Protein AF-0000000087769773 (afdb_homodimer)

Foldseek 3Di:
DVVPVVVVVVVVVVVVVVVVVVVVVVVVVVVVVVQVVDPVDDDDPDCVPPPDFDFDPLLLVLLVVLQDFDDPDDDLLQLVNADPVLSVVLVVLLVCLVVVNDDFAQVCCVSFWPDDPPFLEFPLLPQHTATPSLVVSLVVLVVVCVVPVVCSVSPVVSVLLSSLLNLVCVQQVHTSNQKFKFQAVLQLLLLVLVQQDAAALAEEEEEPLPAPSSVVSNVVSCVVRNHYYDYFYCQVPFPPQVVVLVRLLVSLVVSPLRHAEYEAECARSVAGGGHLQLSSLVSCVVSPYAYEYEDQPPRLLHRHHDVNSNHQKYKYHCCRNLRFPRRIIMMGGDPVNQPRRAGPAADSLPPSGNSSRRVDRDDDSPSSSSSSSVSSSSSVSCPPVFQVVQLVLVVLLLVVLCVLQVHDDKGQNPDSSGQKIKHFHHAQPPDWFDLQVQLVLQVCCCPVVSYHWHWGGDPRTIITMGGGGSHHDSVSSVSVSVSSVVRSPDDPPDPDPRGDRDRD/DVPPVVVVVVVVVVVVVVVVVVVVVVVVVVVVVVQVVDPPDDDDPDCVPPPDFDFDPLLLVLLVLLQDFDDPDDDLLQLVNADPVLSVVLVVLLVCLVVVNDDFAQVCCVSFFPDDPPFLEFPLLVFNTATPSLVVSLVVLVVVCVVDVVCSVSPVVSVLLSSLLNLVCVQQVHTSNQKFKFQAVLQQLLLVLVQQDAAALAEEEEEPLPAPSSVVSNVVSCVVRNHYYDYFYCQVPAPPQVVVLVRLLVSLVVSPLRHAEYEAECARSVAGGGHLQLSSLVSCVVSPYAYEYEDQPPRLLHRHHDVNSNHQKYKYHCRRNLRFPRRIIMMGGDPVNQPRRAGPAADSLPPSGNSSRRVDRDDDSPSSSSSSSVSSSSSVSCPPVFQVVQLVLVVLLLVVQCVLQVHDDKGQNPDSSGQKIKHFHHAQPPDWFDLQVQLVLQVCCCPVVSYHWHWGGDPRTIITMGGGGSHHDSVSSVSVSVSSVVRSPDDPPDPDPRRDRDRD

Solvent-accessible surface area (backbone atoms only — not comparable to full-atom values): 50017 Å² total; per-residue (Å²): 127,76,73,54,26,51,59,16,0,47,49,44,44,49,44,49,54,45,42,51,50,44,47,50,46,46,50,47,44,51,36,45,52,45,40,69,72,36,88,50,46,46,75,37,70,49,23,78,77,66,59,75,74,73,51,30,39,36,56,54,52,47,21,54,56,45,55,36,74,79,72,86,87,68,64,54,53,38,49,88,66,42,59,77,89,40,23,64,61,51,48,52,50,40,50,33,38,74,67,68,62,69,55,70,13,62,63,32,29,70,71,41,35,45,57,47,84,84,51,43,78,24,41,40,76,82,52,22,58,24,30,41,58,15,46,48,40,22,49,54,47,49,52,49,33,40,27,42,40,62,62,22,65,64,42,54,47,54,56,39,42,47,45,23,41,50,36,48,16,60,63,33,55,45,61,31,50,39,51,46,65,36,46,22,34,51,42,38,52,36,14,52,61,72,40,52,90,66,42,68,72,28,25,40,34,35,41,75,56,48,55,51,32,58,48,35,32,51,36,52,53,21,36,75,38,51,15,22,40,38,31,36,63,40,82,94,42,70,93,35,61,69,59,50,51,49,50,51,48,51,49,52,59,41,42,66,67,31,34,56,36,33,52,40,49,36,40,29,78,72,54,28,35,71,45,62,45,48,62,49,24,50,52,29,52,74,58,68,20,42,29,36,35,42,22,48,59,33,45,65,47,45,93,51,49,54,73,78,36,55,46,42,29,40,26,22,19,35,14,23,55,37,17,18,37,56,31,20,14,33,33,36,38,35,77,92,57,35,77,74,51,43,50,60,40,52,15,56,17,56,90,56,50,56,47,15,26,48,72,34,60,56,70,53,68,62,33,29,39,49,11,37,30,51,18,49,35,51,55,56,41,46,51,67,59,43,58,55,49,25,35,53,50,43,54,52,37,52,53,51,40,27,63,72,48,72,40,84,55,67,37,16,62,85,43,83,58,30,47,35,30,22,35,45,49,56,76,36,68,95,49,73,64,32,57,66,52,18,19,51,50,31,50,44,34,36,74,75,62,33,30,42,46,51,33,40,45,57,93,78,33,39,31,32,41,43,33,45,52,59,40,52,47,69,65,55,46,50,51,51,43,52,52,50,53,51,60,27,72,41,74,76,67,74,78,60,78,88,69,50,34,62,63,124,128,76,72,53,25,51,58,15,0,48,47,44,44,49,44,47,54,45,41,50,50,44,47,52,46,45,52,47,44,51,38,46,51,45,39,69,73,37,90,49,46,46,78,36,68,49,24,78,79,68,60,77,74,72,53,31,37,36,56,54,52,47,22,53,56,46,56,36,74,76,74,85,88,68,63,56,53,39,49,85,64,41,60,78,90,39,23,63,62,52,48,51,50,40,50,34,39,75,69,68,62,69,55,69,14,61,63,31,29,71,70,40,35,46,57,47,85,85,51,45,79,22,34,38,75,83,46,22,59,19,30,42,57,14,46,49,39,22,50,53,46,49,51,48,33,40,28,41,39,64,61,23,65,65,43,54,47,55,55,37,43,47,43,22,41,49,35,48,16,61,64,33,54,44,63,33,50,38,53,46,66,36,45,20,34,52,44,38,52,37,15,52,60,72,41,50,89,66,41,67,73,29,27,38,34,36,41,75,57,49,55,50,34,55,48,37,31,53,36,52,54,23,37,77,38,51,14,24,41,37,32,36,62,40,84,94,39,69,93,36,61,69,59,50,51,50,51,52,49,51,48,52,59,40,43,68,67,31,34,58,35,33,51,40,50,36,40,29,78,72,53,29,34,71,46,64,44,47,61,48,22,50,50,29,52,76,57,68,20,43,29,36,34,42,21,46,59,34,45,66,47,44,94,52,48,55,73,78,36,55,46,42,29,38,27,20,19,34,19,24,55,38,17,17,38,58,30,20,16,31,34,37,38,36,76,91,54,35,76,75,50,45,50,62,39,52,16,56,16,55,92,56,50,57,49,14,25,49,71,34,59,59,70,53,67,62,32,32,40,48,11,37,30,52,18,49,36,51,55,58,40,43,52,66,60,43,58,54,49,23,35,52,50,43,53,52,39,51,53,50,42,27,61,72,46,71,38,84,58,68,38,15,63,85,43,85,59,30,45,36,30,23,36,45,51,56,77,37,70,95,50,74,66,33,57,67,52,18,14,52,49,31,50,45,34,36,75,76,63,32,30,41,45,52,32,39,44,58,94,79,33,40,30,32,41,43,34,46,50,60,42,52,49,68,65,54,45,51,51,50,42,54,51,50,54,50,62,27,70,42,73,78,66,74,80,60,77,87,68,48,32,61,62,124

Organism: Chlorella sorokiniana (NCBI:txid3076)

pLDDT: mean 91.24, std 16.18, range [23.48, 98.94]

Sequence (1008 aa):
MASSIHTKASGLLAAGAALGFLYSALRRLKQRSLLRSEPFLRLIAQPAQQYKPHTPPWLAAAAAEASSGPPDGADPLAPEALPAPVQQAVCRLQAAAAAGELQFGHAMRTELFMLEEGTVYLNHGSYGAALRVAVQAQRYFQDRLEAQPVRFMETEALVAIRQAQLALAELVRAEPRDIVFVPNATTAVNAVLQSISLKPGDLLLLADTTYPAVRSAAASIAARCGAALLEVQLLDALGQDDEIVRRYEAALVAGGGHVRLAILDQIISLAPVHLPVGALCALCRRHGAASLVDGAHAVGAVPLDLPSLGADYYTSNLHKWACTPKGAAFLWVARSRQAGLLPPVTSHGYSLGFQGEFLWAGTADSTAVMAVPTALAVMRALEPAATAYRSSLLRQAVALLLRSWGTQAALGVQSPAAVMCAVELPQFSGRPPSGALAATIHAALRREHSIEVPVACAGGRMWCRISVQVYNELSDYQQLADAVKQLAAGPSAAPDAPAAAAPSMASSIHTKASGLLAAGAALGFLYSALRRLKQRSLLRSEPFLRLIAQPAQQYKPHTPPWLAAAAAEASSGPPDGADPLAPEALPAPVQQAVCRLQAAAAAGELQFGHAMRTELFMLEEGTVYLNHGSYGAALRVAVQAQRYFQDRLEAQPVRFMETEALVAIRQAQLALAELVRAEPRDIVFVPNATTAVNAVLQSISLKPGDLLLLADTTYPAVRSAAASIAARCGAALLEVQLLDALGQDDEIVRRYEAALVAGGGHVRLAILDQIISLAPVHLPVGALCALCRRHGAASLVDGAHAVGAVPLDLPSLGADYYTSNLHKWACTPKGAAFLWVARSRQAGLLPPVTSHGYSLGFQGEFLWAGTADSTAVMAVPTALAVMRALEPAATAYRSSLLRQAVALLLRSWGTQAALGVQSPAAVMCAVELPQFSGRPPSGALAATIHAALRREHSIEVPVACAGGRMWCRISVQVYNELSDYQQLADAVKQLAAGPSAAPDAPAAAAPS

InterPro domains:
  IPR000192 Aminotransferase class V domain [PF00266] (145-480)
  IPR015421 Pyridoxal phosphate-dependent transferase, major domain [G3DSA:3.40.640.10] (131-385)
  IPR015422 Pyridoxal phosphate-dependent transferase, small domain [G3DSA:3.90.1150.10] (120-480)
  IPR015424 Pyridoxal phosphate-dependent transferase [SSF53383] (112-487)

Radius of gyration: 29.86 Å; Cα contacts (8 Å, |Δi|>4): 2117; chains: 2; bounding box: 96×72×79 Å

Structure (mmCIF, N/CA/C/O backbone):
data_AF-0000000087769773-model_v1
#
loop_
_entity.id
_entity.type
_entity.pdbx_description
1 polymer 'Class V aminotransferase'
#
loop_
_atom_site.group_PDB
_atom_site.id
_atom_site.type_symbol
_atom_site.label_atom_id
_atom_site.label_alt_id
_atom_site.label_comp_id
_atom_site.label_asym_id
_atom_site.label_entity_id
_atom_site.label_seq_id
_atom_site.pdbx_PDB_ins_code
_atom_site.Cartn_x
_atom_site.Cartn_y
_atom_site.Cartn_z
_atom_site.occupancy
_atom_site.B_iso_or_equiv
_atom_site.auth_seq_id
_atom_site.auth_comp_id
_atom_site.auth_asym_id
_atom_site.auth_atom_id
_atom_site.pdbx_PDB_model_num
ATOM 1 N N . MET A 1 1 ? 67.375 11.156 3.248 1 24.88 1 MET A N 1
ATOM 2 C CA . MET A 1 1 ? 67.062 9.734 3.086 1 24.88 1 MET A CA 1
ATOM 3 C C . MET A 1 1 ? 65.625 9.453 3.381 1 24.88 1 MET A C 1
ATOM 5 O O . MET A 1 1 ? 65.188 8.297 3.355 1 24.88 1 MET A O 1
ATOM 9 N N . ALA A 1 2 ? 65 10.508 3.984 1 33.72 2 ALA A N 1
ATOM 10 C CA . ALA A 1 2 ? 63.625 10.461 4.504 1 33.72 2 ALA A CA 1
ATOM 11 C C . ALA A 1 2 ? 62.594 10.469 3.371 1 33.72 2 ALA A C 1
ATOM 13 O O . ALA A 1 2 ? 61.406 10.266 3.602 1 33.72 2 ALA A O 1
ATOM 14 N N . SER A 1 3 ? 63.062 10.859 2.27 1 34.31 3 SER A N 1
ATOM 15 C CA . SER A 1 3 ? 62.125 11.094 1.185 1 34.31 3 SER A CA 1
ATOM 16 C C . SER A 1 3 ? 61.594 9.789 0.609 1 34.31 3 SER A C 1
ATOM 18 O O . SER A 1 3 ? 60.594 9.781 -0.121 1 34.31 3 SER A O 1
ATOM 20 N N . SER A 1 4 ? 62.406 8.703 0.793 1 34 4 SER A N 1
ATOM 21 C CA . SER A 1 4 ? 62.094 7.531 -0.026 1 34 4 SER A CA 1
ATOM 22 C C . SER A 1 4 ? 60.969 6.695 0.597 1 34 4 SER A C 1
ATOM 24 O O . SER A 1 4 ? 60.562 5.691 0.02 1 34 4 SER A O 1
ATOM 26 N N . ILE A 1 5 ? 60.719 7 1.87 1 35.22 5 ILE A N 1
ATOM 27 C CA . ILE A 1 5 ? 59.812 6.055 2.525 1 35.22 5 ILE A CA 1
ATOM 28 C C . ILE A 1 5 ? 58.375 6.359 2.137 1 35.22 5 ILE A C 1
ATOM 30 O O . ILE A 1 5 ? 57.469 5.555 2.387 1 35.22 5 ILE A O 1
ATOM 34 N N . HIS A 1 6 ? 58.125 7.574 1.604 1 37.94 6 HIS A N 1
ATOM 35 C CA . HIS A 1 6 ? 56.719 7.91 1.377 1 37.94 6 HIS A CA 1
ATOM 36 C C . HIS A 1 6 ? 56.188 7.203 0.142 1 37.94 6 HIS A C 1
ATOM 38 O O . HIS A 1 6 ? 54.969 7.121 -0.047 1 37.94 6 HIS A O 1
ATOM 44 N N . THR A 1 7 ? 57.094 6.824 -0.776 1 34.97 7 THR A N 1
ATOM 45 C CA . THR A 1 7 ? 56.562 6.27 -2.02 1 34.97 7 THR A CA 1
ATOM 46 C C . THR A 1 7 ? 56.125 4.824 -1.825 1 34.97 7 THR A C 1
ATOM 48 O O . THR A 1 7 ? 55.281 4.316 -2.57 1 34.97 7 THR A O 1
ATOM 51 N N . LYS A 1 8 ? 56.781 4.145 -0.756 1 34.97 8 LYS A N 1
ATOM 52 C CA . LYS A 1 8 ? 56.469 2.719 -0.712 1 34.97 8 LYS A CA 1
ATOM 53 C C . LYS A 1 8 ? 55.094 2.475 -0.044 1 34.97 8 LYS A C 1
ATOM 55 O O . LYS A 1 8 ? 54.562 1.37 -0.116 1 34.97 8 LYS A O 1
ATOM 60 N N . ALA A 1 9 ? 54.688 3.434 0.77 1 38.88 9 ALA A N 1
ATOM 61 C CA . ALA A 1 9 ? 53.406 3.17 1.404 1 38.88 9 ALA A CA 1
ATOM 62 C C . ALA A 1 9 ? 52.25 3.377 0.42 1 38.88 9 ALA A C 1
ATOM 64 O O . ALA A 1 9 ? 51.25 2.682 0.489 1 38.88 9 ALA A O 1
ATOM 65 N N . SER A 1 10 ? 52.531 4.309 -0.536 1 42.47 10 SER A N 1
ATOM 66 C CA . SER A 1 10 ? 51.5 4.48 -1.561 1 42.47 10 SER A CA 1
ATOM 67 C C . SER A 1 10 ? 51.375 3.244 -2.447 1 42.47 10 SER A C 1
ATOM 69 O O . SER A 1 10 ? 50.344 2.977 -3.021 1 42.47 10 SER A O 1
ATOM 71 N N . GLY A 1 11 ? 52.5 2.533 -2.498 1 38.84 11 GLY A N 1
ATOM 72 C CA . GLY A 1 11 ? 52.469 1.323 -3.305 1 38.84 11 GLY A CA 1
ATOM 73 C C . GLY A 1 11 ? 51.75 0.169 -2.637 1 38.84 11 GLY A C 1
ATOM 74 O O . GLY A 1 11 ? 51.188 -0.688 -3.314 1 38.84 11 GLY A O 1
ATOM 75 N N . LEU A 1 12 ? 51.875 0.18 -1.312 1 45.09 12 LEU A N 1
ATOM 76 C CA . LEU A 1 12 ? 51.25 -0.944 -0.637 1 45.09 12 LEU A CA 1
ATOM 77 C C . LEU A 1 12 ? 49.75 -0.735 -0.542 1 45.09 12 LEU A C 1
ATOM 79 O O . LEU A 1 12 ? 48.969 -1.694 -0.625 1 45.09 12 LEU A O 1
ATOM 83 N N . LEU A 1 13 ? 49.219 0.528 -0.383 1 43.69 13 LEU A N 1
ATOM 84 C CA . LEU A 1 13 ? 47.781 0.765 -0.439 1 43.69 13 LEU A CA 1
ATOM 85 C C . LEU A 1 13 ? 47.25 0.509 -1.842 1 43.69 13 LEU A C 1
ATOM 87 O O . LEU A 1 13 ? 46.156 -0.008 -2.002 1 43.69 13 LEU A O 1
ATOM 91 N N . ALA A 1 14 ? 48.031 0.844 -2.832 1 44.34 14 ALA A N 1
ATOM 92 C CA . ALA A 1 14 ? 47.656 0.469 -4.195 1 44.34 14 ALA A CA 1
ATOM 93 C C . ALA A 1 14 ? 47.719 -1.044 -4.383 1 44.34 14 ALA A C 1
ATOM 95 O O . ALA A 1 14 ? 46.906 -1.621 -5.105 1 44.34 14 ALA A O 1
ATOM 96 N N . ALA A 1 15 ? 48.531 -1.635 -3.607 1 49 15 ALA A N 1
ATOM 97 C CA . ALA A 1 15 ? 48.625 -3.088 -3.713 1 49 15 ALA A CA 1
ATOM 98 C C . ALA A 1 15 ? 47.438 -3.764 -3.002 1 49 15 ALA A C 1
ATOM 100 O O . ALA A 1 15 ? 46.938 -4.785 -3.465 1 49 15 ALA A O 1
ATOM 101 N N . GLY A 1 16 ? 46.875 -3.125 -1.976 1 45.59 16 GLY A N 1
ATOM 102 C CA . GLY A 1 16 ? 45.719 -3.668 -1.308 1 45.59 16 GLY A CA 1
ATOM 103 C C . GLY A 1 16 ? 44.438 -3.5 -2.109 1 45.59 16 GLY A C 1
ATOM 104 O O . GLY A 1 16 ? 43.594 -4.414 -2.17 1 45.59 16 GLY A O 1
ATOM 105 N N . ALA A 1 17 ? 44.219 -2.279 -2.645 1 49.62 17 ALA A N 1
ATOM 106 C CA . ALA A 1 17 ? 43.125 -2.102 -3.59 1 49.62 17 ALA A CA 1
ATOM 107 C C . ALA A 1 17 ? 43.312 -2.98 -4.82 1 49.62 17 ALA A C 1
ATOM 109 O O . ALA A 1 17 ? 42.375 -3.555 -5.336 1 49.62 17 ALA A O 1
ATOM 110 N N . ALA A 1 18 ? 44.531 -3.047 -5.164 1 48.09 18 ALA A N 1
ATOM 111 C CA . ALA A 1 18 ? 44.844 -3.93 -6.285 1 48.09 18 ALA A CA 1
ATOM 112 C C . ALA A 1 18 ? 44.656 -5.395 -5.902 1 48.09 18 ALA A C 1
ATOM 114 O O . ALA A 1 18 ? 44.125 -6.188 -6.695 1 48.09 18 ALA A O 1
ATOM 115 N N . LEU A 1 19 ? 44.875 -5.676 -4.672 1 51.03 19 LEU A N 1
ATOM 116 C CA . LEU A 1 19 ? 44.625 -7.039 -4.215 1 51.03 19 LEU A CA 1
ATOM 117 C C . LEU A 1 19 ? 43.156 -7.273 -3.965 1 51.03 19 LEU A C 1
ATOM 119 O O . LEU A 1 19 ? 42.625 -8.352 -4.266 1 51.03 19 LEU A O 1
ATOM 123 N N . GLY A 1 20 ? 42.406 -6.285 -3.459 1 48.5 20 GLY A N 1
ATOM 124 C CA . GLY A 1 20 ? 40.969 -6.375 -3.377 1 48.5 20 GLY A CA 1
ATOM 125 C C . GLY A 1 20 ? 40.281 -6.496 -4.734 1 48.5 20 GLY A C 1
ATOM 126 O O . GLY A 1 20 ? 39.375 -7.305 -4.914 1 48.5 20 GLY A O 1
ATOM 127 N N . PHE A 1 21 ? 40.812 -5.719 -5.637 1 49.69 21 PHE A N 1
ATOM 128 C CA . PHE A 1 21 ? 40.375 -5.832 -7.016 1 49.69 21 PHE A CA 1
ATOM 129 C C . PHE A 1 21 ? 40.781 -7.172 -7.617 1 49.69 21 PHE A C 1
ATOM 131 O O . PHE A 1 21 ? 39.969 -7.816 -8.305 1 49.69 21 PHE A O 1
ATOM 138 N N . LEU A 1 22 ? 42 -7.52 -7.375 1 49.09 22 LEU A N 1
ATOM 139 C CA . LEU A 1 22 ? 42.469 -8.805 -7.879 1 49.09 22 LEU A CA 1
ATOM 140 C C . LEU A 1 22 ? 41.719 -9.953 -7.191 1 49.09 22 LEU A C 1
ATOM 142 O O . LEU A 1 22 ? 41.344 -10.93 -7.844 1 49.09 22 LEU A O 1
ATOM 146 N N . TYR A 1 23 ? 41.562 -9.836 -5.945 1 48.03 23 TYR A N 1
ATOM 147 C CA . TYR A 1 23 ? 40.781 -10.844 -5.234 1 48.03 23 TYR A CA 1
ATOM 148 C C . TYR A 1 23 ? 39.344 -10.852 -5.703 1 48.03 23 TYR A C 1
ATOM 150 O O . TYR A 1 23 ? 38.75 -11.922 -5.922 1 48.03 23 TYR A O 1
ATOM 158 N N . SER A 1 24 ? 38.812 -9.711 -5.848 1 53.22 24 SER A N 1
ATOM 159 C CA . SER A 1 24 ? 37.469 -9.625 -6.434 1 53.22 24 SER A CA 1
ATOM 160 C C . SER A 1 24 ? 37.469 -10.18 -7.855 1 53.22 24 SER A C 1
ATOM 162 O O . SER A 1 24 ? 36.531 -10.883 -8.242 1 53.22 24 SER A O 1
ATOM 164 N N . ALA A 1 25 ? 38.5 -9.953 -8.555 1 49.47 25 ALA A N 1
ATOM 165 C CA . ALA A 1 25 ? 38.656 -10.484 -9.914 1 49.47 25 ALA A CA 1
ATOM 166 C C . ALA A 1 25 ? 38.875 -11.992 -9.891 1 49.47 25 ALA A C 1
ATOM 168 O O . ALA A 1 25 ? 38.25 -12.727 -10.672 1 49.47 25 ALA A O 1
ATOM 169 N N . LEU A 1 26 ? 39.719 -12.438 -9.094 1 47.66 26 LEU A N 1
ATOM 170 C CA . LEU A 1 26 ? 39.969 -13.875 -8.992 1 47.66 26 LEU A CA 1
ATOM 171 C C . LEU A 1 26 ? 38.75 -14.609 -8.43 1 47.66 26 LEU A C 1
ATOM 173 O O . LEU A 1 26 ? 38.406 -15.695 -8.898 1 47.66 26 LEU A O 1
ATOM 177 N N . ARG A 1 27 ? 38.156 -14.094 -7.469 1 52.53 27 ARG A N 1
ATOM 178 C CA . ARG A 1 27 ? 36.906 -14.633 -6.949 1 52.53 27 ARG A CA 1
ATOM 179 C C . ARG A 1 27 ? 35.812 -14.625 -8.016 1 52.53 27 ARG A C 1
ATOM 181 O O . ARG A 1 27 ? 35.062 -15.586 -8.141 1 52.53 27 ARG A O 1
ATOM 188 N N . ARG A 1 28 ? 35.938 -13.586 -8.719 1 54.44 28 ARG A N 1
ATOM 189 C CA . ARG A 1 28 ? 35.062 -13.555 -9.891 1 54.44 28 ARG A CA 1
ATOM 190 C C . ARG A 1 28 ? 35.469 -14.641 -10.891 1 54.44 28 ARG A C 1
ATOM 192 O O . ARG A 1 28 ? 34.594 -15.281 -11.484 1 54.44 28 ARG A O 1
ATOM 199 N N . LEU A 1 29 ? 36.75 -14.766 -11.023 1 48.41 29 LEU A N 1
ATOM 200 C CA . LEU A 1 29 ? 37.25 -15.781 -11.945 1 48.41 29 LEU A CA 1
ATOM 201 C C . LEU A 1 29 ? 36.906 -17.188 -11.438 1 48.41 29 LEU A C 1
ATOM 203 O O . LEU A 1 29 ? 36.5 -18.047 -12.219 1 48.41 29 LEU A O 1
ATOM 207 N N . LYS A 1 30 ? 37.156 -17.531 -10.242 1 51.31 30 LYS A N 1
ATOM 208 C CA . LYS A 1 30 ? 36.844 -18.828 -9.68 1 51.31 30 LYS A CA 1
ATOM 209 C C . LYS A 1 30 ? 35.312 -19.094 -9.742 1 51.31 30 LYS A C 1
ATOM 211 O O . LYS A 1 30 ? 34.906 -20.203 -10.062 1 51.31 30 LYS A O 1
ATOM 216 N N . GLN A 1 31 ? 34.656 -18.016 -9.367 1 54.84 31 GLN A N 1
ATOM 217 C CA . GLN A 1 31 ? 33.219 -18.141 -9.516 1 54.84 31 GLN A CA 1
ATOM 218 C C . GLN A 1 31 ? 32.812 -18.422 -10.961 1 54.84 31 GLN A C 1
ATOM 220 O O . GLN A 1 31 ? 31.969 -19.25 -11.234 1 54.84 31 GLN A O 1
ATOM 225 N N . ARG A 1 32 ? 33.625 -17.781 -11.82 1 56.41 32 ARG A N 1
ATOM 226 C CA . ARG A 1 32 ? 33.375 -18.016 -13.234 1 56.41 32 ARG A CA 1
ATOM 227 C C . ARG A 1 32 ? 33.75 -19.438 -13.641 1 56.41 32 ARG A C 1
ATOM 229 O O . ARG A 1 32 ? 33.094 -20.047 -14.477 1 56.41 32 ARG A O 1
ATOM 236 N N . SER A 1 33 ? 34.844 -19.781 -13.086 1 55.91 33 SER A N 1
ATOM 237 C CA . SER A 1 33 ? 35.281 -21.141 -13.43 1 55.91 33 SER A CA 1
ATOM 238 C C . SER A 1 33 ? 34.281 -22.172 -12.914 1 55.91 33 SER A C 1
ATOM 240 O O . SER A 1 33 ? 33.938 -23.125 -13.617 1 55.91 33 SER A O 1
ATOM 242 N N . LEU A 1 34 ? 33.812 -22.016 -11.703 1 55.81 34 LEU A N 1
ATOM 243 C CA . LEU A 1 34 ? 32.844 -22.922 -11.141 1 55.81 34 LEU A CA 1
ATOM 244 C C . LEU A 1 34 ? 31.516 -22.828 -11.898 1 55.81 34 LEU A C 1
ATOM 246 O O . LEU A 1 34 ? 30.844 -23.844 -12.133 1 55.81 34 LEU A O 1
ATOM 250 N N . LEU A 1 35 ? 31.297 -21.719 -12.352 1 60.19 35 LEU A N 1
ATOM 251 C CA . LEU A 1 35 ? 30.078 -21.578 -13.141 1 60.19 35 LEU A CA 1
ATOM 252 C C . LEU A 1 35 ? 30.25 -22.203 -14.523 1 60.19 35 LEU A C 1
ATOM 254 O O . LEU A 1 35 ? 29.281 -22.719 -15.094 1 60.19 35 LEU A O 1
ATOM 258 N N . ARG A 1 36 ? 31.453 -22.328 -15.016 1 59.81 36 ARG A N 1
ATOM 259 C CA . ARG A 1 36 ? 31.703 -22.875 -16.344 1 59.81 36 ARG A CA 1
ATOM 260 C C . ARG A 1 36 ? 31.453 -24.375 -16.375 1 59.81 36 ARG A C 1
ATOM 262 O O . ARG A 1 36 ? 31.141 -24.953 -17.422 1 59.81 36 ARG A O 1
ATOM 269 N N . SER A 1 37 ? 31.438 -24.969 -15.125 1 67.56 37 SER A N 1
ATOM 270 C CA . SER A 1 37 ? 31.328 -26.422 -15.156 1 67.56 37 SER A CA 1
ATOM 271 C C . SER A 1 37 ? 29.875 -26.875 -15.031 1 67.56 37 SER A C 1
ATOM 273 O O . SER A 1 37 ? 29.547 -28.016 -15.359 1 67.56 37 SER A O 1
ATOM 275 N N . GLU A 1 38 ? 29.016 -26.031 -14.68 1 82.88 38 GLU A N 1
ATOM 276 C CA . GLU A 1 38 ? 27.625 -26.453 -14.547 1 82.88 38 GLU A CA 1
ATOM 277 C C . GLU A 1 38 ? 26.719 -25.719 -15.523 1 82.88 38 GLU A C 1
ATOM 279 O O . GLU A 1 38 ? 26.359 -24.562 -15.289 1 82.88 38 GLU A O 1
ATOM 284 N N . PRO A 1 39 ? 26.328 -26.391 -16.594 1 88.94 39 PRO A N 1
ATOM 285 C CA . PRO A 1 39 ? 25.594 -25.719 -17.688 1 88.94 39 PRO A CA 1
ATOM 286 C C . PRO A 1 39 ? 24.25 -25.156 -17.234 1 88.94 39 PRO A C 1
ATOM 288 O O . PRO A 1 39 ? 23.672 -24.328 -17.922 1 88.94 39 PRO A O 1
ATOM 291 N N . PHE A 1 40 ? 23.812 -25.578 -16.031 1 94.44 40 PHE A N 1
ATOM 292 C CA . PHE A 1 40 ? 22.5 -25.125 -15.562 1 94.44 40 PHE A CA 1
ATOM 293 C C . PHE A 1 40 ? 22.641 -23.906 -14.648 1 94.44 40 PHE A C 1
ATOM 295 O O . PHE A 1 40 ? 21.656 -23.422 -14.086 1 94.44 40 PHE A O 1
ATOM 302 N N . LEU A 1 41 ? 23.797 -23.391 -14.492 1 95.94 41 LEU A N 1
ATOM 303 C CA . LEU A 1 41 ? 24.016 -22.188 -13.695 1 95.94 41 LEU A CA 1
ATOM 304 C C . LEU A 1 41 ? 24.344 -21 -14.586 1 95.94 41 LEU A C 1
ATOM 306 O O . LEU A 1 41 ? 25.062 -21.125 -15.57 1 95.94 41 LEU A O 1
ATOM 310 N N . ARG A 1 42 ? 23.734 -19.875 -14.32 1 94.69 42 ARG A N 1
ATOM 311 C CA . ARG A 1 42 ? 24 -18.625 -15.023 1 94.69 42 ARG A CA 1
ATOM 312 C C . ARG A 1 42 ? 24.297 -17.5 -14.039 1 94.69 42 ARG A C 1
ATOM 314 O O . ARG A 1 42 ? 23.531 -17.266 -13.109 1 94.69 42 ARG A O 1
ATOM 321 N N . LEU A 1 43 ? 25.375 -16.844 -14.25 1 95.19 43 LEU A N 1
ATOM 322 C CA . LEU A 1 43 ? 25.75 -15.703 -13.422 1 95.19 43 LEU A CA 1
ATOM 323 C C . LEU A 1 43 ? 25.406 -14.398 -14.125 1 95.19 43 LEU A C 1
ATOM 325 O O . LEU A 1 43 ? 25.797 -14.172 -15.266 1 95.19 43 LEU A O 1
ATOM 329 N N . ILE A 1 44 ? 24.625 -13.57 -13.508 1 95.75 44 ILE A N 1
ATOM 330 C CA . ILE A 1 44 ? 24.406 -12.188 -13.922 1 95.75 44 ILE A CA 1
ATOM 331 C C . ILE A 1 44 ? 25.234 -11.25 -13.055 1 95.75 44 ILE A C 1
ATOM 333 O O . ILE A 1 44 ? 24.766 -10.766 -12.023 1 95.75 44 ILE A O 1
ATOM 337 N N . ALA A 1 45 ? 26.391 -10.93 -13.5 1 94.25 45 ALA A N 1
ATOM 338 C CA . ALA A 1 45 ? 27.406 -10.242 -12.711 1 94.25 45 ALA A CA 1
ATOM 339 C C . ALA A 1 45 ? 27.078 -8.758 -12.578 1 94.25 45 ALA A C 1
ATOM 341 O O . ALA A 1 45 ? 27.391 -8.141 -11.555 1 94.25 45 ALA A O 1
ATOM 342 N N . GLN A 1 46 ? 26.531 -8.219 -13.672 1 94.44 46 GLN A N 1
ATOM 343 C CA . GLN A 1 46 ? 26.125 -6.816 -13.695 1 94.44 46 GLN A CA 1
ATOM 344 C C . GLN A 1 46 ? 24.641 -6.676 -13.984 1 94.44 46 GLN A C 1
ATOM 346 O O . GLN A 1 46 ? 24.25 -6.293 -15.094 1 94.44 46 GLN A O 1
ATOM 351 N N . PRO A 1 47 ? 23.875 -6.832 -12.906 1 95.56 47 PRO A N 1
ATOM 352 C CA . PRO A 1 47 ? 22.422 -6.844 -13.125 1 95.56 47 PRO A CA 1
ATOM 353 C C . PRO A 1 47 ? 21.922 -5.574 -13.805 1 95.56 47 PRO A C 1
ATOM 355 O O . PRO A 1 47 ? 21 -5.629 -14.625 1 95.56 47 PRO A O 1
ATOM 358 N N . ALA A 1 48 ? 22.484 -4.414 -13.508 1 92.12 48 ALA A N 1
ATOM 359 C CA . ALA A 1 48 ? 22.047 -3.154 -14.102 1 92.12 48 ALA A CA 1
ATOM 360 C C . ALA A 1 48 ? 22.109 -3.215 -15.625 1 92.12 48 ALA A C 1
ATOM 362 O O . ALA A 1 48 ? 21.266 -2.623 -16.312 1 92.12 48 ALA A O 1
ATOM 363 N N . GLN A 1 49 ? 23.031 -3.994 -16.156 1 93 49 GLN A N 1
ATOM 364 C CA . GLN A 1 49 ? 23.281 -4.027 -17.609 1 93 49 GLN A CA 1
ATOM 365 C C . GLN A 1 49 ? 22.734 -5.316 -18.219 1 93 49 GLN A C 1
ATOM 367 O O . GLN A 1 49 ? 22.344 -5.332 -19.391 1 93 49 GLN A O 1
ATOM 372 N N . GLN A 1 50 ? 22.766 -6.402 -17.438 1 94.44 50 GLN A N 1
ATOM 373 C CA . GLN A 1 50 ? 22.594 -7.719 -18.031 1 94.44 50 GLN A CA 1
ATOM 374 C C . GLN A 1 50 ? 21.203 -8.266 -17.766 1 94.44 50 GLN A C 1
ATOM 376 O O . GLN A 1 50 ? 20.734 -9.18 -18.453 1 94.44 50 GLN A O 1
ATOM 381 N N . TYR A 1 51 ? 20.547 -7.789 -16.719 1 96 51 TYR A N 1
ATOM 382 C CA . TYR A 1 51 ? 19.219 -8.289 -16.406 1 96 51 TYR A CA 1
ATOM 383 C C . TYR A 1 51 ? 18.172 -7.715 -17.344 1 96 51 TYR A C 1
ATOM 385 O O . TYR A 1 51 ? 18.141 -6.504 -17.578 1 96 51 TYR A O 1
ATOM 393 N N . LYS A 1 52 ? 17.375 -8.57 -17.906 1 94 52 LYS A N 1
ATOM 394 C CA . LYS A 1 52 ? 16.266 -8.172 -18.766 1 94 52 LYS A CA 1
ATOM 395 C C . LYS A 1 52 ? 14.914 -8.484 -18.109 1 94 52 LYS A C 1
ATOM 397 O O . LYS A 1 52 ? 14.531 -9.648 -18 1 94 52 LYS A O 1
ATOM 402 N N . PRO A 1 53 ? 14.211 -7.438 -17.766 1 94.31 53 PRO A N 1
ATOM 403 C CA . PRO A 1 53 ? 12.93 -7.664 -17.094 1 94.31 53 PRO A CA 1
ATOM 404 C C . PRO A 1 53 ? 11.883 -8.289 -18.016 1 94.31 53 PRO A C 1
ATOM 406 O O . PRO A 1 53 ? 11.82 -7.957 -19.203 1 94.31 53 PRO A O 1
ATOM 409 N N . HIS A 1 54 ? 11.094 -9.227 -17.453 1 91.75 54 HIS A N 1
ATOM 410 C CA . HIS A 1 54 ? 9.906 -9.75 -18.125 1 91.75 54 HIS A CA 1
ATOM 411 C C . HIS A 1 54 ? 8.664 -8.961 -17.734 1 91.75 54 HIS A C 1
ATOM 413 O O . HIS A 1 54 ? 7.883 -9.406 -16.891 1 91.75 54 HIS A O 1
ATOM 419 N N . THR A 1 55 ? 8.422 -7.902 -18.422 1 92.56 55 THR A N 1
ATOM 420 C CA . THR A 1 55 ? 7.297 -7.008 -18.156 1 92.56 55 THR A CA 1
ATOM 421 C C . THR A 1 55 ? 6.082 -7.406 -19 1 92.56 55 THR A C 1
ATOM 423 O O . THR A 1 55 ? 6.191 -7.598 -20.203 1 92.56 55 THR A O 1
ATOM 426 N N . PRO A 1 56 ? 4.961 -7.5 -18.328 1 91.75 56 PRO A N 1
ATOM 427 C CA . PRO A 1 56 ? 3.762 -7.738 -19.141 1 91.75 56 PRO A CA 1
ATOM 428 C C . PRO A 1 56 ? 3.502 -6.621 -20.141 1 91.75 56 PRO A C 1
ATOM 430 O O . PRO A 1 56 ? 3.637 -5.441 -19.812 1 91.75 56 PRO A O 1
ATOM 433 N N . PRO A 1 57 ? 3.098 -6.961 -21.312 1 91.25 57 PRO A N 1
ATOM 434 C CA . PRO A 1 57 ? 2.873 -5.949 -22.344 1 91.25 57 PRO A CA 1
ATOM 435 C C . PRO A 1 57 ? 1.812 -4.926 -21.953 1 91.25 57 PRO A C 1
ATOM 437 O O . PRO A 1 57 ? 1.928 -3.746 -22.281 1 91.25 57 PRO A O 1
ATOM 440 N N . TRP A 1 58 ? 0.786 -5.383 -21.266 1 91.75 58 TRP A N 1
ATOM 441 C CA . TRP A 1 58 ? -0.279 -4.465 -20.875 1 91.75 58 TRP A CA 1
ATOM 442 C C . TRP A 1 58 ? 0.246 -3.385 -19.938 1 91.75 58 TRP A C 1
ATOM 444 O O . TRP A 1 58 ? -0.221 -2.244 -19.969 1 91.75 58 TRP A O 1
ATOM 454 N N . LEU A 1 59 ? 1.204 -3.719 -19.078 1 95.5 59 LEU A N 1
ATOM 455 C CA . LEU A 1 59 ? 1.779 -2.732 -18.172 1 95.5 59 LEU A CA 1
ATOM 456 C C . LEU A 1 59 ? 2.67 -1.752 -18.922 1 95.5 59 LEU A C 1
ATOM 458 O O . LEU A 1 59 ? 2.666 -0.553 -18.641 1 95.5 59 LEU A O 1
ATOM 462 N N . ALA A 1 60 ? 3.424 -2.293 -19.875 1 96.06 60 ALA A N 1
ATOM 463 C CA . ALA A 1 60 ? 4.262 -1.43 -20.703 1 96.06 60 ALA A CA 1
ATOM 464 C C . ALA A 1 60 ? 3.412 -0.416 -21.469 1 96.06 60 ALA A C 1
ATOM 466 O O . ALA A 1 60 ? 3.768 0.762 -21.547 1 96.06 60 ALA A O 1
ATOM 467 N N . ALA A 1 61 ? 2.322 -0.883 -21.984 1 96.12 61 ALA A N 1
ATOM 468 C CA . ALA A 1 61 ? 1.414 -0.001 -22.719 1 96.12 61 ALA A CA 1
ATOM 469 C C . ALA A 1 61 ? 0.827 1.064 -21.797 1 96.12 61 ALA A C 1
ATOM 471 O O . ALA A 1 61 ? 0.744 2.238 -22.172 1 96.12 61 ALA A O 1
ATOM 472 N N . ALA A 1 62 ? 0.428 0.672 -20.641 1 97.38 62 ALA A N 1
ATOM 473 C CA . ALA A 1 62 ? -0.136 1.611 -19.688 1 97.38 62 ALA A CA 1
ATOM 474 C C . ALA A 1 62 ? 0.903 2.643 -19.25 1 97.38 62 ALA A C 1
ATOM 476 O O . ALA A 1 62 ? 0.581 3.818 -19.062 1 97.38 62 ALA A O 1
ATOM 477 N N . ALA A 1 63 ? 2.098 2.17 -19.016 1 97.75 63 ALA A N 1
ATOM 478 C CA . ALA A 1 63 ? 3.188 3.072 -18.656 1 97.75 63 ALA A CA 1
ATOM 479 C C . ALA A 1 63 ? 3.426 4.113 -19.734 1 97.75 63 ALA A C 1
ATOM 481 O O . ALA A 1 63 ? 3.65 5.289 -19.453 1 97.75 63 ALA A O 1
ATOM 482 N N . ALA A 1 64 ? 3.4 3.66 -20.984 1 97.31 64 ALA A N 1
ATOM 483 C CA . ALA A 1 64 ? 3.568 4.574 -22.109 1 97.31 64 ALA A CA 1
ATOM 484 C C . ALA A 1 64 ? 2.453 5.613 -22.141 1 97.31 64 ALA A C 1
ATOM 486 O O . ALA A 1 64 ? 2.709 6.801 -22.359 1 97.31 64 ALA A O 1
ATOM 487 N N . GLU A 1 65 ? 1.256 5.172 -21.922 1 96.56 65 GLU A N 1
ATOM 488 C CA . GLU A 1 65 ? 0.116 6.086 -21.891 1 96.56 65 GLU A CA 1
ATOM 489 C C . GLU A 1 65 ? 0.252 7.098 -20.766 1 96.56 65 GLU A C 1
ATOM 491 O O . GLU A 1 65 ? 0.016 8.289 -20.953 1 96.56 65 GLU A O 1
ATOM 496 N N . ALA A 1 66 ? 0.625 6.625 -19.594 1 97.19 66 ALA A N 1
ATOM 497 C CA . ALA A 1 66 ? 0.769 7.484 -18.422 1 97.19 66 ALA A CA 1
ATOM 498 C C . ALA A 1 66 ? 1.876 8.516 -18.641 1 97.19 66 ALA A C 1
ATOM 500 O O . ALA A 1 66 ? 1.888 9.562 -17.984 1 97.19 66 ALA A O 1
ATOM 501 N N . SER A 1 67 ? 2.781 8.195 -19.516 1 96.81 67 SER A N 1
ATOM 502 C CA . SER A 1 67 ? 3.922 9.062 -19.781 1 96.81 67 SER A CA 1
ATOM 503 C C . SER A 1 67 ? 3.576 10.117 -20.828 1 96.81 67 SER A C 1
ATOM 505 O O . SER A 1 67 ? 4.391 10.992 -21.125 1 96.81 67 SER A O 1
ATOM 507 N N . SER A 1 68 ? 2.391 10.07 -21.359 1 94.12 68 SER A N 1
ATOM 508 C CA . SER A 1 68 ? 1.992 10.969 -22.438 1 94.12 68 SER A CA 1
ATOM 509 C C . SER A 1 68 ? 1.207 12.164 -21.906 1 94.12 68 SER A C 1
ATOM 511 O O . SER A 1 68 ? 0.8 12.172 -20.734 1 94.12 68 SER A O 1
ATOM 513 N N . GLY A 1 69 ? 1.057 13.227 -22.703 1 90.81 69 GLY A N 1
ATOM 514 C CA . GLY A 1 69 ? 0.25 14.383 -22.344 1 90.81 69 GLY A CA 1
ATOM 515 C C . GLY A 1 69 ? -1.24 14.094 -22.359 1 90.81 69 GLY A C 1
ATOM 516 O O . GLY A 1 69 ? -1.662 12.992 -22.703 1 90.81 69 GLY A O 1
ATOM 517 N N . PRO A 1 70 ? -2.014 15 -21.859 1 88.62 70 PRO A N 1
ATOM 518 C CA . PRO A 1 70 ? -3.467 14.805 -21.875 1 88.62 70 PRO A CA 1
ATOM 519 C C . PRO A 1 70 ? -4.039 14.75 -23.281 1 88.62 70 PRO A C 1
ATOM 521 O O . PRO A 1 70 ? -3.525 15.414 -24.188 1 88.62 70 PRO A O 1
ATOM 524 N N . PRO A 1 71 ? -5.035 13.938 -23.391 1 84.88 71 PRO A N 1
ATOM 525 C CA . PRO A 1 71 ? -5.723 13.969 -24.688 1 84.88 71 PRO A CA 1
ATOM 526 C C . PRO A 1 71 ? -6.441 15.289 -24.953 1 84.88 71 PRO A C 1
ATOM 528 O O . PRO A 1 71 ? -6.73 16.031 -24.016 1 84.88 71 PRO A O 1
ATOM 531 N N . ASP A 1 72 ? -6.641 15.633 -26.141 1 80.31 72 ASP A N 1
ATOM 532 C CA . ASP A 1 72 ? -7.254 16.906 -26.5 1 80.31 72 ASP A CA 1
ATOM 533 C C . ASP A 1 72 ? -8.742 16.922 -26.156 1 80.31 72 ASP A C 1
ATOM 535 O O . ASP A 1 72 ? -9.469 15.984 -26.469 1 80.31 72 ASP A O 1
ATOM 539 N N . GLY A 1 73 ? -9.117 17.953 -25.484 1 74.5 73 GLY A N 1
ATOM 540 C CA . GLY A 1 73 ? -10.477 18.453 -25.391 1 74.5 73 GLY A CA 1
ATOM 541 C C . GLY A 1 73 ? -11.312 17.688 -24.359 1 74.5 73 GLY A C 1
ATOM 542 O O . GLY A 1 73 ? -12.438 18.094 -24.062 1 74.5 73 GLY A O 1
ATOM 543 N N . ALA A 1 74 ? -10.906 16.688 -23.719 1 79.81 74 ALA A N 1
ATOM 544 C CA . ALA A 1 74 ? -11.82 15.953 -22.844 1 79.81 74 ALA A CA 1
ATOM 545 C C . ALA A 1 74 ? -11.688 16.422 -21.391 1 79.81 74 ALA A C 1
ATOM 547 O O . ALA A 1 74 ? -10.578 16.547 -20.875 1 79.81 74 ALA A O 1
ATOM 548 N N . ASP A 1 75 ? -12.914 16.828 -20.812 1 86.19 75 ASP A N 1
ATOM 549 C CA . ASP A 1 75 ? -12.938 17.109 -19.391 1 86.19 75 ASP A CA 1
ATOM 550 C C . ASP A 1 75 ? -12.984 15.82 -18.578 1 86.19 75 ASP A C 1
ATOM 552 O O . ASP A 1 75 ? -14 15.117 -18.562 1 86.19 75 ASP A O 1
ATOM 556 N N . PRO A 1 76 ? -11.93 15.57 -17.797 1 86.81 76 PRO A N 1
ATOM 557 C CA . PRO A 1 76 ? -11.891 14.32 -17.047 1 86.81 76 PRO A CA 1
ATOM 558 C C . PRO A 1 76 ? -12.875 14.305 -15.875 1 86.81 76 PRO A C 1
ATOM 560 O O . PRO A 1 76 ? -13.117 13.25 -15.273 1 86.81 76 PRO A O 1
ATOM 563 N N . LEU A 1 77 ? -13.484 15.422 -15.562 1 89.62 77 LEU A N 1
ATOM 564 C CA . LEU A 1 77 ? -14.367 15.508 -14.406 1 89.62 77 LEU A CA 1
ATOM 565 C C . LEU A 1 77 ? -15.82 15.656 -14.844 1 89.62 77 LEU A C 1
ATOM 567 O O . LEU A 1 77 ? -16.703 15.859 -14.008 1 89.62 77 LEU A O 1
ATOM 571 N N . ALA A 1 78 ? -16.016 15.578 -16.203 1 89.94 78 ALA A N 1
ATOM 572 C CA . ALA A 1 78 ? -17.406 15.586 -16.672 1 89.94 78 ALA A CA 1
ATOM 573 C C . ALA A 1 78 ? -18.172 14.383 -16.125 1 89.94 78 ALA A C 1
ATOM 575 O O . ALA A 1 78 ? -17.625 13.281 -16.047 1 89.94 78 ALA A O 1
ATOM 576 N N . PRO A 1 79 ? -19.422 14.617 -15.766 1 89.31 79 PRO A N 1
ATOM 577 C CA . PRO A 1 79 ? -20.203 13.523 -15.18 1 89.31 79 PRO A CA 1
ATOM 578 C C . PRO A 1 79 ? -20.219 12.281 -16.062 1 89.31 79 PRO A C 1
ATOM 580 O O . PRO A 1 79 ? -20.234 11.156 -15.547 1 89.31 79 PRO A O 1
ATOM 583 N N . GLU A 1 80 ? -20.156 12.438 -17.344 1 89.44 80 GLU A N 1
ATOM 584 C CA . GLU A 1 80 ? -20.203 11.312 -18.266 1 89.44 80 GLU A CA 1
ATOM 585 C C . GLU A 1 80 ? -18.922 10.477 -18.188 1 89.44 80 GLU A C 1
ATOM 587 O O . GLU A 1 80 ? -18.906 9.32 -18.609 1 89.44 80 GLU A O 1
ATOM 592 N N . ALA A 1 81 ? -17.891 11.102 -17.656 1 90.81 81 ALA A N 1
ATOM 593 C CA . ALA A 1 81 ? -16.609 10.414 -17.531 1 90.81 81 ALA A CA 1
ATOM 594 C C . ALA A 1 81 ? -16.531 9.641 -16.219 1 90.81 81 ALA A C 1
ATOM 596 O O . ALA A 1 81 ? -15.633 8.805 -16.031 1 90.81 81 ALA A O 1
ATOM 597 N N . LEU A 1 82 ? -17.5 9.875 -15.297 1 96.31 82 LEU A N 1
ATOM 598 C CA . LEU A 1 82 ? -17.5 9.242 -13.984 1 96.31 82 LEU A CA 1
ATOM 599 C C . LEU A 1 82 ? -18.219 7.902 -14.016 1 96.31 82 LEU A C 1
ATOM 601 O O . LEU A 1 82 ? -18.938 7.605 -14.977 1 96.31 82 LEU A O 1
ATOM 605 N N . PRO A 1 83 ? -18 7.02 -12.992 1 96.44 83 PRO A N 1
ATOM 606 C CA . PRO A 1 83 ? -18.719 5.754 -12.945 1 96.44 83 PRO A CA 1
ATOM 607 C C . PRO A 1 83 ? -20.234 5.945 -12.977 1 96.44 83 PRO A C 1
ATOM 609 O O . PRO A 1 83 ? -20.766 6.871 -12.352 1 96.44 83 PRO A O 1
ATOM 612 N N . ALA A 1 84 ? -20.969 5.062 -13.547 1 95.31 84 ALA A N 1
ATOM 613 C CA . ALA A 1 84 ? -22.391 5.184 -13.852 1 95.31 84 ALA A CA 1
ATOM 614 C C . ALA A 1 84 ? -23.203 5.422 -12.578 1 95.31 84 ALA A C 1
ATOM 616 O O . ALA A 1 84 ? -24.078 6.293 -12.555 1 95.31 84 ALA A O 1
ATOM 617 N N . PRO A 1 85 ? -22.875 4.797 -11.484 1 95.75 85 PRO A N 1
ATOM 618 C CA . PRO A 1 85 ? -23.75 4.914 -10.312 1 95.75 85 PRO A CA 1
ATOM 619 C C . PRO A 1 85 ? -23.688 6.293 -9.664 1 95.75 85 PRO A C 1
ATOM 621 O O . PRO A 1 85 ? -24.562 6.645 -8.867 1 95.75 85 PRO A O 1
ATOM 624 N N . VAL A 1 86 ? -22.656 7.082 -9.969 1 97.5 86 VAL A N 1
ATOM 625 C CA . VAL A 1 86 ? -22.5 8.328 -9.227 1 97.5 86 VAL A CA 1
ATOM 626 C C . VAL A 1 86 ? -22.797 9.516 -10.133 1 97.5 86 VAL A C 1
ATOM 628 O O . VAL A 1 86 ? -22.828 10.664 -9.68 1 97.5 86 VAL A O 1
ATOM 631 N N . GLN A 1 87 ? -23.031 9.289 -11.422 1 97.25 87 GLN A N 1
ATOM 632 C CA . GLN A 1 87 ? -23.188 10.352 -12.406 1 97.25 87 GLN A CA 1
ATOM 633 C C . GLN A 1 87 ? -24.344 11.266 -12.047 1 97.25 87 GLN A C 1
ATOM 635 O O . GLN A 1 87 ? -24.203 12.492 -12.039 1 97.25 87 GLN A O 1
ATOM 640 N N . GLN A 1 88 ? -25.469 10.641 -11.711 1 96.62 88 GLN A N 1
ATOM 641 C CA . GLN A 1 88 ? -26.672 11.422 -11.438 1 96.62 88 GLN A CA 1
ATOM 642 C C . GLN A 1 88 ? -26.484 12.289 -10.188 1 96.62 88 GLN A C 1
ATOM 644 O O . GLN A 1 88 ? -26.906 13.445 -10.172 1 96.62 88 GLN A O 1
ATOM 649 N N . ALA A 1 89 ? -25.938 11.719 -9.18 1 96.38 89 ALA A N 1
ATOM 650 C CA . ALA A 1 89 ? -25.719 12.461 -7.941 1 96.38 89 ALA A CA 1
ATOM 651 C C . ALA A 1 89 ? -24.812 13.664 -8.172 1 96.38 89 ALA A C 1
ATOM 653 O O . ALA A 1 89 ? -25.062 14.75 -7.656 1 96.38 89 ALA A O 1
ATOM 654 N N . VAL A 1 90 ? -23.75 13.531 -8.953 1 96.69 90 VAL A N 1
ATOM 655 C CA . VAL A 1 90 ? -22.797 14.602 -9.234 1 96.69 90 VAL A CA 1
ATOM 656 C C . VAL A 1 90 ? -23.469 15.672 -10.094 1 96.69 90 VAL A C 1
ATOM 658 O O . VAL A 1 90 ? -23.281 16.875 -9.852 1 96.69 90 VAL A O 1
ATOM 661 N N . CYS A 1 91 ? -24.266 15.227 -11.039 1 96.69 91 CYS A N 1
ATOM 662 C CA . CYS A 1 91 ? -25 16.156 -11.883 1 96.69 91 CYS A CA 1
ATOM 663 C C . CYS A 1 91 ? -25.938 17.031 -11.047 1 96.69 91 CYS A C 1
ATOM 665 O O . CYS A 1 91 ? -26.016 18.234 -11.25 1 96.69 91 CYS A O 1
ATOM 667 N N . ARG A 1 92 ? -26.609 16.406 -10.148 1 96.06 92 ARG A N 1
ATOM 668 C CA . ARG A 1 92 ? -27.547 17.125 -9.281 1 96.06 92 ARG A CA 1
ATOM 669 C C . ARG A 1 92 ? -26.812 18.141 -8.422 1 96.06 92 ARG A C 1
ATOM 671 O O . ARG A 1 92 ? -27.281 19.266 -8.242 1 96.06 92 ARG A O 1
ATOM 678 N N . LEU A 1 93 ? -25.703 17.766 -7.91 1 96.12 93 LEU A N 1
ATOM 679 C CA . LEU A 1 93 ? -24.906 18.672 -7.086 1 96.12 93 LEU A CA 1
ATOM 680 C C . LEU A 1 93 ? -24.406 19.859 -7.906 1 96.12 93 LEU A C 1
ATOM 682 O O . LEU A 1 93 ? -24.453 21 -7.441 1 96.12 93 LEU A O 1
ATOM 686 N N . GLN A 1 94 ? -23.938 19.594 -9.078 1 95.12 94 GLN A N 1
ATOM 687 C CA . GLN A 1 94 ? -23.453 20.656 -9.969 1 95.12 94 GLN A CA 1
ATOM 688 C C . GLN A 1 94 ? -24.562 21.625 -10.32 1 95.12 94 GLN A C 1
ATOM 690 O O . GLN A 1 94 ? -24.344 22.844 -10.359 1 95.12 94 GLN A O 1
ATOM 695 N N . ALA A 1 95 ? -25.734 21.078 -10.5 1 95.94 95 ALA A N 1
ATOM 696 C CA . ALA A 1 95 ? -26.891 21.922 -10.805 1 95.94 95 ALA A CA 1
ATOM 697 C C . ALA A 1 95 ? -27.266 22.797 -9.617 1 95.94 95 ALA A C 1
ATOM 699 O O . ALA A 1 95 ? -27.562 23.984 -9.781 1 95.94 95 ALA A O 1
ATOM 700 N N . ALA A 1 96 ? -27.281 22.203 -8.484 1 95.81 96 ALA A N 1
ATOM 701 C CA . ALA A 1 96 ? -27.578 22.953 -7.273 1 95.81 96 ALA A CA 1
ATOM 702 C C . ALA A 1 96 ? -26.547 24.062 -7.055 1 95.81 96 ALA A C 1
ATOM 704 O O . ALA A 1 96 ? -26.906 25.172 -6.645 1 95.81 96 ALA A O 1
ATOM 705 N N . ALA A 1 97 ? -25.297 23.781 -7.277 1 95.06 97 ALA A N 1
ATOM 706 C CA . ALA A 1 97 ? -24.234 24.766 -7.148 1 95.06 97 ALA A CA 1
ATOM 707 C C . ALA A 1 97 ? -24.422 25.922 -8.133 1 95.06 97 ALA A C 1
ATOM 709 O O . ALA A 1 97 ? -24.266 27.078 -7.77 1 95.06 97 ALA A O 1
ATOM 710 N N . ALA A 1 98 ? -24.719 25.547 -9.344 1 94 98 ALA A N 1
ATOM 711 C CA . ALA A 1 98 ? -24.922 26.547 -10.391 1 94 98 ALA A CA 1
ATOM 712 C C . ALA A 1 98 ? -26.094 27.453 -10.055 1 94 98 ALA A C 1
ATOM 714 O O . ALA A 1 98 ? -26.094 28.641 -10.391 1 94 98 ALA A O 1
ATOM 715 N N . ALA A 1 99 ? -27.016 26.922 -9.336 1 96.06 99 ALA A N 1
ATOM 716 C CA . ALA A 1 99 ? -28.219 27.672 -8.984 1 96.06 99 ALA A CA 1
ATOM 717 C C . ALA A 1 99 ? -28.031 28.438 -7.676 1 96.06 99 ALA A C 1
ATOM 719 O O . ALA A 1 99 ? -28.922 29.172 -7.246 1 96.06 99 ALA A O 1
ATOM 720 N N . GLY A 1 100 ? -26.922 28.25 -7.043 1 93.5 100 GLY A N 1
ATOM 721 C CA . GLY A 1 100 ? -26.672 28.906 -5.77 1 93.5 100 GLY A CA 1
ATOM 722 C C . GLY A 1 100 ? -27.516 28.344 -4.637 1 93.5 100 GLY A C 1
ATOM 723 O O . GLY A 1 100 ? -27.906 29.078 -3.729 1 93.5 100 GLY A O 1
ATOM 724 N N . GLU A 1 101 ? -27.781 27.047 -4.691 1 93.19 101 GLU A N 1
ATOM 725 C CA . GLU A 1 101 ? -28.703 26.438 -3.748 1 93.19 101 GLU A CA 1
ATOM 726 C C . GLU A 1 101 ? -27.984 25.516 -2.775 1 93.19 101 GLU A C 1
ATOM 728 O O . GLU A 1 101 ? -28.609 24.719 -2.07 1 93.19 101 GLU A O 1
ATOM 733 N N . LEU A 1 102 ? -26.703 25.625 -2.783 1 93.94 102 LEU A N 1
ATOM 734 C CA . LEU A 1 102 ? -25.953 24.797 -1.851 1 93.94 102 LEU A CA 1
ATOM 735 C C . LEU A 1 102 ? -26.203 25.219 -0.411 1 93.94 102 LEU A C 1
ATOM 737 O O . LEU A 1 102 ? -26.281 26.422 -0.122 1 93.94 102 LEU A O 1
ATOM 741 N N . GLN A 1 103 ? -26.453 24.281 0.439 1 95.44 103 GLN A N 1
ATOM 742 C CA . GLN A 1 103 ? -26.594 24.531 1.871 1 95.44 103 GLN A CA 1
ATOM 743 C C . GLN A 1 103 ? -25.453 23.891 2.654 1 95.44 103 GLN A C 1
ATOM 745 O O . GLN A 1 103 ? -25.5 22.703 2.982 1 95.44 103 GLN A O 1
ATOM 750 N N . PHE A 1 104 ? -24.5 24.734 3.059 1 97.88 104 PHE A N 1
ATOM 751 C CA . PHE A 1 104 ? -23.359 24.234 3.822 1 97.88 104 PHE A CA 1
ATOM 752 C C . PHE A 1 104 ? -23.766 23.953 5.266 1 97.88 104 PHE A C 1
ATOM 754 O O . PHE A 1 104 ? -24.891 24.219 5.668 1 97.88 104 PHE A O 1
ATOM 761 N N . GLY A 1 105 ? -22.859 23.312 6.039 1 98.31 105 GLY A N 1
ATOM 762 C CA . GLY A 1 105 ? -23.141 22.938 7.418 1 98.31 105 GLY A CA 1
ATOM 763 C C . GLY A 1 105 ? -23.656 21.516 7.566 1 98.31 105 GLY A C 1
ATOM 764 O O . GLY A 1 105 ? -23.281 20.641 6.785 1 98.31 105 GLY A O 1
ATOM 765 N N . HIS A 1 106 ? -24.469 21.312 8.547 1 98.19 106 HIS A N 1
ATOM 766 C CA . HIS A 1 106 ? -24.922 19.984 8.906 1 98.19 106 HIS A CA 1
ATOM 767 C C . HIS A 1 106 ? -25.75 19.359 7.793 1 98.19 106 HIS A C 1
ATOM 769 O O . HIS A 1 106 ? -25.75 18.141 7.609 1 98.19 106 HIS A O 1
ATOM 775 N N . ALA A 1 107 ? -26.453 20.156 7.043 1 96.88 107 ALA A N 1
ATOM 776 C CA . ALA A 1 107 ? -27.203 19.656 5.902 1 96.88 107 ALA A CA 1
ATOM 777 C C . ALA A 1 107 ? -26.266 19 4.887 1 96.88 107 ALA A C 1
ATOM 779 O O . ALA A 1 107 ? -26.562 17.906 4.371 1 96.88 107 ALA A O 1
ATOM 780 N N . MET A 1 108 ? -25.219 19.656 4.621 1 97.38 108 MET A N 1
ATOM 781 C CA . MET A 1 108 ? -24.234 19.125 3.68 1 97.38 108 MET A CA 1
ATOM 782 C C . MET A 1 108 ? -23.562 17.875 4.238 1 97.38 108 MET A C 1
ATOM 784 O O . MET A 1 108 ? -23.219 16.953 3.488 1 97.38 108 MET A O 1
ATOM 788 N N . ARG A 1 109 ? -23.328 17.859 5.535 1 98.19 109 ARG A N 1
ATOM 789 C CA . ARG A 1 109 ? -22.781 16.688 6.199 1 98.19 109 ARG A CA 1
ATOM 790 C C . ARG A 1 109 ? -23.578 15.43 5.867 1 98.19 109 ARG A C 1
ATOM 792 O O . ARG A 1 109 ? -23.016 14.414 5.449 1 98.19 109 ARG A O 1
ATOM 799 N N . THR A 1 110 ? -24.859 15.508 6.031 1 96.62 110 THR A N 1
ATOM 800 C CA . THR A 1 110 ? -25.781 14.391 5.82 1 96.62 110 THR A CA 1
ATOM 801 C C . THR A 1 110 ? -25.828 14 4.348 1 96.62 110 THR A C 1
ATOM 803 O O . THR A 1 110 ? -25.906 12.812 4.016 1 96.62 110 THR A O 1
ATOM 806 N N . GLU A 1 111 ? -25.719 14.961 3.549 1 95.62 111 GLU A N 1
ATOM 807 C CA . GLU A 1 111 ? -25.891 14.734 2.117 1 95.62 111 GLU A CA 1
ATOM 808 C C . GLU A 1 111 ? -24.625 14.141 1.504 1 95.62 111 GLU A C 1
ATOM 810 O O . GLU A 1 111 ? -24.688 13.211 0.7 1 95.62 111 GLU A O 1
ATOM 815 N N . LEU A 1 112 ? -23.484 14.664 1.954 1 98 112 LEU A N 1
ATOM 816 C CA . LEU A 1 112 ? -22.297 14.414 1.124 1 98 112 LEU A CA 1
ATOM 817 C C . LEU A 1 112 ? -21.297 13.539 1.858 1 98 112 LEU A C 1
ATOM 819 O O . LEU A 1 112 ? -20.406 12.945 1.236 1 98 112 LEU A O 1
ATOM 823 N N . PHE A 1 113 ? -21.344 13.461 3.178 1 98.62 113 PHE A N 1
ATOM 824 C CA . PHE A 1 113 ? -20.219 12.859 3.883 1 98.62 113 PHE A CA 1
ATOM 825 C C . PHE A 1 113 ? -20.641 11.586 4.598 1 98.62 113 PHE A C 1
ATOM 827 O O . PHE A 1 113 ? -21.828 11.406 4.914 1 98.62 113 PHE A O 1
ATOM 834 N N . MET A 1 114 ? -19.688 10.711 4.895 1 98.62 114 MET A N 1
ATOM 835 C CA . MET A 1 114 ? -19.906 9.391 5.469 1 98.62 114 MET A CA 1
ATOM 836 C C . MET A 1 114 ? -19.953 9.453 6.992 1 98.62 114 MET A C 1
ATOM 838 O O . MET A 1 114 ? -20.312 8.477 7.648 1 98.62 114 MET A O 1
ATOM 842 N N . LEU A 1 115 ? -19.703 10.57 7.637 1 98.62 115 LEU A N 1
ATOM 843 C CA . LEU A 1 115 ? -19.547 10.727 9.078 1 98.62 115 LEU A CA 1
ATOM 844 C C . LEU A 1 115 ? -20.781 10.266 9.82 1 98.62 115 LEU A C 1
ATOM 846 O O . LEU A 1 115 ? -21.906 10.523 9.391 1 98.62 115 LEU A O 1
ATOM 850 N N . GLU A 1 116 ? -20.547 9.562 10.922 1 98.06 116 GLU A N 1
ATOM 851 C CA . GLU A 1 116 ? -21.672 9.086 11.734 1 98.06 116 GLU A CA 1
ATOM 852 C C . GLU A 1 116 ? -22.422 10.242 12.367 1 98.06 116 GLU A C 1
ATOM 854 O O . GLU A 1 116 ? -21.859 11.32 12.586 1 98.06 116 GLU A O 1
ATOM 859 N N . GLU A 1 117 ? -23.656 10.031 12.688 1 96.38 117 GLU A N 1
ATOM 860 C CA . GLU A 1 117 ? -24.469 11.031 13.367 1 96.38 117 GLU A CA 1
ATOM 861 C C . GLU A 1 117 ? -24.078 11.148 14.836 1 96.38 117 GLU A C 1
ATOM 863 O O . GLU A 1 117 ? -23.594 10.188 15.438 1 96.38 117 GLU A O 1
ATOM 868 N N . GLY A 1 118 ? -24.188 12.336 15.305 1 94.88 118 GLY A N 1
ATOM 869 C CA . GLY A 1 118 ? -24.016 12.523 16.734 1 94.88 118 GLY A CA 1
ATOM 870 C C . GLY A 1 118 ? -22.594 12.867 17.125 1 94.88 118 GLY A C 1
ATOM 871 O O . GLY A 1 118 ? -22.312 13.125 18.297 1 94.88 118 GLY A O 1
ATOM 872 N N . THR A 1 119 ? -21.734 12.852 16.234 1 96.81 119 THR A N 1
ATOM 873 C CA . THR A 1 119 ? -20.359 13.188 16.531 1 96.81 119 THR A CA 1
ATOM 874 C C . THR A 1 119 ? -19.984 14.539 15.93 1 96.81 119 THR A C 1
ATOM 876 O O . THR A 1 119 ? -20.312 14.82 14.781 1 96.81 119 THR A O 1
ATOM 879 N N . VAL A 1 120 ? -19.391 15.398 16.75 1 98.5 120 VAL A N 1
ATOM 880 C CA . VAL A 1 120 ? -18.781 16.625 16.266 1 98.5 120 VAL A CA 1
ATOM 881 C C . VAL A 1 120 ? -17.359 16.344 15.773 1 98.5 120 VAL A C 1
ATOM 883 O O . VAL A 1 120 ? -16.453 16.078 16.578 1 98.5 120 VAL A O 1
ATOM 886 N N . TYR A 1 121 ? -17.188 16.359 14.453 1 98.62 121 TYR A N 1
ATOM 887 C CA . TYR A 1 121 ? -15.906 16 13.867 1 98.62 121 TYR A CA 1
ATOM 888 C C . TYR A 1 121 ? -15.117 17.25 13.469 1 98.62 121 TYR A C 1
ATOM 890 O O . TYR A 1 121 ? -15.43 17.891 12.461 1 98.62 121 TYR A O 1
ATOM 898 N N . LEU A 1 122 ? -14.07 17.562 14.203 1 98.75 122 LEU A N 1
ATOM 899 C CA . LEU A 1 122 ? -13.266 18.75 14 1 98.75 122 LEU A CA 1
ATOM 900 C C . LEU A 1 122 ? -11.82 18.391 13.68 1 98.75 122 LEU A C 1
ATOM 902 O O . LEU A 1 122 ? -10.906 19.188 13.922 1 98.75 122 LEU A O 1
ATOM 906 N N . ASN A 1 123 ? -11.617 17.156 13.203 1 98.19 123 ASN A N 1
ATOM 907 C CA . ASN A 1 123 ? -10.281 16.656 12.906 1 98.19 123 ASN A CA 1
ATOM 908 C C . ASN A 1 123 ? -10.156 16.203 11.453 1 98.19 123 ASN A C 1
ATOM 910 O O . ASN A 1 123 ? -9.648 15.117 11.172 1 98.19 123 ASN A O 1
ATOM 914 N N . HIS A 1 124 ? -10.703 17.062 10.57 1 97.75 124 HIS A N 1
ATOM 915 C CA . HIS A 1 124 ? -10.578 16.766 9.148 1 97.75 124 HIS A CA 1
ATOM 916 C C . HIS A 1 124 ? -9.109 16.656 8.734 1 97.75 124 HIS A C 1
ATOM 918 O O . HIS A 1 124 ? -8.781 15.938 7.781 1 97.75 124 HIS A O 1
ATOM 924 N N . GLY A 1 125 ? -8.227 17.312 9.391 1 97.19 125 GLY A N 1
ATOM 925 C CA . GLY A 1 125 ? -6.816 17.391 9.039 1 97.19 125 GLY A CA 1
ATOM 926 C C . GLY A 1 125 ? -6.094 16.062 9.188 1 97.19 125 GLY A C 1
ATOM 927 O O . GLY A 1 125 ? -5.188 15.75 8.406 1 97.19 125 GLY A O 1
ATOM 928 N N . SER A 1 126 ? -6.441 15.219 10.109 1 95.25 126 SER A N 1
ATOM 929 C CA . SER A 1 126 ? -5.734 13.961 10.336 1 95.25 126 SER A CA 1
ATOM 930 C C . SER A 1 126 ? -6.098 12.922 9.273 1 95.25 126 SER A C 1
ATOM 932 O O . SER A 1 126 ? -5.215 12.328 8.648 1 95.25 126 SER A O 1
ATOM 934 N N . TYR A 1 127 ? -7.387 12.664 9.031 1 95.69 127 TYR A N 1
ATOM 935 C CA . TYR A 1 127 ? -7.746 11.578 8.133 1 95.69 127 TYR A CA 1
ATOM 936 C C . TYR A 1 127 ? -8.797 12.023 7.125 1 95.69 127 TYR A C 1
ATOM 938 O O . TYR A 1 127 ? -9.055 11.336 6.137 1 95.69 127 TYR A O 1
ATOM 946 N N . GLY A 1 128 ? -9.328 13.203 7.273 1 96.81 128 GLY A N 1
ATOM 947 C CA . GLY A 1 128 ? -10.352 13.68 6.352 1 96.81 128 GLY A CA 1
ATOM 948 C C . GLY A 1 128 ? -11.641 12.891 6.438 1 96.81 128 GLY A C 1
ATOM 949 O O . GLY A 1 128 ? -11.648 11.75 6.91 1 96.81 128 GLY A O 1
ATOM 950 N N . ALA A 1 129 ? -12.766 13.492 6.082 1 98.44 129 ALA A N 1
ATOM 951 C CA . ALA A 1 129 ? -14.031 12.805 5.848 1 98.44 129 ALA A CA 1
ATOM 952 C C . ALA A 1 129 ? -14.234 12.516 4.363 1 98.44 129 ALA A C 1
ATOM 954 O O . ALA A 1 129 ? -13.977 13.375 3.516 1 98.44 129 ALA A O 1
ATOM 955 N N . ALA A 1 130 ? -14.648 11.32 4.066 1 98.75 130 ALA A N 1
ATOM 956 C CA . ALA A 1 130 ? -14.828 10.93 2.67 1 98.75 130 ALA A CA 1
ATOM 957 C C . ALA A 1 130 ? -16.219 11.312 2.17 1 98.75 130 ALA A C 1
ATOM 959 O O . ALA A 1 130 ? -17.188 11.297 2.932 1 98.75 130 ALA A O 1
ATOM 960 N N . LEU A 1 131 ? -16.297 11.664 0.904 1 98.81 131 LEU A N 1
ATOM 961 C CA . LEU A 1 131 ? -17.578 11.898 0.251 1 98.81 131 LEU A CA 1
ATOM 962 C C . LEU 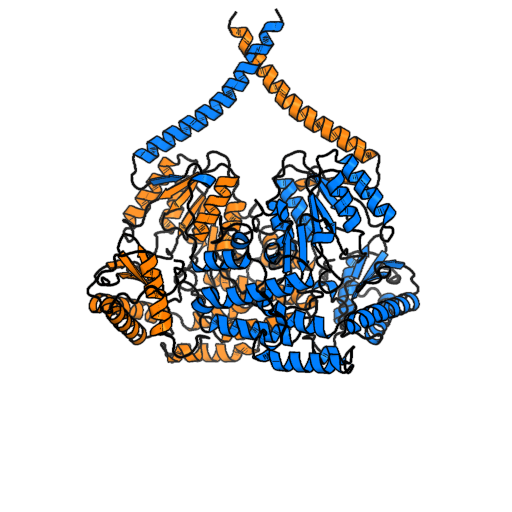A 1 131 ? -18.312 10.586 -0 1 98.81 131 LEU A C 1
ATOM 964 O O . LEU A 1 131 ? -17.719 9.617 -0.473 1 98.81 131 LEU A O 1
ATOM 968 N N . ARG A 1 132 ? -19.578 10.594 0.239 1 98.31 132 ARG A N 1
ATOM 969 C CA . ARG A 1 132 ? -20.422 9.414 0.024 1 98.31 132 ARG A CA 1
ATOM 970 C C . ARG A 1 132 ? -20.328 8.938 -1.422 1 98.31 132 ARG A C 1
ATOM 972 O O . ARG A 1 132 ? -20.172 7.742 -1.678 1 98.31 132 ARG A O 1
ATOM 979 N N . VAL A 1 133 ? -20.391 9.859 -2.354 1 98.31 133 VAL A N 1
ATOM 980 C CA . VAL A 1 133 ? -20.406 9.508 -3.77 1 98.31 133 VAL A CA 1
ATOM 981 C C . VAL A 1 133 ? -19.031 8.977 -4.18 1 98.31 133 VAL A C 1
ATOM 983 O O . VAL A 1 133 ? -18.922 8.133 -5.07 1 98.31 133 VAL A O 1
ATOM 986 N N . ALA A 1 134 ? -17.969 9.484 -3.598 1 98.75 134 ALA A N 1
ATOM 987 C CA . ALA A 1 134 ? -16.641 8.953 -3.893 1 98.75 134 ALA A CA 1
ATOM 988 C C . ALA A 1 134 ? -16.484 7.527 -3.381 1 98.75 134 ALA A C 1
ATOM 990 O O . ALA A 1 134 ? -15.875 6.684 -4.043 1 98.75 134 ALA A O 1
ATOM 991 N N . VAL A 1 135 ? -17.047 7.246 -2.166 1 98.75 135 VAL A N 1
ATOM 992 C CA . VAL A 1 135 ? -17.047 5.887 -1.63 1 98.75 135 VAL A CA 1
ATOM 993 C C . VAL A 1 135 ? -17.875 4.977 -2.523 1 98.75 135 VAL A C 1
ATOM 995 O O . VAL A 1 135 ? -17.5 3.826 -2.768 1 98.75 135 VAL A O 1
ATOM 998 N N . GLN A 1 136 ? -18.953 5.492 -3.021 1 98.5 136 GLN A N 1
ATOM 999 C CA . GLN A 1 136 ? -19.781 4.734 -3.955 1 98.5 136 GLN A CA 1
ATOM 1000 C C . GLN A 1 136 ? -19.016 4.402 -5.23 1 98.5 136 GLN A C 1
ATOM 1002 O O . GLN A 1 136 ? -19.125 3.297 -5.762 1 98.5 136 GLN A O 1
ATOM 1007 N N . ALA A 1 137 ? -18.297 5.352 -5.746 1 98.69 137 ALA A N 1
ATOM 1008 C CA . ALA A 1 137 ? -17.438 5.102 -6.91 1 98.69 137 ALA A CA 1
ATOM 1009 C C . ALA A 1 137 ? -16.406 4.023 -6.613 1 98.69 137 ALA A C 1
ATOM 1011 O O . ALA A 1 137 ? -16.156 3.148 -7.445 1 98.69 137 ALA A O 1
ATOM 1012 N N . GLN A 1 138 ? -15.797 4.113 -5.453 1 98.75 138 GLN A N 1
ATOM 1013 C CA . GLN A 1 138 ? -14.836 3.094 -5.043 1 98.75 138 GLN A CA 1
ATOM 1014 C C . GLN A 1 138 ? -15.477 1.706 -5.051 1 98.75 138 GLN A C 1
ATOM 1016 O O . GLN A 1 138 ? -14.883 0.75 -5.555 1 98.75 138 GLN A O 1
ATOM 1021 N N . ARG A 1 139 ? -16.672 1.616 -4.504 1 98.25 139 ARG A N 1
ATOM 1022 C CA . ARG A 1 139 ? -17.359 0.337 -4.41 1 98.25 139 ARG A CA 1
ATOM 1023 C C . ARG A 1 139 ? -17.734 -0.19 -5.793 1 98.25 139 ARG A C 1
ATOM 1025 O O . ARG A 1 139 ? -17.703 -1.398 -6.031 1 98.25 139 ARG A O 1
ATOM 1032 N N . TYR A 1 140 ? -18.094 0.729 -6.668 1 98.31 140 TYR A N 1
ATOM 1033 C CA . TYR A 1 140 ? -18.344 0.351 -8.055 1 98.31 140 TYR A CA 1
ATOM 1034 C C . TYR A 1 140 ? -17.141 -0.345 -8.656 1 98.31 140 TYR A C 1
ATOM 1036 O O . TYR A 1 140 ? -17.266 -1.415 -9.258 1 98.31 140 TYR A O 1
ATOM 1044 N N . PHE A 1 141 ? -15.961 0.175 -8.484 1 98.69 141 PHE A N 1
ATOM 1045 C CA . PHE A 1 141 ? -14.742 -0.396 -9.047 1 98.69 141 PHE A CA 1
ATOM 1046 C C . PHE A 1 141 ? -14.367 -1.686 -8.32 1 98.69 141 PHE A C 1
ATOM 1048 O O . PHE A 1 141 ? -13.844 -2.615 -8.938 1 98.69 141 PHE A O 1
ATOM 1055 N N . GLN A 1 142 ? -14.602 -1.777 -7.004 1 98.5 142 GLN A N 1
ATOM 1056 C CA . GLN A 1 142 ? -14.328 -3.006 -6.27 1 98.5 142 GLN A CA 1
ATOM 1057 C C . GLN A 1 142 ? -15.188 -4.156 -6.777 1 98.5 142 GLN A C 1
ATOM 1059 O O . GLN A 1 142 ? -14.719 -5.297 -6.871 1 98.5 142 GLN A O 1
ATOM 1064 N N . ASP A 1 143 ? -16.438 -3.803 -7.055 1 98.5 143 ASP A N 1
ATOM 1065 C CA . ASP A 1 143 ? -17.328 -4.824 -7.609 1 98.5 143 ASP A CA 1
ATOM 1066 C C . ASP A 1 143 ? -16.812 -5.324 -8.961 1 98.5 143 ASP A C 1
ATOM 1068 O O . ASP A 1 143 ? -16.812 -6.527 -9.227 1 98.5 143 ASP A O 1
ATOM 1072 N N . ARG A 1 144 ? -16.375 -4.41 -9.773 1 98.31 144 ARG A N 1
ATOM 1073 C CA . ARG A 1 144 ? -15.828 -4.777 -11.078 1 98.31 144 ARG A CA 1
ATOM 1074 C C . ARG A 1 144 ? -14.539 -5.586 -10.922 1 98.31 144 ARG A C 1
ATOM 1076 O O . ARG A 1 144 ? -14.32 -6.559 -11.641 1 98.31 144 ARG A O 1
ATOM 1083 N N . LEU A 1 145 ? -13.719 -5.191 -9.984 1 98.69 145 LEU A N 1
ATOM 1084 C CA . LEU A 1 145 ? -12.484 -5.895 -9.672 1 98.69 145 LEU A CA 1
ATOM 1085 C C . LEU A 1 145 ? -12.758 -7.363 -9.359 1 98.69 145 LEU A C 1
ATOM 1087 O O . LEU A 1 145 ? -12.125 -8.25 -9.945 1 98.69 145 LEU A O 1
ATOM 1091 N N . GLU A 1 146 ? -13.719 -7.605 -8.531 1 98.56 146 GLU A N 1
ATOM 1092 C CA . GLU A 1 146 ? -13.938 -8.961 -8.039 1 98.56 146 GLU A CA 1
ATOM 1093 C C . GLU A 1 146 ? -14.773 -9.781 -9.023 1 98.56 146 GLU A C 1
ATOM 1095 O O . GLU A 1 146 ? -14.766 -11.008 -8.977 1 98.56 146 GLU A O 1
ATOM 1100 N N . ALA A 1 147 ? -15.492 -9.117 -9.953 1 98.38 147 ALA A N 1
ATOM 1101 C CA . ALA A 1 147 ? -16.328 -9.805 -10.938 1 98.38 147 ALA A CA 1
ATOM 1102 C C . ALA A 1 147 ? -15.461 -10.539 -11.961 1 98.38 147 ALA A C 1
ATOM 1104 O O . ALA A 1 147 ? -15.828 -11.617 -12.43 1 98.38 147 ALA A O 1
ATOM 1105 N N . GLN A 1 148 ? -14.406 -9.953 -12.375 1 98.06 148 GLN A N 1
ATOM 1106 C CA . GLN A 1 148 ? -13.398 -10.531 -13.258 1 98.06 148 GLN A CA 1
ATOM 1107 C C . GLN A 1 148 ? -12.031 -9.914 -13.016 1 98.06 148 GLN A C 1
ATOM 1109 O O . GLN A 1 148 ? -11.594 -9.039 -13.766 1 98.06 148 GLN A O 1
ATOM 1114 N N . PRO A 1 149 ? -11.297 -10.484 -12.039 1 98 149 PRO A N 1
ATOM 1115 C CA . PRO A 1 149 ? -10.102 -9.828 -11.508 1 98 149 PRO A CA 1
ATOM 1116 C C . PRO A 1 149 ? -9.031 -9.609 -12.57 1 98 149 PRO A C 1
ATOM 1118 O O . PRO A 1 149 ? -8.359 -8.57 -12.578 1 98 149 PRO A O 1
ATOM 1121 N N . VAL A 1 150 ? -8.828 -10.5 -13.523 1 97.31 150 VAL A N 1
ATOM 1122 C CA . VAL A 1 150 ? -7.754 -10.406 -14.508 1 97.31 150 VAL A CA 1
ATOM 1123 C C . VAL A 1 150 ? -8.055 -9.273 -15.492 1 97.31 150 VAL A C 1
ATOM 1125 O O . VAL A 1 150 ? -7.219 -8.391 -15.695 1 97.31 150 VAL A O 1
ATOM 1128 N N . ARG A 1 151 ? -9.25 -9.297 -16.062 1 96.75 151 ARG A N 1
ATOM 1129 C CA . ARG A 1 151 ? -9.656 -8.227 -16.969 1 96.75 151 ARG A CA 1
ATOM 1130 C C . ARG A 1 151 ? -9.555 -6.863 -16.297 1 96.75 151 ARG A C 1
ATOM 1132 O O . ARG A 1 151 ? -9.055 -5.906 -16.891 1 96.75 151 ARG A O 1
ATOM 1139 N N . PHE A 1 152 ? -10.047 -6.855 -15.094 1 98.19 152 PHE A N 1
ATOM 1140 C CA . PHE A 1 152 ? -10.023 -5.598 -14.359 1 98.19 152 PHE A CA 1
ATOM 1141 C C . PHE A 1 152 ? -8.594 -5.098 -14.172 1 98.19 152 PHE A C 1
ATOM 1143 O O . PHE A 1 152 ? -8.281 -3.959 -14.516 1 98.19 152 PHE A O 1
ATOM 1150 N N . MET A 1 153 ? -7.684 -5.914 -13.672 1 97.5 153 MET A N 1
ATOM 1151 C CA . MET A 1 153 ? -6.316 -5.523 -13.352 1 97.5 153 MET A CA 1
ATOM 1152 C C . MET A 1 153 ? -5.539 -5.16 -14.609 1 97.5 153 MET A C 1
ATOM 1154 O O . MET A 1 153 ? -4.758 -4.207 -14.609 1 97.5 153 MET A O 1
ATOM 1158 N N . GLU A 1 154 ? -5.75 -5.863 -15.648 1 95.69 154 GLU A N 1
ATOM 1159 C CA . GLU A 1 154 ? -4.918 -5.719 -16.828 1 95.69 154 GLU A CA 1
ATOM 1160 C C . GLU A 1 154 ? -5.445 -4.621 -17.75 1 95.69 154 GLU A C 1
ATOM 1162 O O . GLU A 1 154 ? -4.742 -4.16 -18.656 1 95.69 154 GLU A O 1
ATOM 1167 N N . THR A 1 155 ? -6.695 -4.145 -17.5 1 96.12 155 THR A N 1
ATOM 1168 C CA . THR A 1 155 ? -7.273 -3.197 -18.453 1 96.12 155 THR A CA 1
ATOM 1169 C C . THR A 1 155 ? -8 -2.074 -17.719 1 96.12 155 THR A C 1
ATOM 1171 O O . THR A 1 155 ? -7.488 -0.957 -17.625 1 96.12 155 THR A O 1
ATOM 1174 N N . GLU A 1 156 ? -9.109 -2.439 -17.031 1 97.38 156 GLU A N 1
ATOM 1175 C CA . GLU A 1 156 ? -10.031 -1.45 -16.484 1 97.38 156 GLU A CA 1
ATOM 1176 C C . GLU A 1 156 ? -9.352 -0.569 -15.445 1 97.38 156 GLU A C 1
ATOM 1178 O O . GLU A 1 156 ? -9.57 0.644 -15.414 1 97.38 156 GLU A O 1
ATOM 1183 N N . ALA A 1 157 ? -8.594 -1.186 -14.641 1 98.12 157 ALA A N 1
ATOM 1184 C CA . ALA A 1 157 ? -7.91 -0.448 -13.578 1 98.12 157 ALA A CA 1
ATOM 1185 C C . ALA A 1 157 ? -6.973 0.608 -14.156 1 98.12 157 ALA A C 1
ATOM 1187 O O . ALA A 1 157 ? -6.93 1.742 -13.672 1 98.12 157 ALA A O 1
ATOM 1188 N N . LEU A 1 158 ? -6.215 0.251 -15.156 1 97.62 158 LEU A N 1
ATOM 1189 C CA . LEU A 1 158 ? -5.199 1.12 -15.742 1 97.62 158 LEU A CA 1
ATOM 1190 C C . LEU A 1 158 ? -5.844 2.316 -16.438 1 97.62 158 LEU A C 1
ATOM 1192 O O . LEU A 1 158 ? -5.328 3.434 -16.359 1 97.62 158 LEU A O 1
ATOM 1196 N N . VAL A 1 159 ? -6.98 2.076 -17.047 1 96.56 159 VAL A N 1
ATOM 1197 C CA . VAL A 1 159 ? -7.734 3.152 -17.672 1 96.56 159 VAL A CA 1
ATOM 1198 C C . VAL A 1 159 ? -8.25 4.117 -16.609 1 96.56 159 VAL A C 1
ATOM 1200 O O . VAL A 1 159 ? -8.141 5.336 -16.75 1 96.56 159 VAL A O 1
ATOM 1203 N N . ALA A 1 160 ? -8.789 3.607 -15.547 1 97.88 160 ALA A N 1
ATOM 1204 C CA . ALA A 1 160 ? -9.336 4.426 -14.469 1 97.88 160 ALA A CA 1
ATOM 1205 C C . ALA A 1 160 ? -8.234 5.219 -13.766 1 97.88 160 ALA A C 1
ATOM 1207 O O . ALA A 1 160 ? -8.438 6.371 -13.383 1 97.88 160 ALA A O 1
ATOM 1208 N N . ILE A 1 161 ? -7.082 4.629 -13.555 1 98.25 161 ILE A N 1
ATOM 1209 C CA . ILE A 1 161 ? -5.949 5.301 -12.93 1 98.25 161 ILE A CA 1
ATOM 1210 C C . ILE A 1 161 ? -5.477 6.453 -13.82 1 98.25 161 ILE A C 1
ATOM 1212 O O . ILE A 1 161 ? -5.156 7.535 -13.328 1 98.25 161 ILE A O 1
ATOM 1216 N N . ARG A 1 162 ? -5.434 6.203 -15.117 1 97.44 162 ARG A N 1
ATOM 1217 C CA . ARG A 1 162 ? -5.078 7.266 -16.047 1 97.44 162 ARG A CA 1
ATOM 1218 C C . ARG A 1 162 ? -6.055 8.43 -15.953 1 97.44 162 ARG A C 1
ATOM 1220 O O . ARG A 1 162 ? -5.645 9.594 -15.953 1 97.44 162 ARG A O 1
ATOM 1227 N N . GLN A 1 163 ? -7.344 8.125 -15.852 1 96.88 163 GLN A N 1
ATOM 1228 C CA . GLN A 1 163 ? -8.352 9.172 -15.695 1 96.88 163 GLN A CA 1
ATOM 1229 C C . GLN A 1 163 ? -8.109 9.984 -14.422 1 96.88 163 GLN A C 1
ATOM 1231 O O . GLN A 1 163 ? -8.25 11.203 -14.422 1 96.88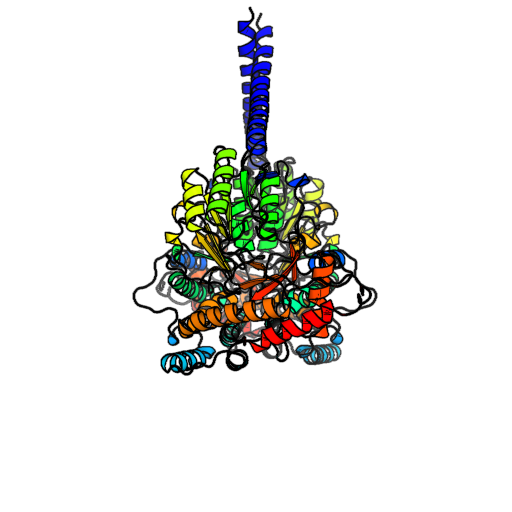 163 GLN A O 1
ATOM 1236 N N . ALA A 1 164 ? -7.777 9.305 -13.398 1 98.38 164 ALA A N 1
ATOM 1237 C CA . ALA A 1 164 ? -7.461 9.977 -12.141 1 98.38 164 ALA A CA 1
ATOM 1238 C C . ALA A 1 164 ? -6.246 10.883 -12.297 1 98.38 164 ALA A C 1
ATOM 1240 O O . ALA A 1 164 ? -6.227 12 -11.773 1 98.38 164 ALA A O 1
ATOM 1241 N N . GLN A 1 165 ? -5.234 10.367 -12.961 1 98.44 165 GLN A N 1
ATOM 1242 C CA . GLN A 1 165 ? -4.02 11.133 -13.211 1 98.44 165 GLN A CA 1
ATOM 1243 C C . GLN A 1 165 ? -4.328 12.43 -13.953 1 98.44 165 GLN A C 1
ATOM 1245 O O . GLN A 1 165 ? -3.832 13.492 -13.586 1 98.44 165 GLN A O 1
ATOM 1250 N N . LEU A 1 166 ? -5.152 12.32 -14.969 1 97.56 166 LEU A N 1
ATOM 1251 C CA . LEU A 1 166 ? -5.527 13.484 -15.766 1 97.56 166 LEU A CA 1
ATOM 1252 C C . LEU A 1 166 ? -6.297 14.5 -14.922 1 97.56 166 LEU A C 1
ATOM 1254 O O . LEU A 1 166 ? -6.023 15.695 -14.977 1 97.56 166 LEU A O 1
ATOM 1258 N N . ALA A 1 167 ? -7.219 14.039 -14.133 1 97.31 167 ALA A N 1
ATOM 1259 C CA . ALA A 1 167 ? -8.023 14.906 -13.273 1 97.31 167 ALA A CA 1
ATOM 1260 C C . ALA A 1 167 ? -7.152 15.633 -12.258 1 97.31 167 ALA A C 1
ATOM 1262 O O . ALA A 1 167 ? -7.297 16.844 -12.055 1 97.31 167 ALA A O 1
ATOM 1263 N N . LEU A 1 168 ? -6.266 14.906 -11.664 1 98.12 168 LEU A N 1
ATOM 1264 C CA . LEU A 1 168 ? -5.395 15.484 -10.648 1 98.12 168 LEU A CA 1
ATOM 1265 C C . LEU A 1 168 ? -4.434 16.5 -11.273 1 98.12 168 LEU A C 1
ATOM 1267 O O . LEU A 1 168 ? -4.168 17.547 -10.68 1 98.12 168 LEU A O 1
ATOM 1271 N N . ALA A 1 169 ? -3.883 16.141 -12.398 1 97.62 169 ALA A N 1
ATOM 1272 C CA . ALA A 1 169 ? -2.963 17.031 -13.094 1 97.62 169 ALA A CA 1
ATOM 1273 C C . ALA A 1 169 ? -3.602 18.391 -13.328 1 97.62 169 ALA A C 1
ATOM 1275 O O . ALA A 1 169 ? -2.953 19.422 -13.156 1 97.62 169 ALA A O 1
ATOM 1276 N N . GLU A 1 170 ? -4.816 18.375 -13.68 1 94.94 170 GLU A N 1
ATOM 1277 C CA . GLU A 1 170 ? -5.535 19.625 -13.898 1 94.94 170 GLU A CA 1
ATOM 1278 C C . GLU A 1 170 ? -5.676 20.422 -12.594 1 94.94 170 GLU A C 1
ATOM 1280 O O . GLU A 1 170 ? -5.449 21.625 -12.57 1 94.94 170 GLU A O 1
ATOM 1285 N N . LEU A 1 171 ? -5.992 19.734 -11.57 1 95.88 171 LEU A N 1
ATOM 1286 C CA . LEU A 1 171 ? -6.215 20.375 -10.281 1 95.88 171 LEU A CA 1
ATOM 1287 C C . LEU A 1 171 ? -4.945 21.062 -9.789 1 95.88 171 LEU A C 1
ATOM 1289 O O . LEU A 1 171 ? -5.004 22.141 -9.211 1 95.88 171 LEU A O 1
ATOM 1293 N N . VAL A 1 172 ? -3.793 20.422 -10 1 97.69 172 VAL A N 1
ATOM 1294 C CA . VAL A 1 172 ? -2.557 20.938 -9.422 1 97.69 172 VAL A CA 1
ATOM 1295 C C . VAL A 1 172 ? -1.747 21.672 -10.484 1 97.69 172 VAL A C 1
ATOM 1297 O O . VAL A 1 172 ? -0.59 22.031 -10.258 1 97.69 172 VAL A O 1
ATOM 1300 N N . ARG A 1 173 ? -2.344 21.844 -11.703 1 97 173 ARG A N 1
ATOM 1301 C CA . ARG A 1 173 ? -1.791 22.578 -12.836 1 97 173 ARG A CA 1
ATOM 1302 C C . ARG A 1 173 ? -0.413 22.047 -13.219 1 97 173 ARG A C 1
ATOM 1304 O O . ARG A 1 173 ? 0.541 22.828 -13.344 1 97 173 ARG A O 1
ATOM 1311 N N . ALA A 1 174 ? -0.328 20.797 -13.336 1 97.75 174 ALA A N 1
ATOM 1312 C CA . ALA A 1 174 ? 0.902 20.109 -13.734 1 97.75 174 ALA A CA 1
ATOM 1313 C C . ALA A 1 174 ? 0.666 19.219 -14.953 1 97.75 174 ALA A C 1
ATOM 1315 O O . ALA A 1 174 ? -0.475 19.031 -15.383 1 97.75 174 ALA A O 1
ATOM 1316 N N . GLU A 1 175 ? 1.744 18.766 -15.57 1 97.5 175 GLU A N 1
ATOM 1317 C CA . GLU A 1 175 ? 1.632 17.734 -16.609 1 97.5 175 GLU A CA 1
ATOM 1318 C C . GLU A 1 175 ? 1.338 16.359 -15.992 1 97.5 175 GLU A C 1
ATOM 1320 O O . GLU A 1 175 ? 1.939 15.992 -14.984 1 97.5 175 GLU A O 1
ATOM 1325 N N . PRO A 1 176 ? 0.399 15.664 -16.609 1 97.5 176 PRO A N 1
ATOM 1326 C CA . PRO A 1 176 ? 0.067 14.352 -16.047 1 97.5 176 PRO A CA 1
ATOM 1327 C C . PRO A 1 176 ? 1.283 13.438 -15.922 1 97.5 176 PRO A C 1
ATOM 1329 O O . PRO A 1 176 ? 1.407 12.695 -14.945 1 97.5 176 PRO A O 1
ATOM 1332 N N . ARG A 1 177 ? 2.232 13.516 -16.844 1 97.75 177 ARG A N 1
ATOM 1333 C CA . ARG A 1 177 ? 3.377 12.609 -16.875 1 97.75 177 ARG A CA 1
ATOM 1334 C C . ARG A 1 177 ? 4.316 12.867 -15.711 1 97.75 177 ARG A C 1
ATOM 1336 O O . ARG A 1 177 ? 5.23 12.078 -15.453 1 97.75 177 ARG A O 1
ATOM 1343 N N . ASP A 1 178 ? 4.117 13.953 -14.922 1 98.56 178 ASP A N 1
ATOM 1344 C CA . ASP A 1 178 ? 4.984 14.289 -13.797 1 98.56 178 ASP A CA 1
ATOM 1345 C C . ASP A 1 178 ? 4.371 13.844 -12.477 1 98.56 178 ASP A C 1
ATOM 1347 O O . ASP A 1 178 ? 4.906 14.141 -11.406 1 98.56 178 ASP A O 1
ATOM 1351 N N . ILE A 1 179 ? 3.244 13.109 -12.547 1 98.69 179 ILE A N 1
ATOM 1352 C CA . ILE A 1 179 ? 2.498 12.727 -11.352 1 98.69 179 ILE A CA 1
ATOM 1353 C C . ILE A 1 179 ? 2.359 11.211 -11.289 1 98.69 179 ILE A C 1
ATOM 1355 O O . ILE A 1 179 ? 1.992 10.57 -12.273 1 98.69 179 ILE A O 1
ATOM 1359 N N . VAL A 1 180 ? 2.652 10.625 -10.141 1 98.81 180 VAL A N 1
ATOM 1360 C CA . VAL A 1 180 ? 2.363 9.219 -9.875 1 98.81 180 VAL A CA 1
ATOM 1361 C C . VAL A 1 180 ? 1.555 9.094 -8.586 1 98.81 180 VAL A C 1
ATOM 1363 O O . VAL A 1 180 ? 1.612 9.969 -7.719 1 98.81 180 VAL A O 1
ATOM 1366 N N . PHE A 1 181 ? 0.772 8.047 -8.5 1 98.75 181 PHE A N 1
ATOM 1367 C CA . PHE A 1 181 ? -0.032 7.812 -7.305 1 98.75 181 PHE A CA 1
ATOM 1368 C C . PHE A 1 181 ? 0.709 6.914 -6.32 1 98.75 181 PHE A C 1
ATOM 1370 O O . PHE A 1 181 ? 1.477 6.039 -6.727 1 98.75 181 PHE A O 1
ATOM 1377 N N . VAL A 1 182 ? 0.554 7.152 -5.074 1 98.5 182 VAL A N 1
ATOM 1378 C CA . VAL A 1 182 ? 1.005 6.375 -3.926 1 98.5 182 VAL A CA 1
ATOM 1379 C C . VAL A 1 182 ? -0.11 6.297 -2.887 1 98.5 182 VAL A C 1
ATOM 1381 O O . VAL A 1 182 ? -1.08 7.055 -2.947 1 98.5 182 VAL A O 1
ATOM 1384 N N . PRO A 1 183 ? -0.021 5.387 -1.972 1 97.94 183 PRO A N 1
ATOM 1385 C CA . PRO A 1 183 ? -1.129 5.219 -1.027 1 97.94 183 PRO A CA 1
ATOM 1386 C C . PRO A 1 183 ? -1.243 6.379 -0.04 1 97.94 183 PRO A C 1
ATOM 1388 O O . PRO A 1 183 ? -2.324 6.633 0.497 1 97.94 183 PRO A O 1
ATOM 1391 N N . ASN A 1 184 ? -0.175 7.062 0.25 1 98.5 184 ASN A N 1
ATOM 1392 C CA . ASN A 1 184 ? -0.118 8.164 1.209 1 98.5 184 ASN A CA 1
ATOM 1393 C C . ASN A 1 184 ? 1.161 8.977 1.05 1 98.5 184 ASN A C 1
ATOM 1395 O O . ASN A 1 184 ? 2.109 8.539 0.401 1 98.5 184 ASN A O 1
ATOM 1399 N N . ALA A 1 185 ? 1.188 10.109 1.62 1 98.75 185 ALA A N 1
ATOM 1400 C CA . ALA A 1 185 ? 2.332 11.008 1.509 1 98.75 185 ALA A CA 1
ATOM 1401 C C . ALA A 1 185 ? 3.58 10.391 2.133 1 98.75 185 ALA A C 1
ATOM 1403 O O . ALA A 1 185 ? 4.695 10.609 1.653 1 98.75 185 ALA A O 1
ATOM 1404 N N . THR A 1 186 ? 3.426 9.617 3.207 1 98.69 186 THR A N 1
ATOM 1405 C CA . THR A 1 186 ? 4.551 8.953 3.855 1 98.69 186 THR A CA 1
ATOM 1406 C C . THR A 1 186 ? 5.289 8.047 2.871 1 98.69 186 THR A C 1
ATOM 1408 O O . THR A 1 186 ? 6.52 8.031 2.838 1 98.69 186 THR A O 1
ATOM 1411 N N . THR A 1 187 ? 4.551 7.352 2.053 1 98.81 187 THR A N 1
ATOM 1412 C CA . THR A 1 187 ? 5.148 6.488 1.042 1 98.81 187 THR A CA 1
ATOM 1413 C C . THR A 1 187 ? 5.922 7.312 0.016 1 98.81 187 THR A C 1
ATOM 1415 O O . THR A 1 187 ? 7.02 6.926 -0.397 1 98.81 187 THR A O 1
ATOM 1418 N N . ALA A 1 188 ? 5.379 8.422 -0.381 1 98.88 188 ALA A N 1
ATOM 1419 C CA . ALA A 1 188 ? 6.055 9.305 -1.328 1 98.88 188 ALA A CA 1
ATOM 1420 C C . ALA A 1 188 ? 7.375 9.812 -0.759 1 98.88 188 ALA A C 1
ATOM 1422 O O . ALA A 1 188 ? 8.398 9.812 -1.45 1 98.88 188 ALA A O 1
ATOM 1423 N N . VAL A 1 189 ? 7.332 10.227 0.479 1 98.88 189 VAL A N 1
ATOM 1424 C CA . VAL A 1 189 ? 8.523 10.727 1.151 1 98.88 189 VAL A CA 1
ATOM 1425 C C . VAL A 1 189 ? 9.594 9.641 1.181 1 98.88 189 VAL A C 1
ATOM 1427 O O . VAL A 1 189 ? 10.766 9.898 0.887 1 98.88 189 VAL A O 1
ATOM 1430 N N . ASN A 1 190 ? 9.195 8.43 1.501 1 98.81 190 ASN A N 1
ATOM 1431 C CA . ASN A 1 190 ? 10.125 7.309 1.523 1 98.81 190 ASN A CA 1
ATOM 1432 C C . ASN A 1 190 ? 10.727 7.051 0.145 1 98.81 190 ASN A C 1
ATOM 1434 O O . ASN A 1 190 ? 11.922 6.77 0.026 1 98.81 190 ASN A O 1
ATOM 1438 N N . ALA A 1 191 ? 9.922 7.109 -0.872 1 98.75 191 ALA A N 1
ATOM 1439 C CA . ALA A 1 191 ? 10.422 6.91 -2.23 1 98.75 191 ALA A CA 1
ATOM 1440 C C . ALA A 1 191 ? 11.539 7.895 -2.553 1 98.75 191 ALA A C 1
ATOM 1442 O O . ALA A 1 191 ? 12.586 7.504 -3.074 1 98.75 191 ALA A O 1
ATOM 1443 N N . VAL A 1 192 ? 11.344 9.164 -2.227 1 98.88 192 VAL A N 1
ATOM 1444 C CA . VAL A 1 192 ? 12.328 10.203 -2.516 1 98.88 192 VAL A CA 1
ATOM 1445 C C . VAL A 1 192 ? 13.578 9.977 -1.68 1 98.88 192 VAL A C 1
ATOM 1447 O O . VAL A 1 192 ? 14.695 9.961 -2.211 1 98.88 192 VAL A O 1
ATOM 1450 N N . LEU A 1 193 ? 13.414 9.75 -0.391 1 98.62 193 LEU A N 1
ATOM 1451 C CA . LEU A 1 193 ? 14.539 9.594 0.527 1 98.62 193 LEU A CA 1
ATOM 1452 C C . LEU A 1 193 ? 15.406 8.414 0.128 1 98.62 193 LEU A C 1
ATOM 1454 O O . LEU A 1 193 ? 16.641 8.477 0.23 1 98.62 193 LEU A O 1
ATOM 1458 N N . GLN A 1 194 ? 14.789 7.359 -0.343 1 97 194 GLN A N 1
ATOM 1459 C CA . GLN A 1 194 ? 15.508 6.141 -0.682 1 97 194 GLN A CA 1
ATOM 1460 C C . GLN A 1 194 ? 16.172 6.254 -2.053 1 97 194 GLN A C 1
ATOM 1462 O O . GLN A 1 194 ? 17.016 5.426 -2.412 1 97 194 GLN A O 1
ATOM 1467 N N . SER A 1 195 ? 15.766 7.234 -2.777 1 96.69 195 SER A N 1
ATOM 1468 C CA . SER A 1 195 ? 16.266 7.359 -4.141 1 96.69 195 SER A CA 1
ATOM 1469 C C . SER A 1 195 ? 17.375 8.406 -4.23 1 96.69 195 SER A C 1
ATOM 1471 O O . SER A 1 195 ? 18.078 8.5 -5.246 1 96.69 195 SER A O 1
ATOM 1473 N N . ILE A 1 196 ? 17.516 9.164 -3.135 1 94 196 ILE A N 1
ATOM 1474 C CA . ILE A 1 196 ? 18.562 10.164 -3.154 1 94 196 ILE A CA 1
ATOM 1475 C C . ILE A 1 196 ? 19.891 9.531 -2.709 1 94 196 ILE A C 1
ATOM 1477 O O . ILE A 1 196 ? 19.906 8.672 -1.822 1 94 196 ILE A O 1
ATOM 1481 N N . SER A 1 197 ? 20.906 9.539 -3.422 1 88.75 197 SER A N 1
ATOM 1482 C CA . SER A 1 197 ? 22.219 8.969 -3.107 1 88.75 197 SER A CA 1
ATOM 1483 C C . SER A 1 197 ? 22.891 9.734 -1.975 1 88.75 197 SER A C 1
ATOM 1485 O O . SER A 1 197 ? 23.578 10.727 -2.213 1 88.75 197 SER A O 1
ATOM 1487 N N . LEU A 1 198 ? 22.656 9.242 -0.76 1 94.94 198 LEU A N 1
ATOM 1488 C CA . LEU A 1 198 ? 23.281 9.836 0.415 1 94.94 198 LEU A CA 1
ATOM 1489 C C . LEU A 1 198 ? 24.609 9.156 0.724 1 94.94 198 LEU A C 1
ATOM 1491 O O . LEU A 1 198 ? 24.75 7.945 0.553 1 94.94 198 LEU A O 1
ATOM 1495 N N . LYS A 1 199 ? 25.578 9.867 1.111 1 94.12 199 LYS A N 1
ATOM 1496 C CA . LYS A 1 199 ? 26.906 9.398 1.526 1 94.12 199 LYS A CA 1
ATOM 1497 C C . LYS A 1 199 ? 27.281 9.961 2.893 1 94.12 199 LYS A C 1
ATOM 1499 O O . LYS A 1 199 ? 26.656 10.914 3.371 1 94.12 199 LYS A O 1
ATOM 1504 N N . PRO A 1 200 ? 28.281 9.32 3.527 1 94.88 200 PRO A N 1
ATOM 1505 C CA . PRO A 1 200 ? 28.75 9.914 4.785 1 94.88 200 PRO A CA 1
ATOM 1506 C C . PRO A 1 200 ? 29.156 11.375 4.637 1 94.88 200 PRO A C 1
ATOM 1508 O O . PRO A 1 200 ? 29.828 11.742 3.672 1 94.88 200 PRO A O 1
ATOM 1511 N N . GLY A 1 201 ? 28.656 12.156 5.477 1 94.38 201 GLY A N 1
ATOM 1512 C CA . GLY A 1 201 ? 28.938 13.586 5.41 1 94.38 201 GLY A CA 1
ATOM 1513 C C . GLY A 1 201 ? 27.781 14.398 4.863 1 94.38 201 GLY A C 1
ATOM 1514 O O . GLY A 1 201 ? 27.734 15.617 5.066 1 94.38 201 GLY A O 1
ATOM 1515 N N . ASP A 1 202 ? 26.875 13.766 4.207 1 97.69 202 ASP A N 1
ATOM 1516 C CA . ASP A 1 202 ? 25.719 14.461 3.672 1 97.69 202 ASP A CA 1
ATOM 1517 C C . ASP A 1 202 ? 24.719 14.789 4.777 1 97.69 202 ASP A C 1
ATOM 1519 O O . ASP A 1 202 ? 24.75 14.195 5.859 1 97.69 202 ASP A O 1
ATOM 1523 N N . LEU A 1 203 ? 23.922 15.844 4.477 1 98.06 203 LEU A N 1
ATOM 1524 C CA . LEU A 1 203 ? 22.938 16.312 5.434 1 98.06 203 LEU A CA 1
ATOM 1525 C C . LEU A 1 203 ? 21.531 16.297 4.824 1 98.06 203 LEU A C 1
ATOM 1527 O O . LEU A 1 203 ? 21.359 16.625 3.648 1 98.06 203 LEU A O 1
ATOM 1531 N N . LEU A 1 204 ? 20.609 15.781 5.59 1 98.75 204 LEU A N 1
ATOM 1532 C CA . LEU A 1 204 ? 19.203 16.047 5.344 1 98.75 204 LEU A CA 1
ATOM 1533 C C . LEU A 1 204 ? 18.703 17.203 6.219 1 98.75 204 LEU A C 1
ATOM 1535 O O . LEU A 1 204 ? 18.922 17.203 7.43 1 98.75 204 LEU A O 1
ATOM 1539 N N . LEU A 1 205 ? 18.109 18.203 5.574 1 98.75 205 LEU A N 1
ATOM 1540 C CA . LEU A 1 205 ? 17.609 19.375 6.277 1 98.75 205 LEU A CA 1
ATOM 1541 C C . LEU A 1 205 ? 16.109 19.25 6.551 1 98.75 205 LEU A C 1
ATOM 1543 O O . LEU A 1 205 ? 15.336 18.922 5.645 1 98.75 205 LEU A O 1
ATOM 1547 N N . LEU A 1 206 ? 15.672 19.375 7.812 1 98.56 206 LEU A N 1
ATOM 1548 C CA . LEU A 1 206 ? 14.258 19.359 8.188 1 98.56 206 LEU A CA 1
ATOM 1549 C C . LEU A 1 206 ? 14.016 20.266 9.391 1 98.56 206 LEU A C 1
ATOM 1551 O O . LEU A 1 206 ? 14.938 20.906 9.891 1 98.56 206 LEU A O 1
ATOM 1555 N N . ALA A 1 207 ? 12.812 20.469 9.797 1 98.19 207 ALA A N 1
ATOM 1556 C CA . ALA A 1 207 ? 12.445 21.297 10.945 1 98.19 207 ALA A CA 1
ATOM 1557 C C . ALA A 1 207 ? 11.984 20.438 12.117 1 98.19 207 ALA A C 1
ATOM 1559 O O . ALA A 1 207 ? 11.68 19.266 11.953 1 98.19 207 ALA A O 1
ATOM 1560 N N . ASP A 1 208 ? 12.008 21 13.305 1 95.56 208 ASP A N 1
ATOM 1561 C CA . ASP A 1 208 ? 11.469 20.312 14.477 1 95.56 208 ASP A CA 1
ATOM 1562 C C . ASP A 1 208 ? 9.953 20.172 14.375 1 95.56 208 ASP A C 1
ATOM 1564 O O . ASP A 1 208 ? 9.352 19.406 15.133 1 95.56 208 ASP A O 1
ATOM 1568 N N . THR A 1 209 ? 9.359 20.844 13.367 1 96 209 THR A N 1
ATOM 1569 C CA . THR A 1 209 ? 7.922 20.766 13.164 1 96 209 THR A CA 1
ATOM 1570 C C . THR A 1 209 ? 7.574 19.75 12.086 1 96 209 THR A C 1
ATOM 1572 O O . THR A 1 209 ? 6.398 19.453 11.852 1 96 209 THR A O 1
ATOM 1575 N N . THR A 1 210 ? 8.617 19.172 11.438 1 97.94 210 THR A N 1
ATOM 1576 C CA . THR A 1 210 ? 8.375 18.156 10.406 1 97.94 210 THR A CA 1
ATOM 1577 C C . THR A 1 210 ? 7.562 17 10.977 1 97.94 210 THR A C 1
ATOM 1579 O O . THR A 1 210 ? 7.77 16.594 12.117 1 97.94 210 THR A O 1
ATOM 1582 N N . TYR A 1 211 ? 6.598 16.578 10.203 1 97.75 211 TYR A N 1
ATOM 1583 C CA . TYR A 1 211 ? 5.715 15.492 10.602 1 97.75 211 TYR A CA 1
ATOM 1584 C C . TYR A 1 211 ? 6.512 14.305 11.125 1 97.75 211 TYR A C 1
ATOM 1586 O O . TYR A 1 211 ? 7.496 13.883 10.508 1 97.75 211 TYR A O 1
ATOM 1594 N N . PRO A 1 212 ? 6.137 13.719 12.219 1 96.81 212 PRO A N 1
ATOM 1595 C CA . PRO A 1 212 ? 6.957 12.727 12.914 1 96.81 212 PRO A CA 1
ATOM 1596 C C . PRO A 1 212 ? 7.297 11.523 12.039 1 96.81 212 PRO A C 1
ATOM 1598 O O . PRO A 1 212 ? 8.43 11.031 12.07 1 96.81 212 PRO A O 1
ATOM 1601 N N . ALA A 1 213 ? 6.363 10.977 11.289 1 98 213 ALA A N 1
ATOM 1602 C CA . ALA A 1 213 ? 6.645 9.844 10.406 1 98 213 ALA A CA 1
ATOM 1603 C C . ALA A 1 213 ? 7.715 10.195 9.383 1 98 213 ALA A C 1
ATOM 1605 O O . ALA A 1 213 ? 8.547 9.359 9.023 1 98 213 ALA A O 1
ATOM 1606 N N . VAL A 1 214 ? 7.656 11.406 8.883 1 98.62 214 VAL A N 1
ATOM 1607 C CA . VAL A 1 214 ? 8.617 11.891 7.906 1 98.62 214 VAL A CA 1
ATOM 1608 C C . VAL A 1 214 ? 9.992 12.031 8.555 1 98.62 214 VAL A C 1
ATOM 1610 O O . VAL A 1 214 ? 11.008 11.656 7.965 1 98.62 214 VAL A O 1
ATOM 1613 N N . ARG A 1 215 ? 10.031 12.555 9.766 1 98.19 215 ARG A N 1
ATOM 1614 C CA . ARG A 1 215 ? 11.281 12.656 10.508 1 98.19 215 ARG A CA 1
ATOM 1615 C C . ARG A 1 215 ? 11.906 11.281 10.719 1 98.19 215 ARG A C 1
ATOM 1617 O O . ARG A 1 215 ? 13.117 11.109 10.547 1 98.19 215 ARG A O 1
ATOM 1624 N N . SER A 1 216 ? 11.086 10.352 11.086 1 98.38 216 SER A N 1
ATOM 1625 C CA . SER A 1 216 ? 11.562 8.984 11.297 1 98.38 216 SER A CA 1
ATOM 1626 C C . SER A 1 216 ? 12.133 8.391 10.016 1 98.38 216 SER A C 1
ATOM 1628 O O . SER A 1 216 ? 13.156 7.703 10.039 1 98.38 216 SER A O 1
ATOM 1630 N N . ALA A 1 217 ? 11.453 8.602 8.93 1 98.56 217 ALA A N 1
ATOM 1631 C CA . ALA A 1 217 ? 11.945 8.117 7.641 1 98.56 217 ALA A CA 1
ATOM 1632 C C . ALA A 1 217 ? 13.305 8.727 7.312 1 98.56 217 ALA A C 1
ATOM 1634 O O . ALA A 1 217 ? 14.219 8.023 6.875 1 98.56 217 ALA A O 1
ATOM 1635 N N . ALA A 1 218 ? 13.414 10.055 7.52 1 98.75 218 ALA A N 1
ATOM 1636 C CA . ALA A 1 218 ? 14.68 10.75 7.277 1 98.75 218 ALA A CA 1
ATOM 1637 C C . ALA A 1 218 ? 15.781 10.203 8.18 1 98.75 218 ALA A C 1
ATOM 1639 O O . ALA A 1 218 ? 16.906 9.969 7.719 1 98.75 218 ALA A O 1
ATOM 1640 N N . ALA A 1 219 ? 15.445 10 9.461 1 98.31 219 ALA A N 1
ATOM 1641 C CA . ALA A 1 219 ? 16.422 9.469 10.414 1 98.31 219 ALA A CA 1
ATOM 1642 C C . ALA A 1 219 ? 16.875 8.07 10.008 1 98.31 219 ALA A C 1
ATOM 1644 O O . ALA A 1 219 ? 18.062 7.75 10.078 1 98.31 219 ALA A O 1
ATOM 1645 N N . SER A 1 220 ? 15.961 7.27 9.617 1 97.19 220 SER A N 1
ATOM 1646 C CA . SER A 1 220 ? 16.25 5.891 9.227 1 97.19 220 SER A CA 1
ATOM 1647 C C . SER A 1 220 ? 17.219 5.84 8.055 1 97.19 220 SER A C 1
ATOM 1649 O O . SER A 1 220 ? 18.234 5.145 8.117 1 97.19 220 SER A O 1
ATOM 1651 N N . ILE A 1 221 ? 16.938 6.582 6.996 1 97.19 221 ILE A N 1
ATOM 1652 C CA . ILE A 1 221 ? 17.781 6.523 5.801 1 97.19 221 ILE A CA 1
ATOM 1653 C C . ILE A 1 221 ? 19.125 7.168 6.082 1 97.19 221 ILE A C 1
ATOM 1655 O O . ILE A 1 221 ? 20.156 6.699 5.598 1 97.19 221 ILE A O 1
ATOM 1659 N N . ALA A 1 222 ? 19.141 8.281 6.828 1 97.56 222 ALA A N 1
ATOM 1660 C CA . ALA A 1 222 ? 20.391 8.93 7.191 1 97.56 222 ALA A CA 1
ATOM 1661 C C . ALA A 1 222 ? 21.297 7.977 7.969 1 97.56 222 ALA A C 1
ATOM 1663 O O . ALA A 1 222 ? 22.5 7.883 7.691 1 97.56 222 ALA A O 1
ATOM 1664 N N . ALA A 1 223 ? 20.719 7.301 8.922 1 95.88 223 ALA A N 1
ATOM 1665 C CA . ALA A 1 223 ? 21.484 6.344 9.734 1 95.88 223 ALA A CA 1
ATOM 1666 C C . ALA A 1 223 ? 22.094 5.254 8.859 1 95.88 223 ALA A C 1
ATOM 1668 O O . ALA A 1 223 ? 23.266 4.906 9.016 1 95.88 223 ALA A O 1
ATOM 1669 N N . ARG A 1 224 ? 21.359 4.762 7.969 1 92.75 224 ARG A N 1
ATOM 1670 C CA . ARG A 1 224 ? 21.781 3.662 7.105 1 92.75 224 ARG A CA 1
ATOM 1671 C C . ARG A 1 224 ? 22.922 4.094 6.191 1 92.75 224 ARG A C 1
ATOM 1673 O O . ARG A 1 224 ? 23.797 3.289 5.855 1 92.75 224 ARG A O 1
ATOM 1680 N N . CYS A 1 225 ? 22.922 5.34 5.84 1 94 225 CYS A N 1
ATOM 1681 C CA . CYS A 1 225 ? 23.875 5.816 4.848 1 94 225 CYS A CA 1
ATOM 1682 C C . CYS A 1 225 ? 25.047 6.535 5.512 1 94 225 CYS A C 1
ATOM 1684 O O . CYS A 1 225 ? 25.969 6.98 4.832 1 94 225 CYS A O 1
ATOM 1686 N N . GLY A 1 226 ? 25 6.707 6.828 1 94.81 226 GLY A N 1
ATOM 1687 C CA . GLY A 1 226 ? 26.047 7.438 7.535 1 94.81 226 GLY A CA 1
ATOM 1688 C C . GLY A 1 226 ? 25.922 8.945 7.395 1 94.81 226 GLY A C 1
ATOM 1689 O O . GLY A 1 226 ? 26.891 9.672 7.57 1 94.81 226 GLY A O 1
ATOM 1690 N N . ALA A 1 227 ? 24.734 9.391 6.961 1 97.31 227 ALA A N 1
ATOM 1691 C CA . ALA A 1 227 ? 24.438 10.812 6.855 1 97.31 227 ALA A CA 1
ATOM 1692 C C . ALA A 1 227 ? 23.891 11.359 8.172 1 97.31 227 ALA A C 1
ATOM 1694 O O . ALA A 1 227 ? 23.812 10.633 9.164 1 97.31 227 ALA A O 1
ATOM 1695 N N . ALA A 1 228 ? 23.656 12.672 8.227 1 97.75 228 ALA A N 1
ATOM 1696 C CA . ALA A 1 228 ? 23.172 13.32 9.445 1 97.75 228 ALA A CA 1
ATOM 1697 C C . ALA A 1 228 ? 21.938 14.172 9.164 1 97.75 228 ALA A C 1
ATOM 1699 O O . ALA A 1 228 ? 21.562 14.375 8 1 97.75 228 ALA A O 1
ATOM 1700 N N . LEU A 1 229 ? 21.25 14.562 10.203 1 98.19 229 LEU A N 1
ATOM 1701 C CA . LEU A 1 229 ? 20.109 15.469 10.109 1 98.19 229 LEU A CA 1
ATOM 1702 C C . LEU A 1 229 ? 20.484 16.859 10.609 1 98.19 229 LEU A C 1
ATOM 1704 O O . LEU A 1 229 ? 21.156 17 11.633 1 98.19 229 LEU A O 1
ATOM 1708 N N . LEU A 1 230 ? 20.203 17.844 9.859 1 98 230 LEU A N 1
ATOM 1709 C CA . LEU A 1 230 ? 20.25 19.25 10.281 1 98 230 LEU A CA 1
ATOM 1710 C C . LEU A 1 230 ? 18.844 19.797 10.508 1 98 230 LEU A C 1
ATOM 1712 O O . LEU A 1 230 ? 18.062 19.906 9.57 1 98 230 LEU A O 1
ATOM 1716 N N . GLU A 1 231 ? 18.562 20.156 11.719 1 97.75 231 GLU A N 1
ATOM 1717 C CA . GLU A 1 231 ? 17.219 20.531 12.117 1 97.75 231 GLU A CA 1
ATOM 1718 C C . GLU A 1 231 ? 17.125 22.031 12.398 1 97.75 231 GLU A C 1
ATOM 1720 O O . GLU A 1 231 ? 17.969 22.594 13.094 1 97.75 231 GLU A O 1
ATOM 1725 N N . VAL A 1 232 ? 16.141 22.656 11.82 1 97.88 232 VAL A N 1
ATOM 1726 C CA . VAL A 1 232 ? 15.812 24.047 12.094 1 97.88 232 VAL A CA 1
ATOM 1727 C C . VAL A 1 232 ? 14.703 24.125 13.148 1 97.88 232 VAL A C 1
ATOM 1729 O O . VAL A 1 232 ? 13.633 23.547 12.969 1 97.88 232 VAL A O 1
ATOM 1732 N N . GLN A 1 233 ? 14.93 24.828 14.203 1 96.44 233 GLN A N 1
ATOM 1733 C CA . GLN A 1 233 ? 13.906 25.062 15.211 1 96.44 233 GLN A CA 1
ATOM 1734 C C . GLN A 1 233 ? 12.961 26.172 14.773 1 96.44 233 GLN A C 1
ATOM 1736 O O . GLN A 1 233 ? 13.383 27.312 14.578 1 96.44 233 GLN A O 1
ATOM 1741 N N . LEU A 1 234 ? 11.695 25.812 14.68 1 96.06 234 LEU A N 1
ATOM 1742 C CA . LEU A 1 234 ? 10.75 26.766 14.117 1 96.06 234 LEU A CA 1
ATOM 1743 C C . LEU A 1 234 ? 9.664 27.109 15.133 1 96.06 234 LEU A C 1
ATOM 1745 O O . LEU A 1 234 ? 8.914 28.078 14.945 1 96.06 234 LEU A O 1
ATOM 1749 N N . LEU A 1 235 ? 9.5 26.406 16.172 1 91.88 235 LEU A N 1
ATOM 1750 C CA . LEU A 1 235 ? 8.336 26.5 17.047 1 91.88 235 LEU A CA 1
ATOM 1751 C C . LEU A 1 235 ? 8.141 27.922 17.547 1 91.88 235 LEU A C 1
ATOM 1753 O O . LEU A 1 235 ? 7.012 28.422 17.594 1 91.88 235 LEU A O 1
ATOM 1757 N N . ASP A 1 236 ? 9.258 28.594 17.875 1 91.5 236 ASP A N 1
ATOM 1758 C CA . ASP A 1 236 ? 9.172 29.938 18.453 1 91.5 236 ASP A CA 1
ATOM 1759 C C . ASP A 1 236 ? 9.086 31 17.344 1 91.5 236 ASP A C 1
ATOM 1761 O O . ASP A 1 236 ? 8.906 32.188 17.625 1 91.5 236 ASP A O 1
ATOM 1765 N N . ALA A 1 237 ? 9.133 30.547 16.109 1 94.06 237 ALA A N 1
ATOM 1766 C CA . ALA A 1 237 ? 9.164 31.484 15 1 94.06 237 ALA A CA 1
ATOM 1767 C C . ALA A 1 237 ? 7.914 31.344 14.125 1 94.06 237 ALA A C 1
ATOM 1769 O O . ALA A 1 237 ? 7.75 32.062 13.141 1 94.06 237 ALA A O 1
ATOM 1770 N N . LEU A 1 238 ? 7.035 30.484 14.516 1 93.38 238 LEU A N 1
ATOM 1771 C CA . LEU A 1 238 ? 5.859 30.219 13.688 1 93.38 238 LEU A CA 1
ATOM 1772 C C . LEU A 1 238 ? 5.039 31.5 13.5 1 93.38 238 LEU A C 1
ATOM 1774 O O . LEU A 1 238 ? 4.785 32.219 14.453 1 93.38 238 LEU A O 1
ATOM 1778 N N . GLY A 1 239 ? 4.676 31.766 12.273 1 90.25 239 GLY A N 1
ATOM 1779 C CA . GLY A 1 239 ? 3.924 32.969 11.93 1 90.25 239 GLY A CA 1
ATOM 1780 C C . GLY A 1 239 ? 4.809 34.125 11.492 1 90.25 239 GLY A C 1
ATOM 1781 O O . GLY A 1 239 ? 4.309 35.188 11.109 1 90.25 239 GLY A O 1
ATOM 1782 N N . GLN A 1 240 ? 6.09 33.906 11.555 1 95.19 240 GLN A N 1
ATOM 1783 C CA . GLN A 1 240 ? 7.051 34.938 11.117 1 95.19 240 GLN A CA 1
ATOM 1784 C C . GLN A 1 240 ? 7.828 34.438 9.891 1 95.19 240 GLN A C 1
ATOM 1786 O O . GLN A 1 240 ? 8.945 33.938 10.016 1 95.19 240 GLN A O 1
ATOM 1791 N N . ASP A 1 241 ? 7.363 34.75 8.758 1 96.19 241 ASP A N 1
ATOM 1792 C CA . ASP A 1 241 ? 7.887 34.219 7.504 1 96.19 241 ASP A CA 1
ATOM 1793 C C . ASP A 1 241 ? 9.344 34.625 7.297 1 96.19 241 ASP A C 1
ATOM 1795 O O . ASP A 1 241 ? 10.18 33.812 6.906 1 96.19 241 ASP A O 1
ATOM 1799 N N . ASP A 1 242 ? 9.625 35.875 7.574 1 97.25 242 ASP A N 1
ATOM 1800 C CA . ASP A 1 242 ? 10.984 36.375 7.359 1 97.25 242 ASP A CA 1
ATOM 1801 C C . ASP A 1 242 ? 11.977 35.625 8.258 1 97.25 242 ASP A C 1
ATOM 1803 O O . ASP A 1 242 ? 13.086 35.281 7.824 1 97.25 242 ASP A O 1
ATOM 1807 N N . GLU A 1 243 ? 11.555 35.438 9.484 1 97.19 243 GLU A N 1
ATOM 1808 C CA . GLU A 1 243 ? 12.414 34.719 10.422 1 97.19 243 GLU A CA 1
ATOM 1809 C C . GLU A 1 243 ? 12.609 33.25 10 1 97.19 243 GLU A C 1
ATOM 1811 O O . GLU A 1 243 ? 13.703 32.719 10.125 1 97.19 243 GLU A O 1
ATOM 1816 N N . ILE A 1 244 ? 11.562 32.656 9.539 1 97.81 244 ILE A N 1
ATOM 1817 C CA . ILE A 1 244 ? 11.633 31.266 9.07 1 97.81 244 ILE A CA 1
ATOM 1818 C C . ILE A 1 244 ? 12.609 31.156 7.902 1 97.81 244 ILE A C 1
ATOM 1820 O O . ILE A 1 244 ? 13.492 30.297 7.898 1 97.81 244 ILE A O 1
ATOM 1824 N N . VAL A 1 245 ? 12.508 32.062 6.93 1 98.31 245 VAL A N 1
ATOM 1825 C CA . VAL A 1 245 ? 13.391 32.031 5.77 1 98.31 245 VAL A CA 1
ATOM 1826 C C . VAL A 1 245 ? 14.836 32.281 6.219 1 98.31 245 VAL A C 1
ATOM 1828 O O . VAL A 1 245 ? 15.75 31.594 5.746 1 98.31 245 VAL A O 1
ATOM 1831 N N . ARG A 1 246 ? 14.992 33.188 7.145 1 97.56 246 ARG A N 1
ATOM 1832 C CA . ARG A 1 246 ? 16.328 33.469 7.66 1 97.56 246 ARG A CA 1
ATOM 1833 C C . ARG A 1 246 ? 16.938 32.25 8.312 1 97.56 246 ARG A C 1
ATOM 1835 O O . ARG A 1 246 ? 18.125 31.969 8.117 1 97.56 246 ARG A O 1
ATOM 1842 N N . ARG A 1 247 ? 16.219 31.547 9.039 1 97.88 247 ARG A N 1
ATOM 1843 C CA . ARG A 1 247 ? 16.719 30.359 9.742 1 97.88 247 ARG A CA 1
ATOM 1844 C C . ARG A 1 247 ? 17.078 29.25 8.758 1 97.88 247 ARG A C 1
ATOM 1846 O O . ARG A 1 247 ? 18.094 28.562 8.945 1 97.88 247 ARG A O 1
ATOM 1853 N N . TYR A 1 248 ? 16.297 29.062 7.77 1 98.25 248 TYR A N 1
ATOM 1854 C CA . TYR A 1 248 ? 16.625 28.078 6.75 1 98.25 248 TYR A CA 1
ATOM 1855 C C . TYR A 1 248 ? 17.875 28.484 5.98 1 98.25 248 TYR A C 1
ATOM 1857 O O . TYR A 1 248 ? 18.703 27.625 5.629 1 98.25 248 TYR A O 1
ATOM 1865 N N . GLU A 1 249 ? 17.984 29.75 5.707 1 97.88 249 GLU A N 1
ATOM 1866 C CA . GLU A 1 249 ? 19.203 30.219 5.047 1 97.88 249 GLU A CA 1
ATOM 1867 C C . GLU A 1 249 ? 20.422 29.938 5.906 1 97.88 249 GLU A C 1
ATOM 1869 O O . GLU A 1 249 ? 21.453 29.469 5.398 1 97.88 249 GLU A O 1
ATOM 1874 N N . ALA A 1 250 ? 20.281 30.266 7.152 1 96.81 250 ALA A N 1
ATOM 1875 C CA . ALA A 1 250 ? 21.391 30 8.078 1 96.81 250 ALA A CA 1
ATOM 1876 C C . ALA A 1 250 ? 21.75 28.516 8.062 1 96.81 250 ALA A C 1
ATOM 1878 O O . ALA A 1 250 ? 22.938 28.156 8.109 1 96.81 250 ALA A O 1
ATOM 1879 N N . ALA A 1 251 ? 20.781 27.656 8.023 1 97.62 251 ALA A N 1
ATOM 1880 C CA . ALA A 1 251 ? 21 26.219 7.996 1 97.62 251 ALA A CA 1
ATOM 1881 C C . ALA A 1 251 ? 21.734 25.797 6.723 1 97.62 251 ALA A C 1
ATOM 1883 O O . ALA A 1 251 ? 22.656 24.984 6.766 1 97.62 251 ALA A O 1
ATOM 1884 N N . LEU A 1 252 ? 21.297 26.312 5.617 1 97.62 252 LEU A N 1
ATOM 1885 C CA . LEU A 1 252 ? 21.906 25.984 4.332 1 97.62 252 LEU A CA 1
ATOM 1886 C C . LEU A 1 252 ? 23.344 26.469 4.266 1 97.62 252 LEU A C 1
ATOM 1888 O O . LEU A 1 252 ? 24.219 25.766 3.754 1 97.62 252 LEU A O 1
ATOM 1892 N N . VAL A 1 253 ? 23.562 27.656 4.797 1 95.81 253 VAL A N 1
ATOM 1893 C CA . VAL A 1 253 ? 24.922 28.203 4.863 1 95.81 253 VAL A CA 1
ATOM 1894 C C . VAL A 1 253 ? 25.781 27.328 5.77 1 95.81 253 VAL A C 1
ATOM 1896 O O . VAL A 1 253 ? 26.891 26.938 5.402 1 95.81 253 VAL A O 1
ATOM 1899 N N . ALA A 1 254 ? 25.219 27 6.891 1 94.12 254 ALA A N 1
ATOM 1900 C CA . ALA A 1 254 ? 25.938 26.156 7.844 1 94.12 254 ALA A CA 1
ATOM 1901 C C . ALA A 1 254 ? 26.234 24.781 7.254 1 94.12 254 ALA A C 1
ATOM 1903 O O . ALA A 1 254 ? 27.266 24.172 7.551 1 94.12 254 ALA A O 1
ATOM 1904 N N . GLY A 1 255 ? 25.375 24.281 6.461 1 93.5 255 GLY A N 1
ATOM 1905 C CA . GLY A 1 255 ? 25.531 22.984 5.836 1 93.5 255 GLY A CA 1
ATOM 1906 C C . GLY A 1 255 ? 26.656 22.938 4.812 1 93.5 255 GLY A C 1
ATOM 1907 O O . GLY A 1 255 ? 27.156 21.875 4.465 1 93.5 255 GLY A O 1
ATOM 1908 N N . GLY A 1 256 ? 26.984 24.078 4.207 1 90.38 256 GLY A N 1
ATOM 1909 C CA . GLY A 1 256 ? 28.188 24.234 3.412 1 90.38 256 GLY A CA 1
ATOM 1910 C C . GLY A 1 256 ? 28.156 23.438 2.123 1 90.38 256 GLY A C 1
ATOM 1911 O O . GLY A 1 256 ? 29.156 22.812 1.752 1 90.38 256 GLY A O 1
ATOM 1912 N N . GLY A 1 257 ? 27.109 23.25 1.587 1 93.31 257 GLY A N 1
ATOM 1913 C CA . GLY A 1 257 ? 27.016 22.516 0.333 1 93.31 257 GLY A CA 1
ATOM 1914 C C . GLY A 1 257 ? 26.766 21.031 0.524 1 93.31 257 GLY A C 1
ATOM 1915 O O . GLY A 1 257 ? 26.656 20.281 -0.45 1 93.31 257 GLY A O 1
ATOM 1916 N N . HIS A 1 258 ? 26.594 20.625 1.753 1 96.06 258 HIS A N 1
ATOM 1917 C CA . HIS A 1 258 ? 26.438 19.203 2.039 1 96.06 258 HIS A CA 1
ATOM 1918 C C . HIS A 1 258 ? 24.969 18.844 2.234 1 96.06 258 HIS A C 1
ATOM 1920 O O . HIS A 1 258 ? 24.625 17.672 2.404 1 96.06 258 HIS A O 1
ATOM 1926 N N . VAL A 1 259 ? 24.062 19.828 2.254 1 98.06 259 VAL A N 1
ATOM 1927 C CA . VAL A 1 259 ? 22.625 19.516 2.314 1 98.06 259 VAL A CA 1
ATOM 1928 C C . VAL A 1 259 ? 22.172 18.953 0.974 1 98.06 259 VAL A C 1
ATOM 1930 O O . VAL A 1 259 ? 22.125 19.672 -0.027 1 98.06 259 VAL A O 1
ATOM 1933 N N . ARG A 1 260 ? 21.797 17.688 0.997 1 98.19 260 ARG A N 1
ATOM 1934 C CA . ARG A 1 260 ? 21.391 17.031 -0.242 1 98.19 260 ARG A CA 1
ATOM 1935 C C . ARG A 1 260 ? 19.906 17.203 -0.5 1 98.19 260 ARG A C 1
ATOM 1937 O O . ARG A 1 260 ? 19.469 17.25 -1.653 1 98.19 260 ARG A O 1
ATOM 1944 N N . LEU A 1 261 ? 19.141 17.219 0.556 1 98.75 261 LEU A N 1
ATOM 1945 C CA . LEU A 1 261 ? 17.688 17.328 0.473 1 98.75 261 LEU A CA 1
ATOM 1946 C C . LEU A 1 261 ? 17.141 18.109 1.665 1 98.75 261 LEU A C 1
ATOM 1948 O O . LEU A 1 261 ? 17.516 17.844 2.809 1 98.75 261 LEU A O 1
ATOM 1952 N N . ALA A 1 262 ? 16.328 19.109 1.382 1 98.88 262 ALA A N 1
ATOM 1953 C CA . ALA A 1 262 ? 15.523 19.797 2.395 1 98.88 262 ALA A CA 1
ATOM 1954 C C . ALA A 1 262 ? 14.07 19.328 2.355 1 98.88 262 ALA A C 1
ATOM 1956 O O . ALA A 1 262 ? 13.43 19.344 1.303 1 98.88 262 ALA A O 1
ATOM 1957 N N . ILE A 1 263 ? 13.602 18.812 3.453 1 98.88 263 ILE A N 1
ATOM 1958 C CA . ILE A 1 263 ? 12.203 18.453 3.605 1 98.88 263 ILE A CA 1
ATOM 1959 C C . ILE A 1 263 ? 11.422 19.625 4.191 1 98.88 263 ILE A C 1
ATOM 1961 O O . ILE A 1 263 ? 11.688 20.062 5.312 1 98.88 263 ILE A O 1
ATOM 1965 N N . LEU A 1 264 ? 10.438 20.156 3.41 1 98.81 264 LEU A N 1
ATOM 1966 C CA . LEU A 1 264 ? 9.727 21.375 3.74 1 98.81 264 LEU A CA 1
ATOM 1967 C C . LEU A 1 264 ? 8.227 21.125 3.859 1 98.81 264 LEU A C 1
ATOM 1969 O O . LEU A 1 264 ? 7.633 20.469 2.996 1 98.81 264 LEU A O 1
ATOM 1973 N N . ASP A 1 265 ? 7.621 21.578 4.926 1 98.19 265 ASP A N 1
ATOM 1974 C CA . ASP A 1 265 ? 6.168 21.5 5.062 1 98.19 265 ASP A CA 1
ATOM 1975 C C . ASP A 1 265 ? 5.484 22.656 4.348 1 98.19 265 ASP A C 1
ATOM 1977 O O . ASP A 1 265 ? 5.895 23.812 4.496 1 98.19 265 ASP A O 1
ATOM 1981 N N . GLN A 1 266 ? 4.504 22.359 3.605 1 98.12 266 GLN A N 1
ATOM 1982 C CA . GLN A 1 266 ? 3.689 23.469 3.117 1 98.12 266 GLN A CA 1
ATOM 1983 C C . GLN A 1 266 ? 2.748 23.984 4.203 1 98.12 266 GLN A C 1
ATOM 1985 O O . GLN A 1 266 ? 2.611 25.203 4.395 1 98.12 266 GLN A O 1
ATOM 1990 N N . ILE A 1 267 ? 2.08 23.094 4.797 1 98.31 267 ILE A N 1
ATOM 1991 C CA . ILE A 1 267 ? 1.281 23.344 5.992 1 98.31 267 ILE A CA 1
ATOM 1992 C C . ILE A 1 267 ? 1.702 22.375 7.098 1 98.31 267 ILE A C 1
ATOM 1994 O O . ILE A 1 267 ? 1.606 21.156 6.93 1 98.31 267 ILE A O 1
ATOM 1998 N N . ILE A 1 268 ? 2.234 22.906 8.195 1 97.75 268 ILE A N 1
ATOM 1999 C CA . ILE A 1 268 ? 2.658 22.062 9.312 1 97.75 268 ILE A CA 1
ATOM 2000 C C . ILE A 1 268 ? 1.447 21.359 9.914 1 97.75 268 ILE A C 1
ATOM 2002 O O . ILE A 1 268 ? 0.354 21.922 9.977 1 97.75 268 ILE A O 1
ATOM 2006 N N . SER A 1 269 ? 1.588 20.125 10.328 1 95.5 269 SER A N 1
ATOM 2007 C CA . SER A 1 269 ? 0.492 19.359 10.922 1 95.5 269 SER A CA 1
ATOM 2008 C C . SER A 1 269 ? 0.054 19.969 12.25 1 95.5 269 SER A C 1
ATOM 2010 O O . SER A 1 269 ? -1.139 20.172 12.477 1 95.5 269 SER A O 1
ATOM 2012 N N . LEU A 1 270 ? 0.915 20.25 13.195 1 89.31 270 LEU A N 1
ATOM 2013 C CA . LEU A 1 270 ? 0.668 20.891 14.477 1 89.31 270 LEU A CA 1
ATOM 2014 C C . LEU A 1 270 ? 1.876 21.719 14.906 1 89.31 270 LEU A C 1
ATOM 2016 O O . LEU A 1 270 ? 2.92 21.172 15.258 1 89.31 270 LEU A O 1
ATOM 2020 N N . ALA A 1 271 ? 1.651 23 14.836 1 93.75 271 ALA A N 1
ATOM 2021 C CA . ALA A 1 271 ? 0.518 23.875 14.523 1 93.75 271 ALA A CA 1
ATOM 2022 C C . ALA A 1 271 ? 0.404 24.109 13.023 1 93.75 271 ALA A C 1
ATOM 2024 O O . ALA A 1 271 ? 1.416 24.203 12.328 1 93.75 271 ALA A O 1
ATOM 2025 N N . PRO A 1 272 ? -0.767 24.203 12.555 1 97.25 272 PRO A N 1
ATOM 2026 C CA . PRO A 1 272 ? -0.98 24.172 11.102 1 97.25 272 PRO A CA 1
ATOM 2027 C C . PRO A 1 272 ? -0.669 25.516 10.445 1 97.25 272 PRO A C 1
ATOM 2029 O O . PRO A 1 272 ? -1.488 26.047 9.68 1 97.25 272 PRO A O 1
ATOM 2032 N N . VAL A 1 273 ? 0.525 26.016 10.617 1 97.31 273 VAL A N 1
ATOM 2033 C CA . VAL A 1 273 ? 1.018 27.25 10.008 1 97.31 273 VAL A CA 1
ATOM 2034 C C . VAL A 1 273 ? 1.448 26.984 8.57 1 97.31 273 VAL A C 1
ATOM 2036 O O . VAL A 1 273 ? 2.064 25.953 8.281 1 97.31 273 VAL A O 1
ATOM 2039 N N . HIS A 1 274 ? 1.046 27.859 7.672 1 97.56 274 HIS A N 1
ATOM 2040 C CA . HIS A 1 274 ? 1.487 27.812 6.281 1 97.56 274 HIS A CA 1
ATOM 2041 C C . HIS A 1 274 ? 2.893 28.375 6.129 1 97.56 274 HIS A C 1
ATOM 2043 O O . HIS A 1 274 ? 3.133 29.547 6.449 1 97.56 274 HIS A O 1
ATOM 2049 N N . LEU A 1 275 ? 3.83 27.594 5.668 1 97.88 275 LEU A N 1
ATOM 2050 C CA . LEU A 1 275 ? 5.195 28.062 5.484 1 97.88 275 LEU A CA 1
ATOM 2051 C C . LEU A 1 275 ? 5.371 28.688 4.102 1 97.88 275 LEU A C 1
ATOM 2053 O O . LEU A 1 275 ? 4.625 28.375 3.176 1 97.88 275 LEU A O 1
ATOM 2057 N N . PRO A 1 276 ? 6.293 29.656 4.016 1 97.25 276 PRO A N 1
ATOM 2058 C CA . PRO A 1 276 ? 6.578 30.25 2.707 1 97.25 276 PRO A CA 1
ATOM 2059 C C . PRO A 1 276 ? 7.391 29.328 1.802 1 97.25 276 PRO A C 1
ATOM 2061 O O . PRO A 1 276 ? 8.531 29.641 1.455 1 97.25 276 PRO A O 1
ATOM 2064 N N . VAL A 1 277 ? 6.801 28.281 1.319 1 97.38 277 VAL A N 1
ATOM 2065 C CA . VAL A 1 277 ? 7.484 27.156 0.709 1 97.38 277 VAL A CA 1
ATOM 2066 C C . VAL A 1 277 ? 8.102 27.578 -0.619 1 97.38 277 VAL A C 1
ATOM 2068 O O . VAL A 1 277 ? 9.172 27.094 -0.997 1 97.38 277 VAL A O 1
ATOM 2071 N N . GLY A 1 278 ? 7.457 28.484 -1.387 1 98.06 278 GLY A N 1
ATOM 2072 C CA . GLY A 1 278 ? 8.086 29 -2.594 1 98.06 278 GLY A CA 1
ATOM 2073 C C . GLY A 1 278 ? 9.445 29.625 -2.338 1 98.06 278 GLY A C 1
ATOM 2074 O O . GLY A 1 278 ? 10.414 29.328 -3.033 1 98.06 278 GLY A O 1
ATOM 2075 N N . ALA A 1 279 ? 9.5 30.5 -1.345 1 98.31 279 ALA A N 1
ATOM 2076 C CA . ALA A 1 279 ? 10.75 31.156 -0.96 1 98.31 279 ALA A CA 1
ATOM 2077 C C . ALA A 1 279 ? 11.773 30.141 -0.463 1 98.31 279 ALA A C 1
ATOM 2079 O O . ALA A 1 279 ? 12.961 30.266 -0.755 1 98.31 279 ALA A O 1
ATOM 2080 N N . LEU A 1 280 ? 11.305 29.188 0.253 1 98.75 280 LEU A N 1
ATOM 2081 C CA . LEU A 1 280 ? 12.195 28.172 0.794 1 98.75 280 LEU A CA 1
ATOM 2082 C C . LEU A 1 280 ? 12.773 27.312 -0.321 1 98.75 280 LEU A C 1
ATOM 2084 O O . LEU A 1 280 ? 13.953 26.953 -0.286 1 98.75 280 LEU A O 1
ATOM 2088 N N . CYS A 1 281 ? 11.977 26.906 -1.295 1 98.75 281 CYS A N 1
ATOM 2089 C CA . CYS A 1 281 ? 12.461 26.156 -2.441 1 98.75 281 CYS A CA 1
ATOM 2090 C C . CYS A 1 281 ? 13.516 26.938 -3.211 1 98.75 281 CYS A C 1
ATOM 2092 O O . CYS A 1 281 ? 14.539 26.391 -3.613 1 98.75 281 CYS A O 1
ATOM 2094 N N . ALA A 1 282 ? 13.242 28.203 -3.428 1 98.5 282 ALA A N 1
ATOM 2095 C CA . ALA A 1 282 ? 14.211 29.062 -4.109 1 98.5 282 ALA A CA 1
ATOM 2096 C C . ALA A 1 282 ? 15.531 29.125 -3.348 1 98.5 282 ALA A C 1
ATOM 2098 O O . ALA A 1 282 ? 16.609 29.094 -3.953 1 98.5 282 ALA A O 1
ATOM 2099 N N . LEU A 1 283 ? 15.422 29.266 -2.062 1 98.19 283 LEU A N 1
ATOM 2100 C CA . LEU A 1 283 ? 16.594 29.266 -1.203 1 98.19 283 LEU A CA 1
ATOM 2101 C C . LEU A 1 283 ? 17.406 27.984 -1.36 1 98.19 283 LEU A C 1
ATOM 2103 O O . LEU A 1 283 ? 18.625 28.016 -1.459 1 98.19 283 LEU A O 1
ATOM 2107 N N . CYS A 1 284 ? 16.703 26.812 -1.301 1 98.56 284 CYS A N 1
ATOM 2108 C CA . CYS A 1 284 ? 17.359 25.516 -1.475 1 98.56 284 CYS A CA 1
ATOM 2109 C C . CYS A 1 284 ? 18.109 25.453 -2.803 1 98.56 284 CYS A C 1
ATOM 2111 O O . CYS A 1 284 ? 19.266 25.031 -2.85 1 98.56 284 CYS A O 1
ATOM 2113 N N . ARG A 1 285 ? 17.5 25.875 -3.822 1 97.94 285 ARG A N 1
ATOM 2114 C CA . ARG A 1 285 ? 18.094 25.875 -5.152 1 97.94 285 ARG A CA 1
ATOM 2115 C C . ARG A 1 285 ? 19.359 26.719 -5.18 1 97.94 285 ARG A C 1
ATOM 2117 O O . ARG A 1 285 ? 20.375 26.312 -5.754 1 97.94 285 ARG A O 1
ATOM 2124 N N . ARG A 1 286 ? 19.312 27.891 -4.578 1 97.81 286 ARG A N 1
ATOM 2125 C CA . ARG A 1 286 ? 20.453 28.797 -4.547 1 97.81 286 ARG A CA 1
ATOM 2126 C C . ARG A 1 286 ? 21.641 28.156 -3.855 1 97.81 286 ARG A C 1
ATOM 2128 O O . ARG A 1 286 ? 22.797 28.469 -4.184 1 97.81 286 ARG A O 1
ATOM 2135 N N . HIS A 1 287 ? 21.406 27.297 -2.955 1 97.62 287 HIS A N 1
ATOM 2136 C CA . HIS A 1 287 ? 22.484 26.703 -2.176 1 97.62 287 HIS A CA 1
ATOM 2137 C C . HIS A 1 287 ? 22.781 25.281 -2.65 1 97.62 287 HIS A C 1
ATOM 2139 O O . HIS A 1 287 ? 23.547 24.562 -2.008 1 97.62 287 HIS A O 1
ATOM 2145 N N . GLY A 1 288 ? 22.094 24.812 -3.74 1 97.38 288 GLY A N 1
ATOM 2146 C CA . GLY A 1 288 ? 22.422 23.547 -4.371 1 97.38 288 GLY A CA 1
ATOM 2147 C C . GLY A 1 288 ? 21.734 22.359 -3.711 1 97.38 288 GLY A C 1
ATOM 2148 O O . GLY A 1 288 ? 22.109 21.219 -3.955 1 97.38 288 GLY A O 1
ATOM 2149 N N . ALA A 1 289 ? 20.781 22.594 -2.816 1 98.19 289 ALA A N 1
ATOM 2150 C CA . ALA A 1 289 ? 20.031 21.531 -2.162 1 98.19 289 ALA A CA 1
ATOM 2151 C C . ALA A 1 289 ? 18.734 21.234 -2.91 1 98.19 289 ALA A C 1
ATOM 2153 O O . ALA A 1 289 ? 18.062 22.141 -3.393 1 98.19 289 ALA A O 1
ATOM 2154 N N . ALA A 1 290 ? 18.391 19.906 -3.068 1 98.38 290 ALA A N 1
ATOM 2155 C CA . ALA A 1 290 ? 17.062 19.547 -3.564 1 98.38 290 ALA A CA 1
ATOM 2156 C C . ALA A 1 290 ? 15.992 19.812 -2.506 1 98.38 290 ALA A C 1
ATOM 2158 O O . ALA A 1 290 ? 16.297 19.875 -1.313 1 98.38 290 ALA A O 1
ATOM 2159 N N . SER A 1 291 ? 14.781 20.016 -2.951 1 98.81 291 SER A N 1
ATOM 2160 C CA . SER A 1 291 ? 13.68 20.266 -2.027 1 98.81 291 SER A CA 1
ATOM 2161 C C . SER A 1 291 ? 12.555 19.25 -2.211 1 98.81 291 SER A C 1
ATOM 2163 O O . SER A 1 291 ? 12.188 18.922 -3.34 1 98.81 291 SER A O 1
ATOM 2165 N N . LEU A 1 292 ? 12.086 18.656 -1.154 1 98.94 292 LEU A N 1
ATOM 2166 C CA . LEU A 1 292 ? 10.867 17.859 -1.052 1 98.94 292 LEU A CA 1
ATOM 2167 C C . LEU A 1 292 ? 9.812 18.578 -0.207 1 98.94 292 LEU A C 1
ATOM 2169 O O . LEU A 1 292 ? 10 18.75 0.999 1 98.94 292 LEU A O 1
ATOM 2173 N N . VAL A 1 293 ? 8.727 18.938 -0.821 1 98.94 293 VAL A N 1
ATOM 2174 C CA . VAL A 1 293 ? 7.656 19.625 -0.104 1 98.94 293 VAL A CA 1
ATOM 2175 C C . VAL A 1 293 ? 6.602 18.609 0.345 1 98.94 293 VAL A C 1
ATOM 2177 O O . VAL A 1 293 ? 6.02 17.906 -0.48 1 98.94 293 VAL A O 1
ATOM 2180 N N . ASP A 1 294 ? 6.449 18.516 1.634 1 98.81 294 ASP A N 1
ATOM 2181 C CA . ASP A 1 294 ? 5.32 17.797 2.223 1 98.81 294 ASP A CA 1
ATOM 2182 C C . ASP A 1 294 ? 4.059 18.656 2.215 1 98.81 294 ASP A C 1
ATOM 2184 O O . ASP A 1 294 ? 3.855 19.484 3.109 1 98.81 294 ASP A O 1
ATOM 2188 N N . GLY A 1 295 ? 3.254 18.406 1.207 1 98.81 295 GLY A N 1
ATOM 2189 C CA . GLY A 1 295 ? 1.973 19.078 1.067 1 98.81 295 GLY A CA 1
ATOM 2190 C C . GLY A 1 295 ? 0.798 18.219 1.509 1 98.81 295 GLY A C 1
ATOM 2191 O O . GLY A 1 295 ? -0.281 18.281 0.917 1 98.81 295 GLY A O 1
ATOM 2192 N N . ALA A 1 296 ? 0.961 17.406 2.527 1 98.56 296 ALA A N 1
ATOM 2193 C CA . ALA A 1 296 ? -0.048 16.438 2.943 1 98.56 296 ALA A CA 1
ATOM 2194 C C . ALA A 1 296 ? -1.394 17.125 3.186 1 98.56 296 ALA A C 1
ATOM 2196 O O . ALA A 1 296 ? -2.447 16.516 2.965 1 98.56 296 ALA A O 1
ATOM 2197 N N . HIS A 1 297 ? -1.372 18.391 3.576 1 98.38 297 HIS A N 1
ATOM 2198 C CA . HIS A 1 297 ? -2.594 19.125 3.889 1 98.38 297 HIS A CA 1
ATOM 2199 C C . HIS A 1 297 ? -2.967 20.078 2.756 1 98.38 297 HIS A C 1
ATOM 2201 O O . HIS A 1 297 ? -3.934 20.828 2.871 1 98.38 297 HIS A O 1
ATOM 2207 N N . ALA A 1 298 ? -2.297 20.062 1.66 1 98.12 298 ALA A N 1
ATOM 2208 C CA . ALA A 1 298 ? -2.379 21.203 0.744 1 98.12 298 ALA A CA 1
ATOM 2209 C C . ALA A 1 298 ? -3.463 20.984 -0.308 1 98.12 298 ALA A C 1
ATOM 2211 O O . ALA A 1 298 ? -4.289 21.859 -0.551 1 98.12 298 ALA A O 1
ATOM 2212 N N . VAL A 1 299 ? -3.502 19.781 -0.93 1 97.5 299 VAL A N 1
ATOM 2213 C CA . VAL A 1 299 ? -4.445 19.562 -2.02 1 97.5 299 VAL A CA 1
ATOM 2214 C C . VAL A 1 299 ? -5.875 19.641 -1.491 1 97.5 299 VAL A C 1
ATOM 2216 O O . VAL A 1 299 ? -6.215 18.984 -0.498 1 97.5 299 VAL A O 1
ATOM 2219 N N . GLY A 1 300 ? -6.648 20.438 -2.088 1 95.5 300 GLY A N 1
ATOM 2220 C CA . GLY A 1 300 ? -8.016 20.656 -1.646 1 95.5 300 GLY A CA 1
ATOM 2221 C C . GLY A 1 300 ? -8.156 21.781 -0.646 1 95.5 300 GLY A C 1
ATOM 2222 O O . GLY A 1 300 ? -9.242 22.344 -0.481 1 95.5 300 GLY A O 1
ATOM 2223 N N . ALA A 1 301 ? -7.035 22.125 0.088 1 96.56 301 ALA A N 1
ATOM 2224 C CA . ALA A 1 301 ? -7.07 23.188 1.101 1 96.56 301 ALA A CA 1
ATOM 2225 C C . ALA A 1 301 ? -6.609 24.516 0.521 1 96.56 301 ALA A C 1
ATOM 2227 O O . ALA A 1 301 ? -7.117 25.578 0.9 1 96.56 301 ALA A O 1
ATOM 2228 N N . VAL A 1 302 ? -5.598 24.469 -0.375 1 95.25 302 VAL A N 1
ATOM 2229 C CA . VAL A 1 302 ? -5.059 25.672 -0.987 1 95.25 302 VAL A CA 1
ATOM 2230 C C . VAL A 1 302 ? -4.977 25.5 -2.5 1 95.25 302 VAL A C 1
ATOM 2232 O O . VAL A 1 302 ? -4.84 24.375 -2.994 1 95.25 302 VAL A O 1
ATOM 2235 N N . PRO A 1 303 ? -5.133 26.609 -3.232 1 93.75 303 PRO A N 1
ATOM 2236 C CA . PRO A 1 303 ? -4.852 26.5 -4.668 1 93.75 303 PRO A CA 1
ATOM 2237 C C . PRO A 1 303 ? -3.408 26.094 -4.957 1 93.75 303 PRO A C 1
ATOM 2239 O O . PRO A 1 303 ? -2.486 26.594 -4.301 1 93.75 303 PRO A O 1
ATOM 2242 N N . LEU A 1 304 ? -3.258 25.219 -5.965 1 96.5 304 LEU A N 1
ATOM 2243 C CA . LEU A 1 304 ? -1.915 24.719 -6.242 1 96.5 304 LEU A CA 1
ATOM 2244 C C . LEU A 1 304 ? -1.548 24.938 -7.707 1 96.5 304 LEU A C 1
ATOM 2246 O O . LEU A 1 304 ? -2.395 24.781 -8.594 1 96.5 304 LEU A O 1
ATOM 2250 N N . ASP A 1 305 ? -0.375 25.344 -7.945 1 97.94 305 ASP A N 1
ATOM 2251 C CA . ASP A 1 305 ? 0.403 25.312 -9.18 1 97.94 305 ASP A CA 1
ATOM 2252 C C . ASP A 1 305 ? 1.808 24.766 -8.93 1 97.94 305 ASP A C 1
ATOM 2254 O O . ASP A 1 305 ? 2.738 25.531 -8.672 1 97.94 305 ASP A O 1
ATOM 2258 N N . LEU A 1 306 ? 1.953 23.438 -9.102 1 98.25 306 LEU A N 1
ATOM 2259 C CA . LEU A 1 306 ? 3.105 22.734 -8.539 1 98.25 306 LEU A CA 1
ATOM 2260 C C . LEU A 1 306 ? 4.391 23.156 -9.25 1 98.25 306 LEU A C 1
ATOM 2262 O O . LEU A 1 306 ? 5.395 23.453 -8.602 1 98.25 306 LEU A O 1
ATOM 2266 N N . PRO A 1 307 ? 4.414 23.234 -10.578 1 97.56 307 PRO A N 1
ATOM 2267 C CA . PRO A 1 307 ? 5.66 23.656 -11.234 1 97.56 307 PRO A CA 1
ATOM 2268 C C . PRO A 1 307 ? 6.133 25.031 -10.789 1 97.56 307 PRO A C 1
ATOM 2270 O O . PRO A 1 307 ? 7.34 25.281 -10.695 1 97.56 307 PRO A O 1
ATOM 2273 N N . SER A 1 308 ? 5.23 25.922 -10.406 1 97.31 308 SER A N 1
ATOM 2274 C CA . SER A 1 308 ? 5.574 27.297 -10.062 1 97.31 308 SER A CA 1
ATOM 2275 C C . SER A 1 308 ? 6.207 27.375 -8.672 1 97.31 308 SER A C 1
ATOM 2277 O O . SER A 1 308 ? 6.836 28.375 -8.328 1 97.31 308 SER A O 1
ATOM 2279 N N . LEU A 1 309 ? 6.07 26.375 -7.848 1 97.19 309 LEU A N 1
ATOM 2280 C CA . LEU A 1 309 ? 6.609 26.375 -6.492 1 97.19 309 LEU A CA 1
ATOM 2281 C C . LEU A 1 309 ? 8.133 26.281 -6.508 1 97.19 309 LEU A C 1
ATOM 2283 O O . LEU A 1 309 ? 8.789 26.672 -5.539 1 97.19 309 LEU A O 1
ATOM 2287 N N . GLY A 1 310 ? 8.648 25.656 -7.602 1 97.88 310 GLY A N 1
ATOM 2288 C CA . GLY A 1 310 ? 10.086 25.469 -7.715 1 97.88 310 GLY A CA 1
ATOM 2289 C C . GLY A 1 310 ? 10.602 24.312 -6.887 1 97.88 310 GLY A C 1
ATOM 2290 O O . GLY A 1 310 ? 11.797 24.219 -6.609 1 97.88 310 GLY A O 1
ATOM 2291 N N . ALA A 1 311 ? 9.742 23.438 -6.434 1 98.62 311 ALA A N 1
ATOM 2292 C CA . ALA A 1 311 ? 10.141 22.25 -5.695 1 98.62 311 ALA A CA 1
ATOM 2293 C C . ALA A 1 311 ? 10.703 21.188 -6.633 1 98.62 311 ALA A C 1
ATOM 2295 O O . ALA A 1 311 ? 10.375 21.156 -7.82 1 98.62 311 ALA A O 1
ATOM 2296 N N . ASP A 1 312 ? 11.578 20.328 -6.137 1 98.75 312 ASP A N 1
ATOM 2297 C CA . ASP A 1 312 ? 12.039 19.156 -6.887 1 98.75 312 ASP A CA 1
ATOM 2298 C C . ASP A 1 312 ? 11.055 18 -6.758 1 98.75 312 ASP A C 1
ATOM 2300 O O . ASP A 1 312 ? 10.852 17.234 -7.707 1 98.75 312 ASP A O 1
ATOM 2304 N N . TYR A 1 313 ? 10.531 17.828 -5.637 1 98.88 313 TYR A N 1
ATOM 2305 C CA . TYR A 1 313 ? 9.531 16.812 -5.301 1 98.88 313 TYR A CA 1
ATOM 2306 C C . TYR A 1 313 ? 8.391 17.422 -4.5 1 98.88 313 TYR A C 1
ATOM 2308 O O . TYR A 1 313 ? 8.609 18.281 -3.65 1 98.88 313 TYR A O 1
ATOM 2316 N N . TYR A 1 314 ? 7.168 17.016 -4.758 1 98.94 314 TYR A N 1
ATOM 2317 C CA . TYR A 1 314 ? 5.988 17.453 -4.016 1 98.94 314 TYR A CA 1
ATOM 2318 C C . TYR A 1 314 ? 5.031 16.297 -3.785 1 98.94 314 TYR A C 1
ATOM 2320 O O . TYR A 1 314 ? 4.742 15.531 -4.707 1 98.94 314 TYR A O 1
ATOM 2328 N N . THR A 1 315 ? 4.57 16.094 -2.555 1 98.94 315 THR A N 1
ATOM 2329 C CA . THR A 1 315 ? 3.576 15.062 -2.277 1 98.94 315 THR A CA 1
ATOM 2330 C C . THR A 1 315 ? 2.398 15.648 -1.501 1 98.94 315 THR A C 1
ATOM 2332 O O . THR A 1 315 ? 2.533 16.672 -0.835 1 98.94 315 THR A O 1
ATOM 2335 N N . SER A 1 316 ? 1.247 14.984 -1.624 1 98.88 316 SER A N 1
ATOM 2336 C CA . SER A 1 316 ? 0.056 15.375 -0.876 1 98.88 316 SER A CA 1
ATOM 2337 C C . SER A 1 316 ? -0.91 14.203 -0.723 1 98.88 316 SER A C 1
ATOM 2339 O O . SER A 1 316 ? -0.844 13.234 -1.481 1 98.88 316 SER A O 1
ATOM 2341 N N . ASN A 1 317 ? -1.727 14.266 0.288 1 98.75 317 ASN A N 1
ATOM 2342 C CA . ASN A 1 317 ? -2.775 13.273 0.52 1 98.75 317 ASN A CA 1
ATOM 2343 C C . ASN A 1 317 ? -4.094 13.695 -0.121 1 98.75 317 ASN A C 1
ATOM 2345 O O . ASN A 1 317 ? -4.574 14.812 0.111 1 98.75 317 ASN A O 1
ATOM 2349 N N . LEU A 1 318 ? -4.699 12.812 -0.848 1 98.69 318 LEU A N 1
ATOM 2350 C CA . LEU A 1 318 ? -5.996 13.109 -1.451 1 98.69 318 LEU A CA 1
ATOM 2351 C C . LEU A 1 318 ? -7.133 12.773 -0.49 1 98.69 318 LEU A C 1
ATOM 2353 O O . LEU A 1 318 ? -8.242 13.289 -0.631 1 98.69 318 LEU A O 1
ATOM 2357 N N . HIS A 1 319 ? -6.859 11.953 0.551 1 98.25 319 HIS A N 1
ATOM 2358 C CA . HIS A 1 319 ? -7.902 11.5 1.466 1 98.25 319 HIS A CA 1
ATOM 2359 C C . HIS A 1 319 ? -8.164 12.531 2.562 1 98.25 319 HIS A C 1
ATOM 2361 O O . HIS A 1 319 ? -9.016 12.32 3.424 1 98.25 319 HIS A O 1
ATOM 2367 N N . LYS A 1 320 ? -7.41 13.633 2.605 1 98 320 LYS A N 1
ATOM 2368 C CA . LYS A 1 320 ? -7.68 14.703 3.566 1 98 320 LYS A CA 1
ATOM 2369 C C . LYS A 1 320 ? -8.609 15.758 2.971 1 98 320 LYS A C 1
ATOM 2371 O O . LYS A 1 320 ? -9.812 15.516 2.818 1 98 320 LYS A O 1
ATOM 2376 N N . TRP A 1 321 ? -8.125 16.766 2.361 1 98.12 321 TRP A N 1
ATOM 2377 C CA . TRP A 1 321 ? -8.938 17.922 1.996 1 98.12 321 TRP A CA 1
ATOM 2378 C C . TRP A 1 321 ? -9.555 17.734 0.616 1 98.12 321 TRP A C 1
ATOM 2380 O O . TRP A 1 321 ? -10.461 18.484 0.23 1 98.12 321 TRP A O 1
ATOM 2390 N N . ALA A 1 322 ? -9.148 16.656 -0.14 1 98.06 322 ALA A N 1
ATOM 2391 C CA . ALA A 1 322 ? -9.836 16.312 -1.381 1 98.06 322 ALA A CA 1
ATOM 2392 C C . ALA A 1 322 ? -10.938 15.289 -1.127 1 98.06 322 ALA A C 1
ATOM 2394 O O . ALA A 1 322 ? -11.711 14.969 -2.029 1 98.06 322 ALA A O 1
ATOM 2395 N N . CYS A 1 323 ? -11.031 14.742 0.017 1 98.56 323 CYS A N 1
ATOM 2396 C CA . CYS A 1 323 ? -12.172 14 0.56 1 98.56 323 CYS A CA 1
ATOM 2397 C C . CYS A 1 323 ? -12.375 12.688 -0.185 1 98.56 323 CYS A C 1
ATOM 2399 O O . CYS A 1 323 ? -13.508 12.25 -0.385 1 98.56 323 CYS A O 1
ATOM 2401 N N . THR A 1 324 ? -11.305 12.094 -0.703 1 98.69 324 THR A N 1
ATOM 2402 C CA . THR A 1 324 ? -11.375 10.75 -1.278 1 98.69 324 THR A CA 1
ATOM 2403 C C . THR A 1 324 ? -11.445 9.695 -0.181 1 98.69 324 THR A C 1
ATOM 2405 O O . THR A 1 324 ? -11.227 9.992 0.995 1 98.69 324 THR A O 1
ATOM 2408 N N . PRO A 1 325 ? -11.773 8.422 -0.571 1 98.44 325 PRO A N 1
ATOM 2409 C CA . PRO A 1 325 ? -11.516 7.328 0.369 1 98.44 325 PRO A CA 1
ATOM 2410 C C . PRO A 1 325 ? -10.039 7.211 0.737 1 98.44 325 PRO A C 1
ATOM 2412 O O . PRO A 1 325 ? -9.18 7.801 0.074 1 98.44 325 PRO A O 1
ATOM 2415 N N . LYS A 1 326 ? -9.758 6.559 1.863 1 98.56 326 LYS A N 1
ATOM 2416 C CA . LYS A 1 326 ? -8.383 6.414 2.326 1 98.56 326 LYS A CA 1
ATOM 2417 C C . LYS A 1 326 ? -7.559 5.582 1.349 1 98.56 326 LYS A C 1
ATOM 2419 O O . LYS A 1 326 ? -8.07 4.629 0.752 1 98.56 326 LYS A O 1
ATOM 2424 N N . GLY A 1 327 ? -6.324 5.949 1.204 1 97.5 327 GLY A N 1
ATOM 2425 C CA . GLY A 1 327 ? -5.418 5.16 0.387 1 97.5 327 GLY A CA 1
ATOM 2426 C C . GLY A 1 327 ? -5.082 5.816 -0.939 1 97.5 327 GLY A C 1
ATOM 2427 O O . GLY A 1 327 ? -4.637 5.148 -1.874 1 97.5 327 GLY A O 1
ATOM 2428 N N . ALA A 1 328 ? -5.293 7.105 -1.058 1 98.31 328 ALA A N 1
ATOM 2429 C CA . ALA A 1 328 ? -4.965 7.836 -2.279 1 98.31 328 ALA A CA 1
ATOM 2430 C C . ALA A 1 328 ? -4.129 9.07 -1.971 1 98.31 328 ALA A C 1
ATOM 2432 O O . ALA A 1 328 ? -4.531 9.914 -1.164 1 98.31 328 ALA A O 1
ATOM 2433 N N . ALA A 1 329 ? -3.008 9.156 -2.539 1 98.81 329 ALA A N 1
ATOM 2434 C CA . ALA A 1 329 ? -2.062 10.266 -2.496 1 98.81 329 ALA A CA 1
ATOM 2435 C C . ALA A 1 329 ? -1.245 10.344 -3.783 1 98.81 329 ALA A C 1
ATOM 2437 O O . ALA A 1 329 ? -1.425 9.523 -4.688 1 98.81 329 ALA A O 1
ATOM 2438 N N . PHE A 1 330 ? -0.465 11.383 -3.924 1 98.88 330 PHE A N 1
ATOM 2439 C CA . PHE A 1 330 ? 0.33 11.461 -5.141 1 98.88 330 PHE A CA 1
ATOM 2440 C C . PHE A 1 330 ? 1.708 12.047 -4.852 1 98.88 330 PHE A C 1
ATOM 2442 O O . PHE A 1 330 ? 1.937 12.609 -3.779 1 98.88 330 PHE A O 1
ATOM 2449 N N . LEU A 1 331 ? 2.633 11.781 -5.715 1 98.94 331 LEU A N 1
ATOM 2450 C CA . LEU A 1 331 ? 3.969 12.359 -5.797 1 98.94 331 LEU A CA 1
ATOM 2451 C C . LEU A 1 331 ? 4.176 13.055 -7.137 1 98.94 331 LEU A C 1
ATOM 2453 O O . LEU A 1 331 ? 3.998 12.445 -8.195 1 98.94 331 LEU A O 1
ATOM 2457 N N . TRP A 1 332 ? 4.367 14.328 -7.117 1 98.94 332 TRP A N 1
ATOM 2458 C CA . TRP A 1 332 ? 4.812 15.094 -8.273 1 98.94 332 TRP A CA 1
ATOM 2459 C C . TRP A 1 332 ? 6.328 15.258 -8.266 1 98.94 332 TRP A C 1
ATOM 2461 O O . TRP A 1 332 ? 6.926 15.523 -7.223 1 98.94 332 TRP A O 1
ATOM 2471 N N . VAL A 1 333 ? 6.945 15.086 -9.398 1 98.88 333 VAL A N 1
ATOM 2472 C CA . VAL A 1 333 ? 8.398 15.156 -9.508 1 98.88 333 VAL A CA 1
ATOM 2473 C C . VAL A 1 333 ? 8.781 16.047 -10.688 1 98.88 333 VAL A C 1
ATOM 2475 O O . VAL A 1 333 ? 8.305 15.844 -11.805 1 98.88 333 VAL A O 1
ATOM 2478 N N . ALA A 1 334 ? 9.633 17.062 -10.406 1 98.62 334 ALA A N 1
ATOM 2479 C CA . ALA A 1 334 ? 10.18 17.844 -11.508 1 98.62 334 ALA A CA 1
ATOM 2480 C C . ALA A 1 334 ? 10.836 16.938 -12.547 1 98.62 334 ALA A C 1
ATOM 2482 O O . ALA A 1 334 ? 11.5 15.961 -12.203 1 98.62 334 ALA A O 1
ATOM 2483 N N . ARG A 1 335 ? 10.688 17.297 -13.781 1 96.88 335 ARG A N 1
ATOM 2484 C CA . ARG A 1 335 ? 11.148 16.469 -14.898 1 96.88 335 ARG A CA 1
ATOM 2485 C C . ARG A 1 335 ? 12.625 16.109 -14.75 1 96.88 335 ARG A C 1
ATOM 2487 O O . ARG A 1 335 ? 13.016 14.977 -14.984 1 96.88 335 ARG A O 1
ATOM 2494 N N . SER A 1 336 ? 13.406 17 -14.344 1 96.5 336 SER A N 1
ATOM 2495 C CA . SER A 1 336 ? 14.852 16.828 -14.242 1 96.5 336 SER A CA 1
ATOM 2496 C C . SER A 1 336 ? 15.219 15.859 -13.125 1 96.5 336 SER A C 1
ATOM 2498 O O . SER A 1 336 ? 16.359 15.398 -13.039 1 96.5 336 SER A O 1
ATOM 2500 N N . ARG A 1 337 ? 14.273 15.555 -12.211 1 97.56 337 ARG A N 1
ATOM 2501 C CA . ARG A 1 337 ? 14.562 14.719 -11.047 1 97.56 337 ARG A CA 1
ATOM 2502 C C . ARG A 1 337 ? 13.953 13.328 -11.211 1 97.56 337 ARG A C 1
ATOM 2504 O O . ARG A 1 337 ? 14.086 12.484 -10.32 1 97.56 337 ARG A O 1
ATOM 2511 N N . GLN A 1 338 ? 13.273 13.055 -12.312 1 98 338 GLN A N 1
ATOM 2512 C CA . GLN A 1 338 ? 12.5 11.82 -12.461 1 98 338 GLN A CA 1
ATOM 2513 C C . GLN A 1 338 ? 13.422 10.625 -12.703 1 98 338 GLN A C 1
ATOM 2515 O O . GLN A 1 338 ? 13.148 9.523 -12.234 1 98 338 GLN A O 1
ATOM 2520 N N . ALA A 1 339 ? 14.523 10.922 -13.414 1 94.06 339 ALA A N 1
ATOM 2521 C CA . ALA A 1 339 ? 15.453 9.828 -13.703 1 94.06 339 ALA A CA 1
ATOM 2522 C C . ALA A 1 339 ? 16.078 9.289 -12.43 1 94.06 339 ALA A C 1
ATOM 2524 O O . ALA A 1 339 ? 16.609 10.047 -11.617 1 94.06 339 ALA A O 1
ATOM 2525 N N . GLY A 1 340 ? 15.93 8.047 -12.117 1 90.75 340 GLY A N 1
ATOM 2526 C CA . GLY A 1 340 ? 16.547 7.406 -10.969 1 90.75 340 GLY A CA 1
ATOM 2527 C C . GLY A 1 340 ? 15.633 7.312 -9.766 1 90.75 340 GLY A C 1
ATOM 2528 O O . GLY A 1 340 ? 15.938 6.621 -8.789 1 90.75 340 GLY A O 1
ATOM 2529 N N . LEU A 1 341 ? 14.539 8.102 -9.797 1 97.12 341 LEU A N 1
ATOM 2530 C CA . LEU A 1 341 ? 13.57 7.984 -8.719 1 97.12 341 LEU A CA 1
ATOM 2531 C C . LEU A 1 341 ? 12.812 6.664 -8.797 1 97.12 341 LEU A C 1
ATOM 2533 O O . LEU A 1 341 ? 12.242 6.336 -9.836 1 97.12 341 LEU A O 1
ATOM 2537 N N . LEU A 1 342 ? 12.875 5.902 -7.758 1 97 342 LEU A N 1
ATOM 2538 C CA . LEU A 1 342 ? 12.219 4.598 -7.715 1 97 342 LEU A CA 1
ATOM 2539 C C . LEU A 1 342 ? 11.195 4.539 -6.59 1 97 342 LEU A C 1
ATOM 2541 O O . LEU A 1 342 ? 11.352 5.207 -5.562 1 97 342 LEU A O 1
ATOM 2545 N N . PRO A 1 343 ? 10.109 3.803 -6.773 1 98.12 343 PRO A N 1
ATOM 2546 C CA . PRO A 1 343 ? 9.219 3.521 -5.648 1 98.12 343 PRO A CA 1
ATOM 2547 C C . PRO A 1 343 ? 9.859 2.629 -4.59 1 98.12 343 PRO A C 1
ATOM 2549 O O . PRO A 1 343 ? 10.883 1.985 -4.859 1 98.12 343 PRO A O 1
ATOM 2552 N N . PRO A 1 344 ? 9.258 2.617 -3.369 1 98.06 344 PRO A N 1
ATOM 2553 C CA . PRO A 1 344 ? 9.812 1.737 -2.332 1 98.06 344 PRO A CA 1
ATOM 2554 C C . PRO A 1 344 ? 9.719 0.26 -2.705 1 98.06 344 PRO A C 1
ATOM 2556 O O . PRO A 1 344 ? 10.516 -0.552 -2.223 1 98.06 344 PRO A O 1
ATOM 2559 N N . VAL A 1 345 ? 8.789 -0.102 -3.561 1 98.5 345 VAL A N 1
ATOM 2560 C CA . VAL A 1 345 ? 8.578 -1.49 -3.963 1 98.5 345 VAL A CA 1
ATOM 2561 C C . VAL A 1 345 ? 8.859 -1.642 -5.457 1 98.5 345 VAL A C 1
ATOM 2563 O O . VAL A 1 345 ? 8.18 -1.024 -6.285 1 98.5 345 VAL A O 1
ATOM 2566 N N . THR A 1 346 ? 9.859 -2.406 -5.781 1 98.19 346 THR A N 1
ATOM 2567 C CA . THR A 1 346 ? 10.141 -2.771 -7.164 1 98.19 346 THR A CA 1
ATOM 2568 C C . THR A 1 346 ? 9.305 -3.971 -7.59 1 98.19 346 THR A C 1
ATOM 2570 O O . THR A 1 346 ? 9.219 -4.965 -6.867 1 98.19 346 THR A O 1
ATOM 2573 N N . SER A 1 347 ? 8.656 -3.826 -8.68 1 98.06 347 SER A N 1
ATOM 2574 C CA . SER A 1 347 ? 7.789 -4.863 -9.227 1 98.06 347 SER A CA 1
ATOM 2575 C C . SER A 1 347 ? 7.93 -4.961 -10.742 1 98.06 347 SER A C 1
ATOM 2577 O O . SER A 1 347 ? 9.023 -4.797 -11.281 1 98.06 347 SER A O 1
ATOM 2579 N N . HIS A 1 348 ? 6.863 -5.215 -11.438 1 97.19 348 HIS A N 1
ATOM 2580 C CA . HIS A 1 348 ? 6.863 -5.477 -12.867 1 97.19 348 HIS A CA 1
ATOM 2581 C C . HIS A 1 348 ? 7.254 -4.23 -13.656 1 97.19 348 HIS A C 1
ATOM 2583 O O . HIS A 1 348 ? 7.629 -4.324 -14.828 1 97.19 348 HIS A O 1
ATOM 2589 N N . GLY A 1 349 ? 7.207 -3.102 -13.039 1 96.88 349 GLY A N 1
ATOM 2590 C CA . GLY A 1 349 ? 7.469 -1.858 -13.75 1 96.88 349 GLY A CA 1
ATOM 2591 C C . GLY A 1 349 ? 8.945 -1.519 -13.828 1 96.88 349 GLY A C 1
ATOM 2592 O O . GLY A 1 349 ? 9.328 -0.503 -14.414 1 96.88 349 GLY A O 1
ATOM 2593 N N . TYR A 1 350 ? 9.773 -2.42 -13.32 1 96.44 350 TYR A N 1
ATOM 2594 C CA . TYR A 1 350 ? 11.211 -2.191 -13.266 1 96.44 350 TYR A CA 1
ATOM 2595 C C . TYR A 1 350 ? 11.766 -1.867 -14.641 1 96.44 350 TYR A C 1
ATOM 2597 O O . TYR A 1 350 ? 11.5 -2.582 -15.609 1 96.44 350 TYR A O 1
ATOM 2605 N N . SER A 1 351 ? 12.438 -0.736 -14.781 1 94.69 351 SER A N 1
ATOM 2606 C CA . SER A 1 351 ? 13.18 -0.289 -15.961 1 94.69 351 SER A CA 1
ATOM 2607 C C . SER A 1 351 ? 12.242 0.321 -17 1 94.69 351 SER A C 1
ATOM 2609 O O . SER A 1 351 ? 12.625 0.52 -18.156 1 94.69 351 SER A O 1
ATOM 2611 N N . LEU A 1 352 ? 10.961 0.592 -16.641 1 95.81 352 LEU A N 1
ATOM 2612 C CA . LEU A 1 352 ? 10.016 1.197 -17.578 1 95.81 352 LEU A CA 1
ATOM 2613 C C . LEU A 1 352 ? 9.984 2.713 -17.406 1 95.81 352 LEU A C 1
ATOM 2615 O O . LEU A 1 352 ? 9.094 3.381 -17.938 1 95.81 352 LEU A O 1
ATOM 2619 N N . GLY A 1 353 ? 10.867 3.244 -16.609 1 95.88 353 GLY A N 1
ATOM 2620 C CA . GLY A 1 353 ? 10.891 4.676 -16.375 1 95.88 353 GLY A CA 1
ATOM 2621 C C . GLY A 1 353 ? 10.008 5.102 -15.211 1 95.88 353 GLY A C 1
ATOM 2622 O O . GLY A 1 353 ? 9.453 4.258 -14.5 1 95.88 353 GLY A O 1
ATOM 2623 N N . PHE A 1 354 ? 9.875 6.418 -15.039 1 97.88 354 PHE A N 1
ATOM 2624 C CA . PHE A 1 354 ? 9.219 7.023 -13.883 1 97.88 354 PHE A CA 1
ATOM 2625 C C . PHE A 1 354 ? 7.793 6.516 -13.742 1 97.88 354 PHE A C 1
ATOM 2627 O O . PHE A 1 354 ? 7.418 5.98 -12.695 1 97.88 354 PHE A O 1
ATOM 2634 N N . GLN A 1 355 ? 6.996 6.617 -14.797 1 98.06 355 GLN A N 1
ATOM 2635 C CA . GLN A 1 355 ? 5.598 6.203 -14.75 1 98.06 355 GLN A CA 1
ATOM 2636 C C . GLN A 1 355 ? 5.473 4.699 -14.531 1 98.06 355 GLN A C 1
ATOM 2638 O O . GLN A 1 355 ? 4.742 4.254 -13.641 1 98.06 355 GLN A O 1
ATOM 2643 N N . GLY A 1 356 ? 6.242 3.893 -15.273 1 97.44 356 GLY A N 1
ATOM 2644 C CA . GLY A 1 356 ? 6.145 2.443 -15.203 1 97.44 356 GLY A CA 1
ATOM 2645 C C . GLY A 1 356 ? 6.551 1.881 -13.852 1 97.44 356 GLY A C 1
ATOM 2646 O O . GLY A 1 356 ? 5.926 0.944 -13.352 1 97.44 356 GLY A O 1
ATOM 2647 N N . GLU A 1 357 ? 7.578 2.457 -13.242 1 97.38 357 GLU A N 1
ATOM 2648 C CA . GLU A 1 357 ? 8.086 1.986 -11.961 1 97.38 357 GLU A CA 1
ATOM 2649 C C . GLU A 1 357 ? 7.039 2.158 -10.859 1 97.38 357 GLU A C 1
ATOM 2651 O O . GLU A 1 357 ? 6.914 1.309 -9.977 1 97.38 357 GLU A O 1
ATOM 2656 N N . PHE A 1 358 ? 6.273 3.203 -10.93 1 98.25 358 PHE A N 1
ATOM 2657 C CA . PHE A 1 358 ? 5.348 3.531 -9.852 1 98.25 358 PHE A CA 1
ATOM 2658 C C . PHE A 1 358 ? 3.961 2.965 -10.133 1 98.25 358 PHE A C 1
ATOM 2660 O O . PHE A 1 358 ? 3.115 2.902 -9.242 1 98.25 358 PHE A O 1
ATOM 2667 N N . LEU A 1 359 ? 3.674 2.545 -11.336 1 97.19 359 LEU A N 1
ATOM 2668 C CA . LEU A 1 359 ? 2.318 2.244 -11.781 1 97.19 359 LEU A CA 1
ATOM 2669 C C . LEU A 1 359 ? 1.812 0.949 -11.156 1 97.19 359 LEU A C 1
ATOM 2671 O O . LEU A 1 359 ? 0.609 0.786 -10.945 1 97.19 359 LEU A O 1
ATOM 2675 N N . TRP A 1 360 ? 2.797 0.052 -10.797 1 94.06 360 TRP A N 1
ATOM 2676 C CA . TRP A 1 360 ? 2.398 -1.281 -10.359 1 94.06 360 TRP A CA 1
ATOM 2677 C C . TRP A 1 360 ? 3.326 -1.793 -9.266 1 94.06 360 TRP A C 1
ATOM 2679 O O . TRP A 1 360 ? 4.504 -2.061 -9.516 1 94.06 360 TRP A O 1
ATOM 2689 N N . ALA A 1 361 ? 2.771 -1.963 -8.133 1 94.38 361 ALA A N 1
ATOM 2690 C CA . ALA A 1 361 ? 3.566 -2.451 -7.008 1 94.38 361 ALA A CA 1
ATOM 2691 C C . ALA A 1 361 ? 3.109 -3.842 -6.574 1 94.38 361 ALA A C 1
ATOM 2693 O O . ALA A 1 361 ? 3.359 -4.258 -5.441 1 94.38 361 ALA A O 1
ATOM 2694 N N . GLY A 1 362 ? 2.461 -4.582 -7.477 1 95.88 362 GLY A N 1
ATOM 2695 C CA . GLY A 1 362 ? 1.857 -5.859 -7.121 1 95.88 362 GLY A CA 1
ATOM 2696 C C . GLY A 1 362 ? 0.354 -5.773 -6.934 1 95.88 362 GLY A C 1
ATOM 2697 O O . GLY A 1 362 ? -0.214 -4.68 -6.91 1 95.88 362 GLY A O 1
ATOM 2698 N N . THR A 1 363 ? -0.262 -6.934 -6.809 1 96.56 363 THR A N 1
ATOM 2699 C CA . THR A 1 363 ? -1.712 -7.012 -6.672 1 96.56 363 THR A CA 1
ATOM 2700 C C . THR A 1 363 ? -2.174 -6.305 -5.402 1 96.56 363 THR A C 1
ATOM 2702 O O . THR A 1 363 ? -1.762 -6.664 -4.297 1 96.56 363 THR A O 1
ATOM 2705 N N . ALA A 1 364 ? -2.961 -5.309 -5.562 1 96.19 364 ALA A N 1
ATOM 2706 C CA . ALA A 1 364 ? -3.555 -4.547 -4.469 1 96.19 364 ALA A CA 1
ATOM 2707 C C . ALA A 1 364 ? -4.898 -3.951 -4.879 1 96.19 364 ALA A C 1
ATOM 2709 O O . ALA A 1 364 ? -5.363 -4.168 -6.004 1 96.19 364 ALA A O 1
ATOM 2710 N N . ASP A 1 365 ? -5.57 -3.391 -3.957 1 97.25 365 ASP A N 1
ATOM 2711 C CA . ASP A 1 365 ? -6.797 -2.646 -4.234 1 97.25 365 ASP A CA 1
ATOM 2712 C C . ASP A 1 365 ? -6.504 -1.163 -4.441 1 97.25 365 ASP A C 1
ATOM 2714 O O . ASP A 1 365 ? -6.352 -0.412 -3.479 1 97.25 365 ASP A O 1
ATOM 2718 N N . SER A 1 366 ? -6.512 -0.689 -5.672 1 97.19 366 SER A N 1
ATOM 2719 C CA . SER A 1 366 ? -6.191 0.699 -5.988 1 97.19 366 SER A CA 1
ATOM 2720 C C . SER A 1 366 ? -7.457 1.516 -6.23 1 97.19 366 SER A C 1
ATOM 2722 O O . SER A 1 366 ? -7.406 2.578 -6.855 1 97.19 366 SER A O 1
ATOM 2724 N N . THR A 1 367 ? -8.578 1.029 -5.781 1 98.5 367 THR A N 1
ATOM 2725 C CA . THR A 1 367 ? -9.852 1.618 -6.184 1 98.5 367 THR A CA 1
ATOM 2726 C C . THR A 1 367 ? -10.047 2.979 -5.52 1 98.5 367 THR A C 1
ATOM 2728 O O . THR A 1 367 ? -10.875 3.779 -5.969 1 98.5 367 THR A O 1
ATOM 2731 N N . ALA A 1 368 ? -9.32 3.279 -4.418 1 98.56 368 ALA A N 1
ATOM 2732 C CA . ALA A 1 368 ? -9.367 4.625 -3.854 1 98.56 368 ALA A CA 1
ATOM 2733 C C . ALA A 1 368 ? -8.891 5.664 -4.871 1 98.56 368 ALA A C 1
ATOM 2735 O O . ALA A 1 368 ? -9.484 6.738 -4.988 1 98.56 368 ALA A O 1
ATOM 2736 N N . VAL A 1 369 ? -7.84 5.316 -5.621 1 98.69 369 VAL A N 1
ATOM 2737 C CA . VAL A 1 369 ? -7.309 6.191 -6.66 1 98.69 369 VAL A CA 1
ATOM 2738 C C . VAL A 1 369 ? -8.344 6.375 -7.766 1 98.69 369 VAL A C 1
ATOM 2740 O O . VAL A 1 369 ? -8.523 7.48 -8.273 1 98.69 369 VAL A O 1
ATOM 2743 N N . MET A 1 370 ? -9.055 5.332 -8.062 1 98.56 370 MET A N 1
ATOM 2744 C CA . MET A 1 370 ? -10.016 5.352 -9.156 1 98.56 370 MET A CA 1
ATOM 2745 C C . MET A 1 370 ? -11.234 6.199 -8.805 1 98.56 370 MET A C 1
ATOM 2747 O O . MET A 1 370 ? -11.977 6.633 -9.688 1 98.56 370 MET A O 1
ATOM 2751 N N . ALA A 1 371 ? -11.398 6.473 -7.535 1 98.62 371 ALA A N 1
ATOM 2752 C CA . ALA A 1 371 ? -12.516 7.289 -7.062 1 98.62 371 ALA A CA 1
ATOM 2753 C C . ALA A 1 371 ? -12.148 8.773 -7.066 1 98.62 371 ALA A C 1
ATOM 2755 O O . ALA A 1 371 ? -13.008 9.633 -6.859 1 98.62 371 ALA A O 1
ATOM 2756 N N . VAL A 1 372 ? -10.906 9.117 -7.328 1 98.75 372 VAL A N 1
ATOM 2757 C CA . VAL A 1 372 ? -10.375 10.477 -7.219 1 98.75 372 VAL A CA 1
ATOM 2758 C C . VAL A 1 372 ? -11.156 11.406 -8.148 1 98.75 372 VAL A C 1
ATOM 2760 O O . VAL A 1 372 ? -11.586 12.484 -7.727 1 98.75 372 VAL A O 1
ATOM 2763 N N . PRO A 1 373 ? -11.445 11.008 -9.414 1 98.56 373 PRO A N 1
ATOM 2764 C CA . PRO A 1 373 ? -12.172 11.93 -10.289 1 98.56 373 PRO A CA 1
ATOM 2765 C C . PRO A 1 373 ? -13.547 12.305 -9.734 1 98.56 373 PRO A C 1
ATOM 2767 O O . PRO A 1 373 ? -13.969 13.461 -9.852 1 98.56 373 PRO A O 1
ATOM 2770 N N . THR A 1 374 ? -14.25 11.344 -9.094 1 98.69 374 THR A N 1
ATOM 2771 C CA . THR A 1 374 ? -15.555 11.609 -8.508 1 98.69 374 THR A CA 1
ATOM 2772 C C . THR A 1 374 ? -15.445 12.633 -7.383 1 98.69 374 THR A C 1
ATOM 2774 O O . THR A 1 374 ? -16.234 13.586 -7.316 1 98.69 374 THR A O 1
ATOM 2777 N N . ALA A 1 375 ? -14.477 12.461 -6.516 1 98.69 375 ALA A N 1
ATOM 2778 C CA . ALA A 1 375 ? -14.258 13.398 -5.414 1 98.69 375 ALA A CA 1
ATOM 2779 C C . ALA A 1 375 ? -13.93 14.797 -5.938 1 98.69 375 ALA A C 1
ATOM 2781 O O . ALA A 1 375 ? -14.484 15.789 -5.465 1 98.69 375 ALA A O 1
ATOM 2782 N N . LEU A 1 376 ? -13.039 14.844 -6.953 1 98.25 376 LEU A N 1
ATOM 2783 C CA . LEU A 1 376 ? -12.602 16.125 -7.488 1 98.25 376 LEU A CA 1
ATOM 2784 C C . LEU A 1 376 ? -13.742 16.844 -8.211 1 98.25 376 LEU A C 1
ATOM 2786 O O . LEU A 1 376 ? -13.828 18.062 -8.188 1 98.25 376 LEU A O 1
ATOM 2790 N N . ALA A 1 377 ? -14.609 16.078 -8.844 1 97.94 377 ALA A N 1
ATOM 2791 C CA . ALA A 1 377 ? -15.781 16.672 -9.5 1 97.94 377 ALA A CA 1
ATOM 2792 C C . ALA A 1 377 ? -16.688 17.359 -8.477 1 97.94 377 ALA A C 1
ATOM 2794 O O . ALA A 1 377 ? -17.188 18.453 -8.727 1 97.94 377 ALA A O 1
ATOM 2795 N N . VAL A 1 378 ? -16.875 16.719 -7.344 1 97.75 378 VAL A N 1
ATOM 2796 C CA . VAL A 1 378 ? -17.703 17.281 -6.277 1 97.75 378 VAL A CA 1
ATOM 2797 C C . VAL A 1 378 ? -17.031 18.531 -5.715 1 97.75 378 VAL A C 1
ATOM 2799 O O . VAL A 1 378 ? -17.656 19.578 -5.574 1 97.75 378 VAL A O 1
ATOM 2802 N N . MET A 1 379 ? -15.75 18.422 -5.43 1 95.88 379 MET A N 1
ATOM 2803 C CA . MET A 1 379 ? -15.016 19.547 -4.844 1 95.88 379 MET A CA 1
ATOM 2804 C C . MET A 1 379 ? -15.023 20.75 -5.77 1 95.88 379 MET A C 1
ATOM 2806 O O . MET A 1 379 ? -15.18 21.891 -5.316 1 95.88 379 MET A O 1
ATOM 2810 N N . ARG A 1 380 ? -14.859 20.469 -7.035 1 95.31 380 ARG A N 1
ATOM 2811 C CA . ARG A 1 380 ? -14.891 21.547 -8.023 1 95.31 380 ARG A CA 1
ATOM 2812 C C . ARG A 1 380 ? -16.25 22.234 -8.039 1 95.31 380 ARG A C 1
ATOM 2814 O O . ARG A 1 380 ? -16.328 23.453 -8.148 1 95.31 380 ARG A O 1
ATOM 2821 N N . ALA A 1 381 ? -17.297 21.469 -7.922 1 95.94 381 ALA A N 1
ATOM 2822 C CA . ALA A 1 381 ? -18.656 22 -7.957 1 95.94 381 ALA A CA 1
ATOM 2823 C C . ALA A 1 381 ? -18.906 22.922 -6.758 1 95.94 381 ALA A C 1
ATOM 2825 O O . ALA A 1 381 ? -19.688 23.875 -6.852 1 95.94 381 ALA A O 1
ATOM 2826 N N . LEU A 1 382 ? -18.25 22.719 -5.672 1 97 382 LEU A N 1
ATOM 2827 C CA . LEU A 1 382 ? -18.5 23.453 -4.438 1 97 382 LEU A CA 1
ATOM 2828 C C . LEU A 1 382 ? -17.766 24.781 -4.441 1 97 382 LEU A C 1
ATOM 2830 O O . LEU A 1 382 ? -18.062 25.672 -3.639 1 97 382 LEU A O 1
ATOM 2834 N N . GLU A 1 383 ? -16.797 24.922 -5.312 1 95.06 383 GLU A N 1
ATOM 2835 C CA . GLU A 1 383 ? -15.977 26.125 -5.344 1 95.06 383 GLU A CA 1
ATOM 2836 C C . GLU A 1 383 ? -16.609 27.203 -6.223 1 95.06 383 GLU A C 1
ATOM 2838 O O . GLU A 1 383 ? -17.328 26.875 -7.172 1 95.06 383 GLU A O 1
ATOM 2843 N N . PRO A 1 384 ? -16.359 28.375 -5.867 1 95.25 384 PRO A N 1
ATOM 2844 C CA . PRO A 1 384 ? -15.523 28.938 -4.801 1 95.25 384 PRO A CA 1
ATOM 2845 C C . PRO A 1 384 ? -16.281 29.125 -3.49 1 95.25 384 PRO A C 1
ATOM 2847 O O . PRO A 1 384 ? -15.719 29.594 -2.504 1 95.25 384 PRO A O 1
ATOM 2850 N N . ALA A 1 385 ? -17.547 28.828 -3.428 1 96.38 385 ALA A N 1
ATOM 2851 C CA . ALA A 1 385 ? -18.391 29.031 -2.256 1 96.38 385 ALA A CA 1
ATOM 2852 C C . ALA A 1 385 ? -17.844 28.281 -1.045 1 96.38 385 ALA A C 1
ATOM 2854 O O . ALA A 1 385 ? -17.922 28.781 0.083 1 96.38 385 ALA A O 1
ATOM 2855 N N . ALA A 1 386 ? -17.344 27.141 -1.238 1 96.94 386 ALA A N 1
ATOM 2856 C CA . ALA A 1 386 ? -16.797 26.328 -0.153 1 96.94 386 ALA A CA 1
ATOM 2857 C C . ALA A 1 386 ? -15.617 27.031 0.514 1 96.94 386 ALA A C 1
ATOM 2859 O O . ALA A 1 386 ? -15.516 27.062 1.742 1 96.94 386 ALA A O 1
ATOM 2860 N N . THR A 1 387 ? -14.734 27.547 -0.259 1 96.62 387 THR A N 1
ATOM 2861 C CA . THR A 1 387 ? -13.57 28.25 0.27 1 96.62 387 THR A CA 1
ATOM 2862 C C . THR A 1 387 ? -14 29.453 1.117 1 96.62 387 THR A C 1
ATOM 2864 O O . THR A 1 387 ? -13.477 29.656 2.213 1 96.62 387 THR A O 1
ATOM 2867 N N . ALA A 1 388 ? -14.906 30.203 0.611 1 96.31 388 ALA A N 1
ATOM 2868 C CA . ALA A 1 388 ? -15.414 31.359 1.346 1 96.31 388 ALA A CA 1
ATOM 2869 C C . ALA A 1 388 ? -16.047 30.938 2.664 1 96.31 388 ALA A C 1
ATOM 2871 O O . ALA A 1 388 ? -15.828 31.562 3.701 1 96.31 388 ALA A O 1
ATOM 2872 N N . TYR A 1 389 ? -16.828 29.891 2.574 1 97.69 389 TYR A N 1
ATOM 2873 C CA . TYR A 1 389 ? -17.5 29.375 3.76 1 97.69 389 TYR A CA 1
ATOM 2874 C C . TYR A 1 389 ? -16.484 28.938 4.812 1 97.69 389 TYR A C 1
ATOM 2876 O O . TYR A 1 389 ? -16.594 29.328 5.98 1 97.69 389 TYR A O 1
ATOM 2884 N N . ARG A 1 390 ? -15.523 28.156 4.469 1 98.12 390 ARG A N 1
ATOM 2885 C CA . ARG A 1 390 ? -14.531 27.609 5.387 1 98.12 390 ARG A CA 1
ATOM 2886 C C . ARG A 1 390 ? -13.688 28.719 6.012 1 98.12 390 ARG A C 1
ATOM 2888 O O . ARG A 1 390 ? -13.422 28.703 7.215 1 98.12 390 ARG A O 1
ATOM 2895 N N . SER A 1 391 ? -13.297 29.656 5.191 1 97.06 391 SER A N 1
ATOM 2896 C CA . SER A 1 391 ? -12.492 30.781 5.672 1 97.06 391 SER A CA 1
ATOM 2897 C C . SER A 1 391 ? -13.234 31.594 6.727 1 97.06 391 SER A C 1
ATOM 2899 O O . SER A 1 391 ? -12.672 31.922 7.773 1 97.06 391 SER A O 1
ATOM 2901 N N . SER A 1 392 ? -14.453 31.906 6.43 1 97.88 392 SER A N 1
ATOM 2902 C CA . SER A 1 392 ? -15.273 32.688 7.359 1 97.88 392 SER A CA 1
ATOM 2903 C C . SER A 1 392 ? -15.523 31.891 8.648 1 97.88 392 SER A C 1
ATOM 2905 O O . SER A 1 392 ? -15.375 32.438 9.742 1 97.88 392 SER A O 1
ATOM 2907 N N . LEU A 1 393 ? -15.891 30.656 8.5 1 98.69 393 LEU A N 1
ATOM 2908 C CA . LEU A 1 393 ? -16.203 29.828 9.656 1 98.69 393 LEU A CA 1
ATOM 2909 C C . LEU A 1 393 ? -14.984 29.656 10.547 1 98.69 393 LEU A C 1
ATOM 2911 O O . LEU A 1 393 ? -15.102 29.656 11.773 1 98.69 393 LEU A O 1
ATOM 2915 N N . LEU A 1 394 ? -13.82 29.453 9.969 1 98.75 394 LEU A N 1
ATOM 2916 C CA . LEU A 1 394 ? -12.609 29.281 10.766 1 98.75 394 LEU A CA 1
ATOM 2917 C C . LEU A 1 394 ? -12.344 30.5 11.625 1 98.75 394 LEU A C 1
ATOM 2919 O O . LEU A 1 394 ? -12.039 30.375 12.812 1 98.75 394 LEU A O 1
ATOM 2923 N N . ARG A 1 395 ? -12.469 31.688 11.078 1 98.44 395 ARG A N 1
ATOM 2924 C CA . ARG A 1 395 ? -12.219 32.938 11.812 1 98.44 395 ARG A CA 1
ATOM 2925 C C . ARG A 1 395 ? -13.219 33.094 12.953 1 98.44 395 ARG A C 1
ATOM 2927 O O . ARG A 1 395 ? -12.844 33.469 14.062 1 98.44 395 ARG A O 1
ATOM 2934 N N . GLN A 1 396 ? -14.453 32.812 12.656 1 98.81 396 GLN A N 1
ATOM 2935 C CA . GLN A 1 396 ? -15.484 32.906 13.68 1 98.81 396 GLN A CA 1
ATOM 2936 C C . GLN A 1 396 ? -15.234 31.891 14.797 1 98.81 396 GLN A C 1
ATOM 2938 O O . GLN A 1 396 ? -15.391 32.219 15.977 1 98.81 396 GLN A O 1
ATOM 2943 N N . ALA A 1 397 ? -14.906 30.688 14.391 1 98.88 397 ALA A N 1
ATOM 2944 C CA . ALA A 1 397 ? -14.648 29.625 15.352 1 98.88 397 ALA A CA 1
ATOM 2945 C C . ALA A 1 397 ? -13.477 29.969 16.266 1 98.88 397 ALA A C 1
ATOM 2947 O O . ALA A 1 397 ? -13.547 29.781 17.484 1 98.88 397 ALA A O 1
ATOM 2948 N N . VAL A 1 398 ? -12.391 30.438 15.703 1 98.81 398 VAL A N 1
ATOM 2949 C CA . VAL A 1 398 ? -11.203 30.812 16.469 1 98.81 398 VAL A CA 1
ATOM 2950 C C . VAL A 1 398 ? -11.539 31.922 17.453 1 98.81 398 VAL A C 1
ATOM 2952 O O . VAL A 1 398 ? -11.172 31.859 18.625 1 98.81 398 VAL A O 1
ATOM 2955 N N . ALA A 1 399 ? -12.227 32.938 16.969 1 98.69 399 ALA A N 1
ATOM 2956 C CA . ALA A 1 399 ? -12.633 34.031 17.828 1 98.69 399 ALA A CA 1
ATOM 2957 C C . ALA A 1 399 ? -13.492 33.531 18.984 1 98.69 399 ALA A C 1
ATOM 2959 O O . ALA A 1 399 ? -13.305 33.938 20.125 1 98.69 399 ALA A O 1
ATOM 2960 N N . LEU A 1 400 ? -14.422 32.688 18.672 1 98.88 400 LEU A N 1
ATOM 2961 C CA . LEU A 1 400 ? -15.32 32.125 19.672 1 98.88 400 LEU A CA 1
ATOM 2962 C C . LEU A 1 400 ? -14.539 31.359 20.734 1 98.88 400 LEU A C 1
ATOM 2964 O O . LEU A 1 400 ? -14.773 31.531 21.922 1 98.88 400 LEU A O 1
ATOM 2968 N N . LEU A 1 401 ? -13.617 30.531 20.328 1 98.88 401 LEU A N 1
ATOM 2969 C CA . LEU A 1 401 ? -12.867 29.672 21.234 1 98.88 401 LEU A CA 1
ATOM 2970 C C . LEU A 1 401 ? -11.945 30.5 22.125 1 98.88 401 LEU A C 1
ATOM 2972 O O . LEU A 1 401 ? -11.883 30.281 23.328 1 98.88 401 LEU A O 1
ATOM 2976 N N . LEU A 1 402 ? -11.219 31.453 21.531 1 98.62 402 LEU A N 1
ATOM 2977 C CA . LEU A 1 402 ? -10.328 32.312 22.297 1 98.62 402 LEU A CA 1
ATOM 2978 C C . LEU A 1 402 ? -11.094 33.094 23.359 1 98.62 402 LEU A C 1
ATOM 2980 O O . LEU A 1 402 ? -10.656 33.188 24.5 1 98.62 402 LEU A O 1
ATOM 2984 N N . ARG A 1 403 ? -12.188 33.625 22.984 1 98.5 403 ARG A N 1
ATOM 2985 C CA . ARG A 1 403 ? -13.023 34.375 23.906 1 98.5 403 ARG A CA 1
ATOM 2986 C C . ARG A 1 403 ? -13.547 33.469 25.031 1 98.5 403 ARG A C 1
ATOM 2988 O O . ARG A 1 403 ? -13.5 33.844 26.203 1 98.5 403 ARG A O 1
ATOM 2995 N N . SER A 1 404 ? -14.047 32.375 24.656 1 98.5 404 SER A N 1
ATOM 2996 C CA . SER A 1 404 ? -14.641 31.438 25.609 1 98.5 404 SER A CA 1
ATOM 2997 C C . SER A 1 404 ? -13.617 30.922 26.609 1 98.5 404 SER A C 1
ATOM 2999 O O . SER A 1 404 ? -13.938 30.688 27.766 1 98.5 404 SER A O 1
ATOM 3001 N N . TRP A 1 405 ? -12.391 30.703 26.156 1 98.19 405 TRP A N 1
ATOM 3002 C CA . TRP A 1 405 ? -11.367 30.078 26.984 1 98.19 405 TRP A CA 1
ATOM 3003 C C . TRP A 1 405 ? -10.484 31.125 27.656 1 98.19 405 TRP A C 1
ATOM 3005 O O . TRP A 1 405 ? -9.695 30.797 28.547 1 98.19 405 TRP A O 1
ATOM 3015 N N . GLY A 1 406 ? -10.578 32.375 27.25 1 97.88 406 GLY A N 1
ATOM 3016 C CA . GLY A 1 406 ? -9.766 33.438 27.797 1 97.88 406 GLY A CA 1
ATOM 3017 C C . GLY A 1 406 ? -8.305 33.344 27.422 1 97.88 406 GLY A C 1
ATOM 3018 O O . GLY A 1 406 ? -7.422 33.625 28.234 1 97.88 406 GLY A O 1
ATOM 3019 N N . THR A 1 407 ? -8.055 32.781 26.312 1 97.75 407 THR A N 1
ATOM 3020 C CA . THR A 1 407 ? -6.695 32.656 25.781 1 97.75 407 THR A CA 1
ATOM 3021 C C . THR A 1 407 ? -6.496 33.531 24.562 1 97.75 407 THR A C 1
ATOM 3023 O O . THR A 1 407 ? -7.441 34.156 24.078 1 97.75 407 THR A O 1
ATOM 3026 N N . GLN A 1 408 ? -5.262 33.656 24.078 1 95.88 408 GLN A N 1
ATOM 3027 C CA . GLN A 1 408 ? -5.027 34.625 23.031 1 95.88 408 GLN A CA 1
ATOM 3028 C C . GLN A 1 408 ? -4.258 34.031 21.875 1 95.88 408 GLN A C 1
ATOM 3030 O O . GLN A 1 408 ? -4.23 34.594 20.781 1 95.88 408 GLN A O 1
ATOM 3035 N N . ALA A 1 409 ? -3.674 32.938 22.078 1 95.75 409 ALA A N 1
ATOM 3036 C CA . ALA A 1 409 ? -2.77 32.406 21.047 1 95.75 409 ALA A CA 1
ATOM 3037 C C . ALA A 1 409 ? -3.518 31.531 20.047 1 95.75 409 ALA A C 1
ATOM 3039 O O . ALA A 1 409 ? -4.332 30.688 20.438 1 95.75 409 ALA A O 1
ATOM 3040 N N . ALA A 1 410 ? -3.332 31.766 18.844 1 97.12 410 ALA A N 1
ATOM 3041 C CA . ALA A 1 410 ? -3.832 30.984 17.719 1 97.12 410 ALA A CA 1
ATOM 3042 C C . ALA A 1 410 ? -2.811 30.938 16.578 1 97.12 410 ALA A C 1
ATOM 3044 O O . ALA A 1 410 ? -2.229 31.953 16.219 1 97.12 410 ALA A O 1
ATOM 3045 N N . LEU A 1 411 ? -2.525 29.766 16.094 1 96.25 411 LEU A N 1
ATOM 3046 C CA . LEU A 1 411 ? -1.531 29.594 15.039 1 96.25 411 LEU A CA 1
ATOM 3047 C C . LEU A 1 411 ? -2.146 28.938 13.805 1 96.25 411 LEU A C 1
ATOM 3049 O O . LEU A 1 411 ? -2.779 27.891 13.914 1 96.25 411 LEU A O 1
ATOM 3053 N N . GLY A 1 412 ? -1.985 29.5 12.656 1 95.12 412 GLY A N 1
ATOM 3054 C CA . GLY A 1 412 ? -2.494 28.953 11.406 1 95.12 412 GLY A CA 1
ATOM 3055 C C . GLY A 1 412 ? -3.533 29.844 10.75 1 95.12 412 GLY A C 1
ATOM 3056 O O . GLY A 1 412 ? -3.557 29.984 9.523 1 95.12 412 GLY A O 1
ATOM 3057 N N . VAL A 1 413 ? -4.312 30.531 11.492 1 94.44 413 VAL A N 1
ATOM 3058 C CA . VAL A 1 413 ? -5.473 31.281 11.008 1 94.44 413 VAL A CA 1
ATOM 3059 C C . VAL A 1 413 ? -5.004 32.5 10.242 1 94.44 413 VAL A C 1
ATOM 3061 O O . VAL A 1 413 ? -5.773 33.094 9.477 1 94.44 413 VAL A O 1
ATOM 3064 N N . GLN A 1 414 ? -3.727 32.844 10.32 1 91.06 414 GLN A N 1
ATOM 3065 C CA . GLN A 1 414 ? -3.178 34.031 9.695 1 91.06 414 GLN A CA 1
ATOM 3066 C C . GLN A 1 414 ? -3.191 33.938 8.172 1 91.06 414 GLN A C 1
ATOM 3068 O O . GLN A 1 414 ? -3.26 34.938 7.469 1 91.06 414 GLN A O 1
ATOM 3073 N N . SER A 1 415 ? -3.148 32.688 7.691 1 93.19 415 SER A N 1
ATOM 3074 C CA . SER A 1 415 ? -3.223 32.5 6.25 1 93.19 415 SER A CA 1
ATOM 3075 C C . SER A 1 415 ? -4.652 32.656 5.742 1 93.19 415 SER A C 1
ATOM 3077 O O . SER A 1 415 ? -5.594 32.125 6.34 1 93.19 415 SER A O 1
ATOM 3079 N N . PRO A 1 416 ? -4.762 33.375 4.637 1 91.19 416 PRO A N 1
ATOM 3080 C CA . PRO A 1 416 ? -6.109 33.5 4.078 1 91.19 416 PRO A CA 1
ATOM 3081 C C . PRO A 1 416 ? -6.711 32.188 3.645 1 91.19 416 PRO A C 1
ATOM 3083 O O . PRO A 1 416 ? -7.934 32.031 3.59 1 91.19 416 PRO A O 1
ATOM 3086 N N . ALA A 1 417 ? -5.883 31.234 3.418 1 92.88 417 ALA A N 1
ATOM 3087 C CA . ALA A 1 417 ? -6.348 29.953 2.928 1 92.88 417 ALA A CA 1
ATOM 3088 C C . ALA A 1 417 ? -6.438 28.922 4.062 1 92.88 417 ALA A C 1
ATOM 3090 O O . ALA A 1 417 ? -6.645 27.734 3.818 1 92.88 417 ALA A O 1
ATOM 3091 N N . ALA A 1 418 ? -6.324 29.391 5.262 1 96.69 418 ALA A N 1
ATOM 3092 C CA . ALA A 1 418 ? -6.281 28.484 6.406 1 96.69 418 ALA A CA 1
ATOM 3093 C C . ALA A 1 418 ? -7.602 27.734 6.559 1 96.69 418 ALA A C 1
ATOM 3095 O O . ALA A 1 418 ? -8.68 28.312 6.43 1 96.69 418 ALA A O 1
ATOM 3096 N N . VAL A 1 419 ? -7.492 26.406 6.777 1 97.38 419 VAL A N 1
ATOM 3097 C CA . VAL A 1 419 ? -8.664 25.594 7.051 1 97.38 419 VAL A CA 1
ATOM 3098 C C . VAL A 1 419 ? -8.477 24.859 8.383 1 97.38 419 VAL A C 1
ATOM 3100 O O . VAL A 1 419 ? -9.344 24.094 8.797 1 97.38 419 VAL A O 1
ATOM 3103 N N . MET A 1 420 ? -7.367 25.062 9 1 98.5 420 MET A N 1
ATOM 3104 C CA . MET A 1 420 ? -7.027 24.547 10.328 1 98.5 420 MET A CA 1
ATOM 3105 C C . MET A 1 420 ? -6.418 25.641 11.195 1 98.5 420 MET A C 1
ATOM 3107 O O . MET A 1 420 ? -5.898 26.641 10.68 1 98.5 420 MET A O 1
ATOM 3111 N N . CYS A 1 421 ? -6.508 25.469 12.484 1 98.5 421 CYS A N 1
ATOM 3112 C CA . CYS A 1 421 ? -5.902 26.391 13.438 1 98.5 421 CYS A CA 1
ATOM 3113 C C . CYS A 1 421 ? -5.621 25.688 14.766 1 98.5 421 CYS A C 1
ATOM 3115 O O . CYS A 1 421 ? -6.445 24.922 15.25 1 98.5 421 CYS A O 1
ATOM 3117 N N . ALA A 1 422 ? -4.441 25.859 15.258 1 98.12 422 ALA A N 1
ATOM 3118 C CA . ALA A 1 422 ? -4.168 25.5 16.641 1 98.12 422 ALA A CA 1
ATOM 3119 C C . ALA A 1 422 ? -4.598 26.609 17.594 1 98.12 422 ALA A C 1
ATOM 3121 O O . ALA A 1 422 ? -4.105 27.734 17.516 1 98.12 422 ALA A O 1
ATOM 3122 N N . VAL A 1 423 ? -5.496 26.297 18.469 1 98.62 423 VAL A N 1
ATOM 3123 C CA . VAL A 1 423 ? -6.012 27.266 19.422 1 98.62 423 VAL A CA 1
ATOM 3124 C C . VAL A 1 423 ? -5.574 26.891 20.828 1 98.62 423 VAL A C 1
ATOM 3126 O O . VAL A 1 423 ? -5.711 25.734 21.25 1 98.62 423 VAL A O 1
ATOM 3129 N N . GLU A 1 424 ? -5.027 27.828 21.516 1 98 424 GLU A N 1
ATOM 3130 C CA . GLU A 1 424 ? -4.562 27.594 22.875 1 98 424 GLU A CA 1
ATOM 3131 C C . GLU A 1 424 ? -5.723 27.234 23.797 1 98 424 GLU A C 1
ATOM 3133 O O . GLU A 1 424 ? -6.758 27.891 23.797 1 98 424 GLU A O 1
ATOM 3138 N N . LEU A 1 425 ? -5.543 26.156 24.5 1 98.25 425 LEU A N 1
ATOM 3139 C CA . LEU A 1 425 ? -6.523 25.719 25.484 1 98.25 425 LEU A CA 1
ATOM 3140 C C . LEU A 1 425 ? -6.348 26.469 26.797 1 98.25 425 LEU A C 1
ATOM 3142 O O . LEU A 1 425 ? -5.266 26.984 27.078 1 98.25 425 LEU A O 1
ATOM 3146 N N . PRO A 1 426 ? -7.414 26.531 27.609 1 96.94 426 PRO A N 1
ATOM 3147 C CA . PRO A 1 426 ? -7.25 27.125 28.938 1 96.94 426 PRO A CA 1
ATOM 3148 C C . PRO A 1 426 ? -6.422 26.25 29.891 1 96.94 426 PRO A C 1
ATOM 3150 O O . PRO A 1 426 ? -6.094 25.109 29.547 1 96.94 426 PRO A O 1
ATOM 3153 N N . GLN A 1 427 ? -6.078 26.828 30.953 1 93.44 427 GLN A N 1
ATOM 3154 C CA . GLN A 1 427 ? -5.387 26.047 31.969 1 93.44 427 GLN A CA 1
ATOM 3155 C C . GLN A 1 427 ? -6.316 25.016 32.594 1 93.44 427 GLN A C 1
ATOM 3157 O O . GLN A 1 427 ? -7.512 25.266 32.781 1 93.44 427 GLN A O 1
ATOM 3162 N N . PHE A 1 428 ? -5.758 23.891 32.75 1 92.44 428 PHE A N 1
ATOM 3163 C CA . PHE A 1 428 ? -6.469 22.828 33.438 1 92.44 428 PHE A CA 1
ATOM 3164 C C . PHE A 1 428 ? -6.043 22.766 34.906 1 92.44 428 PHE A C 1
ATOM 3166 O O . PHE A 1 428 ? -4.883 22.469 35.188 1 92.44 428 PHE A O 1
ATOM 3173 N N . SER A 1 429 ? -6.934 23.094 35.781 1 84.88 429 SER A N 1
ATOM 3174 C CA . SER A 1 429 ? -6.656 23.297 37.188 1 84.88 429 SER A CA 1
ATOM 3175 C C . SER A 1 429 ? -5.871 22.125 37.781 1 84.88 429 SER A C 1
ATOM 3177 O O . SER A 1 429 ? -6.336 20.984 37.75 1 84.88 429 SER A O 1
ATOM 3179 N N . GLY A 1 430 ? -4.645 22.406 38.281 1 85.56 430 GLY A N 1
ATOM 3180 C CA . GLY A 1 430 ? -3.842 21.422 38.969 1 85.56 430 GLY A CA 1
ATOM 3181 C C . GLY A 1 430 ? -3.137 20.453 38.062 1 85.56 430 GLY A C 1
ATOM 3182 O O . GLY A 1 430 ? -2.467 19.531 38.531 1 85.56 430 GLY A O 1
ATOM 3183 N N . ARG A 1 431 ? -3.26 20.578 36.812 1 90.75 431 ARG A N 1
ATOM 3184 C CA . ARG A 1 431 ? -2.672 19.656 35.844 1 90.75 431 ARG A CA 1
ATOM 3185 C C . ARG A 1 431 ? -1.78 20.406 34.844 1 90.75 431 ARG A C 1
ATOM 3187 O O . ARG A 1 431 ? -2.27 20.969 33.875 1 90.75 431 ARG A O 1
ATOM 3194 N N . PRO A 1 432 ? -0.491 20.453 35.062 1 93.44 432 PRO A N 1
ATOM 3195 C CA . PRO A 1 432 ? 0.413 21.172 34.156 1 93.44 432 PRO A CA 1
ATOM 3196 C C . PRO A 1 432 ? 0.378 20.625 32.719 1 93.44 432 PRO A C 1
ATOM 3198 O O . PRO A 1 432 ? 0.171 19.438 32.531 1 93.44 432 PRO A O 1
ATOM 3201 N N . PRO A 1 433 ? 0.617 21.516 31.75 1 95.62 433 PRO A N 1
ATOM 3202 C CA . PRO A 1 433 ? 0.642 21.078 30.359 1 95.62 433 PRO A CA 1
ATOM 3203 C C . PRO A 1 433 ? 1.617 19.922 30.109 1 95.62 433 PRO A C 1
ATOM 3205 O O . PRO A 1 433 ? 2.764 19.984 30.562 1 95.62 433 PRO A O 1
ATOM 3208 N N . SER A 1 434 ? 1.183 18.875 29.422 1 94.81 434 SER A N 1
ATOM 3209 C CA . SER A 1 434 ? 1.992 17.703 29.078 1 94.81 434 SER A CA 1
ATOM 3210 C C . SER A 1 434 ? 1.343 16.875 27.984 1 94.81 434 SER A C 1
ATOM 3212 O O . SER A 1 434 ? 0.161 17.062 27.672 1 94.81 434 SER A O 1
ATOM 3214 N N . GLY A 1 435 ? 2.16 16.109 27.438 1 92.94 435 GLY A N 1
ATOM 3215 C CA . GLY A 1 435 ? 1.617 15.172 26.453 1 92.94 435 GLY A CA 1
ATOM 3216 C C . GLY A 1 435 ? 0.569 14.242 27.047 1 92.94 435 GLY A C 1
ATOM 3217 O O . GLY A 1 435 ? -0.426 13.93 26.391 1 92.94 435 GLY A O 1
ATOM 3218 N N . ALA A 1 436 ? 0.817 13.828 28.203 1 92.44 436 ALA A N 1
ATOM 3219 C CA . ALA A 1 436 ? -0.12 12.938 28.891 1 92.44 436 ALA A CA 1
ATOM 3220 C C . ALA A 1 436 ? -1.467 13.625 29.094 1 92.44 436 ALA A C 1
ATOM 3222 O O . ALA A 1 436 ? -2.52 13.008 28.922 1 92.44 436 ALA A O 1
ATOM 3223 N N . LEU A 1 437 ? -1.394 14.883 29.562 1 94.56 437 LEU A N 1
ATOM 3224 C CA . LEU A 1 437 ? -2.629 15.633 29.734 1 94.56 437 LEU A CA 1
ATOM 3225 C C . LEU A 1 437 ? -3.361 15.797 28.406 1 94.56 437 LEU A C 1
ATOM 3227 O O . LEU A 1 437 ? -4.586 15.672 28.344 1 94.56 437 LEU A O 1
ATOM 3231 N N . ALA A 1 438 ? -2.617 16.062 27.359 1 96.25 438 ALA A N 1
ATOM 3232 C CA . ALA A 1 438 ? -3.213 16.219 26.031 1 96.25 438 ALA A CA 1
ATOM 3233 C C . ALA A 1 438 ? -3.975 14.953 25.641 1 96.25 438 ALA A C 1
ATOM 3235 O O . ALA A 1 438 ? -5.102 15.039 25.141 1 96.25 438 ALA A O 1
ATOM 3236 N N . ALA A 1 439 ? -3.344 13.844 25.844 1 93.81 439 ALA A N 1
ATOM 3237 C CA . ALA A 1 439 ? -3.973 12.562 25.516 1 93.81 439 ALA A CA 1
ATOM 3238 C C . ALA A 1 439 ? -5.25 12.359 26.328 1 93.81 439 ALA A C 1
ATOM 3240 O O . ALA A 1 439 ? -6.254 11.875 25.797 1 93.81 439 ALA A O 1
ATOM 3241 N N . THR A 1 440 ? -5.188 12.695 27.562 1 94 440 THR A N 1
ATOM 3242 C CA . THR A 1 440 ? -6.328 12.539 28.453 1 94 440 THR A CA 1
ATOM 3243 C C . THR A 1 440 ? -7.492 13.414 28 1 94 440 THR A C 1
ATOM 3245 O O . THR A 1 440 ? -8.641 12.969 27.984 1 94 440 THR A O 1
ATOM 3248 N N . ILE A 1 441 ? -7.188 14.633 27.656 1 96.75 441 ILE A N 1
ATOM 3249 C CA . ILE A 1 441 ? -8.219 15.578 27.25 1 96.75 441 ILE A CA 1
ATOM 3250 C C . ILE A 1 441 ? -8.82 15.125 25.906 1 96.75 441 ILE A C 1
ATOM 3252 O O . ILE A 1 441 ? -10.039 15.18 25.734 1 96.75 441 ILE A O 1
ATOM 3256 N N . HIS A 1 442 ? -7.98 14.727 24.969 1 97.06 442 HIS A N 1
ATOM 3257 C CA . HIS A 1 442 ? -8.461 14.203 23.703 1 97.06 442 HIS A CA 1
ATOM 3258 C C . HIS A 1 442 ? -9.43 13.047 23.906 1 97.06 442 HIS A C 1
ATOM 3260 O O . HIS A 1 442 ? -10.523 13.031 23.328 1 97.06 442 HIS A O 1
ATOM 3266 N N . ALA A 1 443 ? -9.047 12.117 24.75 1 95.62 443 ALA A N 1
ATOM 3267 C CA . ALA A 1 443 ? -9.867 10.945 25.031 1 95.62 443 ALA A CA 1
ATOM 3268 C C . ALA A 1 443 ? -11.188 11.336 25.672 1 95.62 443 ALA A C 1
ATOM 3270 O O . ALA A 1 443 ? -12.242 10.781 25.344 1 95.62 443 ALA A O 1
ATOM 3271 N N . ALA A 1 444 ? -11.172 12.273 26.594 1 96.81 444 ALA A N 1
ATOM 3272 C CA . ALA A 1 444 ? -12.375 12.727 27.281 1 96.81 444 ALA A CA 1
ATOM 3273 C C . ALA A 1 444 ? -13.336 13.414 26.312 1 96.81 444 ALA A C 1
ATOM 3275 O O . ALA A 1 444 ? -14.555 13.203 26.391 1 96.81 444 ALA A O 1
ATOM 3276 N N . LEU A 1 445 ? -12.781 14.25 25.453 1 98.31 445 LEU A N 1
ATOM 3277 C CA . LEU A 1 445 ? -13.617 14.93 24.469 1 98.31 445 LEU A CA 1
ATOM 3278 C C . LEU A 1 445 ? -14.336 13.922 23.578 1 98.31 445 LEU A C 1
ATOM 3280 O O . LEU A 1 445 ? -15.523 14.078 23.281 1 98.31 445 LEU A O 1
ATOM 3284 N N . ARG A 1 446 ? -13.633 12.906 23.172 1 97.31 446 ARG A N 1
ATOM 3285 C CA . ARG A 1 446 ? -14.219 11.883 22.312 1 97.31 446 ARG A CA 1
ATOM 3286 C C . ARG A 1 446 ? -15.234 11.047 23.094 1 97.31 446 ARG A C 1
ATOM 3288 O O . ARG A 1 446 ? -16.359 10.852 22.625 1 97.31 446 ARG A O 1
ATOM 3295 N N . ARG A 1 447 ? -14.906 10.539 24.234 1 96.12 447 ARG A N 1
ATOM 3296 C CA . ARG A 1 447 ? -15.695 9.562 24.969 1 96.12 447 ARG A CA 1
ATOM 3297 C C . ARG A 1 447 ? -16.891 10.219 25.641 1 96.12 447 ARG A C 1
ATOM 3299 O O . ARG A 1 447 ? -18 9.68 25.641 1 96.12 447 ARG A O 1
ATOM 3306 N N . GLU A 1 448 ? -16.688 11.406 26.219 1 96.69 448 GLU A N 1
ATOM 3307 C CA . GLU A 1 448 ? -17.703 12.016 27.062 1 96.69 448 GLU A CA 1
ATOM 3308 C C . GLU A 1 448 ? -18.547 13.016 26.281 1 96.69 448 GLU A C 1
ATOM 3310 O O . GLU A 1 448 ? -19.703 13.273 26.625 1 96.69 448 GLU A O 1
ATOM 3315 N N . HIS A 1 449 ? -17.969 13.539 25.266 1 97.88 449 HIS A N 1
ATOM 3316 C CA . HIS A 1 449 ? -18.672 14.633 24.594 1 97.88 449 HIS A CA 1
ATOM 3317 C C . HIS A 1 449 ? -18.875 14.344 23.109 1 97.88 449 HIS A C 1
ATOM 3319 O O . HIS A 1 449 ? -19.469 15.156 22.391 1 97.88 449 HIS A O 1
ATOM 3325 N N . SER A 1 450 ? -18.375 13.203 22.562 1 98 450 SER A N 1
ATOM 3326 C CA . SER A 1 450 ? -18.484 12.82 21.156 1 98 450 SER A CA 1
ATOM 3327 C C . SER A 1 450 ? -17.906 13.891 20.234 1 98 450 SER A C 1
ATOM 3329 O O . SER A 1 450 ? -18.5 14.227 19.203 1 98 450 SER A O 1
ATOM 3331 N N . ILE A 1 451 ? -16.812 14.523 20.703 1 98.69 451 ILE A N 1
ATOM 3332 C CA . ILE A 1 451 ? -16.078 15.516 19.922 1 98.69 451 ILE A CA 1
ATOM 3333 C C . ILE A 1 451 ? -14.711 14.969 19.531 1 98.69 451 ILE A C 1
ATOM 3335 O O . ILE A 1 451 ? -13.945 14.531 20.391 1 98.69 451 ILE A O 1
ATOM 3339 N N . GLU A 1 452 ? -14.5 14.914 18.266 1 98.5 452 GLU A N 1
ATOM 3340 C CA . GLU A 1 452 ? -13.188 14.492 17.766 1 98.5 452 GLU A CA 1
ATOM 3341 C C . GLU A 1 452 ? -12.336 15.695 17.375 1 98.5 452 GLU A C 1
ATOM 3343 O O . GLU A 1 452 ? -12.648 16.391 16.406 1 98.5 452 GLU A O 1
ATOM 3348 N N . VAL A 1 453 ? -11.297 15.938 18.078 1 98.56 453 VAL A N 1
ATOM 3349 C CA . VAL A 1 453 ? -10.375 17.047 17.828 1 98.56 453 VAL A CA 1
ATOM 3350 C C . VAL A 1 453 ? -9 16.719 18.406 1 98.56 453 VAL A C 1
ATOM 3352 O O . VAL A 1 453 ? -8.906 16.203 19.516 1 98.56 453 VAL A O 1
ATOM 3355 N N . PRO A 1 454 ? -7.957 16.922 17.656 1 97.62 454 PRO A N 1
ATOM 3356 C CA . PRO A 1 454 ? -6.637 16.641 18.234 1 97.62 454 PRO A CA 1
ATOM 3357 C C . PRO A 1 454 ? -6.223 17.656 19.297 1 97.62 454 PRO A C 1
ATOM 3359 O O . PRO A 1 454 ? -6.492 18.844 19.156 1 97.62 454 PRO A O 1
ATOM 3362 N N . VAL A 1 455 ? -5.629 17.156 20.375 1 97.38 455 VAL A N 1
ATOM 3363 C CA . VAL A 1 455 ? -5.066 17.953 21.453 1 97.38 455 VAL A CA 1
ATOM 3364 C C . VAL A 1 455 ? -3.582 17.625 21.625 1 97.38 455 VAL A C 1
ATOM 3366 O O . VAL A 1 455 ? -3.17 16.469 21.484 1 97.38 455 VAL A O 1
ATOM 3369 N N . ALA A 1 456 ? -2.834 18.641 21.828 1 95.88 456 ALA A N 1
ATOM 3370 C CA . ALA A 1 456 ? -1.394 18.453 21.953 1 95.88 456 ALA A CA 1
ATOM 3371 C C . ALA A 1 456 ? -0.786 19.453 22.938 1 95.88 456 ALA A C 1
ATOM 3373 O O . ALA A 1 456 ? -1.418 20.453 23.266 1 95.88 456 ALA A O 1
ATOM 3374 N N . CYS A 1 457 ? 0.346 19.094 23.438 1 94.75 457 CYS A N 1
ATOM 3375 C CA . CYS A 1 457 ? 1.17 20.016 24.234 1 94.75 457 CYS A CA 1
ATOM 3376 C C . CYS A 1 457 ? 2.42 20.422 23.453 1 94.75 457 CYS A C 1
ATOM 3378 O O . CYS A 1 457 ? 3.176 19.562 23 1 94.75 457 CYS A O 1
ATOM 3380 N N . ALA A 1 458 ? 2.592 21.656 23.234 1 91 458 ALA A N 1
ATOM 3381 C CA . ALA A 1 458 ? 3.77 22.203 22.562 1 91 458 ALA A CA 1
ATOM 3382 C C . ALA A 1 458 ? 4.156 23.547 23.156 1 91 458 ALA A C 1
ATOM 3384 O O . ALA A 1 458 ? 3.291 24.375 23.438 1 91 458 ALA A O 1
ATOM 3385 N N . GLY A 1 459 ? 5.426 23.703 23.391 1 88 459 GLY A N 1
ATOM 3386 C CA . GLY A 1 459 ? 5.906 24.969 23.922 1 88 459 GLY A CA 1
ATOM 3387 C C . GLY A 1 459 ? 5.387 25.266 25.328 1 88 459 GLY A C 1
ATOM 3388 O O . GLY A 1 459 ? 5.086 26.406 25.656 1 88 459 GLY A O 1
ATOM 3389 N N . GLY A 1 460 ? 5.055 24.312 25.984 1 89.94 460 GLY A N 1
ATOM 3390 C CA . GLY A 1 460 ? 4.609 24.484 27.359 1 89.94 460 GLY A CA 1
ATOM 3391 C C . GLY A 1 460 ? 3.141 24.844 27.469 1 89.94 460 GLY A C 1
ATOM 3392 O O . GLY A 1 460 ? 2.662 25.188 28.562 1 89.94 460 GLY A O 1
ATOM 3393 N N . ARG A 1 461 ? 2.486 24.719 26.375 1 93.69 461 ARG A N 1
ATOM 3394 C CA . ARG A 1 461 ? 1.067 25.062 26.344 1 93.69 461 ARG A CA 1
ATOM 3395 C C . ARG A 1 461 ? 0.244 23.922 25.766 1 93.69 461 ARG A C 1
ATOM 3397 O O . ARG A 1 461 ? 0.777 23.062 25.062 1 93.69 461 ARG A O 1
ATOM 3404 N N . MET A 1 462 ? -0.988 23.953 26.156 1 96.56 462 MET A N 1
ATOM 3405 C CA . MET A 1 462 ? -1.94 23 25.594 1 96.56 462 MET A CA 1
ATOM 3406 C C . MET A 1 462 ? -2.652 23.609 24.391 1 96.56 462 MET A C 1
ATOM 3408 O O . MET A 1 462 ? -3.002 24.797 24.391 1 96.56 462 MET A O 1
ATOM 3412 N N . TRP A 1 463 ? -2.795 22.781 23.344 1 97.5 463 TRP A N 1
ATOM 3413 C CA . TRP A 1 463 ? -3.416 23.25 22.109 1 97.5 463 TRP A CA 1
ATOM 3414 C C . TRP A 1 463 ? -4.488 22.266 21.641 1 97.5 463 TRP A C 1
ATOM 3416 O O . TRP A 1 463 ? -4.414 21.078 21.938 1 97.5 463 TRP A O 1
ATOM 3426 N N . CYS A 1 464 ? -5.453 22.719 21.016 1 97.38 464 CYS A N 1
ATOM 3427 C CA . CYS A 1 464 ? -6.309 21.906 20.172 1 97.38 464 CYS A CA 1
ATOM 3428 C C . CYS A 1 464 ? -6.234 22.375 18.719 1 97.38 464 CYS A C 1
ATOM 3430 O O . CYS A 1 464 ? -6.23 23.578 18.438 1 97.38 464 CYS A O 1
ATOM 3432 N N . ARG A 1 465 ? -6.066 21.516 17.781 1 98.44 465 ARG A N 1
ATOM 3433 C CA . ARG A 1 465 ? -6.051 21.859 16.375 1 98.44 465 ARG A CA 1
ATOM 3434 C C . ARG A 1 465 ? -7.41 21.609 15.727 1 98.44 465 ARG A C 1
ATOM 3436 O O . ARG A 1 465 ? -7.758 20.469 15.422 1 98.44 465 ARG A O 1
ATOM 3443 N N . ILE A 1 466 ? -8.109 22.656 15.477 1 98.69 466 ILE A N 1
ATOM 3444 C CA . ILE A 1 466 ? -9.422 22.5 14.867 1 98.69 466 ILE A CA 1
ATOM 3445 C C . ILE A 1 466 ? -9.297 22.531 13.352 1 98.69 466 ILE A C 1
ATOM 3447 O O . ILE A 1 466 ? -8.367 23.141 12.812 1 98.69 466 ILE A O 1
ATOM 3451 N N . SER A 1 467 ? -10.188 21.844 12.727 1 98.69 467 SER A N 1
ATOM 3452 C CA . SER A 1 467 ? -10.391 21.875 11.281 1 98.69 467 SER A CA 1
ATOM 3453 C C . SER A 1 467 ? -11.781 22.406 10.938 1 98.69 467 SER A C 1
ATOM 3455 O O . SER A 1 467 ? -12.727 22.25 11.711 1 98.69 467 SER A O 1
ATOM 3457 N N . VAL A 1 468 ? -11.891 23.062 9.828 1 98.56 468 VAL A N 1
ATOM 3458 C CA . VAL A 1 468 ? -13.188 23.5 9.32 1 98.56 468 VAL A CA 1
ATOM 3459 C C . VAL A 1 468 ? -13.414 22.922 7.922 1 98.56 468 VAL A C 1
ATOM 3461 O O . VAL A 1 468 ? -12.523 22.984 7.066 1 98.56 468 VAL A O 1
ATOM 3464 N N . GLN A 1 469 ? -14.5 22.312 7.711 1 98.5 469 GLN A N 1
ATOM 3465 C CA . GLN A 1 469 ? -14.953 21.812 6.418 1 98.5 469 GLN A CA 1
ATOM 3466 C C . GLN A 1 469 ? -16.406 22.203 6.164 1 98.5 469 GLN A C 1
ATOM 3468 O O . GLN A 1 469 ? -17.078 22.734 7.051 1 98.5 469 GLN A O 1
ATOM 3473 N N . VAL A 1 470 ? -16.938 21.969 4.984 1 98.44 470 VAL A N 1
ATOM 3474 C CA . VAL A 1 470 ? -18.234 22.469 4.531 1 98.44 470 VAL A CA 1
ATOM 3475 C C . VAL A 1 470 ? -19.344 21.797 5.324 1 98.44 470 VAL A C 1
ATOM 3477 O O . VAL A 1 470 ? -20.5 22.234 5.27 1 98.44 470 VAL A O 1
ATOM 3480 N N . TYR A 1 471 ? -19.016 20.828 6.148 1 98.62 471 TYR A N 1
ATOM 3481 C CA . TYR A 1 471 ? -20.047 20.125 6.91 1 98.62 471 TYR A CA 1
ATOM 3482 C C . TYR A 1 471 ? -20.109 20.656 8.336 1 98.62 471 TYR A C 1
ATOM 3484 O O . TYR A 1 471 ? -20.922 20.188 9.141 1 98.62 471 TYR A O 1
ATOM 3492 N N . ASN A 1 472 ? -19.281 21.625 8.734 1 98.81 472 ASN A N 1
ATOM 3493 C CA . ASN A 1 472 ? -19.25 22.172 10.086 1 98.81 472 ASN A CA 1
ATOM 3494 C C . ASN A 1 472 ? -20.078 23.438 10.195 1 98.81 472 ASN A C 1
ATOM 3496 O O . ASN A 1 472 ? -20.328 24.125 9.195 1 98.81 472 ASN A O 1
ATOM 3500 N N . GLU A 1 473 ? -20.469 23.703 11.336 1 98.81 473 GLU A N 1
ATOM 3501 C CA . GLU A 1 473 ? -21.141 24.938 11.711 1 98.81 473 GLU A CA 1
ATOM 3502 C C . GLU A 1 473 ? -20.547 25.531 12.984 1 98.81 473 GLU A C 1
ATOM 3504 O O . GLU A 1 473 ? -19.844 24.844 13.719 1 98.81 473 GLU A O 1
ATOM 3509 N N . LEU A 1 474 ? -20.844 26.812 13.203 1 98.81 474 LEU A N 1
ATOM 3510 C CA . LEU A 1 474 ? -20.297 27.5 14.375 1 98.81 474 LEU A CA 1
ATOM 3511 C C . LEU A 1 474 ? -20.734 26.797 15.664 1 98.81 474 LEU A C 1
ATOM 3513 O O . LEU A 1 474 ? -20 26.781 16.641 1 98.81 474 LEU A O 1
ATOM 3517 N N . SER A 1 475 ? -21.891 26.156 15.625 1 98.81 475 SER A N 1
ATOM 3518 C CA . SER A 1 475 ? -22.422 25.469 16.797 1 98.81 475 SER A CA 1
ATOM 3519 C C . SER A 1 475 ? -21.531 24.297 17.203 1 98.81 475 SER A C 1
ATOM 3521 O O . SER A 1 475 ? -21.453 23.938 18.375 1 98.81 475 SER A O 1
ATOM 3523 N N . ASP A 1 476 ? -20.875 23.656 16.219 1 98.88 476 ASP A N 1
ATOM 3524 C CA . ASP A 1 476 ? -19.938 22.594 16.531 1 98.88 476 ASP A CA 1
ATOM 3525 C C . ASP A 1 476 ? -18.797 23.109 17.406 1 98.88 476 ASP A C 1
ATOM 3527 O O . ASP A 1 476 ? -18.375 22.438 18.359 1 98.88 476 ASP A O 1
ATOM 3531 N N . TYR A 1 477 ? -18.344 24.25 17.188 1 98.94 477 TYR A N 1
ATOM 3532 C CA . TYR A 1 477 ? -17.234 24.844 17.922 1 98.94 477 TYR A CA 1
ATOM 3533 C C . TYR A 1 477 ? -17.703 25.375 19.266 1 98.94 477 TYR A C 1
ATOM 3535 O O . TYR A 1 477 ? -16.938 25.375 20.234 1 98.94 477 TYR A O 1
ATOM 3543 N N . GLN A 1 478 ? -18.938 25.828 19.328 1 98.88 478 GLN A N 1
ATOM 3544 C CA . GLN A 1 478 ? -19.516 26.172 20.625 1 98.88 478 GLN A CA 1
ATOM 3545 C C . GLN A 1 478 ? -19.562 24.969 21.547 1 98.88 478 GLN A C 1
ATOM 3547 O O . GLN A 1 478 ? -19.266 25.078 22.734 1 98.88 478 GLN A O 1
ATOM 3552 N N . GLN A 1 479 ? -19.922 23.844 20.969 1 98.81 479 GLN A N 1
ATOM 3553 C CA . GLN A 1 479 ? -19.922 22.609 21.75 1 98.81 479 GLN A CA 1
ATOM 3554 C C . GLN A 1 479 ? -18.516 22.281 22.266 1 98.81 479 GLN A C 1
ATOM 3556 O O . GLN A 1 479 ? -18.344 21.859 23.406 1 98.81 479 GLN A O 1
ATOM 3561 N N . LEU A 1 480 ? -17.547 22.438 21.422 1 98.88 480 LEU A N 1
ATOM 3562 C CA . LEU A 1 480 ? -16.156 22.234 21.828 1 98.88 480 LEU A CA 1
ATOM 3563 C C . LEU A 1 480 ? -15.781 23.188 22.969 1 98.88 480 LEU A C 1
ATOM 3565 O O . LEU A 1 480 ? -15.172 22.766 23.953 1 98.88 480 LEU A O 1
ATOM 3569 N N . ALA A 1 481 ? -16.125 24.453 22.797 1 98.81 481 ALA A N 1
ATOM 3570 C CA . ALA A 1 481 ? -15.812 25.469 23.812 1 98.81 481 ALA A CA 1
ATOM 3571 C C . ALA A 1 481 ? -16.375 25.062 25.172 1 98.81 481 ALA A C 1
ATOM 3573 O O . ALA A 1 481 ? -15.664 25.109 26.188 1 98.81 481 ALA A O 1
ATOM 3574 N N . ASP A 1 482 ? -17.594 24.641 25.203 1 98.62 482 ASP A N 1
ATOM 3575 C CA . ASP A 1 482 ? -18.281 24.297 26.438 1 98.62 482 ASP A CA 1
ATOM 3576 C C . ASP A 1 482 ? -17.672 23.031 27.062 1 98.62 482 ASP A C 1
ATOM 3578 O O . ASP A 1 482 ? -17.484 22.969 28.281 1 98.62 482 ASP A O 1
ATOM 3582 N N . ALA A 1 483 ? -17.406 22.047 26.234 1 98.5 483 ALA A N 1
ATOM 3583 C CA . ALA A 1 483 ? -16.828 20.797 26.719 1 98.5 483 ALA A CA 1
ATOM 3584 C C . ALA A 1 483 ? -15.461 21.047 27.359 1 98.5 483 ALA A C 1
ATOM 3586 O O . ALA A 1 483 ? -15.156 20.484 28.406 1 98.5 483 ALA A O 1
ATOM 3587 N N . VAL A 1 484 ? -14.648 21.859 26.75 1 98.5 484 VAL A N 1
ATOM 3588 C CA . VAL A 1 484 ? -13.312 22.141 27.25 1 98.5 484 VAL A CA 1
ATOM 3589 C C . VAL A 1 484 ? -13.414 22.875 28.594 1 98.5 484 VAL A C 1
ATOM 3591 O O . VAL A 1 484 ? -12.656 22.594 29.516 1 98.5 484 VAL A O 1
ATOM 3594 N N . LYS A 1 485 ? -14.297 23.812 28.703 1 97.31 485 LYS A N 1
ATOM 3595 C CA . LYS A 1 485 ? -14.484 24.516 29.953 1 97.31 485 LYS A CA 1
ATOM 3596 C C . LYS A 1 485 ? -14.875 23.562 31.078 1 97.31 485 LYS A C 1
ATOM 3598 O O . LYS A 1 485 ? -14.398 23.688 32.219 1 97.31 485 LYS A O 1
ATOM 3603 N N . GLN A 1 486 ? -15.711 22.609 30.75 1 96.19 486 GLN A N 1
ATOM 3604 C CA . GLN A 1 486 ? -16.125 21.609 31.734 1 96.19 486 GLN A CA 1
ATOM 3605 C C . GLN A 1 486 ? -14.938 20.766 32.188 1 96.19 486 GLN A C 1
ATOM 3607 O O . GLN A 1 486 ? -14.766 20.5 33.375 1 96.19 486 GLN A O 1
ATOM 3612 N N . LEU A 1 487 ? -14.133 20.359 31.219 1 95.81 487 LEU A N 1
ATOM 3613 C CA . LEU A 1 487 ? -12.977 19.516 31.516 1 95.81 487 LEU A CA 1
ATOM 3614 C C . LEU A 1 487 ? -11.922 20.297 32.281 1 95.81 487 LEU A C 1
ATOM 3616 O O . LEU A 1 487 ? -11.188 19.734 33.094 1 95.81 487 LEU A O 1
ATOM 3620 N N . ALA A 1 488 ? -11.844 21.609 32 1 95.06 488 ALA A N 1
ATOM 3621 C CA . ALA A 1 488 ? -10.859 22.453 32.656 1 95.06 488 ALA A CA 1
ATOM 3622 C C . ALA A 1 488 ? -11.219 22.672 34.125 1 95.06 488 ALA A C 1
ATOM 3624 O O . ALA A 1 488 ? -10.328 22.797 34.969 1 95.06 488 ALA A O 1
ATOM 3625 N N . ALA A 1 489 ? -12.516 22.703 34.469 1 88.31 489 ALA A N 1
ATOM 3626 C CA . ALA A 1 489 ? -13.008 22.953 35.844 1 88.31 489 ALA A CA 1
ATOM 3627 C C . ALA A 1 489 ? -13.023 21.656 36.656 1 88.31 489 ALA A C 1
ATOM 3629 O O . ALA A 1 489 ? -12.992 21.703 37.875 1 88.31 489 ALA A O 1
ATOM 3630 N N . GLY A 1 490 ? -13.234 20.516 36.062 1 76.12 490 GLY A N 1
ATOM 3631 C CA . GLY A 1 490 ? -13.453 19.25 36.719 1 76.12 490 GLY A CA 1
ATOM 3632 C C . GLY A 1 490 ? -12.18 18.688 37.344 1 76.12 490 GLY A C 1
ATOM 3633 O O . GLY A 1 490 ? -11.078 19.078 36.969 1 76.12 490 GLY A O 1
ATOM 3634 N N . PRO A 1 491 ? -12.469 17.969 38.562 1 64.44 491 PRO A N 1
ATOM 3635 C CA . PRO A 1 491 ? -11.336 17.297 39.188 1 64.44 491 PRO A CA 1
ATOM 3636 C C . PRO A 1 491 ? -10.617 16.328 38.25 1 64.44 491 PRO A C 1
ATOM 3638 O O . PRO A 1 491 ? -11.172 15.938 37.219 1 64.44 491 PRO A O 1
ATOM 3641 N N . SER A 1 492 ? -9.281 16.281 38.375 1 53.91 492 SER A N 1
ATOM 3642 C CA . SER A 1 492 ? -8.484 15.328 37.625 1 53.91 492 SER A CA 1
ATOM 3643 C C . SER A 1 492 ? -9.188 13.984 37.5 1 53.91 492 SER A C 1
ATOM 3645 O O . SER A 1 492 ? -9.531 13.367 38.531 1 53.91 492 SER A O 1
ATOM 3647 N N . ALA A 1 493 ? -10.148 13.766 36.75 1 47.62 493 ALA A N 1
ATOM 3648 C CA . ALA A 1 493 ? -10.57 12.375 36.625 1 47.62 493 ALA A CA 1
ATOM 3649 C C . ALA A 1 493 ? -9.391 11.422 36.812 1 47.62 493 ALA A C 1
ATOM 3651 O O . ALA A 1 493 ? -8.273 11.727 36.375 1 47.62 493 ALA A O 1
ATOM 3652 N N . ALA A 1 494 ? -9.461 10.562 37.938 1 42.03 494 ALA A N 1
ATOM 3653 C CA . ALA A 1 494 ? -8.469 9.508 38.094 1 42.03 494 ALA A CA 1
ATOM 3654 C C . ALA A 1 494 ? -8.016 8.953 36.75 1 42.03 494 ALA A C 1
ATOM 36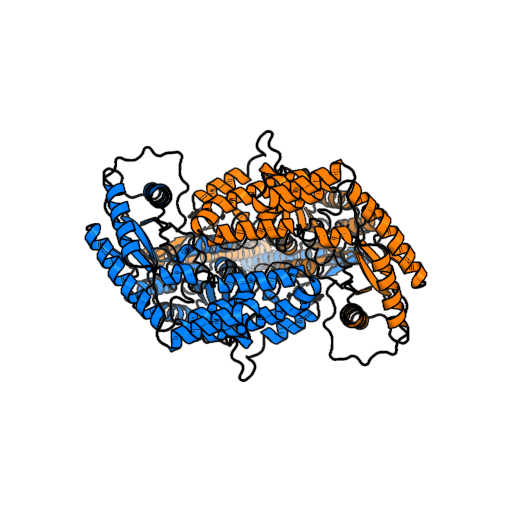56 O O . ALA A 1 494 ? -8.836 8.742 35.844 1 42.03 494 ALA A O 1
ATOM 3657 N N . PRO A 1 495 ? -6.715 9.062 36.469 1 42 495 PRO A N 1
ATOM 3658 C CA . PRO A 1 495 ? -6.262 8.477 35.188 1 42 495 PRO A CA 1
ATOM 3659 C C . PRO A 1 495 ? -6.883 7.109 34.906 1 42 495 PRO A C 1
ATOM 3661 O O . PRO A 1 495 ? -6.773 6.199 35.75 1 42 495 PRO A O 1
ATOM 3664 N N . ASP A 1 496 ? -8.102 6.984 34.531 1 37.78 496 ASP A N 1
ATOM 3665 C CA . ASP A 1 496 ? -8.242 5.59 34.125 1 37.78 496 ASP A CA 1
ATOM 3666 C C . ASP A 1 496 ? -6.938 5.059 33.531 1 37.78 496 ASP A C 1
ATOM 3668 O O . ASP A 1 496 ? -6.043 5.832 33.188 1 37.78 496 ASP A O 1
ATOM 3672 N N . ALA A 1 497 ? -6.887 3.699 33.156 1 37.91 497 ALA A N 1
ATOM 3673 C CA . ALA A 1 497 ? -5.727 3.072 32.531 1 37.91 497 ALA A CA 1
ATOM 3674 C C . ALA A 1 497 ? -5.156 3.953 31.438 1 37.91 497 ALA A C 1
ATOM 3676 O O . ALA A 1 497 ? -5.898 4.68 30.766 1 37.91 497 ALA A O 1
ATOM 3677 N N . PRO A 1 498 ? -3.83 4.004 31.344 1 36.94 498 PRO A N 1
ATOM 3678 C CA . PRO A 1 498 ? -3.057 4.816 30.406 1 36.94 498 PRO A CA 1
ATOM 3679 C C . PRO A 1 498 ? -3.717 4.918 29.031 1 36.94 498 PRO A C 1
ATOM 3681 O O . PRO A 1 498 ? -3.955 3.9 28.375 1 36.94 498 PRO A O 1
ATOM 3684 N N . ALA A 1 499 ? -4.582 5.828 28.781 1 33.62 499 ALA A N 1
ATOM 3685 C CA . ALA A 1 499 ? -5.066 6.098 27.438 1 33.62 499 ALA A CA 1
ATOM 3686 C C . ALA A 1 499 ? -3.912 6.441 26.5 1 33.62 499 ALA A C 1
ATOM 3688 O O . ALA A 1 499 ? -2.955 7.109 26.906 1 33.62 499 ALA A O 1
ATOM 3689 N N . ALA A 1 500 ? -3.926 5.98 25.312 1 33.22 500 ALA A N 1
ATOM 3690 C CA . ALA A 1 500 ? -3.035 6.027 24.156 1 33.22 500 ALA A CA 1
ATOM 3691 C C . ALA A 1 500 ? -2.809 7.465 23.688 1 33.22 500 ALA A C 1
ATOM 3693 O O . ALA A 1 500 ? -3.768 8.211 23.469 1 33.22 500 ALA A O 1
ATOM 3694 N N . ALA A 1 501 ? -1.7 8.18 23.969 1 31.94 501 ALA A N 1
ATOM 3695 C CA . ALA A 1 501 ? -1.28 9.5 23.5 1 31.94 501 ALA A CA 1
ATOM 3696 C C . ALA A 1 501 ? -1.69 9.734 22.047 1 31.94 501 ALA A C 1
ATOM 3698 O O . ALA A 1 501 ? -1.397 8.914 21.172 1 31.94 501 ALA A O 1
ATOM 3699 N N . ALA A 1 502 ? -2.523 10.742 21.594 1 32.16 502 ALA A N 1
ATOM 3700 C CA . ALA A 1 502 ? -2.994 11.078 20.25 1 32.16 502 ALA A CA 1
ATOM 3701 C C . ALA A 1 502 ? -1.834 11.492 19.344 1 32.16 502 ALA A C 1
ATOM 3703 O O . ALA A 1 502 ? -0.985 12.297 19.75 1 32.16 502 ALA A O 1
ATOM 3704 N N . PRO A 1 503 ? -1.591 10.773 18.25 1 29.94 503 PRO A N 1
ATOM 3705 C CA . PRO A 1 503 ? -0.537 11.164 17.328 1 29.94 503 PRO A CA 1
ATOM 3706 C C . PRO A 1 503 ? -0.747 12.57 16.75 1 29.94 503 PRO A C 1
ATOM 3708 O O . PRO A 1 503 ? -1.882 13.047 16.688 1 29.94 503 PRO A O 1
ATOM 3711 N N . SER A 1 504 ? 0.221 13.5 16.812 1 26.92 504 SER A N 1
ATOM 3712 C CA . SER A 1 504 ? 0.188 14.789 16.125 1 26.92 504 SER A CA 1
ATOM 3713 C C . SER A 1 504 ? -0.281 14.641 14.68 1 26.92 504 SER A C 1
ATOM 3715 O O . SER A 1 504 ? -0.059 13.602 14.055 1 26.92 504 SER A O 1
ATOM 3717 N N . MET B 1 1 ? 68.188 -2.252 0.302 1 23.48 1 MET B N 1
ATOM 3718 C CA . MET B 1 1 ? 67.625 -0.899 0.31 1 23.48 1 MET B CA 1
ATOM 3719 C C . MET B 1 1 ? 66.188 -0.91 -0.081 1 23.48 1 MET B C 1
ATOM 3721 O O . MET B 1 1 ? 65.562 0.147 -0.223 1 23.48 1 MET B O 1
ATOM 3725 N N . ALA B 1 2 ? 65.688 -2.141 -0.588 1 35.94 2 ALA B N 1
ATOM 3726 C CA . ALA B 1 2 ? 64.375 -2.322 -1.146 1 35.94 2 ALA B CA 1
ATOM 3727 C C . ALA B 1 2 ? 63.312 -2.398 -0.042 1 35.94 2 ALA B C 1
ATOM 3729 O O . ALA B 1 2 ? 62.094 -2.342 -0.314 1 35.94 2 ALA B O 1
ATOM 3730 N N . SER B 1 3 ? 63.781 -2.59 1.112 1 37.38 3 SER B N 1
ATOM 3731 C CA . SER B 1 3 ? 62.812 -2.893 2.178 1 37.38 3 SER B CA 1
ATOM 3732 C C . SER B 1 3 ? 62.125 -1.627 2.676 1 37.38 3 SER B C 1
ATOM 3734 O O . SER B 1 3 ? 61.125 -1.701 3.379 1 37.38 3 SER B O 1
ATOM 3736 N N . SER B 1 4 ? 62.781 -0.473 2.471 1 35.16 4 SER B N 1
ATOM 3737 C CA . SER B 1 4 ? 62.312 0.696 3.203 1 35.16 4 SER B CA 1
ATOM 3738 C C . SER B 1 4 ? 61.125 1.351 2.49 1 35.16 4 SER B C 1
ATOM 3740 O O . SER B 1 4 ? 60.5 2.289 3.012 1 35.16 4 SER B O 1
ATOM 3742 N N . ILE B 1 5 ? 60.969 0.96 1.213 1 36.25 5 ILE B N 1
ATOM 3743 C CA . ILE B 1 5 ? 60 1.775 0.503 1 36.25 5 ILE B CA 1
ATOM 3744 C C . ILE B 1 5 ? 58.594 1.283 0.823 1 36.25 5 ILE B C 1
ATOM 3746 O O . ILE B 1 5 ? 57.594 1.978 0.552 1 36.25 5 ILE B O 1
ATOM 3750 N N . HIS B 1 6 ? 58.469 0.04 1.33 1 38.5 6 HIS B N 1
ATOM 3751 C CA . HIS B 1 6 ? 57.125 -0.473 1.511 1 38.5 6 HIS B CA 1
ATOM 3752 C C . HIS B 1 6 ? 56.438 0.167 2.719 1 38.5 6 HIS B C 1
ATOM 3754 O O . HIS B 1 6 ? 55.219 0.101 2.859 1 38.5 6 HIS B O 1
ATOM 3760 N N . THR B 1 7 ? 57.281 0.674 3.652 1 35.88 7 THR B N 1
ATOM 3761 C CA . THR B 1 7 ? 56.656 1.183 4.859 1 35.88 7 THR B CA 1
ATOM 3762 C C . THR B 1 7 ? 56.031 2.561 4.613 1 35.88 7 THR B C 1
ATOM 3764 O O . THR B 1 7 ? 55.094 2.961 5.297 1 35.88 7 THR B O 1
ATOM 3767 N N . LYS B 1 8 ? 56.625 3.287 3.527 1 36.38 8 LYS B N 1
ATOM 3768 C CA . LYS B 1 8 ? 56.125 4.648 3.395 1 36.38 8 LYS B CA 1
ATOM 3769 C C . LYS B 1 8 ? 54.781 4.664 2.674 1 36.38 8 LYS B C 1
ATOM 3771 O O . LYS B 1 8 ? 54.062 5.668 2.701 1 36.38 8 LYS B O 1
ATOM 3776 N N . ALA B 1 9 ? 54.562 3.629 1.872 1 40.03 9 ALA B N 1
ATOM 3777 C CA . ALA B 1 9 ? 53.281 3.674 1.193 1 40.03 9 ALA B CA 1
ATOM 3778 C C . ALA B 1 9 ? 52.156 3.314 2.15 1 40.03 9 ALA B C 1
ATOM 3780 O O . ALA B 1 9 ? 51.031 3.859 2.047 1 40.03 9 ALA B O 1
ATOM 3781 N N . SER B 1 10 ? 52.5 2.465 3.145 1 43.28 10 SER B N 1
ATOM 3782 C CA . SER B 1 10 ? 51.469 2.17 4.145 1 43.28 10 SER B CA 1
ATOM 3783 C C . SER B 1 10 ? 51.156 3.396 4.996 1 43.28 10 SER B C 1
ATOM 3785 O O . SER B 1 10 ? 50.062 3.535 5.512 1 43.28 10 SER B O 1
ATOM 3787 N N . GLY B 1 11 ? 52.156 4.273 5.105 1 39.72 11 GLY B N 1
ATOM 3788 C CA . GLY B 1 11 ? 51.938 5.488 5.871 1 39.72 11 GLY B CA 1
ATOM 3789 C C . GLY B 1 11 ? 51.094 6.512 5.145 1 39.72 11 GLY B C 1
ATOM 3790 O O . GLY B 1 11 ? 50.344 7.285 5.773 1 39.72 11 GLY B O 1
ATOM 3791 N N . LEU B 1 12 ? 51.281 6.496 3.805 1 44.91 12 LEU B N 1
ATOM 3792 C CA . LEU B 1 12 ? 50.531 7.488 3.062 1 44.91 12 LEU B CA 1
ATOM 3793 C C . LEU B 1 12 ? 49.062 7.055 2.928 1 44.91 12 LEU B C 1
ATOM 3795 O O . LEU B 1 12 ? 48.156 7.891 2.969 1 44.91 12 LEU B O 1
ATOM 3799 N N . LEU B 1 13 ? 48.75 5.738 2.795 1 44 13 LEU B N 1
ATOM 3800 C CA . LEU B 1 13 ? 47.375 5.289 2.809 1 44 13 LEU B CA 1
ATOM 3801 C C . LEU B 1 13 ? 46.75 5.496 4.184 1 44 13 LEU B C 1
ATOM 3803 O O . LEU B 1 13 ? 45.562 5.84 4.289 1 44 13 LEU B O 1
ATOM 3807 N N . ALA B 1 14 ? 47.5 5.305 5.223 1 45.78 14 ALA B N 1
ATOM 3808 C CA . ALA B 1 14 ? 47.031 5.645 6.559 1 45.78 14 ALA B CA 1
ATOM 3809 C C . ALA B 1 14 ? 46.875 7.156 6.715 1 45.78 14 ALA B C 1
ATOM 3811 O O . ALA B 1 14 ? 45.938 7.621 7.375 1 45.78 14 ALA B O 1
ATOM 3812 N N . ALA B 1 15 ? 47.625 7.832 5.984 1 48.81 15 ALA B N 1
ATOM 3813 C CA . ALA B 1 15 ? 47.5 9.289 6.043 1 48.81 15 ALA B CA 1
ATOM 3814 C C . ALA B 1 15 ? 46.281 9.766 5.266 1 48.81 15 ALA B C 1
ATOM 3816 O O . ALA B 1 15 ? 45.594 10.711 5.68 1 48.81 15 ALA B O 1
ATOM 3817 N N . GLY B 1 16 ? 45.875 9.039 4.234 1 46.12 16 GLY B N 1
ATOM 3818 C CA . GLY B 1 16 ? 44.656 9.383 3.508 1 46.12 16 GLY B CA 1
ATOM 3819 C C . GLY B 1 16 ? 43.375 9.055 4.273 1 46.12 16 GLY B C 1
ATOM 3820 O O . GLY B 1 16 ? 42.438 9.844 4.281 1 46.12 16 GLY B O 1
ATOM 3821 N N . ALA B 1 17 ? 43.344 7.832 4.836 1 49.81 17 ALA B N 1
ATOM 3822 C CA . ALA B 1 17 ? 42.219 7.512 5.734 1 49.81 17 ALA B CA 1
ATOM 3823 C C . ALA B 1 17 ? 42.219 8.438 6.945 1 49.81 17 ALA B C 1
ATOM 3825 O O . ALA B 1 17 ? 41.156 8.883 7.391 1 49.81 17 ALA B O 1
ATOM 3826 N N . ALA B 1 18 ? 43.375 8.695 7.34 1 48.81 18 ALA B N 1
ATOM 3827 C CA . ALA B 1 18 ? 43.5 9.641 8.453 1 48.81 18 ALA B CA 1
ATOM 3828 C C . ALA B 1 18 ? 43.094 11.047 8.016 1 48.81 18 ALA B C 1
ATOM 3830 O O . ALA B 1 18 ? 42.438 11.773 8.75 1 48.81 18 ALA B O 1
ATOM 3831 N N . LEU B 1 19 ? 43.375 11.336 6.785 1 51.41 19 LEU B N 1
ATOM 3832 C CA . LEU B 1 19 ? 42.969 12.641 6.27 1 51.41 19 LEU B CA 1
ATOM 3833 C C . LEU B 1 19 ? 41.469 12.664 5.953 1 51.41 19 LEU B C 1
ATOM 3835 O O . LEU B 1 19 ? 40.781 13.664 6.203 1 51.41 19 LEU B O 1
ATOM 3839 N N . GLY B 1 20 ? 40.906 11.555 5.48 1 48.41 20 GLY B N 1
ATOM 3840 C CA . GLY B 1 20 ? 39.469 11.445 5.336 1 48.41 20 GLY B CA 1
ATOM 3841 C C . GLY B 1 20 ? 38.719 11.508 6.66 1 48.41 20 GLY B C 1
ATOM 3842 O O . GLY B 1 20 ? 37.688 12.188 6.773 1 48.41 20 GLY B O 1
ATOM 3843 N N . PHE B 1 21 ? 39.281 10.844 7.617 1 49.91 21 PHE B N 1
ATOM 3844 C CA . PHE B 1 21 ? 38.75 10.93 8.969 1 49.91 21 PHE B CA 1
ATOM 3845 C C . PHE B 1 21 ? 38.938 12.336 9.539 1 49.91 21 PHE B C 1
ATOM 3847 O O . PHE B 1 21 ? 38.031 12.883 10.172 1 49.91 21 PHE B O 1
ATOM 3854 N N . LEU B 1 22 ? 40.125 12.844 9.336 1 49.5 22 LEU B N 1
ATOM 3855 C CA . LEU B 1 22 ? 40.375 14.203 9.812 1 49.5 22 LEU B CA 1
ATOM 3856 C C . LEU B 1 22 ? 39.531 15.211 9.055 1 49.5 22 LEU B C 1
ATOM 3858 O O . LEU B 1 22 ? 38.969 16.141 9.656 1 49.5 22 LEU B O 1
ATOM 3862 N N . TYR B 1 23 ? 39.438 15.031 7.812 1 48.16 23 TYR B N 1
ATOM 3863 C CA . TYR B 1 23 ? 38.562 15.906 7.035 1 48.16 23 TYR B CA 1
ATOM 3864 C C . TYR B 1 23 ? 37.094 15.727 7.449 1 48.16 23 TYR B C 1
ATOM 3866 O O . TYR B 1 23 ? 36.375 16.703 7.609 1 48.16 23 TYR B O 1
ATOM 3874 N N . SER B 1 24 ? 36.719 14.508 7.602 1 53.12 24 SER B N 1
ATOM 3875 C CA . SER B 1 24 ? 35.406 14.25 8.133 1 53.12 24 SER B CA 1
ATOM 3876 C C . SER B 1 24 ? 35.25 14.828 9.539 1 53.12 24 SER B C 1
ATOM 3878 O O . SER B 1 24 ? 34.219 15.406 9.867 1 53.12 24 SER B O 1
ATOM 3880 N N . ALA B 1 25 ? 36.281 14.773 10.312 1 50.16 25 ALA B N 1
ATOM 3881 C CA . ALA B 1 25 ? 36.281 15.352 11.656 1 50.16 25 ALA B CA 1
ATOM 3882 C C . ALA B 1 25 ? 36.312 16.875 11.602 1 50.16 25 ALA B C 1
ATOM 3884 O O . ALA B 1 25 ? 35.562 17.531 12.344 1 50.16 25 ALA B O 1
ATOM 3885 N N . LEU B 1 26 ? 37.125 17.406 10.812 1 47.75 26 LEU B N 1
ATOM 3886 C CA . LEU B 1 26 ? 37.188 18.859 10.68 1 47.75 26 LEU B CA 1
ATOM 3887 C C . LEU B 1 26 ? 35.906 19.406 10.055 1 47.75 26 LEU B C 1
ATOM 3889 O O . LEU B 1 26 ? 35.375 20.453 10.477 1 47.75 26 LEU B O 1
ATOM 3893 N N . ARG B 1 27 ? 35.406 18.797 9.062 1 52.16 27 ARG B N 1
ATOM 3894 C CA . ARG B 1 27 ? 34.125 19.141 8.484 1 52.16 27 ARG B CA 1
ATOM 3895 C C . ARG B 1 27 ? 33 19.016 9.516 1 52.16 27 ARG B C 1
ATOM 3897 O O . ARG B 1 27 ? 32.125 19.875 9.586 1 52.16 27 ARG B O 1
ATOM 3904 N N . ARG B 1 28 ? 33.219 18.016 10.266 1 54.03 28 ARG B N 1
ATOM 3905 C CA . ARG B 1 28 ? 32.312 17.906 11.406 1 54.03 28 ARG B CA 1
ATOM 3906 C C . ARG B 1 28 ? 32.531 19.047 12.383 1 54.03 28 ARG B C 1
ATOM 3908 O O . ARG B 1 28 ? 31.547 19.578 12.938 1 54.03 28 ARG B O 1
ATOM 3915 N N . LEU B 1 29 ? 33.781 19.328 12.57 1 48.5 29 LEU B N 1
ATOM 3916 C CA . LEU B 1 29 ? 34.094 20.422 13.484 1 48.5 29 LEU B CA 1
ATOM 3917 C C . LEU B 1 29 ? 33.594 21.75 12.93 1 48.5 29 LEU B C 1
ATOM 3919 O O . LEU B 1 29 ? 33.031 22.578 13.672 1 48.5 29 LEU B O 1
ATOM 3923 N N . LYS B 1 30 ? 33.875 22.109 11.734 1 51.16 30 LYS B N 1
ATOM 3924 C CA . LYS B 1 30 ? 33.375 23.344 11.133 1 51.16 30 LYS B CA 1
ATOM 3925 C C . LYS B 1 30 ? 31.859 23.391 11.117 1 51.16 30 LYS B C 1
ATOM 3927 O O . LYS B 1 30 ? 31.266 24.438 11.391 1 51.16 30 LYS B O 1
ATOM 3932 N N . GLN B 1 31 ? 31.344 22.234 10.734 1 54.44 31 GLN B N 1
ATOM 3933 C CA . GLN B 1 31 ? 29.891 22.156 10.812 1 54.44 31 GLN B CA 1
ATOM 3934 C C . GLN B 1 31 ? 29.406 22.391 12.242 1 54.44 31 GLN B C 1
ATOM 3936 O O . GLN B 1 31 ? 28.422 23.109 12.453 1 54.44 31 GLN B O 1
ATOM 3941 N N . ARG B 1 32 ? 30.234 21.891 13.148 1 55.81 32 ARG B N 1
ATOM 3942 C CA . ARG B 1 32 ? 29.891 22.109 14.555 1 55.81 32 ARG B CA 1
ATOM 3943 C C . ARG B 1 32 ? 30.062 23.578 14.938 1 55.81 32 ARG B C 1
ATOM 3945 O O . ARG B 1 32 ? 29.281 24.109 15.734 1 55.81 32 ARG B O 1
ATOM 3952 N N . SER B 1 33 ? 31.141 24.078 14.414 1 55.06 33 SER B N 1
ATOM 3953 C CA . SER B 1 33 ? 31.328 25.484 14.742 1 55.06 33 SER B CA 1
ATOM 3954 C C . SER B 1 33 ? 30.219 26.344 14.156 1 55.06 33 SER B C 1
ATOM 3956 O O . SER B 1 33 ? 29.719 27.25 14.82 1 55.06 33 SER B O 1
ATOM 3958 N N . LEU B 1 34 ? 29.875 26.094 12.938 1 55.38 34 LEU B N 1
ATOM 3959 C CA . LEU B 1 34 ? 28.781 26.859 12.32 1 55.38 34 LEU B CA 1
ATOM 3960 C C . LEU B 1 34 ? 27.469 26.594 13.023 1 55.38 34 LEU B C 1
ATOM 3962 O O . LEU B 1 34 ? 26.656 27.5 13.203 1 55.38 34 LEU B O 1
ATOM 3966 N N . LEU B 1 35 ? 27.375 25.453 13.516 1 59.78 35 LEU B N 1
ATOM 3967 C CA . LEU B 1 35 ? 26.156 25.172 14.258 1 59.78 35 LEU B CA 1
ATOM 3968 C C . LEU B 1 35 ? 26.188 25.844 15.625 1 59.78 35 LEU B C 1
ATOM 3970 O O . LEU B 1 35 ? 25.141 26.219 16.156 1 59.78 35 LEU B O 1
ATOM 3974 N N . ARG B 1 36 ? 27.359 26.141 16.172 1 59.78 36 ARG B N 1
ATOM 3975 C CA . ARG B 1 36 ? 27.469 26.734 17.5 1 59.78 36 ARG B CA 1
ATOM 3976 C C . ARG B 1 36 ? 27 28.188 17.484 1 59.78 36 ARG B C 1
ATOM 3978 O O . ARG B 1 36 ? 26.562 28.719 18.516 1 59.78 36 ARG B O 1
ATOM 3985 N N . SER B 1 37 ? 26.922 28.766 16.234 1 67.38 37 SER B N 1
ATOM 3986 C CA . SER B 1 37 ? 26.609 30.188 16.234 1 67.38 37 SER B CA 1
ATOM 3987 C C . SER B 1 37 ? 25.109 30.422 16.047 1 67.38 37 SER B C 1
ATOM 3989 O O . SER B 1 37 ? 24.594 31.5 16.344 1 67.38 37 SER B O 1
ATOM 3991 N N . GLU B 1 38 ? 24.375 29.453 15.672 1 83.12 38 GLU B N 1
ATOM 3992 C CA . GLU B 1 38 ? 22.953 29.688 15.477 1 83.12 38 GLU B CA 1
ATOM 3993 C C . GLU B 1 38 ? 22.125 28.812 16.406 1 83.12 38 GLU B C 1
ATOM 3995 O O . GLU B 1 38 ? 21.938 27.609 16.156 1 83.12 38 GLU B O 1
ATOM 4000 N N . PRO B 1 39 ? 21.594 29.422 17.484 1 89.06 39 PRO B N 1
ATOM 4001 C CA . PRO B 1 39 ? 20.922 28.656 18.531 1 89.06 39 PRO B CA 1
ATOM 4002 C C . PRO B 1 39 ? 19.688 27.906 18.016 1 89.06 39 PRO B C 1
ATOM 4004 O O . PRO B 1 39 ? 19.188 27 18.688 1 89.06 39 PRO B O 1
ATOM 4007 N N . PHE B 1 40 ? 19.234 28.25 16.797 1 94.5 40 PHE B N 1
ATOM 4008 C CA . PHE B 1 40 ? 18.031 27.609 16.266 1 94.5 40 PHE B CA 1
ATOM 4009 C C . PHE B 1 40 ? 18.391 26.453 15.367 1 94.5 40 PHE B C 1
ATOM 4011 O O . PHE B 1 40 ? 17.5 25.828 14.766 1 94.5 40 PHE B O 1
ATOM 4018 N N . LEU B 1 41 ? 19.609 26.094 15.273 1 96.06 41 LEU B N 1
ATOM 4019 C CA . LEU B 1 41 ? 20.031 24.938 14.484 1 96.06 41 LEU B CA 1
ATOM 4020 C C . LEU B 1 41 ? 20.484 23.797 15.398 1 96.06 41 LEU B C 1
ATOM 4022 O O . LEU B 1 41 ? 21.141 24.031 16.406 1 96.06 41 LEU B O 1
ATOM 4026 N N . ARG B 1 42 ? 20.062 22.609 15.094 1 94.81 42 ARG B N 1
ATOM 4027 C CA . ARG B 1 42 ? 20.484 21.406 15.805 1 94.81 42 ARG B CA 1
ATOM 4028 C C . ARG B 1 42 ? 20.969 20.344 14.836 1 94.81 42 ARG B C 1
ATOM 4030 O O . ARG B 1 42 ? 20.281 20 13.883 1 94.81 42 ARG B O 1
ATOM 4037 N N . LEU B 1 43 ? 22.141 19.844 15.109 1 95.38 43 LEU B N 1
ATOM 4038 C CA . LEU B 1 43 ? 22.703 18.766 14.305 1 95.38 43 LEU B CA 1
ATOM 4039 C C . LEU B 1 43 ? 22.5 17.406 14.992 1 95.38 43 LEU B C 1
ATOM 4041 O O . LEU B 1 43 ? 22.891 17.25 16.156 1 95.38 43 LEU B O 1
ATOM 4045 N N . ILE B 1 44 ? 21.875 16.5 14.344 1 95.94 44 ILE B N 1
ATOM 4046 C CA . ILE B 1 44 ? 21.828 15.094 14.75 1 95.94 44 ILE B CA 1
ATOM 4047 C C . ILE B 1 44 ? 22.828 14.289 13.922 1 95.94 44 ILE B C 1
ATOM 4049 O O . ILE B 1 44 ? 22.484 13.742 12.875 1 95.94 44 ILE B O 1
ATOM 4053 N N . ALA B 1 45 ? 24 14.133 14.43 1 94.38 45 ALA B N 1
ATOM 4054 C CA . ALA B 1 45 ? 25.125 13.609 13.68 1 94.38 45 ALA B CA 1
ATOM 4055 C C . ALA B 1 45 ? 25.031 12.086 13.539 1 94.38 45 ALA B C 1
ATOM 4057 O O . ALA B 1 45 ? 25.469 11.531 12.531 1 94.38 45 ALA B O 1
ATOM 4058 N N . GLN B 1 46 ? 24.516 11.469 14.602 1 94.62 46 GLN B N 1
ATOM 4059 C CA . GLN B 1 46 ? 24.312 10.023 14.602 1 94.62 46 GLN B CA 1
ATOM 4060 C C . GLN B 1 46 ? 22.844 9.664 14.836 1 94.62 46 GLN B C 1
ATOM 4062 O O . GLN B 1 46 ? 22.469 9.234 15.93 1 94.62 46 GLN B O 1
ATOM 4067 N N . PRO B 1 47 ? 22.109 9.719 13.727 1 95.69 47 PRO B N 1
ATOM 4068 C CA . PRO B 1 47 ? 20.656 9.523 13.883 1 95.69 47 PRO B CA 1
ATOM 4069 C C . PRO B 1 47 ? 20.312 8.195 14.539 1 95.69 47 PRO B C 1
ATOM 4071 O O . PRO B 1 47 ? 19.359 8.117 15.312 1 95.69 47 PRO B O 1
ATOM 4074 N N . ALA B 1 48 ? 21.047 7.129 14.281 1 92.25 48 ALA B N 1
ATOM 4075 C CA . ALA B 1 48 ? 20.766 5.816 14.852 1 92.25 48 ALA B CA 1
ATOM 4076 C C . ALA B 1 48 ? 20.75 5.879 16.375 1 92.25 48 ALA B C 1
ATOM 4078 O O . ALA B 1 48 ? 19.984 5.168 17.031 1 92.25 48 ALA B O 1
ATOM 4079 N N . GLN B 1 49 ? 21.531 6.777 16.953 1 93.19 49 GLN B N 1
ATOM 4080 C CA . GLN B 1 49 ? 21.703 6.84 18.406 1 93.19 49 GLN B CA 1
ATOM 4081 C C . GLN B 1 49 ? 20.969 8.039 19 1 93.19 49 GLN B C 1
ATOM 4083 O O . GLN B 1 49 ? 20.516 7.992 20.141 1 93.19 49 GLN B O 1
ATOM 4088 N N . GLN B 1 50 ? 20.891 9.109 18.203 1 94.69 50 GLN B N 1
ATOM 4089 C CA . GLN B 1 50 ? 20.516 10.391 18.781 1 94.69 50 GLN B CA 1
ATOM 4090 C C . GLN B 1 50 ? 19.062 10.742 18.453 1 94.69 50 GLN B C 1
ATOM 4092 O O . GLN B 1 50 ? 18.453 11.578 19.125 1 94.69 50 GLN B O 1
ATOM 4097 N N . TYR B 1 51 ? 18.547 10.195 17.391 1 96.06 51 TYR B N 1
ATOM 4098 C CA . TYR B 1 51 ? 17.172 10.508 17.016 1 96.06 51 TYR B CA 1
ATOM 4099 C C . TYR B 1 51 ? 16.188 9.789 17.922 1 96.06 51 TYR B C 1
ATOM 4101 O O . TYR B 1 51 ? 16.297 8.586 18.156 1 96.06 51 TYR B O 1
ATOM 4109 N N . LYS B 1 52 ? 15.234 10.516 18.438 1 94.12 52 LYS B N 1
ATOM 4110 C CA . LYS B 1 52 ? 14.148 9.961 19.25 1 94.12 52 LYS B CA 1
ATOM 4111 C C . LYS B 1 52 ? 12.812 10.078 18.531 1 94.12 52 LYS B C 1
ATOM 4113 O O . LYS B 1 52 ? 12.273 11.18 18.391 1 94.12 52 LYS B O 1
ATOM 4118 N N . PRO B 1 53 ? 12.273 8.945 18.172 1 94.5 53 PRO B N 1
ATOM 4119 C CA . PRO B 1 53 ? 11 8.984 17.438 1 94.5 53 PRO B CA 1
ATOM 4120 C C . PRO B 1 53 ? 9.836 9.453 18.312 1 94.5 53 PRO B C 1
ATOM 4122 O O . PRO B 1 53 ? 9.781 9.117 19.5 1 94.5 53 PRO B O 1
ATOM 4125 N N . HIS B 1 54 ? 8.945 10.266 17.719 1 91.94 54 HIS B N 1
ATOM 4126 C CA . HIS B 1 54 ? 7.676 10.609 18.344 1 91.94 54 HIS B CA 1
ATOM 4127 C C . HIS B 1 54 ? 6.566 9.664 17.906 1 91.94 54 HIS B C 1
ATOM 4129 O O . HIS B 1 54 ? 5.758 10 17.047 1 91.94 54 HIS B O 1
ATOM 4135 N N . THR B 1 55 ? 6.469 8.562 18.578 1 92.81 55 THR B N 1
ATOM 4136 C CA . THR B 1 55 ? 5.492 7.52 18.266 1 92.81 55 THR B CA 1
ATOM 4137 C C . THR B 1 55 ? 4.199 7.742 19.047 1 92.81 55 THR B C 1
ATOM 4139 O O . THR B 1 55 ? 4.23 7.941 20.266 1 92.81 55 THR B O 1
ATOM 4142 N N . PRO B 1 56 ? 3.102 7.688 18.328 1 92 56 PRO B N 1
ATOM 4143 C CA . PRO B 1 56 ? 1.848 7.754 19.094 1 92 56 PRO B CA 1
ATOM 4144 C C . PRO B 1 56 ? 1.701 6.609 20.094 1 92 56 PRO B C 1
ATOM 4146 O O . PRO B 1 56 ? 2.014 5.461 19.766 1 92 56 PRO B O 1
ATOM 4149 N N . PRO B 1 57 ? 1.207 6.879 21.234 1 91.44 57 PRO B N 1
ATOM 4150 C CA . PRO B 1 57 ? 1.078 5.844 22.266 1 91.44 57 PRO B CA 1
ATOM 4151 C C . PRO B 1 57 ? 0.187 4.684 21.812 1 91.44 57 PRO B C 1
ATOM 4153 O O . PRO B 1 57 ? 0.453 3.531 22.172 1 91.44 57 PRO B O 1
ATOM 4156 N N . TRP B 1 58 ? -0.865 5.012 21.094 1 92 58 TRP B N 1
ATOM 4157 C CA . TRP B 1 58 ? -1.772 3.951 20.656 1 92 58 TRP B CA 1
ATOM 4158 C C . TRP B 1 58 ? -1.059 2.959 19.75 1 92 58 TRP B C 1
ATOM 4160 O O . TRP B 1 58 ? -1.365 1.765 19.766 1 92 58 TRP B O 1
ATOM 4170 N N . LEU B 1 59 ? -0.123 3.414 18.922 1 95.69 59 LEU B N 1
ATOM 4171 C CA . LEU B 1 59 ? 0.624 2.52 18.047 1 95.69 59 LEU B CA 1
ATOM 4172 C C . LEU B 1 59 ? 1.609 1.673 18.844 1 95.69 59 LEU B C 1
ATOM 4174 O O . LEU B 1 59 ? 1.784 0.485 18.562 1 95.69 59 LEU B O 1
ATOM 4178 N N . ALA B 1 60 ? 2.244 2.314 19.812 1 96.19 60 ALA B N 1
ATOM 4179 C CA . ALA B 1 60 ? 3.158 1.576 20.688 1 96.19 60 ALA B CA 1
ATOM 4180 C C . ALA B 1 60 ? 2.43 0.451 21.406 1 96.19 60 ALA B C 1
ATOM 4182 O O . ALA B 1 60 ? 2.943 -0.665 21.516 1 96.19 60 ALA B O 1
ATOM 4183 N N . ALA B 1 61 ? 1.263 0.759 21.891 1 96.19 61 ALA B N 1
ATOM 4184 C CA . ALA B 1 61 ? 0.457 -0.242 22.578 1 96.19 61 ALA B CA 1
ATOM 4185 C C . ALA B 1 61 ? 0.066 -1.379 21.641 1 96.19 61 ALA B C 1
ATOM 4187 O O . ALA B 1 61 ? 0.136 -2.553 22.016 1 96.19 61 ALA B O 1
ATOM 4188 N N . ALA B 1 62 ? -0.344 -1.047 20.469 1 97.44 62 ALA B N 1
ATOM 4189 C CA . ALA B 1 62 ? -0.728 -2.055 19.484 1 97.44 62 ALA B CA 1
ATOM 4190 C C . ALA B 1 62 ? 0.464 -2.928 19.109 1 97.44 62 ALA B C 1
ATOM 4192 O O . ALA B 1 62 ? 0.319 -4.137 18.906 1 97.44 62 ALA B O 1
ATOM 4193 N N . ALA B 1 63 ? 1.59 -2.293 18.922 1 97.81 63 ALA B N 1
ATOM 4194 C CA . ALA B 1 63 ? 2.811 -3.031 18.609 1 97.81 63 ALA B CA 1
ATOM 4195 C C . ALA B 1 63 ? 3.148 -4.031 19.703 1 97.81 63 ALA B C 1
ATOM 4197 O O . ALA B 1 63 ? 3.545 -5.164 19.422 1 97.81 63 ALA B O 1
ATOM 4198 N N . ALA B 1 64 ? 3.004 -3.584 20.938 1 97.38 64 ALA B N 1
ATOM 4199 C CA . ALA B 1 64 ? 3.254 -4.469 22.062 1 97.38 64 ALA B CA 1
ATOM 4200 C C . ALA B 1 64 ? 2.295 -5.656 22.062 1 97.38 64 ALA B C 1
ATOM 4202 O O . ALA B 1 64 ? 2.707 -6.797 22.281 1 97.38 64 ALA B O 1
ATOM 4203 N N . GLU B 1 65 ? 1.055 -5.379 21.797 1 96.56 65 GLU B N 1
ATOM 4204 C CA . GLU B 1 65 ? 0.059 -6.445 21.719 1 96.56 65 GLU B CA 1
ATOM 4205 C C . GLU B 1 65 ? 0.387 -7.426 20.594 1 96.56 65 GLU B C 1
ATOM 4207 O O . GLU B 1 65 ? 0.314 -8.641 20.797 1 96.56 65 GLU B O 1
ATOM 4212 N N . ALA B 1 66 ? 0.739 -6.91 19.453 1 97.25 66 ALA B N 1
ATOM 4213 C CA . ALA B 1 66 ? 1.052 -7.734 18.297 1 97.25 66 ALA B CA 1
ATOM 4214 C C . ALA B 1 66 ? 2.283 -8.602 18.547 1 97.25 66 ALA B C 1
ATOM 4216 O O . ALA B 1 66 ? 2.471 -9.633 17.906 1 97.25 66 ALA B O 1
ATOM 4217 N N . SER B 1 67 ? 3.094 -8.156 19.469 1 96.88 67 SER B N 1
ATOM 4218 C CA . SER B 1 67 ? 4.332 -8.859 19.781 1 96.88 67 SER B CA 1
ATOM 4219 C C . SER B 1 67 ? 4.094 -9.953 20.812 1 96.88 67 SER B C 1
ATOM 4221 O O . SER B 1 67 ? 5.012 -10.703 21.156 1 96.88 67 SER B O 1
ATOM 4223 N N . SER B 1 68 ? 2.902 -10.07 21.312 1 94.19 68 SER B N 1
ATOM 4224 C CA . SER B 1 68 ? 2.59 -11.023 22.359 1 94.19 68 SER B CA 1
ATOM 4225 C C . SER B 1 68 ? 2.006 -12.312 21.797 1 94.19 68 SER B C 1
ATOM 4227 O O . SER B 1 68 ? 1.65 -12.375 20.625 1 94.19 68 SER B O 1
ATOM 4229 N N . GLY B 1 69 ? 1.977 -13.406 22.594 1 90.88 69 GLY B N 1
ATOM 4230 C CA . GLY B 1 69 ? 1.356 -14.656 22.203 1 90.88 69 GLY B CA 1
ATOM 4231 C C . GLY B 1 69 ? -0.158 -14.586 22.156 1 90.88 69 GLY B C 1
ATOM 4232 O O . GLY B 1 69 ? -0.746 -13.555 22.484 1 90.88 69 GLY B O 1
ATOM 4233 N N . PRO B 1 70 ? -0.774 -15.586 21.625 1 88.56 70 PRO B N 1
ATOM 4234 C CA . PRO B 1 70 ? -2.238 -15.602 21.578 1 88.56 70 PRO B CA 1
ATOM 4235 C C . PRO B 1 70 ? -2.873 -15.633 22.969 1 88.56 70 PRO B C 1
ATOM 4237 O O . PRO B 1 70 ? -2.311 -16.219 23.891 1 88.56 70 PRO B O 1
ATOM 4240 N N . PRO B 1 71 ? -3.98 -14.961 23.031 1 84.69 71 PRO B N 1
ATOM 4241 C CA . PRO B 1 71 ? -4.707 -15.086 24.297 1 84.69 71 PRO B CA 1
ATOM 4242 C C . PRO B 1 71 ? -5.242 -16.5 24.531 1 84.69 71 PRO B C 1
ATOM 4244 O O . PRO B 1 71 ? -5.379 -17.281 23.594 1 84.69 71 PRO B O 1
ATOM 4247 N N . ASP B 1 72 ? -5.43 -16.875 25.703 1 80.31 72 ASP B N 1
ATOM 4248 C CA . ASP B 1 72 ? -5.863 -18.219 26.047 1 80.31 72 ASP B CA 1
ATOM 4249 C C . ASP B 1 72 ? -7.312 -18.453 25.625 1 80.31 72 ASP B C 1
ATOM 4251 O O . ASP B 1 72 ? -8.188 -17.641 25.906 1 80.31 72 ASP B O 1
ATOM 4255 N N . GLY B 1 73 ? -7.508 -19.531 24.953 1 74.5 73 GLY B N 1
ATOM 4256 C CA . GLY B 1 73 ? -8.773 -20.219 24.781 1 74.5 73 GLY B CA 1
ATOM 4257 C C . GLY B 1 73 ? -9.664 -19.578 23.734 1 74.5 73 GLY B C 1
ATOM 4258 O O . GLY B 1 73 ? -10.703 -20.141 23.375 1 74.5 73 GLY B O 1
ATOM 4259 N N . ALA B 1 74 ? -9.406 -18.516 23.109 1 79.88 74 ALA B N 1
ATOM 4260 C CA . ALA B 1 74 ? -10.383 -17.906 22.203 1 79.88 74 ALA B CA 1
ATOM 4261 C C . ALA B 1 74 ? -10.125 -18.344 20.766 1 79.88 74 ALA B C 1
ATOM 4263 O O . ALA B 1 74 ? -8.984 -18.312 20.281 1 79.88 74 ALA B O 1
ATOM 4264 N N . ASP B 1 75 ? -11.242 -18.922 20.141 1 86.06 75 ASP B N 1
ATOM 4265 C CA . ASP B 1 75 ? -11.164 -19.203 18.703 1 86.06 75 ASP B CA 1
ATOM 4266 C C . ASP B 1 75 ? -11.352 -17.938 17.891 1 86.06 75 ASP B C 1
ATOM 4268 O O . ASP B 1 75 ? -12.453 -17.375 17.844 1 86.06 75 ASP B O 1
ATOM 4272 N N . PRO B 1 76 ? -10.312 -17.547 17.156 1 86.62 76 PRO B N 1
ATOM 4273 C CA . PRO B 1 76 ? -10.414 -16.297 16.406 1 86.62 76 PRO B CA 1
ATOM 4274 C C . PRO B 1 76 ? -11.344 -16.406 15.195 1 86.62 76 PRO B C 1
ATOM 4276 O O . PRO B 1 76 ? -11.695 -15.398 14.586 1 86.62 76 PRO B O 1
ATOM 4279 N N . LEU B 1 77 ? -11.781 -17.594 14.859 1 89.44 77 LEU B N 1
ATOM 4280 C CA . LEU B 1 77 ? -12.594 -17.797 13.664 1 89.44 77 LEU B CA 1
ATOM 4281 C C . LEU B 1 77 ? -14.031 -18.156 14.047 1 89.44 77 LEU B C 1
ATOM 4283 O O . LEU B 1 77 ? -14.844 -18.484 13.18 1 89.44 77 LEU B O 1
ATOM 4287 N N . ALA B 1 78 ? -14.297 -18.109 15.391 1 89.62 78 ALA B N 1
ATOM 4288 C CA . ALA B 1 78 ? -15.68 -18.312 15.797 1 89.62 78 ALA B CA 1
ATOM 4289 C C . ALA B 1 78 ? -16.594 -17.234 15.219 1 89.62 78 ALA B C 1
ATOM 4291 O O . ALA B 1 78 ? -16.203 -16.062 15.148 1 89.62 78 ALA B O 1
ATOM 4292 N N . PRO B 1 79 ? -17.781 -17.641 14.805 1 89 79 PRO B N 1
ATOM 4293 C CA . PRO B 1 79 ? -18.688 -16.672 14.188 1 89 79 PRO B CA 1
ATOM 4294 C C . PRO B 1 79 ? -18.922 -15.445 15.062 1 89 79 PRO B C 1
ATOM 4296 O O . PRO B 1 79 ? -19.062 -14.328 14.547 1 89 79 PRO B O 1
ATOM 4299 N N . GLU B 1 80 ? -18.875 -15.586 16.344 1 89.12 80 GLU B N 1
ATOM 4300 C CA . GLU B 1 80 ? -19.125 -14.477 17.25 1 89.12 80 GLU B CA 1
ATOM 4301 C C . GLU B 1 80 ? -17.984 -13.469 17.219 1 89.12 80 GLU B C 1
ATOM 4303 O O . GLU B 1 80 ? -18.141 -12.32 17.641 1 89.12 80 GLU B O 1
ATOM 4308 N N . ALA B 1 81 ? -16.844 -13.945 16.75 1 90.69 81 ALA B N 1
ATOM 4309 C CA . ALA B 1 81 ? -15.672 -13.078 16.672 1 90.69 81 ALA B CA 1
ATOM 4310 C C . ALA B 1 81 ? -15.648 -12.305 15.359 1 90.69 81 ALA B C 1
ATOM 4312 O O . ALA B 1 81 ? -14.875 -11.352 15.203 1 90.69 81 ALA B O 1
ATOM 4313 N N . LEU B 1 82 ? -16.547 -12.656 14.406 1 96.19 82 LEU B N 1
ATOM 4314 C CA . L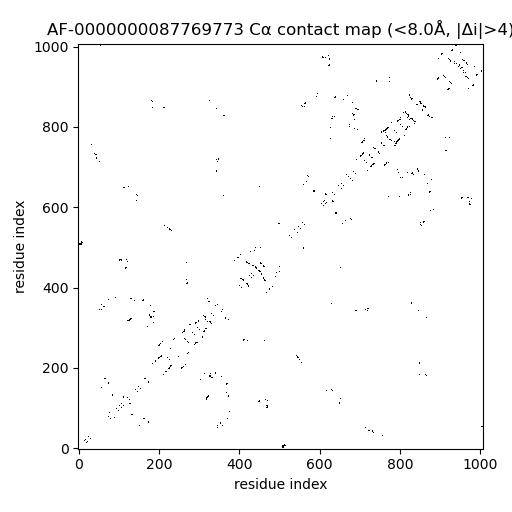EU B 1 82 ? -16.578 -12.031 13.086 1 96.19 82 LEU B CA 1
ATOM 4315 C C . LEU B 1 82 ? -17.484 -10.805 13.086 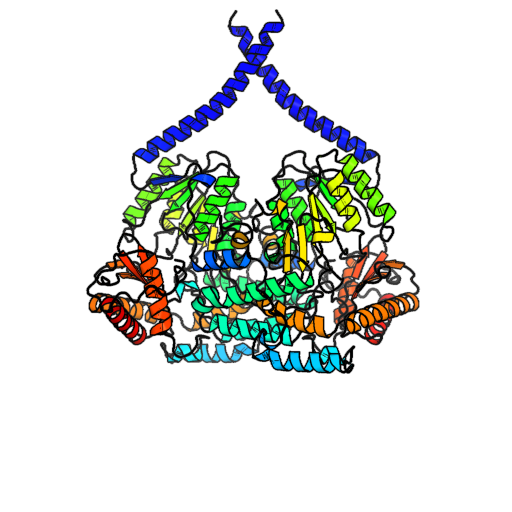1 96.19 82 LEU B C 1
ATOM 4317 O O . LEU B 1 82 ? -18.266 -10.617 14.016 1 96.19 82 LEU B O 1
ATOM 4321 N N . PRO B 1 83 ? -17.328 -9.898 12.07 1 96.38 83 PRO B N 1
ATOM 4322 C CA . PRO B 1 83 ? -18.234 -8.742 11.984 1 96.38 83 PRO B CA 1
ATOM 4323 C C . PRO B 1 83 ? -19.703 -9.148 11.961 1 96.38 83 PRO B C 1
ATOM 4325 O O . PRO B 1 83 ? -20.062 -10.133 11.32 1 96.38 83 PRO B O 1
ATOM 4328 N N . ALA B 1 84 ? -20.578 -8.375 12.484 1 95.31 84 ALA B N 1
ATOM 4329 C CA . ALA B 1 84 ? -21.969 -8.695 12.734 1 95.31 84 ALA B CA 1
ATOM 4330 C C . ALA B 1 84 ? -22.688 -9.047 11.43 1 95.31 84 ALA B C 1
ATOM 4332 O O . ALA B 1 84 ? -23.422 -10.031 11.367 1 95.31 84 ALA B O 1
ATOM 4333 N N . PRO B 1 85 ? -22.406 -8.375 10.352 1 95.75 85 PRO B N 1
ATOM 4334 C CA . PRO B 1 85 ? -23.219 -8.609 9.148 1 95.75 85 PRO B CA 1
ATOM 4335 C C . PRO B 1 85 ? -22.938 -9.961 8.508 1 95.75 85 PRO B C 1
ATOM 4337 O O . PRO B 1 85 ? -23.719 -10.438 7.676 1 95.75 85 PRO B O 1
ATOM 4340 N N . VAL B 1 86 ? -21.812 -10.602 8.859 1 97.44 86 VAL B N 1
ATOM 4341 C CA . VAL B 1 86 ? -21.438 -11.812 8.117 1 97.44 86 VAL B CA 1
ATOM 4342 C C . VAL B 1 86 ? -21.594 -13.031 9.023 1 97.44 86 VAL B C 1
ATOM 4344 O O . VAL B 1 86 ? -21.453 -14.172 8.562 1 97.44 86 VAL B O 1
ATOM 4347 N N . GLN B 1 87 ? -21.906 -12.852 10.289 1 97.12 87 GLN B N 1
ATOM 4348 C CA . GLN B 1 87 ? -21.953 -13.922 11.273 1 97.12 87 GLN B CA 1
ATOM 4349 C C . GLN B 1 87 ? -22.969 -14.992 10.867 1 97.12 87 GLN B C 1
ATOM 4351 O O . GLN B 1 87 ? -22.641 -16.188 10.867 1 97.12 87 GLN B O 1
ATOM 4356 N N . GLN B 1 88 ? -24.141 -14.539 10.484 1 96.5 88 GLN B N 1
ATOM 4357 C CA . GLN B 1 88 ? -25.203 -15.484 10.164 1 96.5 88 GLN B CA 1
ATOM 4358 C C . GLN B 1 88 ? -24.859 -16.312 8.93 1 96.5 88 GLN B C 1
ATOM 4360 O O . GLN B 1 88 ? -25.094 -17.516 8.891 1 96.5 88 GLN B O 1
ATOM 4365 N N . ALA B 1 89 ? -24.359 -15.672 7.941 1 96.19 89 ALA B N 1
ATOM 4366 C CA . ALA B 1 89 ? -24 -16.375 6.711 1 96.19 89 ALA B CA 1
ATOM 4367 C C . ALA B 1 89 ? -22.922 -17.422 6.98 1 96.19 89 ALA B C 1
ATOM 4369 O O . ALA B 1 89 ? -23 -18.547 6.461 1 96.19 89 ALA B O 1
ATOM 4370 N N . VAL B 1 90 ? -21.922 -17.156 7.809 1 96.62 90 VAL B N 1
ATOM 4371 C CA . VAL B 1 90 ? -20.844 -18.078 8.125 1 96.62 90 VAL B CA 1
ATOM 4372 C C . VAL B 1 90 ? -21.375 -19.234 8.961 1 96.62 90 VAL B C 1
ATOM 4374 O O . VAL B 1 90 ? -21.031 -20.406 8.727 1 96.62 90 VAL B O 1
ATOM 4377 N N . CYS B 1 91 ? -22.266 -18.906 9.875 1 96.62 91 CYS B N 1
ATOM 4378 C CA . CYS B 1 91 ? -22.891 -19.938 10.688 1 96.62 91 CYS B CA 1
ATOM 4379 C C . CYS B 1 91 ? -23.656 -20.938 9.82 1 96.62 91 CYS B C 1
ATOM 4381 O O . CYS B 1 91 ? -23.578 -22.141 10.023 1 96.62 91 CYS B O 1
ATOM 4383 N N . ARG B 1 92 ? -24.391 -20.406 8.891 1 95.94 92 ARG B N 1
ATOM 4384 C CA . ARG B 1 92 ? -25.172 -21.234 7.992 1 95.94 92 ARG B CA 1
ATOM 4385 C C . ARG B 1 92 ? -24.266 -22.156 7.168 1 95.94 92 ARG B C 1
ATOM 4387 O O . ARG B 1 92 ? -24.578 -23.328 6.969 1 95.94 92 ARG B O 1
ATOM 4394 N N . LEU B 1 93 ? -23.219 -21.625 6.699 1 96 93 LEU B N 1
ATOM 4395 C CA . LEU B 1 93 ? -22.266 -22.391 5.91 1 96 93 LEU B CA 1
ATOM 4396 C C . LEU B 1 93 ? -21.641 -23.5 6.754 1 96 93 LEU B C 1
ATOM 4398 O O . LEU B 1 93 ? -21.484 -24.641 6.289 1 96 93 LEU B O 1
ATOM 4402 N N . GLN B 1 94 ? -21.25 -23.188 7.938 1 94.94 94 GLN B N 1
ATOM 4403 C CA . GLN B 1 94 ? -20.656 -24.156 8.852 1 94.94 94 GLN B CA 1
ATOM 4404 C C . GLN B 1 94 ? -21.641 -25.297 9.156 1 94.94 94 GLN B C 1
ATOM 4406 O O . GLN B 1 94 ? -21.25 -26.453 9.211 1 94.94 94 GLN B O 1
ATOM 4411 N N . ALA B 1 95 ? -22.891 -24.906 9.289 1 95.81 95 ALA B N 1
ATOM 4412 C CA . ALA B 1 95 ? -23.922 -25.906 9.547 1 95.81 95 ALA B CA 1
ATOM 4413 C C . ALA B 1 95 ? -24.109 -26.828 8.344 1 95.81 95 ALA B C 1
ATOM 4415 O O . ALA B 1 95 ? -24.25 -28.047 8.5 1 95.81 95 ALA B O 1
ATOM 4416 N N . ALA B 1 96 ? -24.172 -26.234 7.223 1 95.62 96 ALA B N 1
ATOM 4417 C CA . ALA B 1 96 ? -24.312 -27.016 6 1 95.62 96 ALA B CA 1
ATOM 4418 C C . ALA B 1 96 ? -23.125 -27.969 5.828 1 95.62 96 ALA B C 1
ATOM 4420 O O . ALA B 1 96 ? -23.297 -29.125 5.406 1 95.62 96 ALA B O 1
ATOM 4421 N N . ALA B 1 97 ? -21.938 -27.516 6.102 1 94.88 97 ALA B N 1
ATOM 4422 C CA . ALA B 1 97 ? -20.734 -28.344 6.023 1 94.88 97 ALA B CA 1
ATOM 4423 C C . ALA B 1 97 ? -20.797 -29.516 7 1 94.88 97 ALA B C 1
ATOM 4425 O O . ALA B 1 97 ? -20.469 -30.641 6.645 1 94.88 97 ALA B O 1
ATOM 4426 N N . ALA B 1 98 ? -21.188 -29.203 8.188 1 93.81 98 ALA B N 1
ATOM 4427 C CA . ALA B 1 98 ? -21.297 -30.234 9.227 1 93.81 98 ALA B CA 1
ATOM 4428 C C . ALA B 1 98 ? -22.312 -31.297 8.852 1 93.81 98 ALA B C 1
ATOM 4430 O O . ALA B 1 98 ? -22.156 -32.469 9.188 1 93.81 98 ALA B O 1
ATOM 4431 N N . ALA B 1 99 ? -23.266 -30.875 8.086 1 96 99 ALA B N 1
ATOM 4432 C CA . ALA B 1 99 ? -24.344 -31.781 7.684 1 96 99 ALA B CA 1
ATOM 4433 C C . ALA B 1 99 ? -24 -32.5 6.387 1 96 99 ALA B C 1
ATOM 4435 O O . ALA B 1 99 ? -24.75 -33.375 5.922 1 96 99 ALA B O 1
ATOM 4436 N N . GLY B 1 100 ? -22.906 -32.156 5.801 1 93.31 100 GLY B N 1
ATOM 4437 C CA . GLY B 1 100 ? -22.516 -32.781 4.543 1 93.31 100 GLY B CA 1
ATOM 4438 C C . GLY B 1 100 ? -23.375 -32.344 3.371 1 93.31 100 GLY B C 1
ATOM 4439 O O . GLY B 1 100 ? -23.625 -33.094 2.449 1 93.31 100 GLY B O 1
ATOM 4440 N N . GLU B 1 101 ? -23.828 -31.094 3.406 1 93.06 101 GLU B N 1
ATOM 4441 C CA . GLU B 1 101 ? -24.781 -30.609 2.422 1 93.06 101 GLU B CA 1
ATOM 4442 C C . GLU B 1 101 ? -24.156 -29.594 1.479 1 93.06 101 GLU B C 1
ATOM 4444 O O . GLU B 1 101 ? -24.859 -28.891 0.747 1 93.06 101 GLU B O 1
ATOM 4449 N N . LEU B 1 102 ? -22.875 -29.516 1.543 1 93.81 102 LEU B N 1
ATOM 4450 C CA . LEU B 1 102 ? -22.203 -28.578 0.642 1 93.81 102 LEU B CA 1
ATOM 4451 C C . LEU B 1 102 ? -22.328 -29.047 -0.806 1 93.81 102 LEU B C 1
ATOM 4453 O O . LEU B 1 102 ? -22.219 -30.234 -1.093 1 93.81 102 LEU B O 1
ATOM 4457 N N . GLN B 1 103 ? -22.672 -28.156 -1.665 1 95.38 103 GLN B N 1
ATOM 4458 C CA . GLN B 1 103 ? -22.719 -28.422 -3.102 1 95.38 103 GLN B CA 1
ATOM 4459 C C . GLN B 1 103 ? -21.641 -27.609 -3.836 1 95.38 103 GLN B C 1
ATOM 4461 O O . GLN B 1 103 ? -21.859 -26.438 -4.16 1 95.38 103 GLN B O 1
ATOM 4466 N N . PHE B 1 104 ? -20.578 -28.312 -4.207 1 97.88 104 PHE B N 1
ATOM 4467 C CA . PHE B 1 104 ? -19.484 -27.672 -4.922 1 97.88 104 PHE B CA 1
ATOM 4468 C C . PHE B 1 104 ? -19.859 -27.422 -6.379 1 97.88 104 PHE B C 1
ATOM 4470 O O . PHE B 1 104 ? -20.938 -27.828 -6.824 1 97.88 104 PHE B O 1
ATOM 4477 N N . GLY B 1 105 ? -19.031 -26.672 -7.109 1 98.31 105 GLY B N 1
ATOM 4478 C CA . GLY B 1 105 ? -19.312 -26.344 -8.5 1 98.31 105 GLY B CA 1
ATOM 4479 C C . GLY B 1 105 ? -20 -25.016 -8.672 1 98.31 105 GLY B C 1
ATOM 4480 O O . GLY B 1 105 ? -19.797 -24.094 -7.879 1 98.31 105 GLY B O 1
ATOM 4481 N N . HIS B 1 106 ? -20.797 -24.922 -9.68 1 98.19 106 HIS B N 1
ATOM 4482 C CA . HIS B 1 106 ? -21.422 -23.672 -10.07 1 98.19 106 HIS B CA 1
ATOM 4483 C C . HIS B 1 106 ? -22.375 -23.172 -8.992 1 98.19 106 HIS B C 1
ATOM 4485 O O . HIS B 1 106 ? -22.547 -21.969 -8.812 1 98.19 106 HIS B O 1
ATOM 4491 N N . ALA B 1 107 ? -22.984 -24.078 -8.273 1 96.81 107 ALA B N 1
ATOM 4492 C CA . ALA B 1 107 ? -23.844 -23.672 -7.168 1 96.81 107 ALA B CA 1
ATOM 4493 C C . ALA B 1 107 ? -23.062 -22.891 -6.117 1 96.81 107 ALA B C 1
ATOM 4495 O O . ALA B 1 107 ? -23.531 -21.859 -5.621 1 96.81 107 ALA B O 1
ATOM 4496 N N . MET B 1 108 ? -21.938 -23.391 -5.805 1 97.31 108 MET B N 1
ATOM 4497 C CA . MET B 1 108 ? -21.094 -22.734 -4.82 1 97.31 108 MET B CA 1
ATOM 4498 C C . MET B 1 108 ? -20.578 -21.406 -5.355 1 97.31 108 MET B C 1
ATOM 4500 O O . MET B 1 108 ? -20.391 -20.453 -4.594 1 97.31 108 MET B O 1
ATOM 4504 N N . ARG B 1 109 ? -20.297 -21.359 -6.645 1 98.19 109 ARG B N 1
ATOM 4505 C CA . ARG B 1 109 ? -19.875 -20.109 -7.289 1 98.19 109 ARG B CA 1
ATOM 4506 C C . ARG B 1 109 ? -20.875 -18.984 -6.996 1 98.19 109 ARG B C 1
ATOM 4508 O O . ARG B 1 109 ? -20.469 -17.906 -6.562 1 98.19 109 ARG B O 1
ATOM 4515 N N . THR B 1 110 ? -22.125 -19.234 -7.211 1 96.62 110 THR B N 1
ATOM 4516 C CA . THR B 1 110 ? -23.188 -18.266 -7.047 1 96.62 110 THR B CA 1
ATOM 4517 C C . THR B 1 110 ? -23.359 -17.875 -5.578 1 96.62 110 THR B C 1
ATOM 4519 O O . THR B 1 110 ? -23.609 -16.719 -5.258 1 96.62 110 THR B O 1
ATOM 4522 N N . GLU B 1 111 ? -23.141 -18.812 -4.77 1 95.56 111 GLU B N 1
ATOM 4523 C CA . GLU B 1 111 ? -23.406 -18.625 -3.348 1 95.56 111 GLU B CA 1
ATOM 4524 C C . GLU B 1 111 ? -22.266 -17.859 -2.684 1 95.56 111 GLU B C 1
ATOM 4526 O O . GLU B 1 111 ? -22.5 -16.938 -1.892 1 95.56 111 GLU B O 1
ATOM 4531 N N . LEU B 1 112 ? -21.031 -18.219 -3.078 1 98 112 LEU B N 1
ATOM 4532 C CA . LEU B 1 112 ? -19.953 -17.812 -2.201 1 98 112 LEU B CA 1
ATOM 4533 C C . LEU B 1 112 ? -19.047 -16.781 -2.893 1 98 112 LEU B C 1
ATOM 4535 O O . LEU B 1 112 ? -18.297 -16.078 -2.232 1 98 112 LEU B O 1
ATOM 4539 N N . PHE B 1 113 ? -19.047 -16.719 -4.215 1 98.62 113 PHE B N 1
ATOM 4540 C CA . PHE B 1 113 ? -17.984 -15.961 -4.871 1 98.62 113 PHE B CA 1
ATOM 4541 C C . PHE B 1 113 ? -18.562 -14.75 -5.605 1 98.62 113 PHE B C 1
ATOM 4543 O O . PHE B 1 113 ? -19.734 -14.742 -5.969 1 98.62 113 PHE B O 1
ATOM 4550 N N . MET B 1 114 ? -17.734 -13.75 -5.875 1 98.62 114 MET B N 1
ATOM 4551 C CA . MET B 1 114 ? -18.109 -12.469 -6.461 1 98.62 114 MET B CA 1
ATOM 4552 C C . MET B 1 114 ? -18.078 -12.539 -7.984 1 98.62 114 MET B C 1
ATOM 4554 O O . MET B 1 114 ? -18.547 -11.617 -8.664 1 98.62 114 MET B O 1
ATOM 4558 N N . LEU B 1 115 ? -17.656 -13.609 -8.617 1 98.69 115 LEU B N 1
ATOM 4559 C CA . LEU B 1 115 ? -17.391 -13.734 -10.047 1 98.69 115 LEU B CA 1
ATOM 4560 C C . LEU B 1 115 ? -18.656 -13.453 -10.852 1 98.69 115 LEU B C 1
ATOM 4562 O O . LEU B 1 115 ? -19.75 -13.867 -10.461 1 98.69 115 LEU B O 1
ATOM 4566 N N . GLU B 1 116 ? -18.469 -12.719 -11.938 1 98.06 116 GLU B N 1
ATOM 4567 C CA . GLU B 1 116 ? -19.609 -12.398 -12.805 1 98.06 116 GLU B CA 1
ATOM 4568 C C . GLU B 1 116 ? -20.156 -13.656 -13.469 1 98.06 116 GLU B C 1
ATOM 4570 O O . GLU B 1 116 ? -19.438 -14.641 -13.648 1 98.06 116 GLU B O 1
ATOM 4575 N N . GLU B 1 117 ? -21.391 -13.625 -13.836 1 96.44 117 GLU B N 1
ATOM 4576 C CA . GLU B 1 117 ? -22.031 -14.734 -14.547 1 96.44 117 GLU B CA 1
ATOM 4577 C C . GLU B 1 117 ? -21.562 -14.797 -16 1 96.44 117 GLU B C 1
ATOM 4579 O O . GLU B 1 117 ? -21.203 -13.766 -16.578 1 96.44 117 GLU B O 1
ATOM 4584 N N . GLY B 1 118 ? -21.469 -15.984 -16.484 1 94.88 118 GLY B N 1
ATOM 4585 C CA . GLY B 1 118 ? -21.219 -16.141 -17.906 1 94.88 118 GLY B CA 1
ATOM 4586 C C . GLY B 1 118 ? -19.734 -16.281 -18.219 1 94.88 118 GLY B C 1
ATOM 4587 O O . GLY B 1 118 ? -19.375 -16.5 -19.375 1 94.88 118 GLY B O 1
ATOM 4588 N N . THR B 1 119 ? -18.938 -16.141 -17.297 1 96.94 119 THR B N 1
ATOM 4589 C CA . THR B 1 119 ? -17.5 -16.266 -17.531 1 96.94 119 THR B CA 1
ATOM 4590 C C . THR B 1 119 ? -16.969 -17.562 -16.906 1 96.94 119 THR B C 1
ATOM 4592 O O . THR B 1 119 ? -17.312 -17.891 -15.766 1 96.94 119 THR B O 1
ATOM 4595 N N . VAL B 1 120 ? -16.219 -18.328 -17.688 1 98.56 120 VAL B N 1
ATOM 4596 C CA . VAL B 1 120 ? -15.461 -19.453 -17.172 1 98.56 120 VAL B CA 1
ATOM 4597 C C . VAL B 1 120 ? -14.125 -18.969 -16.609 1 98.56 120 VAL B C 1
ATOM 4599 O O . VAL B 1 120 ? -13.234 -18.578 -17.375 1 98.56 120 VAL B O 1
ATOM 46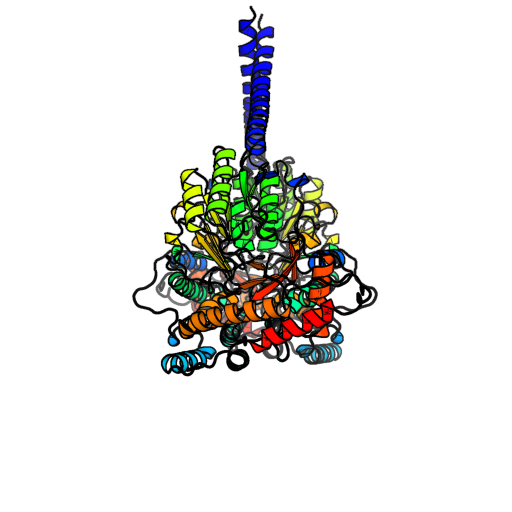02 N N . TYR B 1 121 ? -14.016 -18.969 -15.289 1 98.69 121 TYR B N 1
ATOM 4603 C CA . TYR B 1 121 ? -12.82 -18.438 -14.656 1 98.69 121 TYR B CA 1
ATOM 4604 C C . TYR B 1 121 ? -11.883 -19.547 -14.211 1 98.69 121 TYR B C 1
ATOM 4606 O O . TYR B 1 121 ? -12.148 -20.234 -13.227 1 98.69 121 TYR B O 1
ATOM 4614 N N . LEU B 1 122 ? -10.773 -19.688 -14.891 1 98.75 122 LEU B N 1
ATOM 4615 C CA . LEU B 1 122 ? -9.812 -20.766 -14.641 1 98.75 122 LEU B CA 1
ATOM 4616 C C . LEU B 1 122 ? -8.445 -20.188 -14.266 1 98.75 122 LEU B C 1
ATOM 4618 O O . LEU B 1 122 ? -7.418 -20.828 -14.5 1 98.75 122 LEU B O 1
ATOM 4622 N N . ASN B 1 123 ? -8.438 -18.938 -13.758 1 98.25 123 ASN B N 1
ATOM 4623 C CA . ASN B 1 123 ? -7.195 -18.25 -13.414 1 98.25 123 ASN B CA 1
ATOM 4624 C C . ASN B 1 123 ? -7.188 -17.797 -11.961 1 98.25 123 ASN B C 1
ATOM 4626 O O . ASN B 1 123 ? -6.84 -16.656 -11.664 1 98.25 123 ASN B O 1
ATOM 4630 N N . HIS B 1 124 ? -7.625 -18.734 -11.094 1 97.75 124 HIS B N 1
ATOM 4631 C CA . HIS B 1 124 ? -7.605 -18.438 -9.664 1 97.75 124 HIS B CA 1
ATOM 4632 C C . HIS B 1 124 ? -6.188 -18.172 -9.18 1 97.75 124 HIS B C 1
ATOM 4634 O O . HIS B 1 124 ? -6 -17.484 -8.172 1 97.75 124 HIS B O 1
ATOM 4640 N N . GLY B 1 125 ? -5.184 -18.656 -9.844 1 96.94 125 GLY B N 1
ATOM 4641 C CA . GLY B 1 125 ? -3.789 -18.531 -9.453 1 96.94 125 GLY B CA 1
ATOM 4642 C C . GLY B 1 125 ? -3.256 -17.109 -9.609 1 96.94 125 GLY B C 1
ATOM 4643 O O . GLY B 1 125 ? -2.479 -16.641 -8.773 1 96.94 125 GLY B O 1
ATOM 4644 N N . SER B 1 126 ? -3.609 -16.391 -10.664 1 94.69 126 SER B N 1
ATOM 4645 C CA . SER B 1 126 ? -3.137 -15.023 -10.844 1 94.69 126 SER B CA 1
ATOM 4646 C C . SER B 1 126 ? -3.82 -14.07 -9.867 1 94.69 126 SER B C 1
ATOM 4648 O O . SER B 1 126 ? -3.15 -13.367 -9.109 1 94.69 126 SER B O 1
ATOM 4650 N N . TYR B 1 127 ? -5.117 -14.094 -10.016 1 96.56 127 TYR B N 1
ATOM 4651 C CA . TYR B 1 127 ? -5.945 -13.32 -9.094 1 96.56 127 TYR B CA 1
ATOM 4652 C C . TYR B 1 127 ? -7.105 -14.156 -8.57 1 96.56 127 TYR B C 1
ATOM 4654 O O . TYR B 1 127 ? -7.984 -14.562 -9.328 1 96.56 127 TYR B O 1
ATOM 4662 N N . GLY B 1 128 ? -7.062 -14.445 -7.355 1 97.44 128 GLY B N 1
ATOM 4663 C CA . GLY B 1 128 ? -8.078 -15.273 -6.73 1 97.44 128 GLY B CA 1
ATOM 4664 C C . GLY B 1 128 ? -9.453 -14.633 -6.727 1 97.44 128 GLY B C 1
ATOM 4665 O O . GLY B 1 128 ? -9.57 -13.406 -6.68 1 97.44 128 GLY B O 1
ATOM 4666 N N . ALA B 1 129 ? -10.484 -15.492 -6.809 1 98.5 129 ALA B N 1
ATOM 4667 C CA . ALA B 1 129 ? -11.844 -15.008 -6.594 1 98.5 129 ALA B CA 1
ATOM 4668 C C . ALA B 1 129 ? -12.109 -14.75 -5.109 1 98.5 129 ALA B C 1
ATOM 4670 O O . ALA B 1 129 ? -11.742 -15.57 -4.262 1 98.5 129 ALA B O 1
ATOM 4671 N N . ALA B 1 130 ? -12.703 -13.648 -4.828 1 98.75 130 ALA B N 1
ATOM 4672 C CA . ALA B 1 130 ? -12.992 -13.297 -3.439 1 98.75 130 ALA B CA 1
ATOM 4673 C C . ALA B 1 130 ? -14.328 -13.867 -2.992 1 98.75 130 ALA B C 1
ATOM 4675 O O . ALA B 1 130 ? -15.266 -13.977 -3.789 1 98.75 130 ALA B O 1
ATOM 4676 N N . LEU B 1 131 ? -14.406 -14.234 -1.73 1 98.81 131 LEU B N 1
ATOM 4677 C CA . LEU B 1 131 ? -15.672 -14.648 -1.13 1 98.81 131 LEU B CA 1
ATOM 4678 C C . LEU B 1 131 ? -16.594 -13.453 -0.914 1 98.81 131 LEU B C 1
ATOM 4680 O O . LEU B 1 131 ? -16.156 -12.414 -0.418 1 98.81 131 LEU B O 1
ATOM 4684 N N . ARG B 1 132 ? -17.844 -13.641 -1.206 1 98.31 132 ARG B N 1
ATOM 4685 C CA . ARG B 1 132 ? -18.828 -12.594 -1.031 1 98.31 132 ARG B CA 1
ATOM 4686 C C . ARG B 1 132 ? -18.875 -12.109 0.416 1 98.31 132 ARG B C 1
ATOM 4688 O O . ARG B 1 132 ? -18.906 -10.906 0.674 1 98.31 132 ARG B O 1
ATOM 4695 N N . VAL B 1 133 ? -18.859 -13.023 1.35 1 98.31 133 VAL B N 1
ATOM 4696 C CA . VAL B 1 133 ? -18.969 -12.68 2.764 1 98.31 133 VAL B CA 1
ATOM 4697 C C . VAL B 1 133 ? -17.703 -11.969 3.229 1 98.31 133 VAL B C 1
ATOM 4699 O O . VAL B 1 133 ? -17.766 -11.117 4.121 1 98.31 133 VAL B O 1
ATOM 4702 N N . ALA B 1 134 ? -16.562 -12.32 2.691 1 98.75 134 ALA B N 1
ATOM 4703 C CA . ALA B 1 134 ? -15.328 -11.609 3.041 1 98.75 134 ALA B CA 1
ATOM 4704 C C . ALA B 1 134 ? -15.359 -10.172 2.529 1 98.75 134 ALA B C 1
ATOM 4706 O O . ALA B 1 134 ? -14.898 -9.258 3.211 1 98.75 134 ALA B O 1
ATOM 4707 N N . VAL B 1 135 ? -15.898 -9.969 1.287 1 98.69 135 VAL B N 1
ATOM 4708 C CA . VAL B 1 135 ? -16.062 -8.625 0.747 1 98.69 135 VAL B CA 1
ATOM 4709 C C . VAL B 1 135 ? -17.062 -7.84 1.602 1 98.69 135 VAL B C 1
ATOM 4711 O O . VAL B 1 135 ? -16.859 -6.648 1.855 1 98.69 135 VAL B O 1
ATOM 4714 N N . GLN B 1 136 ? -18.078 -8.5 2.055 1 98.5 136 GLN B N 1
ATOM 4715 C CA . GLN B 1 136 ? -19.047 -7.867 2.949 1 98.5 136 GLN B CA 1
ATOM 4716 C C . GLN B 1 136 ? -18.375 -7.434 4.254 1 98.5 136 GLN B C 1
ATOM 4718 O O . GLN B 1 136 ? -18.672 -6.359 4.777 1 98.5 136 GLN B O 1
ATOM 4723 N N . ALA B 1 137 ? -17.547 -8.273 4.801 1 98.69 137 ALA B N 1
ATOM 4724 C CA . ALA B 1 137 ? -16.797 -7.914 6 1 98.69 137 ALA B CA 1
ATOM 4725 C C . ALA B 1 137 ? -15.914 -6.699 5.742 1 98.69 137 ALA B C 1
ATOM 4727 O O . ALA B 1 137 ? -15.828 -5.797 6.578 1 98.69 137 ALA B O 1
ATOM 4728 N N . GLN B 1 138 ? -15.25 -6.703 4.605 1 98.69 138 GLN B N 1
ATOM 4729 C CA . GLN B 1 138 ? -14.422 -5.559 4.23 1 98.69 138 GLN B CA 1
ATOM 4730 C C . GLN B 1 138 ? -15.25 -4.273 4.207 1 98.69 138 GLN B C 1
ATOM 4732 O O . GLN B 1 138 ? -14.82 -3.246 4.73 1 98.69 138 GLN B O 1
ATOM 4737 N N . ARG B 1 139 ? -16.422 -4.344 3.619 1 98.25 139 ARG B N 1
ATOM 4738 C CA . ARG B 1 139 ? -17.281 -3.176 3.49 1 98.25 139 ARG B CA 1
ATOM 4739 C C . ARG B 1 139 ? -17.781 -2.709 4.855 1 98.25 139 ARG B C 1
ATOM 4741 O O . ARG B 1 139 ? -17.922 -1.509 5.094 1 98.25 139 ARG B O 1
ATOM 4748 N N . TYR B 1 140 ? -18.047 -3.68 5.715 1 98.31 140 TYR B N 1
ATOM 4749 C CA . TYR B 1 140 ? -18.406 -3.346 7.09 1 98.31 140 TYR B CA 1
ATOM 4750 C C . TYR B 1 140 ? -17.328 -2.488 7.742 1 98.31 140 TYR B C 1
ATOM 4752 O O . TYR B 1 140 ? -17.625 -1.449 8.336 1 98.31 140 TYR B O 1
ATOM 4760 N N . PHE B 1 141 ? -16.094 -2.838 7.621 1 98.69 141 PHE B N 1
ATOM 4761 C CA . PHE B 1 141 ? -14.992 -2.105 8.234 1 98.69 141 PHE B CA 1
ATOM 4762 C C . PHE B 1 141 ? -14.766 -0.774 7.523 1 98.69 141 PHE B C 1
ATOM 4764 O O . PHE B 1 141 ? -14.398 0.218 8.156 1 98.69 141 PHE B O 1
ATOM 4771 N N . GLN B 1 142 ? -14.953 -0.71 6.199 1 98.5 142 GLN B N 1
ATOM 4772 C CA . GLN B 1 142 ? -14.828 0.547 5.469 1 98.5 142 GLN B CA 1
ATOM 4773 C C . GLN B 1 142 ? -15.859 1.564 5.941 1 98.5 142 GLN B C 1
ATOM 4775 O O . GLN B 1 142 ? -15.562 2.756 6.051 1 98.5 142 GLN B O 1
ATOM 4780 N N . ASP B 1 143 ? -17.062 1.038 6.164 1 98.5 143 ASP B N 1
ATOM 4781 C CA . ASP B 1 143 ? -18.094 1.923 6.676 1 98.5 143 ASP B CA 1
ATOM 4782 C C . ASP B 1 143 ? -17.719 2.484 8.047 1 98.5 143 ASP B C 1
ATOM 4784 O O . ASP B 1 143 ? -17.906 3.674 8.305 1 98.5 143 ASP B O 1
ATOM 4788 N N . ARG B 1 144 ? -17.203 1.644 8.875 1 98.31 144 ARG B N 1
ATOM 4789 C CA . ARG B 1 144 ? -16.766 2.08 10.195 1 98.31 144 ARG B CA 1
ATOM 4790 C C . ARG B 1 144 ? -15.594 3.062 10.094 1 98.31 144 ARG B C 1
ATOM 4792 O O . ARG B 1 144 ? -15.547 4.059 10.82 1 98.31 144 ARG B O 1
ATOM 4799 N N . LEU B 1 145 ? -14.695 2.789 9.195 1 98.69 145 LEU B N 1
ATOM 4800 C CA . LEU B 1 145 ? -13.555 3.66 8.93 1 98.69 145 LEU B CA 1
ATOM 4801 C C . LEU B 1 145 ? -14.016 5.078 8.602 1 98.69 145 LEU B C 1
ATOM 4803 O O . LEU B 1 145 ? -13.547 6.043 9.203 1 98.69 145 LEU B O 1
ATOM 4807 N N . GLU B 1 146 ? -14.977 5.184 7.734 1 98.56 146 GLU B N 1
ATOM 4808 C CA . GLU B 1 146 ? -15.359 6.496 7.227 1 98.56 146 GLU B CA 1
ATOM 4809 C C . GLU B 1 146 ? -16.344 7.184 8.172 1 98.56 146 GLU B C 1
ATOM 4811 O O . GLU B 1 146 ? -16.5 8.406 8.125 1 98.56 146 GLU B O 1
ATOM 4816 N N . ALA B 1 147 ? -17.016 6.426 9.062 1 98.38 147 ALA B N 1
ATOM 4817 C CA . ALA B 1 147 ? -17.969 6.988 10.016 1 98.38 147 ALA B CA 1
ATOM 4818 C C . ALA B 1 147 ? -17.25 7.836 11.07 1 98.38 147 ALA B C 1
ATOM 4820 O O . ALA B 1 147 ? -17.781 8.852 11.523 1 98.38 147 ALA B O 1
ATOM 4821 N N . GLN B 1 148 ? -16.141 7.41 11.523 1 98.06 148 GLN B N 1
ATOM 4822 C CA . GLN B 1 148 ? -15.258 8.117 12.453 1 98.06 148 GLN B CA 1
ATOM 4823 C C . GLN B 1 148 ? -13.805 7.695 12.266 1 98.06 148 GLN B C 1
ATOM 4825 O O . GLN B 1 148 ? -13.281 6.891 13.039 1 98.06 148 GLN B O 1
ATOM 4830 N N . PRO B 1 149 ? -13.125 8.367 11.328 1 98 149 PRO B N 1
ATOM 4831 C CA . PRO B 1 149 ? -11.82 7.887 10.852 1 98 149 PRO B CA 1
ATOM 4832 C C . PRO B 1 149 ? -10.773 7.816 11.961 1 98 149 PRO B C 1
ATOM 4834 O O . PRO B 1 149 ? -9.969 6.887 11.992 1 98 149 PRO B O 1
ATOM 4837 N N . VAL B 1 150 ? -10.742 8.727 12.922 1 97.38 150 VAL B N 1
ATOM 4838 C CA . VAL B 1 150 ? -9.711 8.789 13.953 1 97.38 150 VAL B CA 1
ATOM 4839 C C . VAL B 1 150 ? -9.891 7.621 14.922 1 97.38 150 VAL B C 1
ATOM 4841 O O . VAL B 1 150 ? -8.953 6.863 15.18 1 97.38 150 VAL B O 1
ATOM 4844 N N . ARG B 1 151 ? -11.102 7.469 15.43 1 96.81 151 ARG B N 1
ATOM 4845 C CA . ARG B 1 151 ? -11.398 6.352 16.328 1 96.81 151 ARG B CA 1
ATOM 4846 C C . ARG B 1 151 ? -11.07 5.02 15.664 1 96.81 151 ARG B C 1
ATOM 4848 O O . ARG B 1 151 ? -10.477 4.137 16.281 1 96.81 151 ARG B O 1
ATOM 4855 N N . PHE B 1 152 ? -11.5 4.941 14.453 1 98.19 152 PHE B N 1
ATOM 4856 C CA . PHE B 1 152 ? -11.273 3.701 13.719 1 98.19 152 PHE B CA 1
ATOM 4857 C C . PHE B 1 152 ? -9.781 3.414 13.594 1 98.19 152 PHE B C 1
ATOM 4859 O O . PHE B 1 152 ? -9.32 2.328 13.953 1 98.19 152 PHE B O 1
ATOM 4866 N N . MET B 1 153 ? -8.969 4.355 13.133 1 97.5 153 MET B N 1
ATOM 4867 C CA . MET B 1 153 ? -7.551 4.16 12.875 1 97.5 153 MET B CA 1
ATOM 4868 C C . MET B 1 153 ? -6.785 3.912 14.164 1 97.5 153 MET B C 1
ATOM 4870 O O . MET B 1 153 ? -5.875 3.08 14.203 1 97.5 153 MET B O 1
ATOM 4874 N N . GLU B 1 154 ? -7.141 4.578 15.188 1 95.75 154 GLU B N 1
ATOM 4875 C CA . GLU B 1 154 ? -6.348 4.551 16.406 1 95.75 154 GLU B CA 1
ATOM 4876 C C . GLU B 1 154 ? -6.758 3.389 17.312 1 95.75 154 GLU B C 1
ATOM 4878 O O . GLU B 1 154 ? -6.039 3.035 18.25 1 95.75 154 GLU B O 1
ATOM 4883 N N . THR B 1 155 ? -7.906 2.738 17 1 96.12 155 THR B N 1
ATOM 4884 C CA . THR B 1 155 ? -8.391 1.721 17.938 1 96.12 155 THR B CA 1
ATOM 4885 C C . THR B 1 155 ? -8.922 0.507 17.172 1 96.12 155 THR B C 1
ATOM 4887 O O . THR B 1 155 ? -8.25 -0.527 17.109 1 96.12 155 THR B O 1
ATOM 4890 N N . GLU B 1 156 ? -10.031 0.717 16.438 1 97.38 156 GLU B N 1
ATOM 4891 C CA . GLU B 1 156 ? -10.789 -0.392 15.859 1 97.38 156 GLU B CA 1
ATOM 4892 C C . GLU B 1 156 ? -9.945 -1.169 14.852 1 97.38 156 GLU B C 1
ATOM 4894 O O . GLU B 1 156 ? -9.992 -2.4 14.812 1 97.38 156 GLU B O 1
ATOM 4899 N N . ALA B 1 157 ? -9.25 -0.457 14.078 1 98.12 157 ALA B N 1
ATOM 4900 C CA . ALA B 1 157 ? -8.43 -1.094 13.047 1 98.12 157 ALA B CA 1
ATOM 4901 C C . ALA B 1 157 ? -7.379 -2.008 13.672 1 98.12 157 ALA B C 1
ATOM 4903 O O . ALA B 1 157 ? -7.16 -3.125 13.195 1 98.12 157 ALA B O 1
ATOM 4904 N N . LEU B 1 158 ? -6.719 -1.544 14.695 1 97.69 158 LEU B N 1
ATOM 4905 C CA . LEU B 1 158 ? -5.617 -2.264 15.32 1 97.69 158 LEU B CA 1
ATOM 4906 C C . LEU B 1 158 ? -6.117 -3.537 16 1 97.69 158 LEU B C 1
ATOM 4908 O O . LEU B 1 158 ? -5.449 -4.57 15.953 1 97.69 158 LEU B O 1
ATOM 4912 N N . VAL B 1 159 ? -7.305 -3.461 16.547 1 96.56 159 VAL B N 1
ATOM 4913 C CA . VAL B 1 159 ? -7.926 -4.637 17.156 1 96.56 159 VAL B CA 1
ATOM 4914 C C . VAL B 1 159 ? -8.25 -5.66 16.062 1 96.56 159 VAL B C 1
ATOM 4916 O O . VAL B 1 159 ? -7.977 -6.852 16.234 1 96.56 159 VAL B O 1
ATOM 4919 N N . ALA B 1 160 ? -8.812 -5.23 14.992 1 97.88 160 ALA B N 1
ATOM 4920 C CA . ALA B 1 160 ? -9.195 -6.117 13.898 1 97.88 160 ALA B CA 1
ATOM 4921 C C . ALA B 1 160 ? -7.969 -6.746 13.242 1 97.88 160 ALA B C 1
ATOM 4923 O O . ALA B 1 160 ? -7.996 -7.918 12.859 1 97.88 160 ALA B O 1
ATOM 4924 N N . ILE B 1 161 ? -6.902 -6.004 13.078 1 98.19 161 ILE B N 1
ATOM 4925 C CA . ILE B 1 161 ? -5.664 -6.508 12.5 1 98.19 161 ILE B CA 1
ATOM 4926 C C . ILE B 1 161 ? -5.07 -7.582 13.414 1 98.19 161 ILE B C 1
ATOM 4928 O O . ILE B 1 161 ? -4.582 -8.609 12.938 1 98.19 161 ILE B O 1
ATOM 4932 N N . ARG B 1 162 ? -5.113 -7.328 14.711 1 97.44 162 ARG B N 1
ATOM 4933 C CA . ARG B 1 162 ? -4.652 -8.328 15.664 1 97.44 162 ARG B CA 1
ATOM 4934 C C . ARG B 1 162 ? -5.449 -9.625 15.531 1 97.44 162 ARG B C 1
ATOM 4936 O O . ARG B 1 162 ? -4.879 -10.719 15.555 1 97.44 162 ARG B O 1
ATOM 4943 N N . GLN B 1 163 ? -6.762 -9.508 15.375 1 96.81 163 GLN B N 1
ATOM 4944 C CA . GLN B 1 163 ? -7.598 -10.688 15.18 1 96.81 163 GLN B CA 1
ATOM 4945 C C . GLN B 1 163 ? -7.199 -11.453 13.922 1 96.81 163 GLN B C 1
ATOM 4947 O O . GLN B 1 163 ? -7.16 -12.688 13.93 1 96.81 163 GLN B O 1
ATOM 4952 N N . ALA B 1 164 ? -6.926 -10.734 12.914 1 98.38 164 ALA B N 1
ATOM 4953 C CA . ALA B 1 164 ? -6.465 -11.359 11.672 1 98.38 164 ALA B CA 1
ATOM 4954 C C . ALA B 1 164 ? -5.137 -12.086 11.875 1 98.38 164 ALA B C 1
ATOM 4956 O O . ALA B 1 164 ? -4.941 -13.188 11.367 1 98.38 164 ALA B O 1
ATOM 4957 N N . GLN B 1 165 ? -4.238 -11.422 12.578 1 98.44 165 GLN B N 1
ATOM 4958 C CA . GLN B 1 165 ? -2.939 -12.008 12.883 1 98.44 165 GLN B CA 1
ATOM 4959 C C . GLN B 1 165 ? -3.092 -13.336 13.617 1 98.44 165 GLN B C 1
ATOM 4961 O O . GLN B 1 165 ? -2.434 -14.32 13.273 1 98.44 165 GLN B O 1
ATOM 4966 N N . LEU B 1 166 ? -3.963 -13.352 14.602 1 97.5 166 LEU B N 1
ATOM 4967 C CA . LEU B 1 166 ? -4.203 -14.555 15.391 1 97.5 166 LEU B CA 1
ATOM 4968 C C . LEU B 1 166 ? -4.785 -15.664 14.516 1 97.5 166 LEU B C 1
ATOM 4970 O O . LEU B 1 166 ? -4.348 -16.812 14.594 1 97.5 166 LEU B O 1
ATOM 4974 N N . ALA B 1 167 ? -5.73 -15.344 13.688 1 97.25 167 ALA B N 1
ATOM 4975 C CA . ALA B 1 167 ? -6.371 -16.312 12.805 1 97.25 167 ALA B CA 1
ATOM 4976 C C . ALA B 1 167 ? -5.363 -16.906 11.828 1 97.25 167 ALA B C 1
ATOM 4978 O O . ALA B 1 167 ? -5.324 -18.125 11.625 1 97.25 167 ALA B O 1
ATOM 4979 N N . LEU B 1 168 ? -4.566 -16.062 11.266 1 98.12 168 LEU B N 1
ATOM 4980 C CA . LEU B 1 168 ? -3.576 -16.516 10.289 1 98.12 168 LEU B CA 1
ATOM 4981 C C . LEU B 1 168 ? -2.514 -17.375 10.953 1 98.12 168 LEU B C 1
ATOM 4983 O O . LEU B 1 168 ? -2.078 -18.391 10.383 1 98.12 168 LEU B O 1
ATOM 4987 N N . ALA B 1 169 ? -2.062 -16.938 12.102 1 97.62 169 ALA B N 1
ATOM 4988 C CA . ALA B 1 169 ? -1.057 -17.703 12.836 1 97.62 169 ALA B CA 1
ATOM 4989 C C . ALA B 1 169 ? -1.507 -19.141 13.055 1 97.62 169 ALA B C 1
ATOM 4991 O O . ALA B 1 169 ? -0.713 -20.078 12.906 1 97.62 169 ALA B O 1
ATOM 4992 N N . GLU B 1 170 ? -2.727 -19.297 13.352 1 94.88 170 GLU B N 1
ATOM 4993 C CA . GLU B 1 170 ? -3.273 -20.641 13.539 1 94.88 170 GLU B CA 1
ATOM 4994 C C . GLU B 1 170 ? -3.244 -21.438 12.234 1 94.88 170 GLU B C 1
ATOM 4996 O O . GLU B 1 170 ? -2.848 -22.609 12.219 1 94.88 170 GLU B O 1
ATOM 5001 N N . LEU B 1 171 ? -3.619 -20.812 11.203 1 95.81 171 LEU B N 1
ATOM 5002 C CA . LEU B 1 171 ? -3.695 -21.469 9.906 1 95.81 171 LEU B CA 1
ATOM 5003 C C . LEU B 1 171 ? -2.32 -21.969 9.469 1 95.81 171 LEU B C 1
ATOM 5005 O O . LEU B 1 171 ? -2.201 -23.047 8.891 1 95.81 171 LEU B O 1
ATOM 5009 N N . VAL B 1 172 ? -1.276 -21.172 9.727 1 97.69 172 VAL B N 1
ATOM 5010 C CA . VAL B 1 172 ? 0.044 -21.5 9.203 1 97.69 172 VAL B CA 1
ATOM 5011 C C . VAL B 1 172 ? 0.9 -22.125 10.312 1 97.69 172 VAL B C 1
ATOM 5013 O O . VAL B 1 172 ? 2.107 -22.312 10.141 1 97.69 172 VAL B O 1
ATOM 5016 N N . ARG B 1 173 ? 0.287 -22.375 11.5 1 97 173 ARG B N 1
ATOM 5017 C CA . ARG B 1 173 ? 0.888 -23.031 12.656 1 97 173 ARG B CA 1
ATOM 5018 C C . ARG B 1 173 ? 2.16 -22.312 13.094 1 97 173 ARG B C 1
ATOM 5020 O O . ARG B 1 173 ? 3.205 -22.938 13.273 1 97 173 ARG B O 1
ATOM 5027 N N . ALA B 1 174 ? 2.064 -21.062 13.219 1 97.75 174 ALA B N 1
ATOM 5028 C CA . ALA B 1 174 ? 3.168 -20.219 13.664 1 97.75 174 ALA B CA 1
ATOM 5029 C C . ALA B 1 174 ? 2.756 -19.359 14.859 1 97.75 174 ALA B C 1
ATOM 5031 O O . ALA B 1 174 ? 1.583 -19.344 15.242 1 97.75 174 ALA B O 1
ATOM 5032 N N . GLU B 1 175 ? 3.734 -18.75 15.531 1 97.5 175 GLU B N 1
ATOM 5033 C CA . GLU B 1 175 ? 3.436 -17.75 16.547 1 97.5 175 GLU B CA 1
ATOM 5034 C C . GLU B 1 175 ? 2.979 -16.438 15.914 1 97.5 175 GLU B C 1
ATOM 5036 O O . GLU B 1 175 ? 3.561 -15.992 14.93 1 97.5 175 GLU B O 1
ATOM 5041 N N . PRO B 1 176 ? 1.917 -15.891 16.5 1 97.5 176 PRO B N 1
ATOM 5042 C CA . PRO B 1 176 ? 1.428 -14.641 15.914 1 97.5 176 PRO B CA 1
ATOM 5043 C C . PRO B 1 176 ? 2.51 -13.562 15.836 1 97.5 176 PRO B C 1
ATOM 5045 O O . PRO B 1 176 ? 2.568 -12.812 14.859 1 97.5 176 PRO B O 1
ATOM 5048 N N . ARG B 1 177 ? 3.416 -13.5 16.797 1 97.75 177 ARG B N 1
ATOM 5049 C CA . ARG B 1 177 ? 4.418 -12.445 16.875 1 97.75 177 ARG B CA 1
ATOM 5050 C C . ARG B 1 177 ? 5.438 -12.57 15.75 1 97.75 177 ARG B C 1
ATOM 5052 O O . ARG B 1 177 ? 6.242 -11.664 15.523 1 97.75 177 ARG B O 1
ATOM 5059 N N . ASP B 1 178 ? 5.43 -13.664 14.953 1 98.56 178 ASP B N 1
ATOM 5060 C CA . ASP B 1 178 ? 6.383 -13.883 13.867 1 98.56 178 ASP B CA 1
ATOM 5061 C C . ASP B 1 178 ? 5.77 -13.523 12.516 1 98.56 178 ASP B C 1
ATOM 5063 O O . ASP B 1 178 ? 6.387 -13.734 11.469 1 98.56 178 ASP B O 1
ATOM 5067 N N . ILE B 1 179 ? 4.547 -12.945 12.539 1 98.69 179 ILE B N 1
ATOM 5068 C CA . ILE B 1 179 ? 3.809 -12.672 11.312 1 98.69 179 ILE B CA 1
ATOM 5069 C C . ILE B 1 179 ? 3.461 -11.188 11.234 1 98.69 179 ILE B C 1
ATOM 5071 O O . ILE B 1 179 ? 2.973 -10.609 12.211 1 98.69 179 ILE B O 1
ATOM 5075 N N . VAL B 1 180 ? 3.717 -10.57 10.102 1 98.81 180 VAL B N 1
ATOM 5076 C CA . VAL B 1 180 ? 3.246 -9.219 9.82 1 98.81 180 VAL B CA 1
ATOM 5077 C C . VAL B 1 180 ? 2.482 -9.203 8.492 1 98.81 180 VAL B C 1
ATOM 5079 O O . VAL B 1 180 ? 2.703 -10.055 7.633 1 98.81 180 VAL B O 1
ATOM 5082 N N . PHE B 1 181 ? 1.562 -8.273 8.375 1 98.75 181 PHE B N 1
ATOM 5083 C CA . PHE B 1 181 ? 0.786 -8.148 7.145 1 98.75 181 PHE B CA 1
ATOM 5084 C C . PHE B 1 181 ? 1.436 -7.156 6.191 1 98.75 181 PHE B C 1
ATOM 5086 O O . PHE B 1 181 ? 2.057 -6.184 6.629 1 98.75 181 PHE B O 1
ATOM 5093 N N . VAL B 1 182 ? 1.362 -7.402 4.938 1 98.5 182 VAL B N 1
ATOM 5094 C CA . VAL B 1 182 ? 1.751 -6.566 3.811 1 98.5 182 VAL B CA 1
ATOM 5095 C C . VAL B 1 182 ? 0.682 -6.637 2.721 1 98.5 182 VAL B C 1
ATOM 5097 O O . VAL B 1 182 ? -0.17 -7.527 2.736 1 98.5 182 VAL B O 1
ATOM 5100 N N . PRO B 1 183 ? 0.687 -5.727 1.812 1 97.94 183 PRO B N 1
ATOM 5101 C CA . PRO B 1 183 ? -0.391 -5.711 0.819 1 97.94 183 PRO B CA 1
ATOM 5102 C C . PRO B 1 183 ? -0.299 -6.871 -0.17 1 97.94 183 PRO B C 1
ATOM 5104 O O . PRO B 1 183 ? -1.311 -7.273 -0.751 1 97.94 183 PRO B O 1
ATOM 5107 N N . ASN B 1 184 ? 0.87 -7.398 -0.412 1 98.5 184 ASN B N 1
ATOM 5108 C CA . ASN B 1 184 ? 1.122 -8.477 -1.361 1 98.5 184 ASN B CA 1
ATOM 5109 C C . ASN B 1 184 ? 2.496 -9.102 -1.143 1 98.5 184 ASN B C 1
ATOM 5111 O O . ASN B 1 184 ? 3.346 -8.531 -0.46 1 98.5 184 ASN B O 1
ATOM 5115 N N . ALA B 1 185 ? 2.709 -10.219 -1.711 1 98.75 185 ALA B N 1
ATOM 5116 C CA . ALA B 1 185 ? 3.963 -10.953 -1.547 1 98.75 185 ALA B CA 1
ATOM 5117 C C . ALA B 1 185 ? 5.137 -10.164 -2.117 1 98.75 185 ALA B C 1
ATOM 5119 O O . ALA B 1 185 ? 6.25 -10.219 -1.589 1 98.75 185 ALA B O 1
ATOM 5120 N N . THR B 1 186 ? 4.918 -9.414 -3.199 1 98.69 186 THR B N 1
ATOM 5121 C CA . THR B 1 186 ? 5.965 -8.594 -3.803 1 98.69 186 THR B CA 1
ATOM 5122 C C . THR B 1 186 ? 6.523 -7.594 -2.789 1 98.69 186 THR B C 1
ATOM 5124 O O . THR B 1 186 ? 7.738 -7.406 -2.703 1 98.69 186 THR B O 1
ATOM 5127 N N . THR B 1 187 ? 5.66 -7.008 -2.006 1 98.81 187 THR B N 1
ATOM 5128 C CA . THR B 1 187 ? 6.09 -6.07 -0.972 1 98.81 187 THR B CA 1
ATOM 5129 C C . THR B 1 187 ? 6.926 -6.781 0.088 1 98.81 187 THR B C 1
ATOM 5131 O O . THR B 1 187 ? 7.938 -6.25 0.546 1 98.81 187 THR B O 1
ATOM 5134 N N . ALA B 1 188 ? 6.527 -7.961 0.461 1 98.88 188 ALA B N 1
ATOM 5135 C CA . ALA B 1 188 ? 7.277 -8.742 1.44 1 98.88 188 ALA B CA 1
ATOM 5136 C C . ALA B 1 188 ? 8.68 -9.062 0.93 1 98.88 188 ALA B C 1
ATOM 5138 O O . ALA B 1 188 ? 9.664 -8.922 1.666 1 98.88 188 ALA B O 1
ATOM 5139 N N . VAL B 1 189 ? 8.75 -9.477 -0.301 1 98.88 189 VAL B N 1
ATOM 5140 C CA . VAL B 1 189 ? 10.031 -9.797 -0.918 1 98.88 189 VAL B CA 1
ATOM 5141 C C . VAL B 1 189 ? 10.938 -8.57 -0.904 1 98.88 189 VAL B C 1
ATOM 5143 O O . VAL B 1 189 ? 12.117 -8.664 -0.556 1 98.88 189 VAL B O 1
ATOM 5146 N N . ASN B 1 190 ? 10.391 -7.426 -1.254 1 98.81 190 ASN B N 1
ATOM 5147 C CA . ASN B 1 190 ? 11.156 -6.184 -1.238 1 98.81 190 ASN B CA 1
ATOM 5148 C C . ASN B 1 190 ? 11.656 -5.848 0.165 1 98.81 190 ASN B C 1
ATOM 5150 O O . ASN B 1 190 ? 12.789 -5.398 0.335 1 98.81 190 ASN B O 1
ATOM 5154 N N . ALA B 1 191 ? 10.812 -6.023 1.149 1 98.75 191 ALA B N 1
ATOM 5155 C CA . ALA B 1 191 ? 11.219 -5.762 2.527 1 98.75 191 ALA B CA 1
ATOM 5156 C C . ALA B 1 191 ? 12.453 -6.578 2.902 1 98.75 191 ALA B C 1
ATOM 5158 O O . ALA B 1 191 ? 13.406 -6.043 3.467 1 98.75 191 ALA B O 1
ATOM 5159 N N . VAL B 1 192 ? 12.453 -7.855 2.568 1 98.88 192 VAL B N 1
ATOM 5160 C CA . VAL B 1 192 ? 13.562 -8.75 2.904 1 98.88 192 VAL B CA 1
ATOM 5161 C C . VAL B 1 192 ? 14.805 -8.344 2.121 1 98.88 192 VAL B C 1
ATOM 5163 O O . VAL B 1 192 ? 15.883 -8.172 2.701 1 98.88 192 VAL B O 1
ATOM 5166 N N . LEU B 1 193 ? 14.664 -8.133 0.83 1 98.62 193 LEU B N 1
ATOM 5167 C CA . LEU B 1 193 ? 15.789 -7.824 -0.041 1 98.62 193 LEU B CA 1
ATOM 5168 C C . LEU B 1 193 ? 16.469 -6.527 0.392 1 98.62 193 LEU B C 1
ATOM 5170 O O . LEU B 1 193 ? 17.688 -6.418 0.344 1 98.62 193 LEU B O 1
ATOM 5174 N N . GLN B 1 194 ? 15.68 -5.578 0.823 1 97.06 194 GLN B N 1
ATOM 5175 C CA . GLN B 1 194 ? 16.203 -4.266 1.19 1 97.06 194 GLN B CA 1
ATOM 5176 C C . GLN B 1 194 ? 16.812 -4.293 2.59 1 97.06 194 GLN B C 1
ATOM 5178 O O . GLN B 1 194 ? 17.516 -3.357 2.982 1 97.06 194 GLN B O 1
ATOM 5183 N N . SER B 1 195 ? 16.531 -5.328 3.303 1 96.69 195 SER B N 1
ATOM 5184 C CA . SER B 1 195 ? 16.984 -5.383 4.688 1 96.69 195 SER B CA 1
ATOM 5185 C C . SER B 1 195 ? 18.219 -6.27 4.828 1 96.69 195 SER B C 1
ATOM 5187 O O . SER B 1 195 ? 18.875 -6.266 5.871 1 96.69 195 SER B O 1
ATOM 5189 N N . ILE B 1 196 ? 18.5 -6.984 3.732 1 94 196 ILE B N 1
ATOM 5190 C CA . ILE B 1 196 ? 19.688 -7.828 3.801 1 94 196 ILE B CA 1
ATOM 5191 C C . ILE B 1 196 ? 20.922 -7.012 3.416 1 94 196 ILE B C 1
ATOM 5193 O O . ILE B 1 196 ? 20.859 -6.16 2.527 1 94 196 ILE B O 1
ATOM 5197 N N . SER B 1 197 ? 21.906 -6.875 4.18 1 88.88 197 SER B N 1
ATOM 5198 C CA . SER B 1 197 ? 23.125 -6.129 3.928 1 88.88 197 SER B CA 1
ATOM 5199 C C . SER B 1 197 ? 23.953 -6.781 2.828 1 88.88 197 SER B C 1
ATOM 5201 O O . SER B 1 197 ? 24.781 -7.664 3.102 1 88.88 197 SER B O 1
ATOM 5203 N N . LEU B 1 198 ? 23.703 -6.336 1.6 1 95 198 LEU B N 1
ATOM 5204 C CA . LEU B 1 198 ? 24.453 -6.832 0.456 1 95 198 LEU B CA 1
ATOM 5205 C C . LEU B 1 198 ? 25.688 -5.965 0.208 1 95 198 LEU B C 1
ATOM 5207 O O . LEU B 1 198 ? 25.641 -4.746 0.38 1 95 198 LEU B O 1
ATOM 5211 N N . LYS B 1 199 ? 26.766 -6.527 -0.137 1 94.12 199 LYS B N 1
ATOM 5212 C CA . LYS B 1 199 ? 28.016 -5.875 -0.493 1 94.12 199 LYS B CA 1
ATOM 5213 C C . LYS B 1 199 ? 28.531 -6.371 -1.842 1 94.12 199 LYS B C 1
ATOM 5215 O O . LYS B 1 199 ? 28.078 -7.395 -2.348 1 94.12 199 LYS B O 1
ATOM 5220 N N . PRO B 1 200 ? 29.453 -5.594 -2.432 1 94.81 200 PRO B N 1
ATOM 5221 C CA . PRO B 1 200 ? 30.062 -6.102 -3.668 1 94.81 200 PRO B CA 1
ATOM 5222 C C . PRO B 1 200 ? 30.656 -7.496 -3.5 1 94.81 200 PRO B C 1
ATOM 5224 O O . PRO B 1 200 ? 31.344 -7.762 -2.51 1 94.81 200 PRO B O 1
ATOM 5227 N N . GLY B 1 201 ? 30.312 -8.344 -4.359 1 94.25 201 GLY B N 1
ATOM 5228 C CA . GLY B 1 201 ? 30.797 -9.711 -4.281 1 94.25 201 GLY B CA 1
ATOM 5229 C C . GLY B 1 201 ? 29.75 -10.688 -3.787 1 94.25 201 GLY B C 1
ATOM 5230 O O . GLY B 1 201 ? 29.875 -11.898 -3.992 1 94.25 201 GLY B O 1
ATOM 5231 N N . ASP B 1 202 ? 28.734 -10.203 -3.174 1 97.62 202 ASP B N 1
ATOM 5232 C CA . ASP B 1 202 ? 27.656 -11.055 -2.684 1 97.62 202 ASP B CA 1
ATOM 5233 C C . ASP B 1 202 ? 26.766 -11.523 -3.83 1 97.62 202 ASP B C 1
ATOM 5235 O O . ASP B 1 202 ? 26.766 -10.93 -4.91 1 97.62 202 ASP B O 1
ATOM 5239 N N . LEU B 1 203 ? 26.125 -12.672 -3.555 1 98 203 LEU B N 1
ATOM 5240 C CA . LEU B 1 203 ? 25.25 -13.273 -4.555 1 98 203 LEU B CA 1
ATOM 5241 C C . LEU B 1 203 ? 23.844 -13.453 -4.008 1 98 203 LEU B C 1
ATOM 5243 O O . LEU B 1 203 ? 23.672 -13.812 -2.84 1 98 203 LEU B O 1
ATOM 5247 N N . LEU B 1 204 ? 22.891 -13.078 -4.812 1 98.75 204 LEU B N 1
ATOM 5248 C CA . LEU B 1 204 ? 21.516 -13.547 -4.629 1 98.75 204 LEU B CA 1
ATOM 5249 C C . LEU B 1 204 ? 21.234 -14.758 -5.52 1 98.75 204 LEU B C 1
ATOM 5251 O O . LEU B 1 204 ? 21.5 -14.719 -6.723 1 98.75 204 LEU B O 1
ATOM 5255 N N . LEU B 1 205 ? 20.766 -15.836 -4.895 1 98.75 205 LEU B N 1
ATOM 5256 C CA . LEU B 1 205 ? 20.453 -17.062 -5.617 1 98.75 205 LEU B CA 1
ATOM 5257 C C . LEU B 1 205 ? 18.969 -17.141 -5.957 1 98.75 205 LEU B C 1
ATOM 5259 O O . LEU B 1 205 ? 18.125 -16.938 -5.086 1 98.75 205 LEU B O 1
ATOM 5263 N N . LEU B 1 206 ? 18.609 -17.328 -7.23 1 98.56 206 LEU B N 1
ATOM 5264 C CA . LEU B 1 206 ? 17.234 -17.531 -7.668 1 98.56 206 LEU B CA 1
ATOM 5265 C C . LEU B 1 206 ? 17.172 -18.469 -8.867 1 98.56 206 LEU B C 1
ATOM 5267 O O . LEU B 1 206 ? 18.203 -18.969 -9.32 1 98.56 206 LEU B O 1
ATOM 5271 N N . ALA B 1 207 ? 16.031 -18.812 -9.352 1 98.19 207 ALA B N 1
ATOM 5272 C CA . ALA B 1 207 ? 15.844 -19.688 -10.508 1 98.19 207 ALA B CA 1
ATOM 5273 C C . ALA B 1 207 ? 15.312 -18.906 -11.703 1 98.19 207 ALA B C 1
ATOM 5275 O O . ALA B 1 207 ? 14.836 -17.781 -11.555 1 98.19 207 ALA B O 1
ATOM 5276 N N . ASP B 1 208 ? 15.461 -19.453 -12.875 1 95.5 208 ASP B N 1
ATOM 5277 C CA . ASP B 1 208 ? 14.883 -18.844 -14.07 1 95.5 208 ASP B CA 1
ATOM 5278 C C . ASP B 1 208 ? 13.359 -18.906 -14.039 1 95.5 208 ASP B C 1
ATOM 5280 O O . ASP B 1 208 ? 12.688 -18.219 -14.82 1 95.5 208 ASP B O 1
ATOM 5284 N N . THR B 1 209 ? 12.828 -19.656 -13.047 1 96 209 THR B N 1
ATOM 5285 C CA . THR B 1 209 ? 11.383 -19.797 -12.906 1 96 209 THR B CA 1
ATOM 5286 C C . THR B 1 209 ? 10.844 -18.828 -11.852 1 96 209 THR B C 1
ATOM 5288 O O . THR B 1 209 ? 9.633 -18.719 -11.672 1 96 209 THR B O 1
ATOM 5291 N N . THR B 1 210 ? 11.773 -18.109 -11.156 1 97.94 210 THR B N 1
ATOM 5292 C CA . THR B 1 210 ? 11.344 -17.156 -10.148 1 97.94 210 THR B CA 1
ATOM 5293 C C . THR B 1 210 ? 10.398 -16.125 -10.75 1 97.94 210 THR B C 1
ATOM 5295 O O . THR B 1 210 ? 10.586 -15.688 -11.891 1 97.94 210 THR B O 1
ATOM 5298 N N . TYR B 1 211 ? 9.344 -15.844 -10.031 1 97.75 211 TYR B N 1
ATOM 5299 C CA . TYR B 1 211 ? 8.336 -14.891 -10.469 1 97.75 211 TYR B CA 1
ATOM 5300 C C . TYR B 1 211 ? 8.977 -13.594 -10.961 1 97.75 211 TYR B C 1
ATOM 5302 O O . TYR B 1 211 ? 9.859 -13.047 -10.305 1 97.75 211 TYR B O 1
ATOM 5310 N N . PRO B 1 212 ? 8.57 -13.062 -12.062 1 96.75 212 PRO B N 1
ATOM 5311 C CA . PRO B 1 212 ? 9.273 -11.961 -12.734 1 96.75 212 PRO B CA 1
ATOM 5312 C C . PRO B 1 212 ? 9.398 -10.719 -11.844 1 96.75 212 PRO B C 1
ATOM 5314 O O . PRO B 1 212 ? 10.453 -10.078 -11.828 1 96.75 212 PRO B O 1
ATOM 5317 N N . ALA B 1 213 ? 8.367 -10.328 -11.133 1 98 213 ALA B N 1
ATOM 5318 C CA . ALA B 1 213 ? 8.445 -9.164 -10.242 1 98 213 ALA B CA 1
ATOM 5319 C C . ALA B 1 213 ? 9.508 -9.367 -9.164 1 98 213 ALA B C 1
ATOM 5321 O O . ALA B 1 213 ? 10.195 -8.422 -8.781 1 98 213 ALA B O 1
ATOM 5322 N N . VAL B 1 214 ? 9.609 -10.562 -8.672 1 98.62 214 VAL B N 1
ATOM 5323 C CA . VAL B 1 214 ? 10.586 -10.914 -7.652 1 98.62 214 VAL B CA 1
ATOM 5324 C C . VAL B 1 214 ? 11.992 -10.859 -8.242 1 98.62 214 VAL B C 1
ATOM 5326 O O . VAL B 1 214 ? 12.922 -10.344 -7.613 1 98.62 214 VAL B O 1
ATOM 5329 N N . ARG B 1 215 ? 12.148 -11.367 -9.453 1 98.19 215 ARG B N 1
ATOM 5330 C CA . ARG B 1 215 ? 13.438 -11.281 -10.141 1 98.19 215 ARG B CA 1
ATOM 5331 C C . ARG B 1 215 ? 13.867 -9.836 -10.328 1 98.19 215 ARG B C 1
ATOM 5333 O O . ARG B 1 215 ? 15.031 -9.492 -10.102 1 98.19 215 ARG B O 1
ATOM 5340 N N . SER B 1 216 ? 12.945 -9.031 -10.734 1 98.31 216 SER B N 1
ATOM 5341 C CA . SER B 1 216 ? 13.227 -7.609 -10.93 1 98.31 216 SER B CA 1
ATOM 5342 C C . SER B 1 216 ? 13.648 -6.945 -9.625 1 98.31 216 SER B C 1
ATOM 5344 O O . SER B 1 216 ? 14.562 -6.117 -9.609 1 98.31 216 SER B O 1
ATOM 5346 N N . ALA B 1 217 ? 12.953 -7.262 -8.57 1 98.56 217 ALA B N 1
ATOM 5347 C CA . ALA B 1 217 ? 13.32 -6.719 -7.262 1 98.56 217 ALA B CA 1
ATOM 5348 C C . ALA B 1 217 ? 14.734 -7.129 -6.875 1 98.56 217 ALA B C 1
ATOM 5350 O O . ALA B 1 217 ? 15.523 -6.301 -6.402 1 98.56 217 ALA B O 1
ATOM 5351 N N . ALA B 1 218 ? 15.047 -8.422 -7.07 1 98.75 218 ALA B N 1
ATOM 5352 C CA . ALA B 1 218 ? 16.391 -8.93 -6.773 1 98.75 218 ALA B CA 1
ATOM 5353 C C . ALA B 1 218 ? 17.438 -8.227 -7.625 1 98.75 218 ALA B C 1
ATOM 5355 O O . ALA B 1 218 ? 18.5 -7.836 -7.121 1 98.75 218 ALA B O 1
ATOM 5356 N N . ALA B 1 219 ? 17.125 -8.07 -8.922 1 98.25 219 ALA B N 1
ATOM 5357 C CA . ALA B 1 219 ? 18.062 -7.406 -9.836 1 98.25 219 ALA B CA 1
ATOM 5358 C C . ALA B 1 219 ? 18.297 -5.957 -9.414 1 98.25 219 ALA B C 1
ATOM 5360 O O . ALA B 1 219 ? 19.422 -5.473 -9.438 1 98.25 219 ALA B O 1
ATOM 5361 N N . SER B 1 220 ? 17.25 -5.301 -9.07 1 97.12 220 SER B N 1
ATOM 5362 C CA . SER B 1 220 ? 17.328 -3.898 -8.672 1 97.12 220 SER B CA 1
ATOM 5363 C C . SER B 1 220 ? 18.234 -3.713 -7.461 1 97.12 220 SER B C 1
ATOM 5365 O O . SER B 1 220 ? 19.156 -2.885 -7.488 1 97.12 220 SER B O 1
ATOM 5367 N N . ILE B 1 221 ? 18.016 -4.484 -6.402 1 97.19 221 ILE B N 1
ATOM 5368 C CA . ILE B 1 221 ? 18.781 -4.309 -5.172 1 97.19 221 ILE B CA 1
ATOM 5369 C C . ILE B 1 221 ? 20.219 -4.754 -5.395 1 97.19 221 ILE B C 1
ATOM 5371 O O . ILE B 1 221 ? 21.156 -4.145 -4.863 1 97.19 221 ILE B O 1
ATOM 5375 N N . ALA B 1 222 ? 20.422 -5.852 -6.141 1 97.56 222 ALA B N 1
ATOM 5376 C CA . ALA B 1 222 ? 21.766 -6.316 -6.445 1 97.56 222 ALA B CA 1
ATOM 5377 C C . ALA B 1 222 ? 22.562 -5.242 -7.188 1 97.56 222 ALA B C 1
ATOM 5379 O O . ALA B 1 222 ? 23.719 -4.977 -6.855 1 97.56 222 ALA B O 1
ATOM 5380 N N . ALA B 1 223 ? 21.938 -4.648 -8.172 1 95.88 223 ALA B N 1
ATOM 5381 C CA . ALA B 1 223 ? 22.594 -3.592 -8.945 1 95.88 223 ALA B CA 1
ATOM 5382 C C . ALA B 1 223 ? 23 -2.428 -8.047 1 95.88 223 ALA B C 1
ATOM 5384 O O . ALA B 1 223 ? 24.109 -1.913 -8.156 1 95.88 223 ALA B O 1
ATOM 5385 N N . ARG B 1 224 ? 22.156 -2.051 -7.191 1 92.75 224 ARG B N 1
ATOM 5386 C CA . ARG B 1 224 ? 22.375 -0.904 -6.32 1 92.75 224 ARG B CA 1
ATOM 5387 C C . ARG B 1 224 ? 23.531 -1.17 -5.352 1 92.75 224 ARG B C 1
ATOM 5389 O O . ARG B 1 224 ? 24.25 -0.249 -4.977 1 92.75 224 ARG B O 1
ATOM 5396 N N . CYS B 1 225 ? 23.703 -2.406 -4.996 1 94 225 CYS B N 1
ATOM 5397 C CA . CYS B 1 225 ? 24.672 -2.742 -3.955 1 94 225 CYS B CA 1
ATOM 5398 C C . CYS B 1 225 ? 25.969 -3.283 -4.562 1 94 225 CYS B C 1
ATOM 5400 O O . CYS B 1 225 ? 26.906 -3.596 -3.842 1 94 225 CYS B O 1
ATOM 5402 N N . GLY B 1 226 ? 26 -3.457 -5.883 1 94.75 226 GLY B N 1
ATOM 5403 C CA . GLY B 1 226 ? 27.156 -4.031 -6.543 1 94.75 226 GLY B CA 1
ATOM 5404 C C . GLY B 1 226 ? 27.234 -5.539 -6.402 1 94.75 226 GLY B C 1
ATOM 5405 O O . GLY B 1 226 ? 28.328 -6.121 -6.523 1 94.75 226 GLY B O 1
ATOM 5406 N N . ALA B 1 227 ? 26.109 -6.156 -6.027 1 97.25 227 ALA B N 1
ATOM 5407 C CA . ALA B 1 227 ? 26.016 -7.609 -5.93 1 97.25 227 ALA B CA 1
ATOM 5408 C C . ALA B 1 227 ? 25.609 -8.219 -7.27 1 97.25 227 ALA B C 1
ATOM 5410 O O . ALA B 1 227 ? 25.469 -7.508 -8.266 1 97.25 227 ALA B O 1
ATOM 5411 N N . ALA B 1 228 ? 25.578 -9.555 -7.316 1 97.69 228 ALA B N 1
ATOM 5412 C CA . ALA B 1 228 ? 25.234 -10.266 -8.555 1 97.69 228 ALA B CA 1
ATOM 5413 C C . ALA B 1 228 ? 24.125 -11.281 -8.32 1 97.69 228 ALA B C 1
ATOM 5415 O O . ALA B 1 228 ? 23.75 -11.547 -7.18 1 97.69 228 ALA B O 1
ATOM 5416 N N . LEU B 1 229 ? 23.547 -11.758 -9.391 1 98.12 229 LEU B N 1
ATOM 5417 C CA . LEU B 1 229 ? 22.562 -12.82 -9.344 1 98.12 229 LEU B CA 1
ATOM 5418 C C . LEU B 1 229 ? 23.156 -14.141 -9.812 1 98.12 229 LEU B C 1
ATOM 5420 O O . LEU B 1 229 ? 23.891 -14.18 -10.805 1 98.12 229 LEU B O 1
ATOM 5424 N N . LEU B 1 230 ? 22.953 -15.164 -9.086 1 98 230 LEU B N 1
ATOM 5425 C CA . LEU B 1 230 ? 23.234 -16.531 -9.492 1 98 230 LEU B CA 1
ATOM 5426 C C . LEU B 1 230 ? 21.938 -17.281 -9.781 1 98 230 LEU B C 1
ATOM 5428 O O . LEU B 1 230 ? 21.125 -17.5 -8.875 1 98 230 LEU B O 1
ATOM 5432 N N . GLU B 1 231 ? 21.766 -17.688 -11 1 97.69 231 GLU B N 1
ATOM 5433 C CA . GLU B 1 231 ? 20.5 -18.25 -11.453 1 97.69 231 GLU B CA 1
ATOM 5434 C C . GLU B 1 231 ? 20.625 -19.75 -11.734 1 97.69 231 GLU B C 1
ATOM 5436 O O . GLU B 1 231 ? 21.578 -20.172 -12.391 1 97.69 231 GLU B O 1
ATOM 5441 N N . VAL B 1 232 ? 19.719 -20.5 -11.203 1 97.88 232 VAL B N 1
ATOM 5442 C CA . VAL B 1 232 ? 19.609 -21.922 -11.484 1 97.88 232 VAL B CA 1
ATOM 5443 C C . VAL B 1 232 ? 18.578 -22.156 -12.586 1 97.88 232 VAL B C 1
ATOM 5445 O O . VAL B 1 232 ? 17.422 -21.734 -12.461 1 97.88 232 VAL B O 1
ATOM 5448 N N . GLN B 1 233 ? 18.938 -22.812 -13.633 1 96.44 233 GLN B N 1
ATOM 5449 C CA . GLN B 1 233 ? 18 -23.188 -14.68 1 96.44 233 GLN B CA 1
ATOM 5450 C C . GLN B 1 233 ? 17.203 -24.422 -14.289 1 96.44 233 GLN B C 1
ATOM 5452 O O . GLN B 1 233 ? 17.781 -25.5 -14.07 1 96.44 233 GLN B O 1
ATOM 5457 N N . LEU B 1 234 ? 15.891 -24.25 -14.25 1 96.06 234 LEU B N 1
ATOM 5458 C CA . LEU B 1 234 ? 15.07 -25.344 -13.727 1 96.06 234 LEU B CA 1
ATOM 5459 C C . LEU B 1 234 ? 14.086 -25.828 -14.781 1 96.06 234 LEU B C 1
ATOM 5461 O O . LEU B 1 234 ? 13.477 -26.891 -14.617 1 96.06 234 LEU B O 1
ATOM 5465 N N . LEU B 1 235 ? 13.875 -25.156 -15.828 1 91.75 235 LEU B N 1
ATOM 5466 C CA . LEU B 1 235 ? 12.766 -25.406 -16.75 1 91.75 235 LEU B CA 1
ATOM 5467 C C . LEU B 1 235 ? 12.805 -26.859 -17.25 1 91.75 235 LEU B C 1
ATOM 5469 O O . LEU B 1 235 ? 11.758 -27.5 -17.344 1 91.75 235 LEU B O 1
ATOM 5473 N N . ASP B 1 236 ? 14.016 -27.344 -17.531 1 91.44 236 ASP B N 1
ATOM 5474 C CA . ASP B 1 236 ? 14.148 -28.688 -18.094 1 91.44 236 ASP B CA 1
ATOM 5475 C C . ASP B 1 236 ? 14.172 -29.75 -16.984 1 91.44 236 ASP B C 1
ATOM 5477 O O . ASP B 1 236 ? 14.188 -30.953 -17.281 1 91.44 236 ASP B O 1
ATOM 5481 N N . ALA B 1 237 ? 14.102 -29.297 -15.758 1 94.06 237 ALA B N 1
ATOM 5482 C CA . ALA B 1 237 ? 14.219 -30.219 -14.641 1 94.06 237 ALA B CA 1
ATOM 5483 C C . ALA B 1 237 ? 12.93 -30.266 -13.828 1 94.06 237 ALA B C 1
ATOM 5485 O O . ALA B 1 237 ? 12.82 -31.016 -12.852 1 94.06 237 ALA B O 1
ATOM 5486 N N . LEU B 1 238 ? 11.953 -29.547 -14.242 1 93.38 238 LEU B N 1
ATOM 5487 C CA . LEU B 1 238 ? 10.719 -29.453 -13.477 1 93.38 238 LEU B CA 1
ATOM 5488 C C . LEU B 1 238 ? 10.078 -30.828 -13.312 1 93.38 238 LEU B C 1
ATOM 5490 O O . LEU B 1 238 ? 9.977 -31.594 -14.281 1 93.38 238 LEU B O 1
ATOM 5494 N N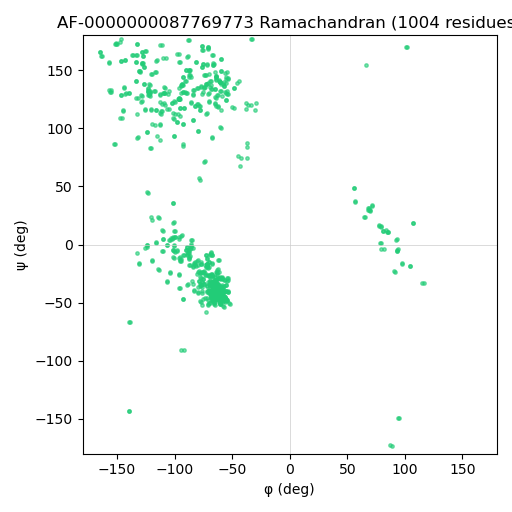 . GLY B 1 239 ? 9.688 -31.141 -12.102 1 90.31 239 GLY B N 1
ATOM 5495 C CA . GLY B 1 239 ? 9.102 -32.438 -11.789 1 90.31 239 GLY B CA 1
ATOM 5496 C C . GLY B 1 239 ? 10.125 -33.469 -11.305 1 90.31 239 GLY B C 1
ATOM 5497 O O . GLY B 1 239 ? 9.766 -34.594 -10.945 1 90.31 239 GLY B O 1
ATOM 5498 N N . GLN B 1 240 ? 11.367 -33.094 -11.32 1 95.25 240 GLN B N 1
ATOM 5499 C CA . GLN B 1 240 ? 12.445 -33.938 -10.844 1 95.25 240 GLN B CA 1
ATOM 5500 C C . GLN B 1 240 ? 13.086 -33.375 -9.586 1 95.25 240 GLN B C 1
ATOM 5502 O O . GLN B 1 240 ? 14.125 -32.719 -9.664 1 95.25 240 GLN B O 1
ATOM 5507 N N . ASP B 1 241 ? 12.617 -33.719 -8.469 1 96.19 241 ASP B N 1
ATOM 5508 C CA . ASP B 1 241 ? 13.008 -33.125 -7.195 1 96.19 241 ASP B CA 1
ATOM 5509 C C . ASP B 1 241 ? 14.492 -33.312 -6.922 1 96.19 241 ASP B C 1
ATOM 5511 O O . ASP B 1 241 ? 15.18 -32.406 -6.5 1 96.19 241 ASP B O 1
ATOM 5515 N N . ASP B 1 242 ? 14.969 -34.531 -7.176 1 97.19 242 ASP B N 1
ATOM 5516 C CA . ASP B 1 242 ? 16.375 -34.812 -6.902 1 97.19 242 ASP B CA 1
ATOM 5517 C C . ASP B 1 242 ? 17.297 -33.938 -7.758 1 97.19 242 ASP B C 1
ATOM 5519 O O . ASP B 1 242 ? 18.312 -33.438 -7.281 1 97.19 242 ASP B O 1
ATOM 5523 N N . GLU B 1 243 ? 16.891 -33.812 -9.008 1 97.19 243 GLU B N 1
ATOM 5524 C CA . GLU B 1 243 ? 17.688 -32.969 -9.914 1 97.19 243 GLU B CA 1
ATOM 5525 C C . GLU B 1 243 ? 17.656 -31.5 -9.492 1 97.19 243 GLU B C 1
ATOM 5527 O O . GLU B 1 243 ? 18.672 -30.812 -9.57 1 97.19 243 GLU B O 1
ATOM 5532 N N . ILE B 1 244 ? 16.516 -31.047 -9.078 1 97.81 244 ILE B N 1
ATOM 5533 C CA . ILE B 1 244 ? 16.359 -29.672 -8.609 1 97.81 244 ILE B CA 1
ATOM 5534 C C . ILE B 1 244 ? 17.266 -29.438 -7.406 1 97.81 244 ILE B C 1
ATOM 5536 O O . ILE B 1 244 ? 18.016 -28.453 -7.367 1 97.81 244 ILE B O 1
ATOM 5540 N N . VAL B 1 245 ? 17.266 -30.328 -6.438 1 98.31 245 VAL B N 1
ATOM 5541 C CA . VAL B 1 245 ? 18.078 -30.203 -5.238 1 98.31 245 VAL B CA 1
ATOM 5542 C C . VAL B 1 245 ? 19.562 -30.219 -5.625 1 98.31 245 VAL B C 1
ATOM 5544 O O . VAL B 1 245 ? 20.344 -29.422 -5.113 1 98.31 245 VAL B O 1
ATOM 5547 N N . ARG B 1 246 ? 19.875 -31.094 -6.535 1 97.56 246 ARG B N 1
ATOM 5548 C CA . ARG B 1 246 ? 21.266 -31.203 -6.996 1 97.56 246 ARG B CA 1
ATOM 5549 C C . ARG B 1 246 ? 21.734 -29.891 -7.621 1 97.56 246 ARG B C 1
ATOM 5551 O O . ARG B 1 246 ? 22.844 -29.438 -7.375 1 97.56 246 ARG B O 1
ATOM 5558 N N . ARG B 1 247 ? 20.938 -29.297 -8.383 1 97.81 247 ARG B N 1
ATOM 5559 C CA . ARG B 1 247 ? 21.312 -28.062 -9.062 1 97.81 247 ARG B CA 1
ATOM 5560 C C . ARG B 1 247 ? 21.469 -26.906 -8.07 1 97.81 247 ARG B C 1
ATOM 5562 O O . ARG B 1 247 ? 22.375 -26.078 -8.211 1 97.81 247 ARG B O 1
ATOM 5569 N N . TYR B 1 248 ? 20.609 -26.828 -7.117 1 98.25 248 TYR B N 1
ATOM 5570 C CA . TYR B 1 248 ? 20.75 -25.812 -6.09 1 98.25 248 TYR B CA 1
ATOM 5571 C C . TYR B 1 248 ? 22.016 -26.031 -5.266 1 98.25 248 TYR B C 1
ATOM 5573 O O . TYR B 1 248 ? 22.688 -25.078 -4.879 1 98.25 248 TYR B O 1
ATOM 5581 N N . GLU B 1 249 ? 22.281 -27.281 -4.98 1 97.88 249 GLU B N 1
ATOM 5582 C CA . GLU B 1 249 ? 23.516 -27.562 -4.27 1 97.88 249 GLU B CA 1
ATOM 5583 C C . GLU B 1 249 ? 24.734 -27.109 -5.07 1 97.88 249 GLU B C 1
ATOM 5585 O O . GLU B 1 249 ? 25.656 -26.516 -4.523 1 97.88 249 GLU B O 1
ATOM 5590 N N . ALA B 1 250 ? 24.703 -27.453 -6.328 1 96.88 250 ALA B N 1
ATOM 5591 C CA . ALA B 1 250 ? 25.797 -27.031 -7.203 1 96.88 250 ALA B CA 1
ATOM 5592 C C . ALA B 1 250 ? 25.938 -25.5 -7.176 1 96.88 250 ALA B C 1
ATOM 5594 O O . ALA B 1 250 ? 27.062 -24.984 -7.176 1 96.88 250 ALA B O 1
ATOM 5595 N N . ALA B 1 251 ? 24.844 -24.797 -7.188 1 97.62 251 ALA B N 1
ATOM 5596 C CA . ALA B 1 251 ? 24.859 -23.344 -7.156 1 97.62 251 ALA B CA 1
ATOM 5597 C C . ALA B 1 251 ? 25.469 -22.828 -5.852 1 97.62 251 ALA B C 1
ATOM 5599 O O . ALA B 1 251 ? 26.281 -21.891 -5.863 1 97.62 251 ALA B O 1
ATOM 5600 N N . LEU B 1 252 ? 25.062 -23.406 -4.758 1 97.62 252 LEU B N 1
ATOM 5601 C CA . LEU B 1 252 ? 25.562 -22.984 -3.449 1 97.62 252 LEU B CA 1
ATOM 5602 C C . LEU B 1 252 ? 27.047 -23.266 -3.314 1 97.62 252 LEU B C 1
ATOM 5604 O O . LEU B 1 252 ? 27.797 -22.453 -2.771 1 97.62 252 LEU B O 1
ATOM 5608 N N . VAL B 1 253 ? 27.469 -24.406 -3.834 1 95.81 253 VAL B N 1
ATOM 5609 C CA . VAL B 1 253 ? 28.891 -24.75 -3.838 1 95.81 253 VAL B CA 1
ATOM 5610 C C . VAL B 1 253 ? 29.656 -23.75 -4.711 1 95.81 253 VAL B C 1
ATOM 5612 O O . VAL B 1 253 ? 30.688 -23.219 -4.297 1 95.81 253 VAL B O 1
ATOM 5615 N N . ALA B 1 254 ? 29.109 -23.516 -5.855 1 94.12 254 ALA B N 1
ATOM 5616 C CA . ALA B 1 254 ? 29.75 -22.578 -6.781 1 94.12 254 ALA B CA 1
ATOM 5617 C C . ALA B 1 254 ? 29.812 -21.172 -6.188 1 94.12 254 ALA B C 1
ATOM 5619 O O . ALA B 1 254 ? 30.75 -20.438 -6.445 1 94.12 254 ALA B O 1
ATOM 5620 N N . GLY B 1 255 ? 28.844 -20.812 -5.43 1 93.5 255 GLY B N 1
ATOM 5621 C CA . GLY B 1 255 ? 28.797 -19.5 -4.805 1 93.5 255 GLY B CA 1
ATOM 5622 C C . GLY B 1 255 ? 29.844 -19.297 -3.734 1 93.5 255 GLY B C 1
ATOM 5623 O O . GLY B 1 255 ? 30.156 -18.172 -3.363 1 93.5 255 GLY B O 1
ATOM 5624 N N . GLY B 1 256 ? 30.328 -20.375 -3.109 1 90.38 256 GLY B N 1
ATOM 5625 C CA . GLY B 1 256 ? 31.5 -20.359 -2.262 1 90.38 256 GLY B CA 1
ATOM 5626 C C . GLY B 1 256 ? 31.297 -19.578 -0.978 1 90.38 256 GLY B C 1
ATOM 5627 O O . GLY B 1 256 ? 32.188 -18.812 -0.563 1 90.38 256 GLY B O 1
ATOM 5628 N N . GLY B 1 257 ? 30.203 -19.547 -0.495 1 93.31 257 GLY B N 1
ATOM 5629 C CA . GLY B 1 257 ? 29.953 -18.844 0.751 1 93.31 257 GLY B CA 1
ATOM 5630 C C . GLY B 1 257 ? 29.5 -17.406 0.545 1 93.31 257 GLY B C 1
ATOM 5631 O O . GLY B 1 257 ? 29.25 -16.688 1.513 1 93.31 257 GLY B O 1
ATOM 5632 N N . HIS B 1 258 ? 29.312 -17.031 -0.689 1 96.06 258 HIS B N 1
ATOM 5633 C CA . HIS B 1 258 ? 28.969 -15.641 -0.985 1 96.06 258 HIS B CA 1
ATOM 5634 C C . HIS B 1 258 ? 27.469 -15.492 -1.248 1 96.06 258 HIS B C 1
ATOM 5636 O O . HIS B 1 258 ? 26.984 -14.375 -1.438 1 96.06 258 HIS B O 1
ATOM 5642 N N . VAL B 1 259 ? 26.734 -16.594 -1.298 1 98.06 259 VAL B N 1
ATOM 5643 C CA . VAL B 1 259 ? 25.281 -16.5 -1.424 1 98.06 259 VAL B CA 1
ATOM 5644 C C . VAL B 1 259 ? 24.672 -16.016 -0.109 1 98.06 259 VAL B C 1
ATOM 5646 O O . VAL B 1 259 ? 24.688 -16.734 0.894 1 98.06 259 VAL B O 1
ATOM 5649 N N . ARG B 1 260 ? 24.125 -14.797 -0.156 1 98.19 260 ARG B N 1
ATOM 5650 C CA . ARG B 1 260 ? 23.578 -14.211 1.062 1 98.19 260 ARG B CA 1
ATOM 5651 C C . ARG B 1 260 ? 22.109 -14.594 1.252 1 98.19 260 ARG B C 1
ATOM 5653 O O . ARG B 1 260 ? 21.641 -14.711 2.383 1 98.19 260 ARG B O 1
ATOM 5660 N N . LEU B 1 261 ? 21.406 -14.719 0.156 1 98.75 261 LEU B N 1
ATOM 5661 C CA . LEU B 1 261 ? 19.984 -15.039 0.174 1 98.75 261 LEU B CA 1
ATOM 5662 C C . LEU B 1 261 ? 19.609 -15.883 -1.037 1 98.75 261 LEU B C 1
ATOM 5664 O O . LEU B 1 261 ? 19.984 -15.562 -2.166 1 98.75 261 LEU B O 1
ATOM 5668 N N . ALA B 1 262 ? 18.938 -16.984 -0.783 1 98.88 262 ALA B N 1
ATOM 5669 C CA . ALA B 1 262 ? 18.281 -17.766 -1.826 1 98.88 262 ALA B CA 1
ATOM 5670 C C . ALA B 1 262 ? 16.781 -17.516 -1.855 1 98.88 262 ALA B C 1
ATOM 5672 O O . ALA B 1 262 ? 16.109 -17.641 -0.832 1 98.88 262 ALA B O 1
ATOM 5673 N N . ILE B 1 263 ? 16.297 -17.078 -2.971 1 98.88 263 ILE B N 1
ATOM 5674 C CA . ILE B 1 263 ? 14.859 -16.922 -3.186 1 98.88 263 ILE B CA 1
ATOM 5675 C C . ILE B 1 263 ? 14.289 -18.203 -3.799 1 98.88 263 ILE B C 1
ATOM 5677 O O . ILE B 1 263 ? 14.656 -18.578 -4.91 1 98.88 263 ILE B O 1
ATOM 5681 N N . LEU B 1 264 ? 13.359 -18.859 -3.064 1 98.81 264 LEU B N 1
ATOM 5682 C CA . LEU B 1 264 ? 12.844 -20.172 -3.42 1 98.81 264 LEU B CA 1
ATOM 5683 C C . LEU B 1 264 ? 11.328 -20.125 -3.607 1 98.81 264 LEU B C 1
ATOM 5685 O O . LEU B 1 264 ? 10.609 -19.578 -2.768 1 98.81 264 LEU B O 1
ATOM 5689 N N . ASP B 1 265 ? 10.844 -20.672 -4.699 1 98.19 265 ASP B N 1
ATOM 5690 C CA . ASP B 1 265 ? 9.398 -20.797 -4.895 1 98.19 265 ASP B CA 1
ATOM 5691 C C . ASP B 1 265 ? 8.859 -22.047 -4.203 1 98.19 265 ASP B C 1
ATOM 5693 O O . ASP B 1 265 ? 9.445 -23.125 -4.324 1 98.19 265 ASP B O 1
ATOM 5697 N N . GLN B 1 266 ? 7.812 -21.891 -3.502 1 98.19 266 GLN B N 1
ATOM 5698 C CA . GLN B 1 266 ? 7.145 -23.109 -3.047 1 98.19 266 GLN B CA 1
ATOM 5699 C C . GLN B 1 266 ? 6.332 -23.734 -4.172 1 98.19 266 GLN B C 1
ATOM 5701 O O . GLN B 1 266 ? 6.383 -24.953 -4.367 1 98.19 266 GLN B O 1
ATOM 5706 N N . ILE B 1 267 ? 5.574 -22.953 -4.801 1 98.31 267 ILE B N 1
ATOM 5707 C CA . ILE B 1 267 ? 4.867 -23.297 -6.027 1 98.31 267 ILE B CA 1
ATOM 5708 C C . ILE B 1 267 ? 5.191 -22.281 -7.117 1 98.31 267 ILE B C 1
ATOM 5710 O O . ILE B 1 267 ? 4.922 -21.094 -6.957 1 98.31 267 ILE B O 1
ATOM 5714 N N . ILE B 1 268 ? 5.836 -22.734 -8.18 1 97.75 268 ILE B N 1
ATOM 5715 C CA . ILE B 1 268 ? 6.188 -21.844 -9.289 1 97.75 268 ILE B CA 1
ATOM 5716 C C . ILE B 1 268 ? 4.914 -21.312 -9.945 1 97.75 268 ILE B C 1
ATOM 5718 O O . ILE B 1 268 ? 3.916 -22.016 -10.055 1 97.75 268 ILE B O 1
ATOM 5722 N N . SER B 1 269 ? 4.895 -20.062 -10.344 1 95.56 269 SER B N 1
ATOM 5723 C CA . SER B 1 269 ? 3.732 -19.453 -10.992 1 95.56 269 SER B CA 1
ATOM 5724 C C . SER B 1 269 ? 3.445 -20.109 -12.336 1 95.56 269 SER B C 1
ATOM 5726 O O . SER B 1 269 ? 2.309 -20.5 -12.617 1 95.56 269 SER B O 1
ATOM 5728 N N . LEU B 1 270 ? 4.387 -20.25 -13.258 1 89.5 270 LEU B N 1
ATOM 5729 C CA . LEU B 1 270 ? 4.297 -20.938 -14.539 1 89.5 270 LEU B CA 1
ATOM 5730 C C . LEU B 1 270 ? 5.625 -21.594 -14.906 1 89.5 270 LEU B C 1
ATOM 5732 O O . LEU B 1 270 ? 6.602 -20.891 -15.203 1 89.5 270 LEU B O 1
ATOM 5736 N N . ALA B 1 271 ? 5.574 -22.891 -14.828 1 93.88 271 ALA B N 1
ATOM 5737 C CA . ALA B 1 271 ? 4.559 -23.906 -14.562 1 93.88 271 ALA B CA 1
ATOM 5738 C C . ALA B 1 271 ? 4.414 -24.172 -13.07 1 93.88 271 ALA B C 1
ATOM 5740 O O . ALA B 1 271 ? 5.395 -24.125 -12.32 1 93.88 271 ALA B O 1
ATOM 5741 N N . PRO B 1 272 ? 3.248 -24.422 -12.648 1 97.31 272 PRO B N 1
ATOM 5742 C CA . PRO B 1 272 ? 2.971 -24.438 -11.211 1 97.31 272 PRO B CA 1
ATOM 5743 C C . PRO B 1 272 ? 3.441 -25.719 -10.531 1 97.31 272 PRO B C 1
ATOM 5745 O O . PRO B 1 272 ? 2.676 -26.359 -9.797 1 97.31 272 PRO B O 1
ATOM 5748 N N . VAL B 1 273 ? 4.699 -26.047 -10.664 1 97.31 273 VAL B N 1
ATOM 5749 C CA . VAL B 1 273 ? 5.332 -27.188 -10.031 1 97.31 273 VAL B CA 1
ATOM 5750 C C . VAL B 1 273 ? 5.66 -26.875 -8.57 1 97.31 273 VAL B C 1
ATOM 5752 O O . VAL B 1 273 ? 6.113 -25.766 -8.266 1 97.31 273 VAL B O 1
ATOM 5755 N N . HIS B 1 274 ? 5.355 -27.797 -7.688 1 97.56 274 HIS B N 1
ATOM 5756 C CA . HIS B 1 274 ? 5.723 -27.688 -6.281 1 97.56 274 HIS B CA 1
ATOM 5757 C C . HIS B 1 274 ? 7.188 -28.062 -6.066 1 97.56 274 HIS B C 1
ATOM 5759 O O . HIS B 1 274 ? 7.602 -29.172 -6.367 1 97.56 274 HIS B O 1
ATOM 5765 N N . LEU B 1 275 ? 7.984 -27.141 -5.57 1 97.88 275 LEU B N 1
ATOM 5766 C CA . LEU B 1 275 ? 9.398 -27.422 -5.324 1 97.88 275 LEU B CA 1
ATOM 5767 C C . LEU B 1 275 ? 9.602 -28.016 -3.938 1 97.88 275 LEU B C 1
ATOM 5769 O O . LEU B 1 275 ? 8.773 -27.812 -3.045 1 97.88 275 LEU B O 1
ATOM 5773 N N . PRO B 1 276 ? 10.633 -28.844 -3.805 1 97.25 276 PRO B N 1
ATOM 5774 C CA . PRO B 1 276 ? 10.938 -29.391 -2.486 1 97.25 276 PRO B CA 1
ATOM 5775 C C . PRO B 1 276 ? 11.57 -28.359 -1.548 1 97.25 276 PRO B C 1
ATOM 5777 O O . PRO B 1 276 ? 12.727 -28.516 -1.152 1 97.25 276 PRO B O 1
ATOM 5780 N N . VAL B 1 277 ? 10.82 -27.422 -1.097 1 97.38 277 VAL B N 1
ATOM 5781 C CA . VAL B 1 277 ? 11.305 -26.203 -0.461 1 97.38 277 VAL B CA 1
ATOM 5782 C C . VAL B 1 277 ? 11.922 -26.547 0.895 1 97.38 277 VAL B C 1
ATOM 5784 O O . VAL B 1 277 ? 12.891 -25.906 1.315 1 97.38 277 VAL B O 1
ATOM 5787 N N . GLY B 1 278 ? 11.383 -27.531 1.65 1 98 278 GLY B N 1
ATOM 5788 C CA . GLY B 1 278 ? 12.031 -27.953 2.885 1 98 278 GLY B CA 1
ATOM 5789 C C . GLY B 1 278 ? 13.469 -28.391 2.688 1 98 278 GLY B C 1
ATOM 5790 O O . GLY B 1 278 ? 14.359 -27.953 3.426 1 98 278 GLY B O 1
ATOM 5791 N N . ALA B 1 279 ? 13.695 -29.234 1.699 1 98.31 279 ALA B N 1
ATOM 5792 C CA . ALA B 1 279 ? 15.039 -29.703 1.369 1 98.31 279 ALA B CA 1
ATOM 5793 C C . ALA B 1 279 ? 15.93 -28.547 0.914 1 98.31 279 ALA B C 1
ATOM 5795 O O . ALA B 1 279 ? 17.109 -28.5 1.254 1 98.31 279 ALA B O 1
ATOM 5796 N N . LEU B 1 280 ? 15.352 -27.688 0.175 1 98.75 280 LEU B N 1
ATOM 5797 C CA . LEU B 1 280 ? 16.125 -26.547 -0.331 1 98.75 280 LEU B CA 1
ATOM 5798 C C . LEU B 1 280 ? 16.516 -25.609 0.805 1 98.75 280 LEU B C 1
ATOM 5800 O O . LEU B 1 280 ? 17.625 -25.078 0.82 1 98.75 280 LEU B O 1
ATOM 5804 N N . CYS B 1 281 ? 15.633 -25.344 1.744 1 98.75 281 CYS B N 1
ATOM 5805 C CA . CYS B 1 281 ? 15.953 -24.516 2.906 1 98.75 281 CYS B CA 1
ATOM 5806 C C . CYS B 1 281 ? 17.078 -25.156 3.725 1 98.75 281 CYS B C 1
ATOM 5808 O O . CYS B 1 281 ? 17.984 -24.453 4.168 1 98.75 281 CYS B O 1
ATOM 5810 N N . ALA B 1 282 ? 16.984 -26.438 3.932 1 98.5 282 ALA B N 1
ATOM 5811 C CA . ALA B 1 282 ? 18.031 -27.156 4.66 1 98.5 282 ALA B CA 1
ATOM 5812 C C . ALA B 1 282 ? 19.375 -27.016 3.957 1 98.5 282 ALA B C 1
ATOM 5814 O O . ALA B 1 282 ? 20.406 -26.844 4.609 1 98.5 282 ALA B O 1
ATOM 5815 N N . LEU B 1 283 ? 19.344 -27.172 2.666 1 98.19 283 LEU B N 1
ATOM 5816 C CA . LEU B 1 283 ? 20.547 -27.016 1.858 1 98.19 283 LEU B CA 1
ATOM 5817 C C . LEU B 1 283 ? 21.141 -25.625 2.047 1 98.19 283 LEU B C 1
ATOM 5819 O O . LEU B 1 283 ? 22.359 -25.484 2.197 1 98.19 283 LEU B O 1
ATOM 5823 N N . CYS B 1 284 ? 20.297 -24.562 1.947 1 98.56 284 CYS B N 1
ATOM 5824 C CA . CYS B 1 284 ? 20.75 -23.188 2.145 1 98.56 284 CYS B CA 1
ATOM 5825 C C . CYS B 1 284 ? 21.422 -23.031 3.502 1 98.56 284 CYS B C 1
ATOM 5827 O O . CYS B 1 284 ? 22.516 -22.453 3.598 1 98.56 284 CYS B O 1
ATOM 5829 N N . ARG B 1 285 ? 20.828 -23.531 4.508 1 97.94 285 ARG B N 1
ATOM 5830 C CA . ARG B 1 285 ? 21.375 -23.453 5.859 1 97.94 285 ARG B CA 1
ATOM 5831 C C . ARG B 1 285 ? 22.75 -24.109 5.949 1 97.94 285 ARG B C 1
ATOM 5833 O O . ARG B 1 285 ? 23.656 -23.562 6.559 1 97.94 285 ARG B O 1
ATOM 5840 N N . ARG B 1 286 ? 22.891 -25.25 5.34 1 97.81 286 ARG B N 1
ATOM 5841 C CA . ARG B 1 286 ? 24.141 -26 5.363 1 97.81 286 ARG B CA 1
ATOM 5842 C C . ARG B 1 286 ? 25.266 -25.203 4.723 1 97.81 286 ARG B C 1
ATOM 5844 O O . ARG B 1 286 ? 26.438 -25.344 5.105 1 97.81 286 ARG B O 1
ATOM 5851 N N . HIS B 1 287 ? 24.953 -24.375 3.812 1 97.62 287 HIS B N 1
ATOM 5852 C CA . HIS B 1 287 ? 25.969 -23.641 3.076 1 97.62 287 HIS B CA 1
ATOM 5853 C C . HIS B 1 287 ? 26.031 -22.188 3.555 1 97.62 287 HIS B C 1
ATOM 5855 O O . HIS B 1 287 ? 26.719 -21.359 2.939 1 97.62 287 HIS B O 1
ATOM 5861 N N . GLY B 1 288 ? 25.234 -21.828 4.609 1 97.31 288 GLY B N 1
ATOM 5862 C CA . GLY B 1 288 ? 25.344 -20.531 5.246 1 97.31 288 GLY B CA 1
ATOM 5863 C C . GLY B 1 288 ? 24.531 -19.453 4.551 1 97.31 288 GLY B C 1
ATOM 5864 O O . GLY B 1 288 ? 24.719 -18.266 4.805 1 97.31 288 GLY B O 1
ATOM 5865 N N . ALA B 1 289 ? 23.656 -19.812 3.615 1 98.19 289 ALA B N 1
ATOM 5866 C CA . ALA B 1 289 ? 22.797 -18.859 2.922 1 98.19 289 ALA B CA 1
ATOM 5867 C C . ALA B 1 289 ? 21.438 -18.75 3.613 1 98.19 289 ALA B C 1
ATOM 5869 O O . ALA B 1 289 ? 20.875 -19.75 4.07 1 98.19 289 ALA B O 1
ATOM 5870 N N . ALA B 1 290 ? 20.891 -17.5 3.758 1 98.38 290 ALA B N 1
ATOM 5871 C CA . ALA B 1 290 ? 19.516 -17.328 4.195 1 98.38 290 ALA B CA 1
ATOM 5872 C C . ALA B 1 290 ? 18.531 -17.734 3.092 1 98.38 290 ALA B C 1
ATOM 5874 O O . ALA B 1 290 ? 18.891 -17.766 1.914 1 98.38 290 ALA B O 1
ATOM 5875 N N . SER B 1 291 ? 17.344 -18.125 3.48 1 98.81 291 SER B N 1
ATOM 5876 C CA . SER B 1 291 ? 16.328 -18.516 2.51 1 98.81 291 SER B CA 1
ATOM 5877 C C . SER B 1 291 ? 15.078 -17.672 2.641 1 98.81 291 SER B C 1
ATOM 5879 O O . SER B 1 291 ? 14.617 -17.406 3.752 1 98.81 291 SER B O 1
ATOM 5881 N N . LEU B 1 292 ? 14.562 -17.156 1.566 1 98.94 292 LEU B N 1
ATOM 5882 C CA . LEU B 1 292 ? 13.25 -16.531 1.408 1 98.94 292 LEU B CA 1
ATOM 5883 C C . LEU B 1 292 ? 12.352 -17.391 0.521 1 98.94 292 LEU B C 1
ATOM 5885 O O . LEU B 1 292 ? 12.617 -17.547 -0.674 1 98.94 292 LEU B O 1
ATOM 5889 N N . VAL B 1 293 ? 11.297 -17.906 1.088 1 98.94 293 VAL B N 1
ATOM 5890 C CA . VAL B 1 293 ? 10.367 -18.734 0.329 1 98.94 293 VAL B CA 1
ATOM 5891 C C . VAL B 1 293 ? 9.203 -17.891 -0.17 1 98.94 293 VAL B C 1
ATOM 5893 O O . VAL B 1 293 ? 8.492 -17.266 0.625 1 98.94 293 VAL B O 1
ATOM 5896 N N . ASP B 1 294 ? 9.094 -17.812 -1.462 1 98.81 294 ASP B N 1
ATOM 5897 C CA . ASP B 1 294 ? 7.902 -17.266 -2.104 1 98.81 294 ASP B CA 1
ATOM 5898 C C . ASP B 1 294 ? 6.773 -18.281 -2.145 1 98.81 294 ASP B C 1
ATOM 5900 O O . ASP B 1 294 ? 6.73 -19.141 -3.041 1 98.81 294 ASP B O 1
ATOM 5904 N N . GLY B 1 295 ? 5.902 -18.141 -1.177 1 98.81 295 GLY B N 1
ATOM 5905 C CA . GLY B 1 295 ? 4.723 -19 -1.09 1 98.81 295 GLY B CA 1
ATOM 5906 C C . GLY B 1 295 ? 3.461 -18.312 -1.583 1 98.81 295 GLY B C 1
ATOM 5907 O O . GLY B 1 295 ? 2.379 -18.531 -1.032 1 98.81 295 GLY B O 1
ATOM 5908 N N . ALA B 1 296 ? 3.553 -17.484 -2.588 1 98.56 296 ALA B N 1
ATOM 5909 C CA . ALA B 1 296 ? 2.436 -16.672 -3.051 1 98.56 296 ALA B CA 1
ATOM 5910 C C . ALA B 1 296 ? 1.211 -17.531 -3.348 1 98.56 296 ALA B C 1
ATOM 5912 O O . ALA B 1 296 ? 0.074 -17.078 -3.172 1 98.56 296 ALA B O 1
ATOM 5913 N N . HIS B 1 297 ? 1.429 -18.781 -3.736 1 98.38 297 HIS B N 1
ATOM 5914 C CA . HIS B 1 297 ? 0.341 -19.688 -4.098 1 98.38 297 HIS B CA 1
ATOM 5915 C C . HIS B 1 297 ? 0.056 -20.672 -2.977 1 98.38 297 HIS B C 1
ATOM 5917 O O . HIS B 1 297 ? -0.788 -21.562 -3.127 1 98.38 297 HIS B O 1
ATOM 5923 N N . ALA B 1 298 ? 0.667 -20.578 -1.858 1 98.12 298 ALA B N 1
ATOM 5924 C CA . ALA B 1 298 ? 0.706 -21.719 -0.94 1 98.12 298 ALA B CA 1
ATOM 5925 C C . ALA B 1 298 ? -0.443 -21.641 0.062 1 98.12 298 ALA B C 1
ATOM 5927 O O . ALA B 1 298 ? -1.149 -22.641 0.273 1 98.12 298 ALA B O 1
ATOM 5928 N N . VAL B 1 299 ? -0.672 -20.469 0.682 1 97.5 299 VAL B N 1
ATOM 5929 C CA . VAL B 1 299 ? -1.686 -20.375 1.728 1 97.5 299 VAL B CA 1
ATOM 5930 C C . VAL B 1 299 ? -3.064 -20.656 1.135 1 97.5 299 VAL B C 1
ATOM 5932 O O . VAL B 1 299 ? -3.443 -20.062 0.123 1 97.5 299 VAL B O 1
ATOM 5935 N N . GLY B 1 300 ? -3.75 -21.562 1.701 1 95.56 300 GLY B N 1
ATOM 5936 C CA . GLY B 1 300 ? -5.059 -21.953 1.201 1 95.56 300 GLY B CA 1
ATOM 5937 C C . GLY B 1 300 ? -4.992 -23.094 0.201 1 95.56 300 GLY B C 1
ATOM 5938 O O . GLY B 1 300 ? -5.984 -23.797 -0.012 1 95.56 300 GLY B O 1
ATOM 5939 N N . ALA B 1 301 ? -3.805 -23.281 -0.478 1 96.5 301 ALA B N 1
ATOM 5940 C CA . ALA B 1 301 ? -3.652 -24.328 -1.489 1 96.5 301 ALA B CA 1
ATOM 5941 C C . ALA B 1 301 ? -3.029 -25.578 -0.889 1 96.5 301 ALA B C 1
ATOM 5943 O O . ALA B 1 301 ? -3.375 -26.703 -1.28 1 96.5 301 ALA B O 1
ATOM 5944 N N . VAL B 1 302 ? -2.064 -25.391 0.04 1 95.12 302 VAL B N 1
ATOM 5945 C CA . VAL B 1 302 ? -1.383 -26.516 0.673 1 95.12 302 VAL B CA 1
ATOM 5946 C C . VAL B 1 302 ? -1.391 -26.344 2.189 1 95.12 302 VAL B C 1
ATOM 5948 O O . VAL B 1 302 ? -1.437 -25.219 2.688 1 95.12 302 VAL B O 1
ATOM 5951 N N . PRO B 1 303 ? -1.421 -27.469 2.924 1 93.69 303 PRO B N 1
ATOM 5952 C CA . PRO B 1 303 ? -1.224 -27.328 4.367 1 93.69 303 PRO B CA 1
ATOM 5953 C C . PRO B 1 303 ? 0.135 -26.719 4.719 1 93.69 303 PRO B C 1
ATOM 5955 O O . PRO B 1 303 ? 1.147 -27.078 4.105 1 93.69 303 PRO B O 1
ATOM 5958 N N . LEU B 1 304 ? 0.112 -25.828 5.727 1 96.44 304 LEU B N 1
ATOM 5959 C CA . LEU B 1 304 ? 1.355 -25.156 6.062 1 96.44 304 LEU B CA 1
ATOM 5960 C C . LEU B 1 304 ? 1.685 -25.312 7.543 1 96.44 304 LEU B C 1
ATOM 5962 O O . LEU B 1 304 ? 0.787 -25.297 8.391 1 96.44 304 LEU B O 1
ATOM 5966 N N . ASP B 1 305 ? 2.893 -25.547 7.84 1 97.94 305 ASP B N 1
ATOM 5967 C CA . ASP B 1 305 ? 3.605 -25.422 9.109 1 97.94 305 ASP B CA 1
ATOM 5968 C C . ASP B 1 305 ? 4.93 -24.688 8.922 1 97.94 305 ASP B C 1
ATOM 5970 O O . ASP B 1 305 ? 5.969 -25.312 8.695 1 97.94 305 ASP B O 1
ATOM 5974 N N . LEU B 1 306 ? 4.883 -23.344 9.086 1 98.25 306 LEU B N 1
ATOM 5975 C CA . LEU B 1 306 ? 5.945 -22.5 8.57 1 98.25 306 LEU B CA 1
ATOM 5976 C C . LEU B 1 306 ? 7.246 -22.719 9.336 1 98.25 306 LEU B C 1
ATOM 5978 O O . LEU B 1 306 ? 8.305 -22.891 8.727 1 98.25 306 LEU B O 1
ATOM 5982 N N . PRO B 1 307 ? 7.215 -22.812 10.664 1 97.56 307 PRO B N 1
ATOM 5983 C CA . PRO B 1 307 ? 8.477 -23.031 11.367 1 97.56 307 PRO B CA 1
ATOM 5984 C C . PRO B 1 307 ? 9.164 -24.344 10.953 1 97.56 307 PRO B C 1
ATOM 5986 O O . PRO B 1 307 ? 10.391 -24.406 10.906 1 97.56 307 PRO B O 1
ATOM 5989 N N . SER B 1 308 ? 8.414 -25.344 10.531 1 97.38 308 SER B N 1
ATOM 5990 C CA . SER B 1 308 ? 8.969 -26.656 10.203 1 97.38 308 SER B CA 1
ATOM 5991 C C . SER B 1 308 ? 9.664 -26.641 8.852 1 97.38 308 SER B C 1
ATOM 5993 O O . SER B 1 308 ? 10.445 -27.531 8.539 1 97.38 308 SER B O 1
ATOM 5995 N N . LEU B 1 309 ? 9.422 -25.672 8.023 1 97.12 309 LEU B N 1
ATOM 5996 C CA . LEU B 1 309 ? 10.016 -25.594 6.691 1 97.12 309 LEU B CA 1
ATOM 5997 C C . LEU B 1 309 ? 11.508 -25.281 6.777 1 97.12 309 LEU B C 1
ATOM 5999 O O . LEU B 1 309 ? 12.258 -25.562 5.844 1 97.12 309 LEU B O 1
ATOM 6003 N N . GLY B 1 310 ? 11.875 -24.594 7.898 1 97.88 310 GLY B N 1
ATOM 6004 C CA . GLY B 1 310 ? 13.266 -24.203 8.078 1 97.88 310 GLY B CA 1
ATOM 6005 C C . GLY B 1 310 ? 13.648 -22.969 7.27 1 97.88 310 GLY B C 1
ATOM 6006 O O . GLY B 1 310 ? 14.836 -22.719 7.047 1 97.88 310 GLY B O 1
ATOM 6007 N N . ALA B 1 311 ? 12.703 -22.234 6.77 1 98.62 311 ALA B N 1
ATOM 6008 C CA . ALA B 1 311 ? 12.961 -21 6.039 1 98.62 311 ALA B CA 1
ATOM 6009 C C . ALA B 1 311 ? 13.328 -19.875 6.996 1 98.62 311 ALA B C 1
ATOM 6011 O O . ALA B 1 311 ? 12.945 -19.891 8.172 1 98.62 311 ALA B O 1
ATOM 6012 N N . ASP B 1 312 ? 14.094 -18.891 6.531 1 98.75 312 ASP B N 1
ATOM 6013 C CA . ASP B 1 312 ? 14.352 -17.672 7.293 1 98.75 312 ASP B CA 1
ATOM 6014 C C . ASP B 1 312 ? 13.211 -16.672 7.121 1 98.75 312 ASP B C 1
ATOM 6016 O O . ASP B 1 312 ? 12.867 -15.945 8.055 1 98.75 312 ASP B O 1
ATOM 6020 N N . TYR B 1 313 ? 12.719 -16.562 5.977 1 98.88 313 TYR B N 1
ATOM 6021 C CA . TYR B 1 313 ? 11.602 -15.711 5.598 1 98.88 313 TYR B CA 1
ATOM 6022 C C . TYR B 1 313 ? 10.594 -16.469 4.746 1 98.88 313 TYR B C 1
ATOM 6024 O O . TYR B 1 313 ? 10.969 -17.297 3.916 1 98.88 313 TYR B O 1
ATOM 6032 N N . TYR B 1 314 ? 9.32 -16.25 4.945 1 98.94 314 TYR B N 1
ATOM 6033 C CA . TYR B 1 314 ? 8.25 -16.844 4.156 1 98.94 314 TYR B CA 1
ATOM 6034 C C . TYR B 1 314 ? 7.148 -15.828 3.879 1 98.94 314 TYR B C 1
ATOM 6036 O O . TYR B 1 314 ? 6.707 -15.109 4.785 1 98.94 314 TYR B O 1
ATOM 6044 N N . THR B 1 315 ? 6.719 -15.688 2.631 1 98.94 315 THR B N 1
ATOM 6045 C CA . THR B 1 315 ? 5.602 -14.812 2.309 1 98.94 315 THR B CA 1
ATOM 6046 C C . THR B 1 315 ? 4.551 -15.547 1.488 1 98.94 315 THR B C 1
ATOM 6048 O O . THR B 1 315 ? 4.855 -16.547 0.833 1 98.94 315 THR B O 1
ATOM 6051 N N . SER B 1 316 ? 3.312 -15.055 1.552 1 98.88 316 SER B N 1
ATOM 6052 C CA . SER B 1 316 ? 2.221 -15.609 0.759 1 98.88 316 SER B CA 1
ATOM 6053 C C . SER B 1 316 ? 1.107 -14.586 0.559 1 98.88 316 SER B C 1
ATOM 6055 O O . SER B 1 316 ? 1.016 -13.609 1.303 1 98.88 316 SER B O 1
ATOM 6057 N N . ASN B 1 317 ? 0.331 -14.781 -0.468 1 98.75 317 ASN B N 1
ATOM 6058 C CA . ASN B 1 317 ? -0.83 -13.945 -0.754 1 98.75 317 ASN B CA 1
ATOM 6059 C C . ASN B 1 317 ? -2.109 -14.539 -0.18 1 98.75 317 ASN B C 1
ATOM 6061 O O . ASN B 1 317 ? -2.438 -15.695 -0.459 1 98.75 317 ASN B O 1
ATOM 6065 N N . LEU B 1 318 ? -2.85 -13.75 0.521 1 98.69 318 LEU B N 1
ATOM 6066 C CA . LEU B 1 318 ? -4.125 -14.211 1.058 1 98.69 318 LEU B CA 1
ATOM 6067 C C . LEU B 1 318 ? -5.242 -14.031 0.037 1 98.69 318 LEU B C 1
ATOM 6069 O O . LEU B 1 318 ? -6.285 -14.68 0.129 1 98.69 318 LEU B O 1
ATOM 6073 N N . HIS B 1 319 ? -5.039 -13.195 -0.985 1 98.19 319 HIS B N 1
ATOM 6074 C CA . HIS B 1 319 ? -6.078 -12.875 -1.957 1 98.19 319 HIS B CA 1
ATOM 6075 C C . HIS B 1 319 ? -6.121 -13.906 -3.078 1 98.19 319 HIS B C 1
ATOM 6077 O O . HIS B 1 319 ? -6.883 -13.758 -4.035 1 98.19 319 HIS B O 1
ATOM 6083 N N . LYS B 1 320 ? -5.258 -14.938 -3.055 1 98 320 LYS B N 1
ATOM 6084 C CA . LYS B 1 320 ? -5.328 -16.031 -4.02 1 98 320 LYS B CA 1
ATOM 6085 C C . LYS B 1 320 ? -6.133 -17.203 -3.469 1 98 320 LYS B C 1
ATOM 6087 O O . LYS B 1 320 ? -7.359 -17.125 -3.369 1 98 320 LYS B O 1
ATOM 6092 N N . TRP B 1 321 ? -5.543 -18.125 -2.83 1 98.19 321 TRP B N 1
ATOM 6093 C CA . TRP B 1 321 ? -6.199 -19.375 -2.494 1 98.19 321 TRP B CA 1
ATOM 6094 C C . TRP B 1 321 ? -6.902 -19.281 -1.145 1 98.19 321 TRP B C 1
ATOM 6096 O O . TRP B 1 321 ? -7.707 -20.156 -0.795 1 98.19 321 TRP B O 1
ATOM 6106 N N . ALA B 1 322 ? -6.672 -18.172 -0.377 1 98.06 322 ALA B N 1
ATOM 6107 C CA . ALA B 1 322 ? -7.453 -17.922 0.832 1 98.06 322 ALA B CA 1
ATOM 6108 C C . ALA B 1 322 ? -8.68 -17.062 0.525 1 98.06 322 ALA B C 1
ATOM 6110 O O . ALA B 1 322 ? -9.531 -16.859 1.392 1 98.06 322 ALA B O 1
ATOM 6111 N N . CYS B 1 323 ? -8.805 -16.531 -0.619 1 98.56 323 CYS B N 1
ATOM 6112 C CA . CYS B 1 323 ? -10.008 -15.969 -1.214 1 98.56 323 CYS B CA 1
ATOM 6113 C C . CYS B 1 323 ? -10.43 -14.695 -0.489 1 98.56 323 CYS B C 1
ATOM 6115 O O . CYS B 1 323 ? -11.625 -14.422 -0.335 1 98.56 323 CYS B O 1
ATOM 6117 N N . THR B 1 324 ? -9.484 -13.953 0.07 1 98.69 324 THR B N 1
ATOM 6118 C CA . THR B 1 324 ? -9.766 -12.633 0.633 1 98.69 324 THR B CA 1
ATOM 6119 C C . THR B 1 324 ? -9.945 -11.602 -0.474 1 98.69 324 THR B C 1
ATOM 6121 O O . THR B 1 324 ? -9.625 -11.867 -1.635 1 98.69 324 THR B O 1
ATOM 6124 N N . PRO B 1 325 ? -10.469 -10.391 -0.103 1 98.44 325 PRO B N 1
ATOM 6125 C CA . PRO B 1 325 ? -10.328 -9.273 -1.038 1 98.44 325 PRO B CA 1
ATOM 6126 C C . PRO B 1 325 ? -8.867 -8.945 -1.343 1 98.44 325 PRO B C 1
ATOM 6128 O O . PRO B 1 325 ? -7.965 -9.406 -0.637 1 98.44 325 PRO B O 1
ATOM 6131 N N . LYS B 1 326 ? -8.641 -8.266 -2.457 1 98.56 326 LYS B N 1
ATOM 6132 C CA . LYS B 1 326 ? -7.277 -7.926 -2.859 1 98.56 326 LYS B CA 1
ATOM 6133 C C . LYS B 1 326 ? -6.617 -6.992 -1.849 1 98.56 326 LYS B C 1
ATOM 6135 O O . LYS B 1 326 ? -7.281 -6.133 -1.27 1 98.56 326 LYS B O 1
ATOM 6140 N N . GLY B 1 327 ? -5.34 -7.188 -1.653 1 97.44 327 GLY B N 1
ATOM 6141 C CA . GLY B 1 327 ? -4.586 -6.277 -0.807 1 97.44 327 GLY B CA 1
ATOM 6142 C C . GLY B 1 327 ? -4.219 -6.879 0.536 1 97.44 327 GLY B C 1
ATOM 6143 O O . GLY B 1 327 ? -3.91 -6.152 1.484 1 97.44 327 GLY B O 1
ATOM 6144 N N . ALA B 1 328 ? -4.254 -8.172 0.657 1 98.31 328 ALA B N 1
ATOM 6145 C CA . ALA B 1 328 ? -3.873 -8.852 1.897 1 98.31 328 ALA B CA 1
ATOM 6146 C C . ALA B 1 328 ? -2.857 -9.953 1.632 1 98.31 328 ALA B C 1
ATOM 6148 O O . ALA B 1 328 ? -3.1 -10.844 0.812 1 98.31 328 ALA B O 1
ATOM 6149 N N . ALA B 1 329 ? -1.764 -9.883 2.262 1 98.81 329 ALA B N 1
ATOM 6150 C CA . ALA B 1 329 ? -0.669 -10.852 2.266 1 98.81 329 ALA B CA 1
ATOM 6151 C C . ALA B 1 329 ? 0.091 -10.812 3.588 1 98.81 329 ALA B C 1
ATOM 6153 O O . ALA B 1 329 ? -0.248 -10.031 4.484 1 98.81 329 ALA B O 1
ATOM 6154 N N . PHE B 1 330 ? 1.015 -11.727 3.756 1 98.88 330 PHE B N 1
ATOM 6155 C CA . PHE B 1 330 ? 1.76 -11.695 5.008 1 98.88 330 PHE B CA 1
ATOM 6156 C C . PHE B 1 330 ? 3.217 -12.078 4.781 1 98.88 330 PHE B C 1
ATOM 6158 O O . PHE B 1 330 ? 3.568 -12.602 3.723 1 98.88 330 PHE B O 1
ATOM 6165 N N . LEU B 1 331 ? 4.055 -11.695 5.691 1 98.94 331 LEU B N 1
ATOM 6166 C CA . LEU B 1 331 ? 5.453 -12.086 5.832 1 98.94 331 LEU B CA 1
ATOM 6167 C C . LEU B 1 331 ? 5.699 -12.75 7.184 1 98.94 331 LEU B C 1
ATOM 6169 O O . LEU B 1 331 ? 5.391 -12.172 8.227 1 98.94 331 LEU B O 1
ATOM 6173 N N . TRP B 1 332 ? 6.074 -13.977 7.176 1 98.94 332 TRP B N 1
ATOM 6174 C CA . TRP B 1 332 ? 6.57 -14.68 8.352 1 98.94 332 TRP B CA 1
ATOM 6175 C C . TRP B 1 332 ? 8.094 -14.625 8.414 1 98.94 332 TRP B C 1
ATOM 6177 O O . TRP B 1 332 ? 8.766 -14.797 7.398 1 98.94 332 TRP B O 1
ATOM 6187 N N . VAL B 1 333 ? 8.617 -14.383 9.57 1 98.88 333 VAL B N 1
ATOM 6188 C CA . VAL B 1 333 ? 10.062 -14.242 9.734 1 98.88 333 VAL B CA 1
ATOM 6189 C C . VAL B 1 333 ? 10.516 -15.07 10.938 1 98.88 333 VAL B C 1
ATOM 6191 O O . VAL B 1 333 ? 9.969 -14.945 12.031 1 98.88 333 VAL B O 1
ATOM 6194 N N . ALA B 1 334 ? 11.516 -15.953 10.695 1 98.62 334 ALA B N 1
ATOM 6195 C CA . ALA B 1 334 ? 12.125 -16.656 11.82 1 98.62 334 ALA B CA 1
ATOM 6196 C C . ALA B 1 334 ? 12.602 -15.672 12.891 1 98.62 334 ALA B C 1
ATOM 6198 O O . ALA B 1 334 ? 13.125 -14.602 12.57 1 98.62 334 ALA B O 1
ATOM 6199 N N . ARG B 1 335 ? 12.453 -16.047 14.117 1 96.88 335 ARG B N 1
ATOM 6200 C CA . ARG B 1 335 ? 12.734 -15.156 15.242 1 96.88 335 ARG B CA 1
ATOM 6201 C C . ARG B 1 335 ? 14.156 -14.602 15.164 1 96.88 335 ARG B C 1
ATOM 6203 O O . ARG B 1 335 ? 14.375 -13.414 15.414 1 96.88 335 ARG B O 1
ATOM 6210 N N . SER B 1 336 ? 15.07 -15.375 14.797 1 96.5 336 SER B N 1
ATOM 6211 C CA . SER B 1 336 ? 16.484 -15 14.758 1 96.5 336 SER B CA 1
ATOM 6212 C C . SER B 1 336 ? 16.75 -13.984 13.648 1 96.5 336 SER B C 1
ATOM 6214 O O . SER B 1 336 ? 17.812 -13.367 13.617 1 96.5 336 SER B O 1
ATOM 6216 N N . ARG B 1 337 ? 15.82 -13.805 12.695 1 97.56 337 ARG B N 1
ATOM 6217 C CA . ARG B 1 337 ? 16.031 -12.938 11.547 1 97.56 337 ARG B CA 1
ATOM 6218 C C . ARG B 1 337 ? 15.227 -11.648 11.672 1 97.56 337 ARG B C 1
ATOM 6220 O O . ARG B 1 337 ? 15.273 -10.789 10.789 1 97.56 337 ARG B O 1
ATOM 6227 N N . GLN B 1 338 ? 14.461 -11.477 12.742 1 98 338 GLN B N 1
ATOM 6228 C CA . GLN B 1 338 ? 13.523 -10.367 12.859 1 98 338 GLN B CA 1
ATOM 6229 C C . GLN B 1 338 ? 14.25 -9.055 13.141 1 98 338 GLN B C 1
ATOM 6231 O O . GLN B 1 338 ? 13.836 -7.996 12.656 1 98 338 GLN B O 1
ATOM 6236 N N . ALA B 1 339 ? 15.344 -9.195 13.891 1 94.06 339 ALA B N 1
ATOM 6237 C CA . ALA B 1 339 ? 16.094 -7.988 14.219 1 94.06 339 ALA B CA 1
ATOM 6238 C C . ALA B 1 339 ? 16.688 -7.359 12.969 1 94.06 339 ALA B C 1
ATOM 6240 O O . ALA B 1 339 ? 17.359 -8.039 12.18 1 94.06 339 ALA B O 1
ATOM 6241 N N . GLY B 1 340 ? 16.391 -6.152 12.641 1 90.81 340 GLY B N 1
ATOM 6242 C CA . GLY B 1 340 ? 16.969 -5.43 11.516 1 90.81 340 GLY B CA 1
ATOM 6243 C C . GLY B 1 340 ? 16.094 -5.465 10.281 1 90.81 340 GLY B C 1
ATOM 6244 O O . GLY B 1 340 ? 16.359 -4.742 9.312 1 90.81 340 GLY B O 1
ATOM 6245 N N . LEU B 1 341 ? 15.133 -6.398 10.266 1 97.19 341 LEU B N 1
ATOM 6246 C CA . LEU B 1 341 ? 14.203 -6.418 9.141 1 97.19 341 LEU B CA 1
ATOM 6247 C C . LEU B 1 341 ? 13.273 -5.215 9.188 1 97.19 341 LEU B C 1
ATOM 6249 O O . LEU B 1 341 ? 12.617 -4.973 10.203 1 97.19 341 LEU B O 1
ATOM 6253 N N . LEU B 1 342 ? 13.258 -4.445 8.148 1 97.06 342 LEU B N 1
ATOM 6254 C CA . LEU B 1 342 ? 12.438 -3.242 8.07 1 97.06 342 LEU B CA 1
ATOM 6255 C C . LEU B 1 342 ? 11.461 -3.322 6.902 1 97.06 342 LEU B C 1
ATOM 6257 O O . LEU B 1 342 ? 11.75 -3.955 5.887 1 97.06 342 LEU B O 1
ATOM 6261 N N . PRO B 1 343 ? 10.281 -2.736 7.039 1 98.12 343 PRO B N 1
ATOM 6262 C CA . PRO B 1 343 ? 9.406 -2.58 5.875 1 98.12 343 PRO B CA 1
ATOM 6263 C C . PRO B 1 343 ? 9.969 -1.601 4.844 1 98.12 343 PRO B C 1
ATOM 6265 O O . PRO B 1 343 ? 10.867 -0.82 5.156 1 98.12 343 PRO B O 1
ATOM 6268 N N . PRO B 1 344 ? 9.422 -1.674 3.604 1 98.06 344 PRO B N 1
ATOM 6269 C CA . PRO B 1 344 ? 9.883 -0.722 2.59 1 98.06 344 PRO B CA 1
ATOM 6270 C C . PRO B 1 344 ? 9.562 0.727 2.953 1 98.06 344 PRO B C 1
ATOM 6272 O O . PRO B 1 344 ? 10.258 1.646 2.504 1 98.06 344 PRO B O 1
ATOM 6275 N N . VAL B 1 345 ? 8.547 0.95 3.766 1 98.5 345 VAL B N 1
ATOM 6276 C CA . VAL B 1 345 ? 8.133 2.293 4.152 1 98.5 345 VAL B CA 1
ATOM 6277 C C . VAL B 1 345 ? 8.32 2.479 5.656 1 98.5 345 VAL B C 1
ATOM 6279 O O . VAL B 1 345 ? 7.703 1.772 6.457 1 98.5 345 VAL B O 1
ATOM 6282 N N . THR B 1 346 ? 9.195 3.373 6.02 1 98.25 346 THR B N 1
ATOM 6283 C CA . THR B 1 346 ? 9.359 3.773 7.414 1 98.25 346 THR B CA 1
ATOM 6284 C C . THR B 1 346 ? 8.344 4.84 7.797 1 98.25 346 THR B C 1
ATOM 6286 O O . THR B 1 346 ? 8.156 5.816 7.07 1 98.25 346 THR B O 1
ATOM 6289 N N . SER B 1 347 ? 7.68 4.602 8.859 1 98.12 347 SER B N 1
ATOM 6290 C CA . SER B 1 347 ? 6.648 5.508 9.367 1 98.12 347 SER B CA 1
ATOM 6291 C C . SER B 1 347 ? 6.711 5.617 10.883 1 98.12 347 SER B C 1
ATOM 6293 O O . SER B 1 347 ? 7.797 5.602 11.469 1 98.12 347 SER B O 1
ATOM 6295 N N . HIS B 1 348 ? 5.59 5.719 11.531 1 97.31 348 HIS B N 1
ATOM 6296 C CA . HIS B 1 348 ? 5.488 5.977 12.961 1 97.31 348 HIS B CA 1
ATOM 6297 C C . HIS B 1 348 ? 6.016 4.797 13.773 1 97.31 348 HIS B C 1
ATOM 6299 O O . HIS B 1 348 ? 6.316 4.938 14.961 1 97.31 348 HIS B O 1
ATOM 6305 N N . GLY B 1 349 ? 6.156 3.668 13.164 1 97 349 GLY B N 1
ATOM 6306 C CA . GLY B 1 349 ? 6.559 2.475 13.883 1 97 349 GLY B CA 1
ATOM 6307 C C . GLY B 1 349 ? 8.062 2.344 14.031 1 97 349 GLY B C 1
ATOM 6308 O O . GLY B 1 349 ? 8.555 1.391 14.641 1 97 349 GLY B O 1
ATOM 6309 N N . TYR B 1 350 ? 8.773 3.35 13.562 1 96.62 350 TYR B N 1
ATOM 6310 C CA . TYR B 1 350 ? 10.234 3.326 13.562 1 96.62 350 TYR B CA 1
ATOM 6311 C C . TYR B 1 350 ? 10.773 3.074 14.969 1 96.62 350 TYR B C 1
ATOM 6313 O O . TYR B 1 350 ? 10.367 3.738 15.922 1 96.62 350 TYR B O 1
ATOM 6321 N N . SER B 1 351 ? 11.586 2.051 15.141 1 94.81 351 SER B N 1
ATOM 6322 C CA . SER B 1 351 ? 12.32 1.703 16.344 1 94.81 351 SER B CA 1
ATOM 6323 C C . SER B 1 351 ? 11.438 0.964 17.344 1 94.81 351 SER B C 1
ATOM 6325 O O . SER B 1 351 ? 11.789 0.824 18.516 1 94.81 351 SER B O 1
ATOM 6327 N N . LEU B 1 352 ? 10.227 0.523 16.922 1 95.94 352 LEU B N 1
ATOM 6328 C CA . LEU B 1 352 ? 9.328 -0.211 17.812 1 95.94 352 LEU B CA 1
ATOM 6329 C C . LEU B 1 352 ? 9.516 -1.716 17.656 1 95.94 352 LEU B C 1
ATOM 6331 O O . LEU B 1 352 ? 8.695 -2.502 18.125 1 95.94 352 LEU B O 1
ATOM 6335 N N . GLY B 1 353 ? 10.516 -2.121 16.922 1 95.94 353 GLY B N 1
ATOM 6336 C CA . GLY B 1 353 ? 10.75 -3.537 16.672 1 95.94 353 GLY B CA 1
ATOM 6337 C C . GLY B 1 353 ? 9.992 -4.074 15.484 1 95.94 353 GLY B C 1
ATOM 6338 O O . GLY B 1 353 ? 9.352 -3.311 14.75 1 95.94 353 GLY B O 1
ATOM 6339 N N . PHE B 1 354 ? 10.039 -5.398 15.305 1 97.88 354 PHE B N 1
ATOM 6340 C CA . PHE B 1 354 ? 9.531 -6.082 14.117 1 97.88 354 PHE B CA 1
ATOM 6341 C C . PHE B 1 354 ? 8.055 -5.781 13.914 1 97.88 354 PHE B C 1
ATOM 6343 O O . PHE B 1 354 ? 7.652 -5.301 12.852 1 97.88 354 PHE B O 1
ATOM 6350 N N . GLN B 1 355 ? 7.234 -5.988 14.938 1 98.12 355 GLN B N 1
ATOM 6351 C CA . GLN B 1 355 ? 5.797 -5.777 14.828 1 98.12 355 GLN B CA 1
ATOM 6352 C C . GLN B 1 355 ? 5.473 -4.305 14.594 1 98.12 355 GLN B C 1
ATOM 6354 O O . GLN B 1 355 ? 4.727 -3.963 13.672 1 98.12 355 GLN B O 1
ATOM 6359 N N . GLY B 1 356 ? 6.094 -3.4 15.367 1 97.5 356 GLY B N 1
ATOM 6360 C CA . GLY B 1 356 ? 5.797 -1.979 15.289 1 97.5 356 GLY B CA 1
ATOM 6361 C C . GLY B 1 356 ? 6.176 -1.364 13.953 1 97.5 356 GLY B C 1
ATOM 6362 O O . GLY B 1 356 ? 5.445 -0.524 13.422 1 97.5 356 GLY B O 1
ATOM 6363 N N . GLU B 1 357 ? 7.309 -1.784 13.398 1 97.44 357 GLU B N 1
ATOM 6364 C CA . GLU B 1 357 ? 7.797 -1.244 12.133 1 97.44 357 GLU B CA 1
ATOM 6365 C C . GLU B 1 357 ? 6.836 -1.56 10.992 1 97.44 357 GLU B C 1
ATOM 6367 O O . GLU B 1 357 ? 6.637 -0.736 10.094 1 97.44 357 GLU B O 1
ATOM 6372 N N . PHE B 1 358 ? 6.215 -2.701 11.031 1 98.31 358 PHE B N 1
ATOM 6373 C CA . PHE B 1 358 ? 5.395 -3.154 9.914 1 98.31 358 PHE B CA 1
ATOM 6374 C C . PHE B 1 358 ? 3.932 -2.791 10.133 1 98.31 358 PHE B C 1
ATOM 6376 O O . PHE B 1 358 ? 3.127 -2.85 9.195 1 98.31 358 PHE B O 1
ATOM 6383 N N . LEU B 1 359 ? 3.537 -2.412 11.312 1 97.31 359 LEU B N 1
ATOM 6384 C CA . LEU B 1 359 ? 2.135 -2.307 11.695 1 97.31 359 LEU B CA 1
ATOM 6385 C C . LEU B 1 359 ? 1.48 -1.094 11.047 1 97.31 359 LEU B C 1
ATOM 6387 O O . LEU B 1 359 ? 0.276 -1.101 10.781 1 97.31 359 LEU B O 1
ATOM 6391 N N . TRP B 1 360 ? 2.334 -0.069 10.727 1 94.31 360 TRP B N 1
ATOM 6392 C CA . TRP B 1 360 ? 1.774 1.197 10.266 1 94.31 360 TRP B CA 1
ATOM 6393 C C . TRP B 1 360 ? 2.668 1.837 9.211 1 94.31 360 TRP B C 1
ATOM 6395 O O . TRP B 1 360 ? 3.783 2.268 9.516 1 94.31 360 TRP B O 1
ATOM 6405 N N . ALA B 1 361 ? 2.146 1.94 8.062 1 94.56 361 ALA B N 1
ATOM 6406 C CA . ALA B 1 361 ? 2.914 2.537 6.969 1 94.56 361 ALA B CA 1
ATOM 6407 C C . ALA B 1 361 ? 2.285 3.848 6.508 1 94.56 361 ALA B C 1
ATOM 6409 O O . ALA B 1 361 ? 2.514 4.293 5.379 1 94.56 361 ALA B O 1
ATOM 6410 N N . GLY B 1 362 ? 1.509 4.496 7.379 1 96.06 362 GLY B N 1
ATOM 6411 C CA . GLY B 1 362 ? 0.743 5.672 6.988 1 96.06 362 GLY B CA 1
ATOM 6412 C C . GLY B 1 362 ? -0.723 5.371 6.738 1 96.06 362 GLY B C 1
ATOM 6413 O O . GLY B 1 362 ? -1.125 4.203 6.699 1 96.06 362 GLY B O 1
ATOM 6414 N N . THR B 1 363 ? -1.493 6.426 6.594 1 96.69 363 THR B N 1
ATOM 6415 C CA . THR B 1 363 ? -2.932 6.289 6.398 1 96.69 363 THR B CA 1
ATOM 6416 C C . THR B 1 363 ? -3.232 5.531 5.109 1 96.69 363 THR B C 1
ATOM 6418 O O . THR B 1 363 ? -2.822 5.949 4.023 1 96.69 363 THR B O 1
ATOM 6421 N N . ALA B 1 364 ? -3.883 4.43 5.242 1 96.31 364 ALA B N 1
ATOM 6422 C CA . ALA B 1 364 ? -4.32 3.598 4.121 1 96.31 364 ALA B CA 1
ATOM 6423 C C . ALA B 1 364 ? -5.582 2.814 4.48 1 96.31 364 ALA B C 1
ATOM 6425 O O . ALA B 1 364 ? -6.121 2.965 5.578 1 96.31 364 ALA B O 1
ATOM 6426 N N . ASP B 1 365 ? -6.125 2.17 3.525 1 97.31 365 ASP B N 1
ATOM 6427 C CA . ASP B 1 365 ? -7.246 1.261 3.754 1 97.31 365 ASP B CA 1
ATOM 6428 C C . ASP B 1 365 ? -6.754 -0.167 3.984 1 97.31 365 ASP B C 1
ATOM 6430 O O . ASP B 1 365 ? -6.457 -0.889 3.031 1 97.31 365 ASP B O 1
ATOM 6434 N N . SER B 1 366 ? -6.75 -0.634 5.215 1 97.25 366 SER B N 1
ATOM 6435 C CA . SER B 1 366 ? -6.25 -1.964 5.551 1 97.25 366 SER B CA 1
ATOM 6436 C C . SER B 1 366 ? -7.395 -2.953 5.742 1 97.25 366 SER B C 1
ATOM 6438 O O . SER B 1 366 ? -7.223 -4 6.367 1 97.25 366 SER B O 1
ATOM 6440 N N . THR B 1 367 ? -8.555 -2.631 5.23 1 98.5 367 THR B N 1
ATOM 6441 C CA . THR B 1 367 ? -9.75 -3.396 5.578 1 98.5 367 THR B CA 1
ATOM 6442 C C . THR B 1 367 ? -9.719 -4.77 4.91 1 98.5 367 THR B C 1
ATOM 6444 O O . THR B 1 367 ? -10.445 -5.68 5.324 1 98.5 367 THR B O 1
ATOM 6447 N N . ALA B 1 368 ? -8.914 -4.965 3.848 1 98.56 368 ALA B N 1
ATOM 6448 C CA . ALA B 1 368 ? -8.742 -6.301 3.287 1 98.56 368 ALA B CA 1
ATOM 6449 C C . ALA B 1 368 ? -8.18 -7.262 4.328 1 98.56 368 ALA B C 1
ATOM 6451 O O . ALA B 1 368 ? -8.609 -8.414 4.426 1 98.56 368 ALA B O 1
ATOM 6452 N N . VAL B 1 369 ? -7.211 -6.773 5.125 1 98.62 369 VAL B N 1
ATOM 6453 C CA . VAL B 1 369 ? -6.605 -7.57 6.184 1 98.62 369 VAL B CA 1
ATOM 6454 C C . VAL B 1 369 ? -7.652 -7.898 7.25 1 98.62 369 VAL B C 1
ATOM 6456 O O . VAL B 1 369 ? -7.699 -9.023 7.754 1 98.62 369 VAL B O 1
ATOM 6459 N N . MET B 1 370 ? -8.516 -6.961 7.508 1 98.56 370 MET B N 1
ATOM 6460 C CA . MET B 1 370 ? -9.516 -7.121 8.57 1 98.56 370 MET B CA 1
ATOM 6461 C C . MET B 1 370 ? -10.578 -8.133 8.164 1 98.56 370 MET B C 1
ATOM 6463 O O . MET B 1 370 ? -11.289 -8.672 9.016 1 98.56 370 MET B O 1
ATOM 6467 N N . ALA B 1 371 ? -10.664 -8.422 6.891 1 98.62 371 ALA B N 1
ATOM 6468 C CA . ALA B 1 371 ? -11.625 -9.383 6.371 1 98.62 371 ALA B CA 1
ATOM 6469 C C . ALA B 1 371 ? -11.055 -10.797 6.395 1 98.62 371 ALA B C 1
ATOM 6471 O O . ALA B 1 371 ? -11.773 -11.773 6.16 1 98.62 371 ALA B O 1
ATOM 6472 N N . VAL B 1 372 ? -9.789 -10.977 6.711 1 98.75 372 VAL B N 1
ATOM 6473 C CA . VAL B 1 372 ? -9.07 -12.242 6.629 1 98.75 372 VAL B CA 1
ATOM 6474 C C . VAL B 1 372 ? -9.742 -13.281 7.52 1 98.75 372 VAL B C 1
ATOM 6476 O O . VAL B 1 372 ? -10 -14.406 7.09 1 98.75 372 VAL B O 1
ATOM 6479 N N . PRO B 1 373 ? -10.141 -12.93 8.781 1 98.5 373 PRO B N 1
ATOM 6480 C CA . PRO B 1 373 ? -10.766 -13.945 9.625 1 98.5 373 PRO B CA 1
ATOM 6481 C C . PRO B 1 373 ? -12.047 -14.516 9.016 1 98.5 373 PRO B C 1
ATOM 6483 O O . PRO B 1 373 ? -12.305 -15.711 9.117 1 98.5 373 PRO B O 1
ATOM 6486 N N . THR B 1 374 ? -12.852 -13.656 8.344 1 98.69 374 THR B N 1
ATOM 6487 C CA . THR B 1 374 ? -14.086 -14.109 7.707 1 98.69 374 THR B CA 1
ATOM 6488 C C . THR B 1 374 ? -13.781 -15.102 6.59 1 98.69 374 THR B C 1
ATOM 6490 O O . THR B 1 374 ? -14.422 -16.156 6.492 1 98.69 374 THR B O 1
ATOM 6493 N N . ALA B 1 375 ? -12.812 -14.789 5.758 1 98.69 375 ALA B N 1
ATOM 6494 C CA . ALA B 1 375 ? -12.414 -15.68 4.668 1 98.69 375 ALA B CA 1
ATOM 6495 C C . ALA B 1 375 ? -11.914 -17.016 5.211 1 98.69 375 ALA B C 1
ATOM 6497 O O . ALA B 1 375 ? -12.312 -18.078 4.723 1 98.69 375 ALA B O 1
ATOM 6498 N N . LEU B 1 376 ? -11.07 -16.953 6.262 1 98.19 376 LEU B N 1
ATOM 6499 C CA . LEU B 1 376 ? -10.477 -18.156 6.82 1 98.19 376 LEU B CA 1
ATOM 6500 C C . LEU B 1 376 ? -11.539 -19.016 7.496 1 98.19 376 LEU B C 1
ATOM 6502 O O . LEU B 1 376 ? -11.445 -20.25 7.473 1 98.19 376 LEU B O 1
ATOM 6506 N N . ALA B 1 377 ? -12.531 -18.391 8.102 1 97.88 377 ALA B N 1
ATOM 6507 C CA . ALA B 1 377 ? -13.625 -19.141 8.703 1 97.88 377 ALA B CA 1
ATOM 6508 C C . ALA B 1 377 ? -14.383 -19.953 7.652 1 97.88 377 ALA B C 1
ATOM 6510 O O . ALA B 1 377 ? -14.734 -21.109 7.879 1 97.88 377 ALA B O 1
ATOM 6511 N N . VAL B 1 378 ? -14.625 -19.359 6.504 1 97.62 378 VAL B N 1
ATOM 6512 C CA . VAL B 1 378 ? -15.312 -20.031 5.41 1 97.62 378 VAL B CA 1
ATOM 6513 C C . VAL B 1 378 ? -14.445 -21.172 4.879 1 97.62 378 VAL B C 1
ATOM 6515 O O . VAL B 1 378 ? -14.922 -22.297 4.715 1 97.62 378 VAL B O 1
ATOM 6518 N N . MET B 1 379 ? -13.188 -20.875 4.641 1 95.75 379 MET B N 1
ATOM 6519 C CA . MET B 1 379 ? -12.281 -21.875 4.09 1 95.75 379 MET B CA 1
ATOM 6520 C C . MET B 1 379 ? -12.164 -23.078 5.023 1 95.75 379 MET B C 1
ATOM 6522 O O . MET B 1 379 ? -12.133 -24.219 4.566 1 95.75 379 MET B O 1
ATOM 6526 N N . ARG B 1 380 ? -12.086 -22.781 6.301 1 95.12 380 ARG B N 1
ATOM 6527 C CA . ARG B 1 380 ? -12.008 -23.844 7.289 1 95.12 380 ARG B CA 1
ATOM 6528 C C . ARG B 1 380 ? -13.258 -24.719 7.246 1 95.12 380 ARG B C 1
ATOM 6530 O O . ARG B 1 380 ? -13.172 -25.938 7.355 1 95.12 380 ARG B O 1
ATOM 6537 N N . ALA B 1 381 ? -14.391 -24.094 7.082 1 95.75 381 ALA B N 1
ATOM 6538 C CA . ALA B 1 381 ? -15.656 -24.828 7.059 1 95.75 381 ALA B CA 1
ATOM 6539 C C . ALA B 1 381 ? -15.727 -25.766 5.855 1 95.75 381 ALA B C 1
ATOM 6541 O O . ALA B 1 381 ? -16.359 -26.828 5.922 1 95.75 381 ALA B O 1
ATOM 6542 N N . LEU B 1 382 ? -15.07 -25.469 4.793 1 96.94 382 LEU B N 1
ATOM 6543 C CA . LEU B 1 382 ? -15.156 -26.234 3.553 1 96.94 382 LEU B CA 1
ATOM 6544 C C . LEU B 1 382 ? -14.242 -27.453 3.594 1 96.94 382 LEU B C 1
ATOM 6546 O O . LEU B 1 382 ? -14.375 -28.359 2.783 1 96.94 382 LEU B O 1
ATOM 6550 N N . GLU B 1 383 ? -13.289 -27.438 4.508 1 94.94 383 GLU B N 1
ATOM 6551 C CA . GLU B 1 383 ? -12.312 -28.531 4.578 1 94.94 383 GLU B CA 1
ATOM 6552 C C . GLU B 1 383 ? -12.828 -29.672 5.434 1 94.94 383 GLU B C 1
ATOM 6554 O O . GLU B 1 383 ? -13.617 -29.469 6.352 1 94.94 383 GLU B O 1
ATOM 6559 N N . PRO B 1 384 ? -12.391 -30.812 5.086 1 95.19 384 PRO B N 1
ATOM 6560 C CA . PRO B 1 384 ? -11.445 -31.25 4.059 1 95.19 384 PRO B CA 1
ATOM 6561 C C . PRO B 1 384 ? -12.117 -31.531 2.717 1 95.19 384 PRO B C 1
ATOM 6563 O O . PRO B 1 384 ? -11.445 -31.906 1.755 1 95.19 384 PRO B O 1
ATOM 6566 N N . ALA B 1 385 ? -13.406 -31.406 2.592 1 96.25 385 ALA B N 1
ATOM 6567 C CA . ALA B 1 385 ? -14.156 -31.734 1.383 1 96.25 385 ALA B CA 1
ATOM 6568 C C . ALA B 1 385 ? -13.672 -30.906 0.195 1 96.25 385 ALA B C 1
ATOM 6570 O O . ALA B 1 385 ? -13.625 -31.406 -0.934 1 96.25 385 ALA B O 1
ATOM 6571 N N . ALA B 1 386 ? -13.352 -29.719 0.417 1 96.88 386 ALA B N 1
ATOM 6572 C CA . ALA B 1 386 ? -12.875 -28.828 -0.645 1 96.88 386 ALA B CA 1
ATOM 6573 C C . ALA B 1 386 ? -11.578 -29.359 -1.258 1 96.88 386 ALA B C 1
ATOM 6575 O O . ALA B 1 386 ? -11.422 -29.359 -2.48 1 96.88 386 ALA B O 1
ATOM 6576 N N . THR B 1 387 ? -10.656 -29.75 -0.45 1 96.56 387 THR B N 1
ATOM 6577 C CA . THR B 1 387 ? -9.383 -30.281 -0.925 1 96.56 387 THR B CA 1
ATOM 6578 C C . THR B 1 387 ? -9.602 -31.516 -1.786 1 96.56 387 THR B C 1
ATOM 6580 O O . THR B 1 387 ? -9.008 -31.641 -2.855 1 96.56 387 THR B O 1
ATOM 6583 N N . ALA B 1 388 ? -10.414 -32.375 -1.32 1 96.25 388 ALA B N 1
ATOM 6584 C CA . ALA B 1 388 ? -10.719 -33.594 -2.072 1 96.25 388 ALA B CA 1
ATOM 6585 C C . ALA B 1 388 ? -11.359 -33.25 -3.42 1 96.25 388 ALA B C 1
ATOM 6587 O O . ALA B 1 388 ? -11 -33.844 -4.445 1 96.25 388 ALA B O 1
ATOM 6588 N N . TYR B 1 389 ? -12.273 -32.344 -3.369 1 97.62 389 TYR B N 1
ATOM 6589 C CA . TYR B 1 389 ? -12.961 -31.922 -4.586 1 97.62 389 TYR B CA 1
ATOM 6590 C C . TYR B 1 389 ? -11.977 -31.344 -5.594 1 97.62 389 TYR B C 1
ATOM 6592 O O . TYR B 1 389 ? -11.969 -31.734 -6.762 1 97.62 389 TYR B O 1
ATOM 6600 N N . ARG B 1 390 ? -11.148 -30.438 -5.211 1 98.12 390 ARG B N 1
ATOM 6601 C CA . ARG B 1 390 ? -10.203 -29.75 -6.082 1 98.12 390 ARG B CA 1
ATOM 6602 C C . ARG B 1 390 ? -9.188 -30.734 -6.668 1 98.12 390 ARG B C 1
ATOM 6604 O O . ARG B 1 390 ? -8.867 -30.672 -7.855 1 98.12 390 ARG B O 1
ATOM 6611 N N . SER B 1 391 ? -8.703 -31.609 -5.828 1 97.06 391 SER B N 1
ATOM 6612 C CA . SER B 1 391 ? -7.727 -32.594 -6.27 1 97.06 391 SER B CA 1
ATOM 6613 C C . SER B 1 391 ? -8.305 -33.5 -7.352 1 97.06 391 SER B C 1
ATOM 6615 O O . SER B 1 391 ? -7.656 -33.75 -8.375 1 97.06 391 SER B O 1
ATOM 6617 N N . SER B 1 392 ? -9.469 -34 -7.109 1 97.88 392 SER B N 1
ATOM 6618 C CA . SER B 1 392 ? -10.133 -34.875 -8.07 1 97.88 392 SER B CA 1
ATOM 6619 C C . SER B 1 392 ? -10.438 -34.125 -9.367 1 97.88 392 SER B C 1
ATOM 6621 O O . SER B 1 392 ? -10.164 -34.625 -10.461 1 97.88 392 SER B O 1
ATOM 6623 N N . LEU B 1 393 ? -10.977 -32.969 -9.242 1 98.69 393 LEU B N 1
ATOM 6624 C CA . LEU B 1 393 ? -11.359 -32.188 -10.414 1 98.69 393 LEU B CA 1
ATOM 6625 C C . LEU B 1 393 ? -10.141 -31.828 -11.25 1 98.69 393 LEU B C 1
ATOM 6627 O O . LEU B 1 393 ? -10.195 -31.844 -12.484 1 98.69 393 LEU B O 1
ATOM 6631 N N . LEU B 1 394 ? -9.039 -31.469 -10.617 1 98.75 394 LEU B N 1
ATOM 6632 C CA . LEU B 1 394 ? -7.828 -31.125 -11.359 1 98.75 394 LEU B CA 1
ATOM 6633 C C . LEU B 1 394 ? -7.355 -32.281 -12.211 1 98.75 394 LEU B C 1
ATOM 6635 O O . LEU B 1 394 ? -7.02 -32.125 -13.383 1 98.75 394 LEU B O 1
ATOM 6639 N N . ARG B 1 395 ? -7.336 -33.5 -11.672 1 98.44 395 ARG B N 1
ATOM 6640 C CA . ARG B 1 395 ? -6.883 -34.688 -12.391 1 98.44 395 ARG B CA 1
ATOM 6641 C C . ARG B 1 395 ? -7.801 -34.969 -13.57 1 98.44 395 ARG B C 1
ATOM 6643 O O . ARG B 1 395 ? -7.328 -35.312 -14.664 1 98.44 395 ARG B O 1
ATOM 6650 N N . GLN B 1 396 ? -9.07 -34.875 -13.328 1 98.81 396 GLN B N 1
ATOM 6651 C CA . GLN B 1 396 ? -10.039 -35.094 -14.398 1 98.81 396 GLN B CA 1
ATOM 6652 C C . GLN B 1 396 ? -9.883 -34.062 -15.508 1 98.81 396 GLN B C 1
ATOM 6654 O O . GLN B 1 396 ? -9.938 -34.406 -16.688 1 98.81 396 GLN B O 1
ATOM 6659 N N . ALA B 1 397 ? -9.734 -32.812 -15.078 1 98.88 397 ALA B N 1
ATOM 6660 C CA . ALA B 1 397 ? -9.602 -31.734 -16.031 1 98.88 397 ALA B CA 1
ATOM 6661 C C . ALA B 1 397 ? -8.344 -31.906 -16.891 1 98.88 397 ALA B C 1
ATOM 6663 O O . ALA B 1 397 ? -8.391 -31.734 -18.109 1 98.88 397 ALA B O 1
ATOM 6664 N N . VAL B 1 398 ? -7.23 -32.219 -16.281 1 98.81 398 VAL B N 1
ATOM 6665 C CA . VAL B 1 398 ? -5.969 -32.406 -17 1 98.81 398 VAL B CA 1
ATOM 6666 C C . VAL B 1 398 ? -6.102 -33.562 -17.984 1 98.81 398 VAL B C 1
ATOM 6668 O O . VAL B 1 398 ? -5.703 -33.438 -19.141 1 98.81 398 VAL B O 1
ATOM 6671 N N . ALA B 1 399 ? -6.66 -34.656 -17.531 1 98.69 399 ALA B N 1
ATOM 6672 C CA . ALA B 1 399 ? -6.867 -35.812 -18.406 1 98.69 399 ALA B CA 1
ATOM 6673 C C . ALA B 1 399 ? -7.742 -35.438 -19.609 1 98.69 399 ALA B C 1
ATOM 6675 O O . ALA B 1 399 ? -7.449 -35.812 -20.75 1 98.69 399 ALA B O 1
ATOM 6676 N N . LEU B 1 400 ? -8.797 -34.75 -19.344 1 98.88 400 LEU B N 1
ATOM 6677 C CA . LEU B 1 400 ? -9.719 -34.281 -20.375 1 98.88 400 LEU B CA 1
ATOM 6678 C C . LEU B 1 400 ? -9.008 -33.406 -21.406 1 98.88 400 LEU B C 1
ATOM 6680 O O . LEU B 1 400 ? -9.164 -33.625 -22.609 1 98.88 400 LEU B O 1
ATOM 6684 N N . LEU B 1 401 ? -8.234 -32.469 -20.953 1 98.88 401 LEU B N 1
ATOM 6685 C CA . LEU B 1 401 ? -7.574 -31.516 -21.828 1 98.88 401 LEU B CA 1
ATOM 6686 C C . LEU B 1 401 ? -6.508 -32.188 -22.672 1 98.88 401 LEU B C 1
ATOM 6688 O O . LEU B 1 401 ? -6.422 -31.969 -23.891 1 98.88 401 LEU B O 1
ATOM 6692 N N . LEU B 1 402 ? -5.68 -33.031 -22.062 1 98.62 402 LEU B N 1
ATOM 6693 C CA . LEU B 1 402 ? -4.637 -33.75 -22.781 1 98.62 402 LEU B CA 1
ATOM 6694 C C . LEU B 1 402 ? -5.242 -34.656 -23.859 1 98.62 402 LEU B C 1
ATOM 6696 O O . LEU B 1 402 ? -4.746 -34.688 -25 1 98.62 402 LEU B O 1
ATOM 6700 N N . ARG B 1 403 ? -6.266 -35.312 -23.547 1 98.5 403 ARG B N 1
ATOM 6701 C CA . ARG B 1 403 ? -6.945 -36.156 -24.516 1 98.5 403 ARG B CA 1
ATOM 6702 C C . ARG B 1 403 ? -7.547 -35.344 -25.641 1 98.5 403 ARG B C 1
ATOM 6704 O O . ARG B 1 403 ? -7.402 -35.688 -26.812 1 98.5 403 ARG B O 1
ATOM 6711 N N . SER B 1 404 ? -8.211 -34.312 -25.297 1 98.5 404 SER B N 1
ATOM 6712 C CA . SER B 1 404 ? -8.891 -33.469 -26.281 1 98.5 404 SER B CA 1
ATOM 6713 C C . SER B 1 404 ? -7.895 -32.844 -27.234 1 98.5 404 SER B C 1
ATOM 6715 O O . SER B 1 404 ? -8.188 -32.656 -28.422 1 98.5 404 SER B O 1
ATOM 6717 N N . TRP B 1 405 ? -6.73 -32.438 -26.734 1 98.12 405 TRP B N 1
ATOM 6718 C CA . TRP B 1 405 ? -5.773 -31.672 -27.516 1 98.12 405 TRP B CA 1
ATOM 6719 C C . TRP B 1 405 ? -4.727 -32.594 -28.141 1 98.12 405 TRP B C 1
ATOM 6721 O O . TRP B 1 405 ? -3.953 -32.156 -29 1 98.12 405 TRP B O 1
ATOM 6731 N N . GLY B 1 406 ? -4.664 -33.844 -27.75 1 97.88 406 GLY B N 1
ATOM 6732 C CA . GLY B 1 406 ? -3.686 -34.781 -28.266 1 97.88 406 GLY B CA 1
ATOM 6733 C C . GLY B 1 406 ? -2.27 -34.469 -27.812 1 97.88 406 GLY B C 1
ATOM 6734 O O . GLY B 1 406 ? -1.32 -34.625 -28.578 1 97.88 406 GLY B O 1
ATOM 6735 N N . THR B 1 407 ? -2.141 -33.906 -26.688 1 97.69 407 THR B N 1
ATOM 6736 C CA . THR B 1 407 ? -0.841 -33.594 -26.109 1 97.69 407 THR B CA 1
ATOM 6737 C C . THR B 1 407 ? -0.576 -34.438 -24.875 1 97.69 407 THR B C 1
ATOM 6739 O O . THR B 1 407 ? -1.441 -35.188 -24.438 1 97.69 407 THR B O 1
ATOM 6742 N N . GLN B 1 408 ? 0.636 -34.375 -24.344 1 95.75 408 GLN B N 1
ATOM 6743 C CA . GLN B 1 408 ? 0.96 -35.312 -23.281 1 95.75 408 GLN B CA 1
ATOM 6744 C C . GLN B 1 408 ? 1.584 -34.594 -22.078 1 95.75 408 GLN B C 1
ATOM 6746 O O . GLN B 1 408 ? 1.63 -35.156 -20.984 1 95.75 408 GLN B O 1
ATOM 6751 N N . ALA B 1 409 ? 2.027 -33.438 -22.25 1 95.69 409 ALA B N 1
ATOM 6752 C CA . ALA B 1 409 ? 2.805 -32.812 -21.203 1 95.69 409 ALA B CA 1
ATOM 6753 C C . ALA B 1 409 ? 1.897 -32.031 -20.234 1 95.69 409 ALA B C 1
ATOM 6755 O O . ALA B 1 409 ? 0.992 -31.312 -20.656 1 95.69 409 ALA B O 1
ATOM 6756 N N . ALA B 1 410 ? 2.051 -32.25 -19.031 1 97.12 410 ALA B N 1
ATOM 6757 C CA . ALA B 1 410 ? 1.396 -31.547 -17.922 1 97.12 410 ALA B CA 1
ATOM 6758 C C . ALA B 1 410 ? 2.35 -31.359 -16.75 1 97.12 410 ALA B C 1
ATOM 6760 O O . ALA B 1 410 ? 3.055 -32.281 -16.359 1 97.12 410 ALA B O 1
ATOM 6761 N N . LEU B 1 411 ? 2.443 -30.172 -16.234 1 96.25 411 LEU B N 1
ATOM 6762 C CA . LEU B 1 411 ? 3.355 -29.875 -15.141 1 96.25 411 LEU B CA 1
ATOM 6763 C C . LEU B 1 411 ? 2.598 -29.312 -13.945 1 96.25 411 LEU B C 1
ATOM 6765 O O . LEU B 1 411 ? 1.818 -28.359 -14.086 1 96.25 411 LEU B O 1
ATOM 6769 N N . GLY B 1 412 ? 2.785 -29.828 -12.773 1 95.19 412 GLY B N 1
ATOM 6770 C CA . GLY B 1 412 ? 2.15 -29.375 -11.555 1 95.19 412 GLY B CA 1
ATOM 6771 C C . GLY B 1 412 ? 1.218 -30.391 -10.938 1 95.19 412 GLY B C 1
ATOM 6772 O O . GLY B 1 412 ? 1.16 -30.531 -9.719 1 95.19 412 GLY B O 1
ATOM 6773 N N . VAL B 1 413 ? 0.576 -31.172 -11.711 1 94.44 413 VAL B N 1
ATOM 6774 C CA . VAL B 1 413 ? -0.485 -32.094 -11.281 1 94.44 413 VAL B CA 1
ATOM 6775 C C . VAL B 1 413 ? 0.115 -33.25 -10.492 1 94.44 413 VAL B C 1
ATOM 6777 O O . VAL B 1 413 ? -0.597 -33.938 -9.758 1 94.44 413 VAL B O 1
ATOM 6780 N N . GLN B 1 414 ? 1.43 -33.406 -10.523 1 91.19 414 GLN B N 1
ATOM 6781 C CA . GLN B 1 414 ? 2.109 -34.5 -9.867 1 91.19 414 GLN B CA 1
ATOM 6782 C C . GLN B 1 414 ? 2.016 -34.406 -8.352 1 91.19 414 GLN B C 1
ATOM 6784 O O . GLN B 1 414 ? 2.062 -35.406 -7.645 1 91.19 414 GLN B O 1
ATOM 6789 N N . SER B 1 415 ? 1.867 -33.188 -7.867 1 93.19 415 SER B N 1
ATOM 6790 C CA . SER B 1 415 ? 1.703 -33 -6.43 1 93.19 415 SER B CA 1
ATOM 6791 C C . SER B 1 415 ? 0.293 -33.344 -5.98 1 93.19 415 SER B C 1
ATOM 6793 O O . SER B 1 415 ? -0.688 -32.969 -6.617 1 93.19 415 SER B O 1
ATOM 6795 N N . PRO B 1 416 ? 0.232 -34.062 -4.883 1 91.19 416 PRO B N 1
ATOM 6796 C CA . PRO B 1 416 ? -1.103 -34.406 -4.379 1 91.19 416 PRO B CA 1
ATOM 6797 C C . PRO B 1 416 ? -1.901 -33.156 -3.977 1 91.19 416 PRO B C 1
ATOM 6799 O O . PRO B 1 416 ? -3.135 -33.188 -3.965 1 91.19 416 PRO B O 1
ATOM 6802 N N . ALA B 1 417 ? -1.225 -32.125 -3.717 1 93 417 ALA B N 1
ATOM 6803 C CA . ALA B 1 417 ? -1.889 -30.906 -3.254 1 93 417 ALA B CA 1
ATOM 6804 C C . ALA B 1 417 ? -2.068 -29.906 -4.395 1 93 417 ALA B C 1
ATOM 6806 O O . ALA B 1 417 ? -2.447 -28.75 -4.168 1 93 417 ALA B O 1
ATOM 6807 N N . ALA B 1 418 ? -1.843 -30.359 -5.59 1 96.69 418 ALA B N 1
ATOM 6808 C CA . ALA B 1 418 ? -1.88 -29.453 -6.738 1 96.69 418 ALA B CA 1
ATOM 6809 C C . ALA B 1 418 ? -3.283 -28.891 -6.949 1 96.69 418 ALA B C 1
ATOM 6811 O O . ALA B 1 418 ? -4.27 -29.625 -6.863 1 96.69 418 ALA B O 1
ATOM 6812 N N . VAL B 1 419 ? -3.354 -27.562 -7.172 1 97.44 419 VAL B N 1
ATOM 6813 C CA . VAL B 1 419 ? -4.617 -26.906 -7.5 1 97.44 419 VAL B CA 1
ATOM 6814 C C . VAL B 1 419 ? -4.477 -26.156 -8.82 1 97.44 419 VAL B C 1
ATOM 6816 O O . VAL B 1 419 ? -5.426 -25.516 -9.281 1 97.44 419 VAL B O 1
ATOM 6819 N N . MET B 1 420 ? -3.326 -26.203 -9.398 1 98.5 420 MET B N 1
ATOM 6820 C CA . MET B 1 420 ? -3.002 -25.641 -10.703 1 98.5 420 MET B CA 1
ATOM 6821 C C . MET B 1 420 ? -2.215 -26.656 -11.547 1 98.5 420 MET B C 1
ATOM 6823 O O . MET B 1 420 ? -1.583 -27.562 -11 1 98.5 420 MET B O 1
ATOM 6827 N N . CYS B 1 421 ? -2.262 -26.484 -12.844 1 98.5 421 CYS B N 1
ATOM 6828 C CA . CYS B 1 421 ? -1.492 -27.312 -13.766 1 98.5 421 CYS B CA 1
ATOM 6829 C C . CYS B 1 421 ? -1.255 -26.578 -15.078 1 98.5 421 CYS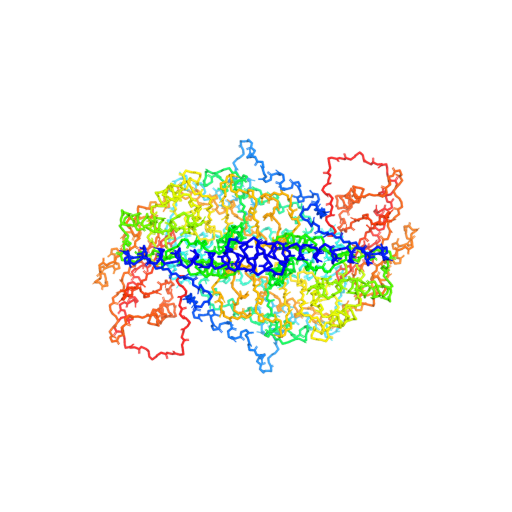 B C 1
ATOM 6831 O O . CYS B 1 421 ? -2.156 -25.922 -15.602 1 98.5 421 CYS B O 1
ATOM 6833 N N . ALA B 1 422 ? -0.041 -26.578 -15.516 1 98.12 422 ALA B N 1
ATOM 6834 C CA . ALA B 1 422 ? 0.243 -26.188 -16.891 1 98.12 422 ALA B CA 1
ATOM 6835 C C . ALA B 1 422 ? 0.012 -27.344 -17.859 1 98.12 422 ALA B C 1
ATOM 6837 O O . ALA B 1 422 ? 0.651 -28.391 -17.75 1 98.12 422 ALA B O 1
ATOM 6838 N N . VAL B 1 423 ? -0.878 -27.141 -18.766 1 98.62 423 VAL B N 1
ATOM 6839 C CA . VAL B 1 423 ? -1.213 -28.172 -19.75 1 98.62 423 VAL B CA 1
ATOM 6840 C C . VAL B 1 423 ? -0.774 -27.734 -21.141 1 98.62 423 VAL B C 1
ATOM 6842 O O . VAL B 1 423 ? -1.057 -26.609 -21.562 1 98.62 423 VAL B O 1
ATOM 6845 N N . GLU B 1 424 ? -0.066 -28.578 -21.781 1 98 424 GLU B N 1
ATOM 6846 C CA . GLU B 1 424 ? 0.419 -28.281 -23.125 1 98 424 GLU B CA 1
ATOM 6847 C C . GLU B 1 424 ? -0.738 -28.078 -24.109 1 98 424 GLU B C 1
ATOM 6849 O O . GLU B 1 424 ? -1.67 -28.875 -24.141 1 98 424 GLU B O 1
ATOM 6854 N N . LEU B 1 425 ? -0.685 -27 -24.797 1 98.25 425 LEU B N 1
ATOM 6855 C CA . LEU B 1 425 ? -1.675 -26.688 -25.828 1 98.25 425 LEU B CA 1
ATOM 6856 C C . LEU B 1 425 ? -1.339 -27.406 -27.125 1 98.25 425 LEU B C 1
ATOM 6858 O O . LEU B 1 425 ? -0.184 -27.766 -27.359 1 98.25 425 LEU B O 1
ATOM 6862 N N . PRO B 1 426 ? -2.348 -27.609 -27.984 1 96.88 426 PRO B N 1
ATOM 6863 C CA . PRO B 1 426 ? -2.045 -28.172 -29.312 1 96.88 426 PRO B CA 1
ATOM 6864 C C . PRO B 1 426 ? -1.309 -27.188 -30.219 1 96.88 426 PRO B C 1
ATOM 6866 O O . PRO B 1 426 ? -1.162 -26.016 -29.875 1 96.88 426 PRO B O 1
ATOM 6869 N N . GLN B 1 427 ? -0.84 -27.703 -31.266 1 93.44 427 GLN B N 1
ATOM 6870 C CA . GLN B 1 427 ? -0.221 -26.828 -32.25 1 93.44 427 GLN B CA 1
ATOM 6871 C C . GLN B 1 427 ? -1.259 -25.938 -32.938 1 93.44 427 GLN B C 1
ATOM 6873 O O . GLN B 1 427 ? -2.395 -26.359 -33.156 1 93.44 427 GLN B O 1
ATOM 6878 N N . PHE B 1 428 ? -0.862 -24.75 -33.031 1 92.44 428 PHE B N 1
ATOM 6879 C CA . PHE B 1 428 ? -1.686 -23.781 -33.781 1 92.44 428 PHE B CA 1
ATOM 6880 C C . PHE B 1 428 ? -1.209 -23.656 -35.219 1 92.44 428 PHE B C 1
ATOM 6882 O O . PHE B 1 428 ? -0.098 -23.188 -35.469 1 92.44 428 PHE B O 1
ATOM 6889 N N . SER B 1 429 ? -1.986 -24.125 -36.125 1 84.75 429 SER B N 1
ATOM 6890 C CA . SER B 1 429 ? -1.618 -24.266 -37.531 1 84.75 429 SER B CA 1
ATOM 6891 C C . SER B 1 429 ? -0.989 -23 -38.094 1 84.75 429 SER B C 1
ATOM 6893 O O . SER B 1 429 ? -1.616 -21.938 -38.062 1 84.75 429 SER B O 1
ATOM 6895 N N . GLY B 1 430 ? 0.287 -23.078 -38.531 1 85.44 430 GLY B N 1
ATOM 6896 C CA . GLY B 1 430 ? 0.97 -22 -39.188 1 85.44 430 GLY B CA 1
ATOM 6897 C C . GLY B 1 430 ? 1.489 -20.938 -38.25 1 85.44 430 GLY B C 1
ATOM 6898 O O . GLY B 1 430 ? 2.045 -19.922 -38.688 1 85.44 430 GLY B O 1
ATOM 6899 N N . ARG B 1 431 ? 1.323 -21.078 -37 1 90.75 431 ARG B N 1
ATOM 6900 C CA . ARG B 1 431 ? 1.733 -20.094 -36.031 1 90.75 431 ARG B CA 1
ATOM 6901 C C . ARG B 1 431 ? 2.676 -20.719 -35 1 90.75 431 ARG B C 1
ATOM 6903 O O . ARG B 1 431 ? 2.229 -21.344 -34.031 1 90.75 431 ARG B O 1
ATOM 6910 N N . PRO B 1 432 ? 3.969 -20.594 -35.156 1 93.31 432 PRO B N 1
ATOM 6911 C CA . PRO B 1 432 ? 4.922 -21.172 -34.219 1 93.31 432 PRO B CA 1
ATOM 6912 C C . PRO B 1 432 ? 4.75 -20.641 -32.781 1 93.31 432 PRO B C 1
ATOM 6914 O O . PRO B 1 432 ? 4.367 -19.484 -32.594 1 93.31 432 PRO B O 1
ATOM 6917 N N . PRO B 1 433 ? 5.074 -21.484 -31.797 1 95.56 433 PRO B N 1
ATOM 6918 C CA . PRO B 1 433 ? 4.977 -21.062 -30.406 1 95.56 433 PRO B CA 1
ATOM 6919 C C . PRO B 1 433 ? 5.77 -19.797 -30.109 1 95.56 433 PRO B C 1
ATOM 6921 O O . PRO B 1 433 ? 6.93 -19.672 -30.516 1 95.56 433 PRO B O 1
ATOM 6924 N N . SER B 1 434 ? 5.145 -18.812 -29.453 1 94.81 434 SER B N 1
ATOM 6925 C CA . SER B 1 434 ? 5.766 -17.547 -29.078 1 94.81 434 SER B CA 1
ATOM 6926 C C . SER B 1 434 ? 4.957 -16.828 -28 1 94.81 434 SER B C 1
ATOM 6928 O O . SER B 1 434 ? 3.801 -17.172 -27.75 1 94.81 434 SER B O 1
ATOM 6930 N N . GLY B 1 435 ? 5.629 -15.945 -27.422 1 92.94 435 GLY B N 1
ATOM 6931 C CA . GLY B 1 435 ? 4.918 -15.102 -26.469 1 92.94 435 GLY B CA 1
ATOM 6932 C C . GLY B 1 435 ? 3.775 -14.328 -27.109 1 92.94 435 GLY B C 1
ATOM 6933 O O . GLY B 1 435 ? 2.719 -14.164 -26.5 1 92.94 435 GLY B O 1
ATOM 6934 N N . ALA B 1 436 ? 4.012 -13.875 -28.25 1 92.44 436 ALA B N 1
ATOM 6935 C CA . ALA B 1 436 ? 2.988 -13.125 -28.984 1 92.44 436 ALA B CA 1
ATOM 6936 C C . ALA B 1 436 ? 1.763 -13.992 -29.25 1 92.44 436 ALA B C 1
ATOM 6938 O O . ALA B 1 436 ? 0.626 -13.531 -29.109 1 92.44 436 ALA B O 1
ATOM 6939 N N . LEU B 1 437 ? 2.033 -15.219 -29.703 1 94.56 437 LEU B N 1
ATOM 6940 C CA . LEU B 1 437 ? 0.926 -16.141 -29.938 1 94.56 437 LEU B CA 1
ATOM 6941 C C . LEU B 1 437 ? 0.166 -16.406 -28.641 1 94.56 437 LEU B C 1
ATOM 6943 O O . LEU B 1 437 ? -1.066 -16.469 -28.641 1 94.56 437 LEU B O 1
ATOM 6947 N N . ALA B 1 438 ? 0.898 -16.562 -27.578 1 96.25 438 ALA B N 1
ATOM 6948 C CA . ALA B 1 438 ? 0.272 -16.812 -26.281 1 96.25 438 ALA B CA 1
ATOM 6949 C C . ALA B 1 438 ? -0.677 -15.672 -25.906 1 96.25 438 ALA B C 1
ATOM 6951 O O . ALA B 1 438 ? -1.803 -15.914 -25.469 1 96.25 438 ALA B O 1
ATOM 6952 N N . ALA B 1 439 ? -0.202 -14.477 -26.078 1 93.81 439 ALA B N 1
ATOM 6953 C CA . ALA B 1 439 ? -1.021 -13.305 -25.781 1 93.81 439 ALA B CA 1
ATOM 6954 C C . ALA B 1 439 ? -2.273 -13.273 -26.641 1 93.81 439 ALA B C 1
ATOM 6956 O O . ALA B 1 439 ? -3.361 -12.945 -26.172 1 93.81 439 ALA B O 1
ATOM 6957 N N . THR B 1 440 ? -2.111 -13.602 -27.875 1 94 440 THR B N 1
ATOM 6958 C CA . THR B 1 440 ? -3.221 -13.609 -28.828 1 94 440 THR B CA 1
ATOM 6959 C C . THR B 1 440 ? -4.27 -14.641 -28.422 1 94 440 THR B C 1
ATOM 6961 O O . THR B 1 440 ? -5.469 -14.359 -28.469 1 94 440 THR B O 1
ATOM 6964 N N . ILE B 1 441 ? -3.814 -15.797 -28.062 1 96.75 441 ILE B N 1
ATOM 6965 C CA . ILE B 1 441 ? -4.719 -16.875 -27.688 1 96.75 441 ILE B CA 1
ATOM 6966 C C . ILE B 1 441 ? -5.434 -16.531 -26.391 1 96.75 441 ILE B C 1
ATOM 6968 O O . ILE B 1 441 ? -6.641 -16.75 -26.25 1 96.75 441 ILE B O 1
ATOM 6972 N N . HIS B 1 442 ? -4.699 -16.016 -25.406 1 97.06 442 HIS B N 1
ATOM 6973 C CA . HIS B 1 442 ? -5.305 -15.57 -24.156 1 97.06 442 HIS B CA 1
ATOM 6974 C C . HIS B 1 442 ? -6.422 -14.562 -24.422 1 97.06 442 HIS B C 1
ATOM 6976 O O . HIS B 1 442 ? -7.523 -14.703 -23.891 1 97.06 442 HIS B O 1
ATOM 6982 N N . ALA B 1 443 ? -6.133 -13.586 -25.234 1 95.62 443 ALA B N 1
ATOM 6983 C CA . ALA B 1 443 ? -7.094 -12.539 -25.562 1 95.62 443 ALA B CA 1
ATOM 6984 C C . ALA B 1 443 ? -8.32 -13.117 -26.266 1 95.62 443 ALA B C 1
ATOM 6986 O O . ALA B 1 443 ? -9.453 -12.711 -25.984 1 95.62 443 ALA B O 1
ATOM 6987 N N . ALA B 1 444 ? -8.125 -14.031 -27.188 1 96.81 444 ALA B N 1
ATOM 6988 C CA . ALA B 1 444 ? -9.227 -14.656 -27.922 1 96.81 444 ALA B CA 1
ATOM 6989 C C . ALA B 1 444 ? -10.117 -15.469 -27 1 96.81 444 ALA B C 1
ATOM 6991 O O . ALA B 1 444 ? -11.344 -15.43 -27.109 1 96.81 444 ALA B O 1
ATOM 6992 N N . LEU B 1 445 ? -9.492 -16.219 -26.109 1 98.31 445 LEU B N 1
ATOM 6993 C CA . LEU B 1 445 ? -10.266 -17 -25.156 1 98.31 445 LEU B CA 1
ATOM 6994 C C . LEU B 1 445 ? -11.156 -16.109 -24.297 1 98.31 445 LEU B C 1
ATOM 6996 O O . LEU B 1 445 ? -12.32 -16.438 -24.062 1 98.31 445 LEU B O 1
ATOM 7000 N N . ARG B 1 446 ? -10.625 -15.016 -23.859 1 97.31 446 ARG B N 1
ATOM 7001 C CA . ARG B 1 446 ? -11.391 -14.086 -23.031 1 97.31 446 ARG B CA 1
ATOM 7002 C C . ARG B 1 446 ? -12.477 -13.406 -23.859 1 97.31 446 ARG B C 1
ATOM 7004 O O . ARG B 1 446 ? -13.641 -13.375 -23.453 1 97.31 446 ARG B O 1
ATOM 7011 N N . ARG B 1 447 ? -12.172 -12.852 -25 1 96.19 447 ARG B N 1
ATOM 7012 C CA . ARG B 1 447 ? -13.062 -12 -25.766 1 96.19 447 ARG B CA 1
ATOM 7013 C C . ARG B 1 447 ? -14.125 -12.82 -26.5 1 96.19 447 ARG B C 1
ATOM 7015 O O . ARG B 1 447 ? -15.297 -12.438 -26.531 1 96.19 447 ARG B O 1
ATOM 7022 N N . GLU B 1 448 ? -13.719 -13.961 -27.047 1 96.69 448 GLU B N 1
ATOM 7023 C CA . GLU B 1 448 ? -14.594 -14.711 -27.938 1 96.69 448 GLU B CA 1
ATOM 7024 C C . GLU B 1 448 ? -15.328 -15.82 -27.188 1 96.69 448 GLU B C 1
ATOM 7026 O O . GLU B 1 448 ? -16.422 -16.234 -27.578 1 96.69 448 GLU B O 1
ATOM 7031 N N . HIS B 1 449 ? -14.727 -16.25 -26.125 1 97.88 449 HIS B N 1
ATOM 7032 C CA . HIS B 1 449 ? -15.297 -17.438 -25.5 1 97.88 449 HIS B CA 1
ATOM 7033 C C . HIS B 1 449 ? -15.602 -17.188 -24.031 1 97.88 449 HIS B C 1
ATOM 7035 O O . HIS B 1 449 ? -16.109 -18.062 -23.344 1 97.88 449 HIS B O 1
ATOM 7041 N N . SER B 1 450 ? -15.289 -15.992 -23.453 1 98 450 SER B N 1
ATOM 7042 C CA . SER B 1 450 ? -15.516 -15.633 -22.062 1 98 450 SER B CA 1
ATOM 7043 C C . SER B 1 450 ? -14.828 -16.625 -21.125 1 98 450 SER B C 1
ATOM 7045 O O . SER B 1 450 ? -15.414 -17.047 -20.125 1 98 450 SER B O 1
ATOM 7047 N N . ILE B 1 451 ? -13.625 -17.078 -21.531 1 98.75 451 ILE B N 1
ATOM 7048 C CA . ILE B 1 451 ? -12.805 -17.953 -20.703 1 98.75 451 ILE B CA 1
ATOM 7049 C C . ILE B 1 451 ? -11.547 -17.219 -20.266 1 98.75 451 ILE B C 1
ATOM 7051 O O . ILE B 1 451 ? -10.812 -16.688 -21.094 1 98.75 451 ILE B O 1
ATOM 7055 N N . GLU B 1 452 ? -11.391 -17.156 -18.984 1 98.56 452 GLU B N 1
ATOM 7056 C CA . GLU B 1 452 ? -10.18 -16.547 -18.438 1 98.56 452 GLU B CA 1
ATOM 7057 C C . GLU B 1 452 ? -9.188 -17.609 -18 1 98.56 452 GLU B C 1
ATOM 7059 O O . GLU B 1 452 ? -9.43 -18.344 -17.031 1 98.56 452 GLU B O 1
ATOM 7064 N N . VAL B 1 453 ? -8.086 -17.719 -18.641 1 98.56 453 VAL B N 1
ATOM 7065 C CA . VAL B 1 453 ? -7.027 -18.672 -18.344 1 98.56 453 VAL B CA 1
ATOM 7066 C C . VAL B 1 453 ? -5.695 -18.156 -18.891 1 98.56 453 VAL B C 1
ATOM 7068 O O . VAL B 1 453 ? -5.625 -17.625 -20 1 98.56 453 VAL B O 1
ATOM 7071 N N . PRO B 1 454 ? -4.668 -18.203 -18.109 1 97.62 454 PRO B N 1
ATOM 7072 C CA . PRO B 1 454 ? -3.381 -17.734 -18.625 1 97.62 454 PRO B CA 1
ATOM 7073 C C . PRO B 1 454 ? -2.781 -18.688 -19.656 1 97.62 454 PRO B C 1
ATOM 7075 O O . PRO B 1 454 ? -2.885 -19.906 -19.531 1 97.62 454 PRO B O 1
ATOM 7078 N N . VAL B 1 455 ? -2.227 -18.109 -20.719 1 97.38 455 VAL B N 1
ATOM 7079 C CA . VAL B 1 455 ? -1.511 -18.812 -21.766 1 97.38 455 VAL B CA 1
ATOM 7080 C C . VAL B 1 455 ? -0.082 -18.281 -21.875 1 97.38 455 VAL B C 1
ATOM 7082 O O . VAL B 1 455 ? 0.153 -17.078 -21.719 1 97.38 455 VAL B O 1
ATOM 7085 N N . ALA B 1 456 ? 0.815 -19.188 -22.031 1 95.81 456 ALA B N 1
ATOM 7086 C CA . ALA B 1 456 ? 2.217 -18.781 -22.109 1 95.81 456 ALA B CA 1
ATOM 7087 C C . ALA B 1 456 ? 3.004 -19.688 -23.047 1 95.81 456 ALA B C 1
ATOM 7089 O O . ALA B 1 456 ? 2.541 -20.781 -23.391 1 95.81 456 ALA B O 1
ATOM 7090 N N . CYS B 1 457 ? 4.094 -19.172 -23.516 1 94.69 457 CYS B N 1
ATOM 7091 C CA . CYS B 1 457 ? 5.07 -19.953 -24.266 1 94.69 457 CYS B CA 1
ATOM 7092 C C . CYS B 1 457 ? 6.332 -20.188 -23.438 1 94.69 457 CYS B C 1
ATOM 7094 O O . CYS B 1 457 ? 6.938 -19.234 -22.938 1 94.69 457 CYS B O 1
ATOM 7096 N N . ALA B 1 458 ? 6.668 -21.391 -23.188 1 90.88 458 ALA B N 1
ATOM 7097 C CA . ALA B 1 458 ? 7.883 -21.766 -22.469 1 90.88 458 ALA B CA 1
ATOM 7098 C C . ALA B 1 458 ? 8.477 -23.047 -23.031 1 90.88 458 ALA B C 1
ATOM 7100 O O . ALA B 1 458 ? 7.754 -24 -23.344 1 90.88 458 ALA B O 1
ATOM 7101 N N . GLY B 1 459 ? 9.773 -23.016 -23.203 1 87.88 459 GLY B N 1
ATOM 7102 C CA . GLY B 1 459 ? 10.445 -24.203 -23.719 1 87.88 459 GLY B CA 1
ATOM 7103 C C . GLY B 1 459 ? 10.039 -24.562 -25.141 1 87.88 459 GLY B C 1
ATOM 7104 O O . GLY B 1 459 ? 9.914 -25.734 -25.484 1 87.88 459 GLY B O 1
ATOM 7105 N N . GLY B 1 460 ? 9.602 -23.688 -25.828 1 89.88 460 GLY B N 1
ATOM 7106 C CA . GLY B 1 460 ? 9.242 -23.891 -27.219 1 89.88 460 GLY B CA 1
ATOM 7107 C C . GLY B 1 460 ? 7.848 -24.469 -27.391 1 89.88 460 GLY B C 1
ATOM 7108 O O . GLY B 1 460 ? 7.473 -24.859 -28.5 1 89.88 460 GLY B O 1
ATOM 7109 N N . ARG B 1 461 ? 7.133 -24.438 -26.328 1 93.69 461 ARG B N 1
ATOM 7110 C CA . ARG B 1 461 ? 5.773 -24.969 -26.359 1 93.69 461 ARG B CA 1
ATOM 7111 C C . ARG B 1 461 ? 4.773 -23.953 -25.812 1 93.69 461 ARG B C 1
ATOM 7113 O O . ARG B 1 461 ? 5.148 -23.031 -25.094 1 93.69 461 ARG B O 1
ATOM 7120 N N . MET B 1 462 ? 3.572 -24.172 -26.266 1 96.56 462 MET B N 1
ATOM 7121 C CA . MET B 1 462 ? 2.471 -23.375 -25.734 1 96.56 462 MET B CA 1
ATOM 7122 C C . MET B 1 462 ? 1.801 -24.078 -24.562 1 96.56 462 MET B C 1
ATOM 7124 O O . MET B 1 462 ? 1.62 -25.297 -24.578 1 96.56 462 MET B O 1
ATOM 7128 N N . TRP B 1 463 ? 1.505 -23.281 -23.531 1 97.5 463 TRP B N 1
ATOM 7129 C CA . TRP B 1 463 ? 0.903 -23.828 -22.312 1 97.5 463 TRP B CA 1
ATOM 7130 C C . TRP B 1 463 ? -0.317 -23.016 -21.906 1 97.5 463 TRP B C 1
ATOM 7132 O O . TRP B 1 463 ? -0.396 -21.812 -22.188 1 97.5 463 TRP B O 1
ATOM 7142 N N . CYS B 1 464 ? -1.229 -23.609 -21.328 1 97.31 464 CYS B N 1
ATOM 7143 C CA . CYS B 1 464 ? -2.23 -22.922 -20.516 1 97.31 464 CYS B CA 1
ATOM 7144 C C . CYS B 1 464 ? -2.148 -23.375 -19.062 1 97.31 464 CYS B C 1
ATOM 7146 O O . CYS B 1 464 ? -1.985 -24.562 -18.781 1 97.31 464 CYS B O 1
ATOM 7148 N N . ARG B 1 465 ? -2.141 -22.5 -18.125 1 98.44 465 ARG B N 1
ATOM 7149 C CA . ARG B 1 465 ? -2.137 -22.844 -16.703 1 98.44 465 ARG B CA 1
ATOM 7150 C C . ARG B 1 465 ? -3.545 -22.781 -16.125 1 98.44 465 ARG B C 1
ATOM 7152 O O . ARG B 1 465 ? -4.055 -21.688 -15.836 1 98.44 465 ARG B O 1
ATOM 7159 N N . ILE B 1 466 ? -4.109 -23.906 -15.898 1 98.69 466 ILE B N 1
ATOM 7160 C CA . ILE B 1 466 ? -5.461 -23.938 -15.344 1 98.69 466 ILE B CA 1
ATOM 7161 C C . ILE B 1 466 ? -5.395 -23.953 -13.82 1 98.69 466 ILE B C 1
ATOM 7163 O O . ILE B 1 466 ? -4.414 -24.422 -13.234 1 98.69 466 ILE B O 1
ATOM 7167 N N . SER B 1 467 ? -6.395 -23.406 -13.234 1 98.62 467 SER B N 1
ATOM 7168 C CA . SER B 1 467 ? -6.664 -23.469 -11.805 1 98.62 467 SER B CA 1
ATOM 7169 C C . SER B 1 467 ? -7.973 -24.203 -11.516 1 98.62 467 SER B C 1
ATOM 7171 O O . SER B 1 467 ? -8.898 -24.156 -12.328 1 98.62 467 SER B O 1
ATOM 7173 N N . VAL B 1 468 ? -8.039 -24.859 -10.414 1 98.56 468 VAL B N 1
ATOM 7174 C CA . VAL B 1 468 ? -9.273 -25.484 -9.961 1 98.56 468 VAL B CA 1
ATOM 7175 C C . VAL B 1 468 ? -9.648 -24.953 -8.578 1 98.56 468 VAL B C 1
ATOM 7177 O O . VAL B 1 468 ? -8.797 -24.891 -7.684 1 98.56 468 VAL B O 1
ATOM 7180 N N . GLN B 1 469 ? -10.812 -24.516 -8.414 1 98.44 469 GLN B N 1
ATOM 7181 C CA . GLN B 1 469 ? -11.398 -24.078 -7.145 1 98.44 469 GLN B CA 1
ATOM 7182 C C . GLN B 1 469 ? -12.789 -24.688 -6.953 1 98.44 469 GLN B C 1
ATOM 7184 O O . GLN B 1 469 ? -13.336 -25.297 -7.867 1 98.44 469 GLN B O 1
ATOM 7189 N N . VAL B 1 470 ? -13.391 -24.516 -5.809 1 98.38 470 VAL B N 1
ATOM 7190 C CA . VAL B 1 470 ? -14.617 -25.188 -5.406 1 98.38 470 VAL B CA 1
ATOM 7191 C C . VAL B 1 470 ? -15.789 -24.688 -6.254 1 98.38 470 VAL B C 1
ATOM 7193 O O . VAL B 1 470 ? -16.875 -25.281 -6.242 1 98.38 470 VAL B O 1
ATOM 7196 N N . TYR B 1 471 ? -15.57 -23.688 -7.055 1 98.62 471 TYR B N 1
ATOM 7197 C CA . TYR B 1 471 ? -16.656 -23.141 -7.863 1 98.62 471 TYR B CA 1
ATOM 7198 C C . TYR B 1 471 ? -16.594 -23.656 -9.297 1 98.62 471 TYR B C 1
ATOM 7200 O O . TYR B 1 471 ? -17.438 -23.328 -10.125 1 98.62 471 TYR B O 1
ATOM 7208 N N . ASN B 1 472 ? -15.602 -24.484 -9.648 1 98.81 472 ASN B N 1
ATOM 7209 C CA . ASN B 1 472 ? -15.43 -25.016 -11 1 98.81 472 ASN B CA 1
ATOM 7210 C C . ASN B 1 472 ? -16.078 -26.406 -11.141 1 98.81 472 ASN B C 1
ATOM 7212 O O . ASN B 1 472 ? -16.266 -27.109 -10.156 1 98.81 472 ASN B O 1
ATOM 7216 N N . GLU B 1 473 ? -16.375 -26.719 -12.297 1 98.81 473 GLU B N 1
ATOM 7217 C CA . GLU B 1 473 ? -16.844 -28.031 -12.695 1 98.81 473 GLU B CA 1
ATOM 7218 C C . GLU B 1 473 ? -16.109 -28.531 -13.938 1 98.81 473 GLU B C 1
ATOM 7220 O O . GLU B 1 473 ? -15.469 -27.75 -14.641 1 98.81 473 GLU B O 1
ATOM 7225 N N . LEU B 1 474 ? -16.203 -29.844 -14.172 1 98.81 474 LEU B N 1
ATOM 7226 C CA . LEU B 1 474 ? -15.523 -30.438 -15.32 1 98.81 474 LEU B CA 1
ATOM 7227 C C . LEU B 1 474 ? -16 -29.797 -16.625 1 98.81 474 LEU B C 1
ATOM 7229 O O . LEU B 1 474 ? -15.227 -29.672 -17.578 1 98.81 474 LEU B O 1
ATOM 7233 N N . SER B 1 475 ? -17.234 -29.328 -16.641 1 98.81 475 SER B N 1
ATOM 7234 C CA . SER B 1 475 ? -17.797 -28.703 -17.828 1 98.81 475 SER B CA 1
ATOM 7235 C C . SER B 1 475 ? -17.062 -27.422 -18.203 1 98.81 475 SER B C 1
ATOM 7237 O O . SER B 1 475 ? -16.984 -27.047 -19.375 1 98.81 475 SER B O 1
ATOM 7239 N N . ASP B 1 476 ? -16.562 -26.703 -17.188 1 98.88 476 ASP B N 1
ATOM 7240 C CA . ASP B 1 476 ? -15.758 -25.516 -17.453 1 98.88 476 ASP B CA 1
ATOM 7241 C C . ASP B 1 476 ? -14.523 -25.859 -18.297 1 98.88 476 ASP B C 1
ATOM 7243 O O . ASP B 1 476 ? -14.172 -25.125 -19.219 1 98.88 476 ASP B O 1
ATOM 7247 N N . TYR B 1 477 ? -13.93 -26.922 -18.047 1 98.94 477 TYR B N 1
ATOM 7248 C CA . TYR B 1 477 ? -12.719 -27.359 -18.734 1 98.94 477 TYR B CA 1
ATOM 7249 C C . TYR B 1 477 ? -13.047 -27.953 -20.094 1 98.94 477 TYR B C 1
ATOM 7251 O O . TYR B 1 477 ? -12.25 -27.844 -21.031 1 98.94 477 TYR B O 1
ATOM 7259 N N . GLN B 1 478 ? -14.203 -28.562 -20.219 1 98.88 478 GLN B N 1
ATOM 7260 C CA . GLN B 1 478 ? -14.664 -28.984 -21.531 1 98.88 478 GLN B CA 1
ATOM 7261 C C . GLN B 1 478 ? -14.836 -27.781 -22.453 1 98.88 478 GLN B C 1
ATOM 7263 O O . GLN B 1 478 ? -14.484 -27.844 -23.641 1 98.88 478 GLN B O 1
ATOM 7268 N N . GLN B 1 479 ? -15.383 -26.734 -21.891 1 98.81 479 GLN B N 1
ATOM 7269 C CA . GLN B 1 479 ? -15.523 -25.5 -22.688 1 98.81 479 GLN B CA 1
ATOM 7270 C C . GLN B 1 479 ? -14.156 -24.984 -23.125 1 98.81 479 GLN B C 1
ATOM 7272 O O . GLN B 1 479 ? -14 -24.547 -24.266 1 98.81 479 GLN B O 1
ATOM 7277 N N . LEU B 1 480 ? -13.203 -25.016 -22.234 1 98.88 480 LEU B N 1
ATOM 7278 C CA . LEU B 1 480 ? -11.852 -24.609 -22.594 1 98.88 480 LEU B CA 1
ATOM 7279 C C . LEU B 1 480 ? -11.297 -25.484 -23.703 1 98.88 480 LEU B C 1
ATOM 7281 O O . LEU B 1 480 ? -10.711 -24.984 -24.672 1 98.88 480 LEU B O 1
ATOM 7285 N N . ALA B 1 481 ? -11.461 -26.797 -23.547 1 98.81 481 ALA B N 1
ATOM 7286 C CA . ALA B 1 481 ? -10.969 -27.75 -24.547 1 98.81 481 ALA B CA 1
ATOM 7287 C C . ALA B 1 481 ? -11.516 -27.422 -25.938 1 98.81 481 ALA B C 1
ATOM 7289 O O . ALA B 1 481 ? -10.758 -27.375 -26.906 1 98.81 481 ALA B O 1
ATOM 7290 N N . ASP B 1 482 ? -12.781 -27.188 -26.016 1 98.62 482 ASP B N 1
ATOM 7291 C CA . ASP B 1 482 ? -13.453 -26.938 -27.281 1 98.62 482 ASP B CA 1
ATOM 7292 C C . ASP B 1 482 ? -13.008 -25.609 -27.875 1 98.62 482 ASP B C 1
ATOM 7294 O O . ASP B 1 482 ? -12.773 -25.516 -29.094 1 98.62 482 ASP B O 1
ATOM 7298 N N . ALA B 1 483 ? -12.922 -24.594 -27.047 1 98.5 483 ALA B N 1
ATOM 7299 C CA . ALA B 1 483 ? -12.508 -23.266 -27.516 1 98.5 483 ALA B CA 1
ATOM 7300 C C . ALA B 1 483 ? -11.094 -23.312 -28.094 1 98.5 483 ALA B C 1
ATOM 7302 O O . ALA B 1 483 ? -10.828 -22.703 -29.125 1 98.5 483 ALA B O 1
ATOM 7303 N N . VAL B 1 484 ? -10.203 -24 -27.438 1 98.5 484 VAL B N 1
ATOM 7304 C CA . VAL B 1 484 ? -8.82 -24.094 -27.891 1 98.5 484 VAL B CA 1
ATOM 7305 C C . VAL B 1 484 ? -8.758 -24.828 -29.234 1 98.5 484 VAL B C 1
ATOM 7307 O O . VAL B 1 484 ? -8.008 -24.438 -30.125 1 98.5 484 VAL B O 1
ATOM 7310 N N . LYS B 1 485 ? -9.477 -25.875 -29.391 1 97.25 485 LYS B N 1
ATOM 7311 C CA . LYS B 1 485 ? -9.516 -26.609 -30.656 1 97.25 485 LYS B CA 1
ATOM 7312 C C . LYS B 1 485 ? -9.992 -25.703 -31.781 1 97.25 485 LYS B C 1
ATOM 7314 O O . LYS B 1 485 ? -9.461 -25.766 -32.906 1 97.25 485 LYS B O 1
ATOM 7319 N N . GLN B 1 486 ? -10.969 -24.891 -31.5 1 96.12 486 GLN B N 1
ATOM 7320 C CA . GLN B 1 486 ? -11.477 -23.953 -32.5 1 96.12 486 GLN B CA 1
ATOM 7321 C C . GLN B 1 486 ? -10.398 -22.953 -32.906 1 96.12 486 GLN B C 1
ATOM 7323 O O . GLN B 1 486 ? -10.227 -22.656 -34.094 1 96.12 486 GLN B O 1
ATOM 7328 N N . LEU B 1 487 ? -9.711 -22.422 -31.891 1 95.75 487 LEU B N 1
ATOM 7329 C CA . LEU B 1 487 ? -8.672 -21.438 -32.156 1 95.75 487 LEU B CA 1
ATOM 7330 C C . LEU B 1 487 ? -7.488 -22.062 -32.875 1 95.75 487 LEU B C 1
ATOM 7332 O O . LEU B 1 487 ? -6.805 -21.391 -33.656 1 95.75 487 LEU B O 1
ATOM 7336 N N . ALA B 1 488 ? -7.234 -23.344 -32.562 1 94.94 488 ALA B N 1
ATOM 7337 C CA . ALA B 1 488 ? -6.113 -24.047 -33.188 1 94.94 488 ALA B CA 1
ATOM 7338 C C . ALA B 1 488 ? -6.371 -24.297 -34.656 1 94.94 488 ALA B C 1
ATOM 7340 O O . ALA B 1 488 ? -5.441 -24.312 -35.469 1 94.94 488 ALA B O 1
ATOM 7341 N N . ALA B 1 489 ? -7.641 -24.516 -35.094 1 87.94 489 ALA B N 1
ATOM 7342 C CA . ALA B 1 489 ? -8.039 -24.812 -36.469 1 87.94 489 ALA B CA 1
ATOM 7343 C C . ALA B 1 489 ? -8.203 -23.531 -37.281 1 87.94 489 ALA B C 1
ATOM 7345 O O . ALA B 1 489 ? -8.109 -23.562 -38.531 1 87.94 489 ALA B O 1
ATOM 7346 N N . GLY B 1 490 ? -8.648 -22.438 -36.719 1 75.62 490 GLY B N 1
ATOM 7347 C CA . GLY B 1 490 ? -9.008 -21.203 -37.406 1 75.62 490 GLY B CA 1
ATOM 7348 C C . GLY B 1 490 ? -7.805 -20.469 -37.969 1 75.62 490 GLY B C 1
ATOM 7349 O O . GLY B 1 490 ? -6.672 -20.719 -37.562 1 75.62 490 GLY B O 1
ATOM 7350 N N . PRO B 1 491 ? -8.156 -19.781 -39.219 1 63.38 491 PRO B N 1
ATOM 7351 C CA . PRO B 1 491 ? -7.105 -18.969 -39.812 1 63.38 491 PRO B CA 1
ATOM 7352 C C . PRO B 1 491 ? -6.527 -17.922 -38.875 1 63.38 491 PRO B C 1
ATOM 7354 O O . PRO B 1 491 ? -7.164 -17.578 -37.875 1 63.38 491 PRO B O 1
ATOM 7357 N N . SER B 1 492 ? -5.25 -17.703 -39 1 54.62 492 SER B N 1
ATOM 7358 C CA . SER B 1 492 ? -4.578 -16.656 -38.219 1 54.62 492 SER B CA 1
ATOM 7359 C C . SER B 1 492 ? -5.406 -15.383 -38.188 1 54.62 492 SER B C 1
ATOM 7361 O O . SER B 1 492 ? -5.715 -14.812 -39.25 1 54.62 492 SER B O 1
ATOM 7363 N N . ALA B 1 493 ? -6.492 -15.328 -37.594 1 47.16 493 ALA B N 1
ATOM 7364 C CA . ALA B 1 493 ? -7.082 -13.992 -37.562 1 47.16 493 ALA B CA 1
ATOM 7365 C C . ALA B 1 493 ? -6 -12.914 -37.594 1 47.16 493 ALA B C 1
ATOM 7367 O O . ALA B 1 493 ? -4.945 -13.086 -36.969 1 47.16 493 ALA B O 1
ATOM 7368 N N . ALA B 1 494 ? -6.004 -12.031 -38.562 1 42.41 494 ALA B N 1
ATOM 7369 C CA . ALA B 1 494 ? -5.125 -10.875 -38.656 1 42.41 494 ALA B CA 1
ATOM 7370 C C . ALA B 1 494 ? -4.891 -10.242 -37.281 1 42.41 494 ALA B C 1
ATOM 7372 O O . ALA B 1 494 ? -5.836 -10.055 -36.5 1 42.41 494 ALA B O 1
ATOM 7373 N N . PRO B 1 495 ? -3.633 -10.156 -36.844 1 41.75 495 PRO B N 1
ATOM 7374 C CA . PRO B 1 495 ? -3.348 -9.547 -35.531 1 41.75 495 PRO B CA 1
ATOM 7375 C C . PRO B 1 495 ? -4.117 -8.242 -35.312 1 41.75 495 PRO B C 1
ATOM 7377 O O . PRO B 1 495 ? -3.998 -7.309 -36.094 1 41.75 495 PRO B O 1
ATOM 7380 N N . ASP B 1 496 ? -5.383 -8.289 -35.031 1 37.41 496 ASP B N 1
ATOM 7381 C CA . ASP B 1 496 ? -5.715 -6.926 -34.625 1 37.41 496 ASP B CA 1
ATOM 7382 C C . ASP B 1 496 ? -4.547 -6.273 -33.906 1 37.41 496 ASP B C 1
ATOM 7384 O O . ASP B 1 496 ? -3.633 -6.961 -33.438 1 37.41 496 ASP B O 1
ATOM 7388 N N . ALA B 1 497 ? -4.668 -4.93 -33.5 1 37.16 497 ALA B N 1
ATOM 7389 C CA . ALA B 1 497 ? -3.641 -4.199 -32.781 1 37.16 497 ALA B CA 1
ATOM 7390 C C . ALA B 1 497 ? -3.086 -5.035 -31.625 1 37.16 497 ALA B C 1
ATOM 7392 O O . ALA B 1 497 ? -3.814 -5.82 -31.016 1 37.16 497 ALA B O 1
ATOM 7393 N N . PRO B 1 498 ? -1.754 -4.961 -31.469 1 36.06 498 PRO B N 1
ATOM 7394 C CA . PRO B 1 498 ? -0.982 -5.703 -30.469 1 36.06 498 PRO B CA 1
ATOM 7395 C C . PRO B 1 498 ? -1.719 -5.844 -29.141 1 36.06 498 PRO B C 1
ATOM 7397 O O . PRO B 1 498 ? -2.064 -4.84 -28.516 1 36.06 498 PRO B O 1
ATOM 7400 N N . ALA B 1 499 ? -2.57 -6.801 -28.984 1 33.38 499 ALA B N 1
ATOM 7401 C CA . ALA B 1 499 ? -3.068 -7.086 -27.641 1 33.38 499 ALA B CA 1
ATOM 7402 C C . ALA B 1 499 ? -1.918 -7.359 -26.672 1 33.38 499 ALA B C 1
ATOM 7404 O O . ALA B 1 499 ? -0.917 -7.973 -27.047 1 33.38 499 ALA B O 1
ATOM 7405 N N . ALA B 1 500 ? -1.973 -6.871 -25.484 1 32.78 500 ALA B N 1
ATOM 7406 C CA . ALA B 1 500 ? -1.095 -6.832 -24.312 1 32.78 500 ALA B CA 1
ATOM 7407 C C . ALA B 1 500 ? -0.769 -8.242 -23.828 1 32.78 500 ALA B C 1
ATOM 7409 O O . ALA B 1 500 ? -1.672 -9.047 -23.609 1 32.78 500 ALA B O 1
ATOM 7410 N N . ALA B 1 501 ? 0.385 -8.859 -24.109 1 31.25 501 ALA B N 1
ATOM 7411 C CA . ALA B 1 501 ? 0.894 -10.141 -23.641 1 31.25 501 ALA B CA 1
ATOM 7412 C C . ALA B 1 501 ? 0.52 -10.367 -22.172 1 31.25 501 ALA B C 1
ATOM 7414 O O . ALA B 1 501 ? 0.762 -9.508 -21.328 1 31.25 501 ALA B O 1
ATOM 7415 N N . ALA B 1 502 ? -0.275 -11.359 -21.75 1 30.5 502 ALA B N 1
ATOM 7416 C CA . ALA B 1 502 ? -0.668 -11.703 -20.375 1 30.5 502 ALA B CA 1
ATOM 7417 C C . ALA B 1 502 ? 0.551 -12.031 -19.516 1 30.5 502 ALA B C 1
ATOM 7419 O O . ALA B 1 502 ? 1.431 -12.789 -19.953 1 30.5 502 ALA B O 1
ATOM 7420 N N . PRO B 1 503 ? 0.823 -11.234 -18.5 1 29.39 503 PRO B N 1
ATOM 7421 C CA . PRO B 1 503 ? 1.938 -11.555 -17.609 1 29.39 503 PRO B CA 1
ATOM 7422 C C . PRO B 1 503 ? 1.812 -12.945 -16.984 1 29.39 503 PRO B C 1
ATOM 7424 O O . PRO B 1 503 ? 0.703 -13.469 -16.859 1 29.39 503 PRO B O 1
ATOM 7427 N N . SER B 1 504 ? 2.867 -13.805 -17 1 26.86 504 SER B N 1
ATOM 7428 C CA . SER B 1 504 ? 2.938 -15.078 -16.297 1 26.86 504 SER B CA 1
ATOM 7429 C C . SER B 1 504 ? 2.441 -14.953 -14.859 1 26.86 504 SER B C 1
ATOM 7431 O O . SER B 1 504 ? 2.576 -13.891 -14.242 1 26.86 504 SER B O 1
#

Secondary structure (DSSP, 8-state):
-GGGHHHHHHHHHHHHHHHHHHHHHHHHHHHHHHHHH-TTEEEES-HHHH------HHHHHHHHHHTSPPPSS--TTSGGGS-HHHHHHHHHHHHHHHTT----SHHHHHHHB-PPTT-EE--HHHH-PPBHHHHHHHHHHHHHHHHSHHHIIIIIHHHHHHHHHHHHHHHTTS-GGGEEEESSHHHHHHHHHHHS---TT-EEEEETTS-HHHHHHHHHHHHHHT-EEEEE--GGGTT-HHHHHHHHHHHHHHHTT-EEEEEEESB-SSS-PBP-HHHHHHHHHHTT-EEEEE-TTTBTTB---HHHHT-SEEEEESSSTT-PPSS-EEEEE-GGG-TT---SS--TTTTSHHHHHHH--SS---HHHHTHHHHHHHHHHHTTHHHHHHHHHHHHHHHHHHHHHT---EESTTSTT--EEEEEPPP-TT----HHHHHHHHHHHHHHH-EE--EEEETTEEEEEEE--TT--HHHHHHHHHHHHHHHHS------S-------/--TTHHHHHHHHHHHHHHHHHHHHHHHHHHHHHHHHH-TTEEEES-HHHH------HHHHHHHHHHTSPPPSS--TTSGGGS-HHHHHHHHHHHHHHHTT----SHHHHHHHB-PPTT-EE--TTTSPPPBHHHHHHHHHHHHHHHHSHHHIIIIIHHHHHHHHHHHHHHHTTS-GGGEEEESSHHHHHHHHHHHS---TT-EEEEETTS-HHHHHHHHHHHHHHT-EEEEE--GGGTT-HHHHHHHHHHHHHHHTT-EEEEEEESB-SSS-PBP-HHHHHHHHHHTT-EEEEE-TTTBTTB---HHHHT-SEEEEETTSTT-PPSS-EEEEE-GGG-TT---SS--TTTTSHHHHHHH--SS---HHHHTHHHHHHHHHHHTTHHHHHHHHHHHHHHHHHHHHHT---EESTTSTT--EEEEEPPP-TT----HHHHHHHHHHHHHHH-EE--EEEETTEEEEEEE--TT--HHHHHHHHHHHHHHHHS------S-------

Nearest PDB structures (foldseek):
  1elu-assembly1_B  TM=8.156E-01  e=2.987E-21  Synechocystis sp. PCC 6714
  1n2t-assembly1_A  TM=7.977E-01  e=3.507E-21  Synechocystis sp. PCC 6714
  3wkr-assembly1_A  TM=7.125E-01  e=3.754E-15  Methanocaldococcus jannaschii DSM 2661
  3wks-assembly1_B  TM=7.017E-01  e=7.927E-15  Methanocaldococcus jannaschii DSM 2661
  5x6b-assembly1_I  TM=7.063E-01  e=1.863E-14  Methanocaldococcus jannaschii DSM 2661